Protein AF-0000000068290612 (afdb_homodimer)

Foldseek 3Di:
DDPDPPPPPVVVVVVVVVVVVVVLLLLVLVVLLLLLLLLQCLLVLLVVVLVVVVVVLVPDDPVVNVVVVCVVVLSVLLNVQSVQQNVVSLVLSVVDDDPDDSPPPSPPPPDPPVPPPPPVPPDDDDDDDDDDDDDDDDPDDPPPPDPADQLPPPPSFDDWDFPPDDDPDDDPPPCSNPPVNRDDHDPSSNNNLLNLLLVQCLQFFPNNVVQCCQFLVVVLVVCCVVCVVADLVDGFEEEEEPCQLPRSQLVNQQSRHLGEYEDADPSRVSNSCCQQPPDDFFQPGKHQSQQSDPAQAPDSCLNRPITGGGNGRSVPSRGDPNRGYIYGDPLVPQVDPVLFQRGQEYEYGQHLLADLDSLSVLLSRLGNHHQFHKYWYKFDNPRSCPPPDDPPGGHDGDDPVVVVVSNVVSQKDWPDWDWTKHFDSFSPSGNDTDIDRIITTMITGHHPVPPPDPPPPD/DDPDPPPPPVVVVVVVVVVVVVVLLLLVLVVLLLLLLLLQCLLVLLVVVLVVVVVVLVPDDPVVNVVVVCVVVLSVLLNVQSVQQNVVSLVLSVVDDDPDDSPPPSPPPPDPPVPPPPPPPPDDDDDDDDDDDDDDPPPPDPDDPDDADLLPDPPSFDDWDFPPDDDPDDDPPPCSNPPVNRDDHDPSSNVNLLNLLLVQCLQFFPNNVVQCCQFLVVVLVVVCVVCVVADLVDGFEEEEEPCQLPRSQLVNQQSRHLGEYEDADPSRVSNSCCQQPPDDFFQPGKHQSQQSDPAQAPDSCLNRPITGGGNGRSVPSRGDPNRGYIYGDPLVPQVDPVQFQRGQEYEYGQHLLADLDSLSVLLSRLGNHHQFHKYKYKFDNPRSCPPPDDPPRGHDGDDPVVVVVSNVVSQKDWPDWDWTKHFDSFSPSGNDTDIDRIITTMITGHHPVPPPDPPPPD

Solvent-accessible surface area (backbone atoms only — not comparable to full-atom values): 51403 Å² total; per-residue (Å²): 136,81,81,79,79,79,64,67,60,60,56,50,52,52,48,49,52,50,49,51,50,49,49,46,49,44,52,38,47,52,50,50,51,50,52,53,21,20,58,69,40,40,52,61,58,52,48,49,54,53,50,50,49,48,50,27,54,67,69,44,55,70,74,61,40,62,79,45,67,62,48,67,58,52,54,52,52,48,52,51,42,46,50,43,37,41,51,52,51,53,52,36,54,70,70,52,74,72,94,60,77,74,79,59,78,70,69,75,70,79,67,71,71,83,62,66,67,72,74,61,74,66,75,79,75,79,81,75,85,74,84,84,79,86,78,82,81,83,80,79,81,81,61,64,75,68,77,71,88,60,77,69,83,69,85,64,76,43,79,61,58,72,71,71,88,77,73,88,66,84,78,67,86,68,64,82,71,38,71,90,70,54,54,91,64,61,68,71,51,31,49,46,48,55,36,49,46,29,45,45,36,38,61,31,18,67,85,14,44,66,49,36,55,48,60,46,43,58,51,53,54,50,51,47,65,77,47,67,80,60,38,86,91,63,38,50,32,32,39,22,49,52,29,57,62,37,46,65,32,47,54,44,5,45,73,52,23,31,12,33,18,26,35,61,49,63,76,36,47,47,52,22,48,32,54,57,70,62,55,86,42,52,50,69,40,64,35,45,64,48,62,86,53,54,50,24,28,55,31,68,65,68,31,66,40,77,45,48,30,29,61,60,36,51,83,75,62,54,57,41,94,51,51,45,61,37,46,21,43,67,67,73,59,52,63,39,77,87,34,54,45,63,24,45,29,38,41,34,53,67,30,69,24,67,37,44,48,41,66,57,54,50,51,41,55,48,48,22,28,22,73,59,12,36,43,38,38,37,30,54,36,65,40,65,41,70,50,56,86,49,97,81,57,53,37,51,64,60,26,51,53,52,50,51,52,53,40,43,73,61,39,33,44,79,78,43,76,50,72,40,71,38,59,70,61,62,60,89,71,40,23,53,44,61,36,31,46,15,47,32,36,35,27,35,33,57,38,86,78,62,72,75,63,72,80,79,82,120,136,80,82,77,79,79,68,69,60,61,55,49,53,51,49,50,51,50,50,50,47,48,51,47,50,45,52,38,47,53,50,49,50,52,52,54,21,20,57,68,41,40,53,60,58,53,48,49,53,54,50,52,49,49,51,27,54,67,69,44,56,68,73,60,40,62,78,45,67,60,50,66,58,53,53,52,52,48,52,50,43,46,50,43,38,41,51,51,50,50,53,37,54,69,72,52,75,72,95,59,78,75,79,60,78,69,71,75,70,79,66,71,70,83,64,66,65,74,74,60,74,65,74,80,76,84,76,77,89,75,87,82,85,88,83,81,78,79,80,81,76,80,56,63,74,61,79,66,92,61,79,68,85,71,86,65,74,45,79,62,56,72,71,70,88,76,75,88,66,83,77,68,86,69,66,83,70,35,71,88,70,52,54,90,65,62,68,72,52,32,48,45,46,55,38,48,47,29,44,45,36,37,61,31,17,67,86,12,44,66,49,36,54,48,59,45,45,59,51,52,52,49,50,47,65,77,46,68,81,61,37,87,91,63,39,50,33,34,40,22,48,54,30,57,62,37,45,65,32,46,54,45,6,44,73,51,22,31,12,35,18,26,32,61,51,63,74,36,47,46,52,22,47,32,54,56,70,63,56,87,44,51,50,69,39,63,38,44,64,47,62,87,55,53,52,23,29,55,32,69,66,68,32,67,40,76,45,49,30,30,60,60,34,53,84,76,60,55,56,39,92,51,51,46,61,38,46,22,43,66,67,72,60,50,65,37,76,87,33,54,46,65,24,45,29,38,41,35,53,67,30,69,23,68,36,44,47,39,65,56,55,51,51,41,54,47,48,21,28,23,74,60,12,36,42,38,36,37,30,54,38,65,40,62,40,69,58,55,86,49,96,80,57,53,36,51,65,61,26,49,52,52,50,52,52,53,41,42,72,60,40,34,45,78,77,43,75,50,73,42,71,37,58,70,56,64,60,90,72,39,24,53,43,62,36,30,49,14,48,30,36,35,28,35,33,58,39,87,79,62,73,75,63,72,80,77,82,119

Structure (mmCIF, N/CA/C/O backbone):
data_AF-0000000068290612-model_v1
#
loop_
_entity.id
_entity.type
_entity.pdbx_description
1 polymer 'carnosine N-methyltransferase'
#
loop_
_atom_site.group_PDB
_atom_site.id
_atom_site.type_symbol
_atom_site.label_atom_id
_atom_site.label_alt_id
_atom_site.label_comp_id
_atom_site.label_asym_id
_atom_site.label_entity_id
_atom_site.label_seq_id
_atom_site.pdbx_PDB_ins_code
_atom_site.Cartn_x
_atom_site.Cartn_y
_atom_site.Cartn_z
_atom_site.occupancy
_atom_site.B_iso_or_equiv
_atom_site.auth_seq_id
_atom_site.auth_comp_id
_atom_site.auth_asym_id
_atom_site.auth_atom_id
_atom_site.pdbx_PDB_model_num
ATOM 1 N N . MET A 1 1 ? -25.938 33.531 64 1 27.92 1 MET A N 1
ATOM 2 C CA . MET A 1 1 ? -25.672 32.312 63.219 1 27.92 1 MET A CA 1
ATOM 3 C C . MET A 1 1 ? -24.969 32.656 61.906 1 27.92 1 MET A C 1
ATOM 5 O O . MET A 1 1 ? -25.516 33.406 61.094 1 27.92 1 MET A O 1
ATOM 9 N N . HIS A 1 2 ? -23.641 32.844 61.906 1 34.53 2 HIS A N 1
ATOM 10 C CA . HIS A 1 2 ? -22.719 33.281 60.875 1 34.53 2 HIS A CA 1
ATOM 11 C C . HIS A 1 2 ? -22.625 32.281 59.719 1 34.53 2 HIS A C 1
ATOM 13 O O . HIS A 1 2 ? -22.625 31.078 59.969 1 34.53 2 HIS A O 1
ATOM 19 N N . PRO A 1 3 ? -23.141 32.594 58.531 1 38.69 3 PRO A N 1
ATOM 20 C CA . PRO A 1 3 ? -23.125 31.734 57.344 1 38.69 3 PRO A CA 1
ATOM 21 C C . PRO A 1 3 ? -21.719 31.234 57 1 38.69 3 PRO A C 1
ATOM 23 O O . PRO A 1 3 ? -20.75 31.984 57.094 1 38.69 3 PRO A O 1
ATOM 26 N N . VAL A 1 4 ? -21.359 29.969 57.312 1 39.81 4 VAL A N 1
ATOM 27 C CA . VAL A 1 4 ? -20.172 29.25 56.875 1 39.81 4 VAL A CA 1
ATOM 28 C C . VAL A 1 4 ? -20 29.391 55.344 1 39.81 4 VAL A C 1
ATOM 30 O O . VAL A 1 4 ? -20.938 29.141 54.594 1 39.81 4 VAL A O 1
ATOM 33 N N . ALA A 1 5 ? -19.062 30.172 54.938 1 42.12 5 ALA A N 1
ATOM 34 C CA . ALA A 1 5 ? -18.609 30.438 53.562 1 42.12 5 ALA A CA 1
ATOM 35 C C . ALA A 1 5 ? -18.312 29.141 52.844 1 42.12 5 ALA A C 1
ATOM 37 O O . ALA A 1 5 ? -17.641 28.25 53.375 1 42.12 5 ALA A O 1
ATOM 38 N N . ALA A 1 6 ? -19.094 28.672 51.875 1 44.34 6 ALA A N 1
ATOM 39 C CA . ALA A 1 6 ? -19.031 27.609 50.844 1 44.34 6 ALA A CA 1
ATOM 40 C C . ALA A 1 6 ? -17.719 27.672 50.062 1 44.34 6 ALA A C 1
ATOM 42 O O . ALA A 1 6 ? -17.672 27.297 48.906 1 44.34 6 ALA A O 1
ATOM 43 N N . GLY A 1 7 ? -16.625 28.203 50.562 1 47.53 7 GLY A N 1
ATOM 44 C CA . GLY A 1 7 ? -15.383 28.359 49.844 1 47.53 7 GLY A CA 1
ATOM 45 C C . GLY A 1 7 ? -14.734 27.031 49.469 1 47.53 7 GLY A C 1
ATOM 46 O O . GLY A 1 7 ? -13.672 27 48.844 1 47.53 7 GLY A O 1
ATOM 47 N N . GLY A 1 8 ? -15.094 25.906 49.969 1 56.44 8 GLY A N 1
ATOM 48 C CA . GLY A 1 8 ? -14.352 24.672 49.812 1 56.44 8 GLY A CA 1
ATOM 49 C C . GLY A 1 8 ? -14.477 24.078 48.406 1 56.44 8 GLY A C 1
ATOM 50 O O . GLY A 1 8 ? -13.602 23.328 47.969 1 56.44 8 GLY A O 1
ATOM 51 N N . GLY A 1 9 ? -15.523 24.391 47.656 1 59.38 9 GLY A N 1
ATOM 52 C CA . GLY A 1 9 ? -15.805 23.703 46.406 1 59.38 9 GLY A CA 1
ATOM 53 C C . GLY A 1 9 ? -14.953 24.203 45.25 1 59.38 9 GLY A C 1
ATOM 54 O O . GLY A 1 9 ? -14.547 23.422 44.406 1 59.38 9 GLY A O 1
ATOM 55 N N . VAL A 1 10 ? -14.633 25.484 45.281 1 66.25 10 VAL A N 1
ATOM 56 C CA . VAL A 1 10 ? -13.898 26.094 44.156 1 66.25 10 VAL A CA 1
ATOM 57 C C . VAL A 1 10 ? -12.43 25.656 44.219 1 66.25 10 VAL A C 1
ATOM 59 O O . VAL A 1 10 ? -11.82 25.359 43.188 1 66.25 10 VAL A O 1
ATOM 62 N N . GLU A 1 11 ? -11.977 25.516 45.438 1 65.69 11 GLU A N 1
ATOM 63 C CA . GLU A 1 11 ? -10.578 25.125 45.594 1 65.69 11 GLU A CA 1
ATOM 64 C C . GLU A 1 11 ? -10.352 23.688 45.125 1 65.69 11 GLU A C 1
ATOM 66 O O . GLU A 1 11 ? -9.336 23.375 44.531 1 65.69 11 GLU A O 1
ATOM 71 N N . ASP A 1 12 ? -11.367 22.953 45.312 1 69.44 12 ASP A N 1
ATOM 72 C CA . ASP A 1 12 ? -11.258 21.547 44.969 1 69.44 12 ASP A CA 1
ATOM 73 C C . ASP A 1 12 ? -11.32 21.375 43.438 1 69.44 12 ASP A C 1
ATOM 75 O O . ASP A 1 12 ? -10.594 20.547 42.875 1 69.44 12 ASP A O 1
ATOM 79 N N . GLU A 1 13 ? -12.148 22.125 42.844 1 71.75 13 GLU A N 1
ATOM 80 C CA . GLU A 1 13 ? -12.242 22.062 41.375 1 71.75 13 GLU A CA 1
ATOM 81 C C . GLU A 1 13 ? -10.977 22.594 40.719 1 71.75 13 GLU A C 1
ATOM 83 O O . GLU A 1 13 ? -10.508 22.047 39.719 1 71.75 13 GLU A O 1
ATOM 88 N N . ASP A 1 14 ? -10.422 23.625 41.344 1 73.31 14 ASP A N 1
ATOM 89 C CA . ASP A 1 14 ? -9.18 24.188 40.844 1 73.31 14 ASP A CA 1
ATOM 90 C C . ASP A 1 14 ? -8.016 23.219 41.031 1 73.31 14 ASP A C 1
ATOM 92 O O . ASP A 1 14 ? -7.145 23.109 40.156 1 73.31 14 ASP A O 1
ATOM 96 N N . ASP A 1 15 ? -8.07 22.562 42.094 1 72.06 15 ASP A N 1
ATOM 97 C CA . ASP A 1 15 ? -7.023 21.578 42.375 1 72.06 15 ASP A CA 1
ATOM 98 C C . ASP A 1 15 ? -7.121 20.391 41.406 1 72.06 15 ASP A C 1
ATOM 100 O O . ASP A 1 15 ? -6.105 19.875 40.938 1 72.06 15 ASP A O 1
ATOM 104 N N . GLU A 1 16 ? -8.383 20.016 41.188 1 74.44 16 GLU A N 1
ATOM 105 C CA . GLU A 1 16 ? -8.594 18.906 40.25 1 74.44 16 GLU A CA 1
ATOM 106 C C . GLU A 1 16 ? -8.172 19.297 38.844 1 74.44 16 GLU A C 1
ATOM 108 O O . GLU A 1 16 ? -7.578 18.484 38.125 1 74.44 16 GLU A O 1
ATOM 113 N N . ARG A 1 17 ? -8.445 20.422 38.438 1 74.62 17 ARG A N 1
ATOM 114 C CA . ARG A 1 17 ? -8.039 20.922 37.125 1 74.62 17 ARG A CA 1
ATOM 115 C C . ARG A 1 17 ? -6.52 21.016 37.031 1 74.62 17 ARG A C 1
ATOM 117 O O . ARG A 1 17 ? -5.945 20.672 36 1 74.62 17 ARG A O 1
ATOM 124 N N . ARG A 1 18 ? -5.926 21.453 38.062 1 72.81 18 ARG A N 1
ATOM 125 C CA . ARG A 1 18 ? -4.469 21.531 38.094 1 72.81 18 ARG A CA 1
ATOM 126 C C . ARG A 1 18 ? -3.846 20.141 38 1 72.81 18 ARG A C 1
ATOM 128 O O . ARG A 1 18 ? -2.848 19.938 37.312 1 72.81 18 ARG A O 1
ATOM 135 N N . ARG A 1 19 ? -4.434 19.25 38.688 1 73.94 19 ARG A N 1
ATOM 136 C CA . ARG A 1 19 ? -3.941 17.875 38.688 1 73.94 19 ARG A CA 1
ATOM 137 C C . ARG A 1 19 ? -4.098 17.266 37.281 1 73.94 19 ARG A C 1
ATOM 139 O O . ARG A 1 19 ? -3.199 16.578 36.812 1 73.94 19 ARG A O 1
ATOM 146 N N . GLN A 1 20 ? -5.23 17.484 36.75 1 75.25 20 GLN A N 1
ATOM 147 C CA . GLN A 1 20 ? -5.477 16.984 35.375 1 75.25 20 GLN A CA 1
ATOM 148 C C . GLN A 1 20 ? -4.496 17.578 34.375 1 75.25 20 GLN A C 1
ATOM 150 O O . GLN A 1 20 ? -3.988 16.875 33.5 1 75.25 20 GLN A O 1
ATOM 155 N N . SER A 1 21 ? -4.242 18.75 34.594 1 77.5 21 SER A N 1
ATOM 156 C CA . SER A 1 21 ? -3.295 19.438 33.75 1 77.5 21 SER A CA 1
ATOM 157 C C . SER A 1 21 ? -1.886 18.875 33.906 1 77.5 21 SER A C 1
ATOM 159 O O . SER A 1 21 ? -1.168 18.703 32.906 1 77.5 21 SER A O 1
ATOM 161 N N . LYS A 1 22 ? -1.622 18.609 35.094 1 77.38 22 LYS A N 1
ATOM 162 C CA . LYS A 1 22 ? -0.299 18.047 35.344 1 77.38 22 LYS A CA 1
ATOM 163 C C . LYS A 1 22 ? -0.156 16.656 34.75 1 77.38 22 LYS A C 1
ATOM 165 O O . LYS A 1 22 ? 0.906 16.312 34.219 1 77.38 22 LYS A O 1
ATOM 170 N N . LEU A 1 23 ? -1.22 15.969 34.844 1 80.25 23 LEU A N 1
ATOM 171 C CA . LEU A 1 23 ? -1.205 14.633 34.25 1 80.25 23 LEU A CA 1
ATOM 172 C C . LEU A 1 23 ? -1.076 14.688 32.75 1 80.25 23 LEU A C 1
ATOM 174 O O . LEU A 1 23 ? -0.333 13.906 32.156 1 80.25 23 LEU A O 1
ATOM 178 N N . GLU A 1 24 ? -1.767 15.562 32.188 1 80.38 24 GLU A N 1
ATOM 179 C CA . GLU A 1 24 ? -1.7 15.734 30.734 1 80.38 24 GLU A CA 1
ATOM 180 C C . GLU A 1 24 ? -0.298 16.141 30.297 1 80.38 24 GLU A C 1
ATOM 182 O O . GLU A 1 24 ? 0.205 15.648 29.281 1 80.38 24 GLU A O 1
ATOM 187 N N . GLU A 1 25 ? 0.232 16.969 31.062 1 82.38 25 GLU A N 1
ATOM 188 C CA . GLU A 1 25 ? 1.595 17.406 30.766 1 82.38 25 GLU A CA 1
ATOM 189 C C . GLU A 1 25 ? 2.582 16.25 30.891 1 82.38 25 GLU A C 1
ATOM 191 O O . GLU A 1 25 ? 3.486 16.109 30.062 1 82.38 25 GLU A O 1
ATOM 196 N N . ALA A 1 26 ? 2.398 15.484 31.891 1 81.12 26 ALA A N 1
ATOM 197 C CA . ALA A 1 26 ? 3.27 14.328 32.094 1 81.12 26 ALA A CA 1
ATOM 198 C C . ALA A 1 26 ? 3.162 13.352 30.938 1 81.12 26 ALA A C 1
ATOM 200 O O . ALA A 1 26 ? 4.172 12.797 30.484 1 81.12 26 ALA A O 1
ATOM 201 N N . LEU A 1 27 ? 1.962 13.148 30.469 1 83.69 27 LEU A N 1
ATOM 202 C CA . LEU A 1 27 ? 1.743 12.242 29.344 1 83.69 27 LEU A CA 1
ATOM 203 C C . LEU A 1 27 ? 2.377 12.789 28.078 1 83.69 27 LEU A C 1
ATOM 205 O O . LEU A 1 27 ? 2.922 12.031 27.266 1 83.69 27 LEU A O 1
ATOM 209 N N . GLU A 1 28 ? 2.332 14.008 28 1 85.44 28 GLU A N 1
ATOM 210 C CA . GLU A 1 28 ? 2.939 14.641 26.828 1 85.44 28 GLU A CA 1
ATOM 211 C C . GLU A 1 28 ? 4.461 14.508 26.859 1 85.44 28 GLU A C 1
ATOM 213 O O . GLU A 1 28 ? 5.09 14.273 25.828 1 85.44 28 GLU A O 1
ATOM 218 N N . ILE A 1 29 ? 5 14.695 28 1 85.69 29 ILE A N 1
ATOM 219 C CA . ILE A 1 29 ? 6.441 14.57 28.172 1 85.69 29 ILE A CA 1
ATOM 220 C C . ILE A 1 29 ? 6.875 13.141 27.828 1 85.69 29 ILE A C 1
ATOM 222 O O . ILE A 1 29 ? 7.859 12.938 27.125 1 85.69 29 ILE A O 1
ATOM 226 N N . LYS A 1 30 ? 6.125 12.211 28.297 1 85.56 30 LYS A N 1
ATOM 227 C CA . LYS A 1 30 ? 6.418 10.805 28.016 1 85.56 30 LYS A CA 1
ATOM 228 C C . LYS A 1 30 ? 6.371 10.531 26.516 1 85.56 30 LYS A C 1
ATOM 230 O O . LYS A 1 30 ? 7.246 9.852 25.984 1 85.56 30 LYS A O 1
ATOM 235 N N . SER A 1 31 ? 5.387 11.055 25.906 1 88.12 31 SER A N 1
ATOM 236 C CA . SER A 1 31 ? 5.23 10.875 24.469 1 88.12 31 SER A CA 1
ATOM 237 C C . SER A 1 31 ? 6.395 11.5 23.703 1 88.12 31 SER A C 1
ATOM 239 O O . SER A 1 31 ? 6.934 10.891 22.781 1 88.12 31 SER A O 1
ATOM 241 N N . LEU A 1 32 ? 6.746 12.688 24.141 1 90.94 32 LEU A N 1
ATOM 242 C CA . LEU A 1 32 ? 7.84 13.383 23.469 1 90.94 32 LEU A CA 1
ATOM 243 C C . LEU A 1 32 ? 9.156 12.633 23.656 1 90.94 32 LEU A C 1
ATOM 245 O O . LEU A 1 32 ? 9.945 12.508 22.719 1 90.94 32 LEU A O 1
ATOM 249 N N . ARG A 1 33 ? 9.359 12.125 24.781 1 89.81 33 ARG A N 1
ATOM 250 C CA . ARG A 1 33 ? 10.562 11.336 25.047 1 89.81 33 ARG A CA 1
ATOM 251 C C . ARG A 1 33 ? 10.602 10.094 24.172 1 89.81 33 ARG A C 1
ATOM 253 O O . ARG A 1 33 ? 11.664 9.719 23.672 1 89.81 33 ARG A O 1
ATOM 260 N N . ARG A 1 34 ? 9.43 9.508 24.047 1 92.25 34 ARG A N 1
ATOM 261 C CA . ARG A 1 34 ? 9.336 8.328 23.188 1 92.25 34 ARG A CA 1
ATOM 262 C C . ARG A 1 34 ? 9.688 8.672 21.75 1 92.25 34 ARG A C 1
ATOM 264 O O . ARG A 1 34 ? 10.414 7.93 21.094 1 92.25 34 ARG A O 1
ATOM 271 N N . ILE A 1 35 ? 9.227 9.773 21.328 1 94.56 35 ILE A N 1
ATOM 272 C CA . ILE A 1 35 ? 9.453 10.211 19.953 1 94.56 35 ILE A CA 1
ATOM 273 C C . ILE A 1 35 ? 10.93 10.531 19.75 1 94.56 35 ILE A C 1
ATOM 275 O O . ILE A 1 35 ? 11.539 10.109 18.766 1 94.56 35 ILE A O 1
ATOM 279 N N . ILE A 1 36 ? 11.531 11.25 20.656 1 94.12 36 ILE A N 1
ATOM 280 C CA . ILE A 1 36 ? 12.953 11.57 20.594 1 94.12 36 ILE A CA 1
ATOM 281 C C . ILE A 1 36 ? 13.773 10.281 20.594 1 94.12 36 ILE A C 1
ATOM 283 O O . ILE A 1 36 ? 14.719 10.133 19.812 1 94.12 36 ILE A O 1
ATOM 287 N N . SER A 1 37 ? 13.359 9.383 21.422 1 94.25 37 SER A N 1
ATOM 288 C CA . SER A 1 37 ? 14.039 8.094 21.484 1 94.25 37 SER A CA 1
ATOM 289 C C . SER A 1 37 ? 13.922 7.344 20.156 1 94.25 37 SER A C 1
ATOM 291 O O . SER A 1 37 ? 14.844 6.637 19.75 1 94.25 37 SER A O 1
ATOM 293 N N . ALA A 1 38 ? 12.758 7.406 19.516 1 96 38 ALA A N 1
ATOM 294 C CA . ALA A 1 38 ? 12.578 6.777 18.219 1 96 38 ALA A CA 1
ATOM 295 C C . ALA A 1 38 ? 13.602 7.301 17.203 1 96 38 ALA A C 1
ATOM 297 O O . ALA A 1 38 ? 14.211 6.52 16.484 1 96 38 ALA A O 1
ATOM 298 N N . TYR A 1 39 ? 13.82 8.594 17.234 1 96.81 39 TYR A N 1
ATOM 299 C CA . TYR A 1 39 ? 14.828 9.195 16.375 1 96.81 39 TYR A CA 1
ATOM 300 C C . TYR A 1 39 ? 16.219 8.68 16.703 1 96.81 39 TYR A C 1
ATOM 302 O O . TYR A 1 39 ? 16.984 8.328 15.812 1 96.81 39 TYR A O 1
ATOM 310 N N . LEU A 1 40 ? 16.5 8.617 17.938 1 95.31 40 LEU A N 1
ATOM 311 C CA . LEU A 1 40 ? 17.828 8.227 18.391 1 95.31 40 LEU A CA 1
ATOM 312 C C . LEU A 1 40 ? 18.094 6.75 18.125 1 95.31 40 LEU A C 1
ATOM 314 O O . LEU A 1 40 ? 19.234 6.336 18 1 95.31 40 LEU A O 1
ATOM 318 N N . ASN A 1 41 ? 17.047 5.988 18 1 95.75 41 ASN A N 1
ATOM 319 C CA . ASN A 1 41 ? 17.188 4.555 17.766 1 95.75 41 ASN A CA 1
ATOM 320 C C . ASN A 1 41 ? 17.297 4.234 16.281 1 95.75 41 ASN A C 1
ATOM 322 O O . ASN A 1 41 ? 17.516 3.082 15.898 1 95.75 41 ASN A O 1
ATOM 326 N N . TYR A 1 42 ? 17.188 5.18 15.461 1 96.69 42 TYR A N 1
ATOM 327 C CA . TYR A 1 42 ? 17.203 4.996 14.016 1 96.69 42 TYR A CA 1
ATOM 328 C C . TYR A 1 42 ? 18.453 4.23 13.586 1 96.69 42 TYR A C 1
ATOM 330 O O . TYR A 1 42 ? 18.359 3.262 12.828 1 96.69 42 TYR A O 1
ATOM 338 N N . PRO A 1 43 ? 19.672 4.59 14.062 1 96.56 43 PRO A N 1
ATOM 339 C CA . PRO A 1 43 ? 20.875 3.896 13.586 1 96.56 43 PRO A CA 1
ATOM 340 C C . PRO A 1 43 ? 20.875 2.412 13.945 1 96.56 43 PRO A C 1
ATOM 342 O O . PRO A 1 43 ? 21.188 1.568 13.102 1 96.56 43 PRO A O 1
ATOM 345 N N . GLU A 1 44 ? 20.516 2.158 15.148 1 95.44 44 GLU A N 1
ATOM 346 C CA . GLU A 1 44 ? 20.531 0.766 15.586 1 95.44 44 GLU A CA 1
ATOM 347 C C . GLU A 1 44 ? 19.484 -0.058 14.852 1 95.44 44 GLU A C 1
ATOM 349 O O . GLU A 1 44 ? 19.734 -1.189 14.445 1 95.44 44 GLU A O 1
ATOM 354 N N . ALA A 1 45 ? 18.297 0.479 14.75 1 94.94 45 ALA A N 1
ATOM 355 C CA . ALA A 1 45 ? 17.234 -0.217 14.039 1 94.94 45 ALA A CA 1
ATOM 356 C C . ALA A 1 45 ? 17.609 -0.471 12.586 1 94.94 45 ALA A C 1
ATOM 358 O O . ALA A 1 45 ? 17.359 -1.551 12.047 1 94.94 45 ALA A O 1
ATOM 359 N N . SER A 1 46 ? 18.219 0.477 11.953 1 96.88 46 SER A N 1
ATOM 360 C CA . SER A 1 46 ? 18.656 0.331 10.57 1 96.88 46 SER A CA 1
ATOM 361 C C . SER A 1 46 ? 19.781 -0.703 10.453 1 96.88 46 SER A C 1
ATOM 363 O O . SER A 1 46 ? 19.812 -1.47 9.484 1 96.88 46 SER A O 1
ATOM 365 N N . GLU A 1 47 ? 20.656 -0.679 11.406 1 96.75 47 GLU A N 1
ATOM 366 C CA . GLU A 1 47 ? 21.734 -1.672 11.422 1 96.75 47 GLU A CA 1
ATOM 367 C C . GLU A 1 47 ? 21.172 -3.084 11.57 1 96.75 47 GLU A C 1
ATOM 369 O O . GLU A 1 47 ? 21.719 -4.035 11.016 1 96.75 47 GLU A O 1
ATOM 374 N N . GLU A 1 48 ? 20.125 -3.195 12.297 1 93.88 48 GLU A N 1
ATOM 375 C CA . GLU A 1 48 ? 19.5 -4.5 12.445 1 93.88 48 GLU A CA 1
ATOM 376 C C . GLU A 1 48 ? 19 -5.027 11.102 1 93.88 48 GLU A C 1
ATOM 378 O O . GLU A 1 48 ? 19.078 -6.23 10.836 1 93.88 48 GLU A O 1
ATOM 383 N N . ASP A 1 49 ? 18.469 -4.234 10.281 1 94.44 49 ASP A N 1
ATOM 384 C CA . ASP A 1 49 ? 18.078 -4.633 8.93 1 94.44 49 ASP A CA 1
ATOM 385 C C . ASP A 1 49 ? 19.266 -5.18 8.156 1 94.44 49 ASP A C 1
ATOM 387 O O . ASP A 1 49 ? 19.172 -6.219 7.5 1 94.44 49 ASP A O 1
ATOM 391 N N . VAL A 1 50 ? 20.375 -4.477 8.234 1 96.44 50 VAL A N 1
ATOM 392 C CA . VAL A 1 50 ? 21.578 -4.875 7.512 1 96.44 50 VAL A CA 1
ATOM 393 C C . VAL A 1 50 ? 22.062 -6.234 8.023 1 96.44 50 VAL A C 1
ATOM 395 O O . VAL A 1 50 ? 22.453 -7.094 7.238 1 96.44 50 VAL A O 1
ATOM 398 N N . ARG A 1 51 ? 21.984 -6.422 9.289 1 95.19 51 ARG A N 1
ATOM 399 C CA . ARG A 1 51 ? 22.375 -7.703 9.867 1 95.19 51 ARG A CA 1
ATOM 400 C C . ARG A 1 51 ? 21.484 -8.828 9.359 1 95.19 51 ARG A C 1
ATOM 402 O O . ARG A 1 51 ? 21.953 -9.953 9.141 1 95.19 51 ARG A O 1
ATOM 409 N N . ARG A 1 52 ? 20.25 -8.547 9.234 1 94.38 52 ARG A N 1
ATOM 410 C CA . ARG A 1 52 ? 19.328 -9.539 8.688 1 94.38 52 ARG A CA 1
ATOM 411 C C . ARG A 1 52 ? 19.703 -9.891 7.25 1 94.38 52 ARG A C 1
ATOM 413 O O . ARG A 1 52 ? 19.672 -11.055 6.863 1 94.38 52 ARG A O 1
ATOM 420 N N . TYR A 1 53 ? 20.031 -8.883 6.453 1 95.69 53 TYR A N 1
ATOM 421 C CA . TYR A 1 53 ? 20.469 -9.125 5.086 1 95.69 53 TYR A CA 1
ATOM 422 C C . TYR A 1 53 ? 21.734 -9.984 5.066 1 95.69 53 TYR A C 1
ATOM 424 O O . TYR A 1 53 ? 21.844 -10.914 4.262 1 95.69 53 TYR A O 1
ATOM 432 N N . GLU A 1 54 ? 22.609 -9.664 5.961 1 95.81 54 GLU A N 1
ATOM 433 C CA . GLU A 1 54 ? 23.859 -10.422 6.062 1 95.81 54 GLU A CA 1
ATOM 434 C C . GLU A 1 54 ? 23.594 -11.883 6.43 1 95.81 54 GLU A C 1
ATOM 436 O O . GLU A 1 54 ? 24.219 -12.789 5.895 1 95.81 54 GLU A O 1
ATOM 441 N N . ARG A 1 55 ? 22.719 -12.047 7.34 1 95.06 55 ARG A N 1
ATOM 442 C CA . ARG A 1 55 ? 22.359 -13.398 7.746 1 95.06 55 ARG A CA 1
ATOM 443 C C . ARG A 1 55 ? 21.797 -14.195 6.574 1 95.06 55 ARG A C 1
ATOM 445 O O . ARG A 1 55 ? 22.172 -15.344 6.352 1 95.06 55 ARG A O 1
ATOM 452 N N . SER A 1 56 ? 20.891 -13.609 5.844 1 95.56 56 SER A N 1
ATOM 453 C CA . SER A 1 56 ? 20.344 -14.266 4.668 1 95.56 56 SER A CA 1
ATOM 454 C C . SER A 1 56 ? 21.422 -14.609 3.656 1 95.56 56 SER A C 1
ATOM 456 O O . SER A 1 56 ? 21.438 -15.703 3.088 1 95.56 56 SER A O 1
ATOM 458 N N . PHE A 1 57 ? 22.391 -13.711 3.48 1 96.38 57 PHE A N 1
ATOM 459 C CA . PHE A 1 57 ? 23.5 -13.93 2.562 1 96.38 57 PHE A CA 1
ATOM 460 C C . PHE A 1 57 ? 24.359 -15.109 3.02 1 96.38 57 PHE A C 1
ATOM 462 O O . PHE A 1 57 ? 24.766 -15.938 2.205 1 96.38 57 PHE A O 1
ATOM 469 N N . ARG A 1 58 ? 24.531 -15.172 4.273 1 95.5 58 ARG A N 1
ATOM 470 C CA . ARG A 1 58 ? 25.359 -16.234 4.832 1 95.5 58 ARG A CA 1
ATOM 471 C C . ARG A 1 58 ? 24.703 -17.594 4.672 1 95.5 58 ARG A C 1
ATOM 473 O O . ARG A 1 58 ? 25.391 -18.609 4.57 1 95.5 58 ARG A O 1
ATOM 480 N N . MET A 1 59 ? 23.422 -17.609 4.613 1 95.25 59 MET A N 1
ATOM 481 C CA . MET A 1 59 ? 22.672 -18.859 4.531 1 95.25 59 MET A CA 1
ATOM 482 C C . MET A 1 59 ? 22.672 -19.406 3.105 1 95.25 59 MET A C 1
ATOM 484 O O . MET A 1 59 ? 22.312 -20.562 2.875 1 95.25 59 MET A O 1
ATOM 488 N N . LEU A 1 60 ? 23.141 -18.625 2.152 1 96.75 60 LEU A N 1
ATOM 489 C CA . LEU A 1 60 ? 23.156 -19.047 0.757 1 96.75 60 LEU A CA 1
ATOM 490 C C . LEU A 1 60 ? 24.172 -20.156 0.534 1 96.75 60 LEU A C 1
ATOM 492 O O . LEU A 1 60 ? 25.25 -20.156 1.137 1 96.75 60 LEU A O 1
ATOM 496 N N . PRO A 1 61 ? 23.812 -21.094 -0.375 1 96.56 61 PRO A N 1
ATOM 497 C CA . PRO A 1 61 ? 24.859 -22.031 -0.819 1 96.56 61 PRO A CA 1
ATOM 498 C C . PRO A 1 61 ? 26.047 -21.328 -1.47 1 96.56 61 PRO A C 1
ATOM 500 O O . PRO A 1 61 ? 25.875 -20.266 -2.074 1 96.56 61 PRO A O 1
ATOM 503 N N . PRO A 1 62 ? 27.219 -21.906 -1.419 1 97.19 62 PRO A N 1
ATOM 504 C CA . PRO A 1 62 ? 28.438 -21.266 -1.94 1 97.19 62 PRO A CA 1
ATOM 505 C C . PRO A 1 62 ? 28.297 -20.844 -3.402 1 97.19 62 PRO A C 1
ATOM 507 O O . PRO A 1 62 ? 28.75 -19.766 -3.781 1 97.19 62 PRO A O 1
ATOM 510 N N . ALA A 1 63 ? 27.688 -21.641 -4.176 1 97.25 63 ALA A N 1
ATOM 511 C CA . ALA A 1 63 ? 27.516 -21.328 -5.594 1 97.25 63 ALA A CA 1
ATOM 512 C C . ALA A 1 63 ? 26.688 -20.062 -5.789 1 97.25 63 ALA A C 1
ATOM 514 O O . ALA A 1 63 ? 26.969 -19.266 -6.672 1 97.25 63 ALA A O 1
ATOM 515 N N . HIS A 1 64 ? 25.672 -19.969 -4.996 1 97.88 64 HIS A N 1
ATOM 516 C CA . HIS A 1 64 ? 24.797 -18.797 -5.09 1 97.88 64 HIS A CA 1
ATOM 517 C C . HIS A 1 64 ? 25.484 -17.547 -4.535 1 97.88 64 HIS A C 1
ATOM 519 O O . HIS A 1 64 ? 25.328 -16.453 -5.074 1 97.88 64 HIS A O 1
ATOM 525 N N . LYS A 1 65 ? 26.281 -17.703 -3.498 1 96.94 65 LYS A N 1
ATOM 526 C CA . LYS A 1 65 ? 27.062 -16.594 -2.934 1 96.94 65 LYS A CA 1
ATOM 527 C C . LYS A 1 65 ? 28.016 -16.016 -3.971 1 96.94 65 LYS A C 1
ATOM 529 O O . LYS A 1 65 ? 28.188 -14.789 -4.031 1 96.94 65 LYS A O 1
ATOM 534 N N . ALA A 1 66 ? 28.531 -16.875 -4.73 1 97.31 66 ALA A N 1
ATOM 535 C CA . ALA A 1 66 ? 29.516 -16.469 -5.734 1 97.31 66 ALA A CA 1
ATOM 536 C C . ALA A 1 66 ? 28.875 -15.547 -6.773 1 97.31 66 ALA A C 1
ATOM 538 O O . ALA A 1 66 ? 29.531 -14.656 -7.316 1 97.31 66 ALA A O 1
ATOM 539 N N . LEU A 1 67 ? 27.641 -15.688 -7.043 1 97.5 67 LEU A N 1
ATOM 540 C CA . LEU A 1 67 ? 26.922 -14.859 -8.008 1 97.5 67 LEU A CA 1
ATOM 541 C C . LEU A 1 67 ? 26.656 -13.469 -7.449 1 97.5 67 LEU A C 1
ATOM 543 O O . LEU A 1 67 ? 26.328 -12.547 -8.195 1 97.5 67 LEU A O 1
ATOM 547 N N . LEU A 1 68 ? 26.766 -13.352 -6.109 1 97.12 68 LEU A N 1
ATOM 548 C CA . LEU A 1 68 ? 26.516 -12.094 -5.426 1 97.12 68 LEU A CA 1
ATOM 549 C C . LEU A 1 68 ? 27.766 -11.594 -4.711 1 97.12 68 LEU A C 1
ATOM 551 O O . LEU A 1 68 ? 27.688 -11.117 -3.58 1 97.12 68 LEU A O 1
ATOM 555 N N . SER A 1 69 ? 28.844 -11.719 -5.312 1 95.62 69 SER A N 1
ATOM 556 C CA . SER A 1 69 ? 30.125 -11.398 -4.703 1 95.62 69 SER A CA 1
ATOM 557 C C . SER A 1 69 ? 30.203 -9.93 -4.305 1 95.62 69 SER A C 1
ATOM 559 O O . SER A 1 69 ? 30.938 -9.562 -3.391 1 95.62 69 SER A O 1
ATOM 561 N N . HIS A 1 70 ? 29.438 -9.055 -4.941 1 95.88 70 HIS A N 1
ATOM 562 C CA . HIS A 1 70 ? 29.453 -7.621 -4.664 1 95.88 70 HIS A CA 1
ATOM 563 C C . HIS A 1 70 ? 28.562 -7.285 -3.465 1 95.88 70 HIS A C 1
ATOM 565 O O . HIS A 1 70 ? 28.625 -6.172 -2.941 1 95.88 70 HIS A O 1
ATOM 571 N N . TYR A 1 71 ? 27.781 -8.219 -3.018 1 95.81 71 TYR A N 1
ATOM 572 C CA . TYR A 1 71 ? 26.719 -7.965 -2.053 1 95.81 71 TYR A CA 1
ATOM 573 C C . TYR A 1 71 ? 27.297 -7.445 -0.737 1 95.81 71 TYR A C 1
ATOM 575 O O . TYR A 1 71 ? 26.75 -6.504 -0.149 1 95.81 71 TYR A O 1
ATOM 583 N N . PRO A 1 72 ? 28.406 -7.965 -0.183 1 96.69 72 PRO A N 1
ATOM 584 C CA . PRO A 1 72 ? 28.984 -7.414 1.044 1 96.69 72 PRO A CA 1
ATOM 585 C C . PRO A 1 72 ? 29.375 -5.945 0.904 1 96.69 72 PRO A C 1
ATOM 587 O O . PRO A 1 72 ? 29.219 -5.168 1.851 1 96.69 72 PRO A O 1
ATOM 590 N N . LEU A 1 73 ? 29.844 -5.574 -0.233 1 97.44 73 LEU A N 1
ATOM 591 C CA . LEU A 1 73 ? 30.188 -4.176 -0.471 1 97.44 73 LEU A CA 1
ATOM 592 C C . LEU A 1 73 ? 28.938 -3.303 -0.472 1 97.44 73 LEU A C 1
ATOM 594 O O . LEU A 1 73 ? 28.969 -2.174 0.024 1 97.44 73 LEU A O 1
ATOM 598 N N . LYS A 1 74 ? 27.891 -3.795 -1.074 1 97.06 74 LYS A N 1
ATOM 599 C CA . LYS A 1 74 ? 26.625 -3.072 -1.036 1 97.06 74 LYS A CA 1
ATOM 600 C C . LYS A 1 74 ? 26.188 -2.807 0.401 1 97.06 74 LYS A C 1
ATOM 602 O O . LYS A 1 74 ? 25.734 -1.708 0.722 1 97.06 74 LYS A O 1
ATOM 607 N N . LEU A 1 75 ? 26.328 -3.828 1.275 1 97.81 75 LEU A N 1
ATOM 608 C CA . LEU A 1 75 ? 25.906 -3.695 2.666 1 97.81 75 LEU A CA 1
ATOM 609 C C . LEU A 1 75 ? 26.766 -2.674 3.398 1 97.81 75 LEU A C 1
ATOM 611 O O . LEU A 1 75 ? 26.281 -1.952 4.27 1 97.81 75 LEU A O 1
ATOM 615 N N . GLN A 1 76 ? 28.016 -2.576 3.045 1 98.12 76 GLN A N 1
ATOM 616 C CA . GLN A 1 76 ? 28.891 -1.553 3.602 1 98.12 76 GLN A CA 1
ATOM 617 C C . GLN A 1 76 ? 28.453 -0.157 3.17 1 98.12 76 GLN A C 1
ATOM 619 O O . GLN A 1 76 ? 28.469 0.779 3.973 1 98.12 76 GLN A O 1
ATOM 624 N N . ARG A 1 77 ? 28.141 -0.032 1.947 1 98.38 77 ARG A N 1
ATOM 625 C CA . ARG A 1 77 ? 27.641 1.246 1.444 1 98.38 77 ARG A CA 1
ATOM 626 C C . ARG A 1 77 ? 26.328 1.635 2.127 1 98.38 77 ARG A C 1
ATOM 628 O O . ARG A 1 77 ? 26.109 2.811 2.42 1 98.38 77 ARG A O 1
ATOM 635 N N . LEU A 1 78 ? 25.5 0.667 2.373 1 98.31 78 LEU A N 1
ATOM 636 C CA . LEU A 1 78 ? 24.266 0.9 3.104 1 98.31 78 LEU A CA 1
ATOM 637 C C . LEU A 1 78 ? 24.547 1.471 4.488 1 98.31 78 LEU A C 1
ATOM 639 O O . LEU A 1 78 ? 23.875 2.402 4.934 1 98.31 78 LEU A O 1
ATOM 643 N N . ARG A 1 79 ? 25.5 0.88 5.164 1 98.62 79 ARG A N 1
ATOM 644 C CA . ARG A 1 79 ? 25.875 1.356 6.492 1 98.62 79 ARG A CA 1
ATOM 645 C C . ARG A 1 79 ? 26.359 2.801 6.438 1 98.62 79 ARG A C 1
ATOM 647 O O . ARG A 1 79 ? 26.094 3.586 7.348 1 98.62 79 ARG A O 1
ATOM 654 N N . ARG A 1 80 ? 27.047 3.15 5.402 1 98.62 80 ARG A N 1
ATOM 655 C CA . ARG A 1 80 ? 27.484 4.531 5.23 1 98.62 80 ARG A CA 1
ATOM 656 C C . ARG A 1 80 ? 26.297 5.469 5.062 1 98.62 80 ARG A C 1
ATOM 658 O O . ARG A 1 80 ? 26.266 6.555 5.641 1 98.62 80 ARG A O 1
ATOM 665 N N . CYS A 1 81 ? 25.328 5.066 4.273 1 98.81 81 CYS A N 1
ATOM 666 C CA . CYS A 1 81 ? 24.125 5.859 4.09 1 98.81 81 CYS A CA 1
ATOM 667 C C . CYS A 1 81 ? 23.375 6.035 5.406 1 98.81 81 CYS A C 1
ATOM 669 O O . CYS A 1 81 ? 22.875 7.121 5.703 1 98.81 81 CYS A O 1
ATOM 671 N N . ILE A 1 82 ? 23.328 4.949 6.203 1 98.75 82 ILE A N 1
ATOM 672 C CA . ILE A 1 82 ? 22.688 4.992 7.516 1 98.75 82 ILE A CA 1
ATOM 673 C C . ILE A 1 82 ? 23.391 6.023 8.398 1 98.75 82 ILE A C 1
ATOM 675 O O . ILE A 1 82 ? 22.734 6.805 9.094 1 98.75 82 ILE A O 1
ATOM 679 N N . SER A 1 83 ? 24.672 6.059 8.32 1 98.69 83 SER A N 1
ATOM 680 C CA . SER A 1 83 ? 25.469 6.996 9.109 1 98.69 83 SER A CA 1
ATOM 681 C C . SER A 1 83 ? 25.172 8.438 8.711 1 98.69 83 SER A C 1
ATOM 683 O O . SER A 1 83 ? 25.047 9.312 9.57 1 98.69 83 SER A O 1
ATOM 685 N N . VAL A 1 84 ? 25.047 8.672 7.457 1 98.75 84 VAL A N 1
ATOM 686 C CA . VAL A 1 84 ? 24.766 10.016 6.969 1 98.75 84 VAL A CA 1
ATOM 687 C C . VAL A 1 84 ? 23.375 10.445 7.434 1 98.75 84 VAL A C 1
ATOM 689 O O . VAL A 1 84 ? 23.203 11.562 7.926 1 98.75 84 VAL A O 1
ATOM 692 N N . ASN A 1 85 ? 22.391 9.562 7.285 1 98.75 85 ASN A N 1
ATOM 693 C CA . ASN A 1 85 ? 21.062 9.859 7.781 1 98.75 85 ASN A CA 1
ATOM 694 C C . ASN A 1 85 ? 21.062 10.125 9.281 1 98.75 85 ASN A C 1
ATOM 696 O O . ASN A 1 85 ? 20.375 11.039 9.758 1 98.75 85 ASN A O 1
ATOM 700 N N . SER A 1 86 ? 21.828 9.305 9.984 1 98.38 86 SER A N 1
ATOM 701 C CA . SER A 1 86 ? 21.922 9.453 11.43 1 98.38 86 SER A CA 1
ATOM 702 C C . SER A 1 86 ? 22.5 10.805 11.812 1 98.38 86 SER A C 1
ATOM 704 O O . SER A 1 86 ? 22.047 11.43 12.781 1 98.38 86 SER A O 1
ATOM 706 N N . TYR A 1 87 ? 23.469 11.203 11.086 1 98.38 87 TYR A N 1
ATOM 707 C CA . TYR A 1 87 ? 24.094 12.5 11.328 1 98.38 87 TYR A CA 1
ATOM 708 C C . TYR A 1 87 ? 23.094 13.625 11.133 1 98.38 87 TYR A C 1
ATOM 710 O O . TYR A 1 87 ? 23.016 14.555 11.945 1 98.38 87 TYR A O 1
ATOM 718 N N . PHE A 1 88 ? 22.344 13.594 10.117 1 98.38 88 PHE A N 1
ATOM 719 C CA . PHE A 1 88 ? 21.297 14.578 9.867 1 98.38 88 PHE A CA 1
ATOM 720 C C . PHE A 1 88 ? 20.297 14.594 11.008 1 98.38 88 PHE A C 1
ATOM 722 O O . PHE A 1 88 ? 19.953 15.664 11.531 1 98.38 88 PHE A O 1
ATOM 729 N N . ILE A 1 89 ? 19.812 13.375 11.414 1 98.38 89 ILE A N 1
ATOM 730 C CA . ILE A 1 89 ? 18.797 13.227 12.453 1 98.38 89 ILE A CA 1
ATOM 731 C C . ILE A 1 89 ? 19.328 13.797 13.773 1 98.38 89 ILE A C 1
ATOM 733 O O . ILE A 1 89 ? 18.609 14.5 14.484 1 98.38 89 ILE A O 1
ATOM 737 N N . PHE A 1 90 ? 20.547 13.523 14.047 1 97 90 PHE A N 1
ATOM 738 C CA . PHE A 1 90 ? 21.156 13.992 15.289 1 97 90 PHE A CA 1
ATOM 739 C C . PHE A 1 90 ? 21.219 15.516 15.312 1 97 90 PHE A C 1
ATOM 741 O O . PHE A 1 90 ? 20.922 16.141 16.328 1 97 90 PHE A O 1
ATOM 748 N N . ASN A 1 91 ? 21.578 16.125 14.227 1 97.44 91 ASN A N 1
ATOM 749 C CA . ASN A 1 91 ? 21.625 17.578 14.148 1 97.44 91 ASN A CA 1
ATOM 750 C C . ASN A 1 91 ? 20.234 18.203 14.266 1 97.44 91 ASN A C 1
ATOM 752 O O . ASN A 1 91 ? 20.078 19.25 14.891 1 97.44 91 ASN A O 1
ATOM 756 N N . MET A 1 92 ? 19.344 17.562 13.688 1 97.62 92 MET A N 1
ATOM 757 C CA . MET A 1 92 ? 17.953 18 13.797 1 97.62 92 MET A CA 1
ATOM 758 C C . MET A 1 92 ? 17.484 17.984 15.25 1 97.62 92 MET A C 1
ATOM 760 O O . MET A 1 92 ? 16.891 18.953 15.727 1 97.62 92 MET A O 1
ATOM 764 N N . LEU A 1 93 ? 17.844 16.922 15.977 1 96.31 93 LEU A N 1
ATOM 765 C CA . LEU A 1 93 ? 17.453 16.797 17.375 1 96.31 93 LEU A CA 1
ATOM 766 C C . LEU A 1 93 ? 18.188 17.812 18.234 1 96.31 93 LEU A C 1
ATOM 768 O O . LEU A 1 93 ? 17.609 18.375 19.172 1 96.31 93 LEU A O 1
ATOM 772 N N . GLN A 1 94 ? 19.391 18.094 17.891 1 94.69 94 GLN A N 1
ATOM 773 C CA . GLN A 1 94 ? 20.188 19.062 18.641 1 94.69 94 GLN A CA 1
ATOM 774 C C . GLN A 1 94 ? 19.609 20.469 18.531 1 94.69 94 GLN A C 1
ATOM 776 O O . GLN A 1 94 ? 19.688 21.266 19.469 1 94.69 94 GLN A O 1
ATOM 781 N N . ALA A 1 95 ? 19.016 20.703 17.406 1 94.19 95 ALA A N 1
ATOM 782 C CA . ALA A 1 95 ? 18.469 22.031 17.141 1 94.19 95 ALA A CA 1
ATOM 783 C C . ALA A 1 95 ? 17.094 22.188 17.781 1 94.19 95 ALA A C 1
ATOM 785 O O . ALA A 1 95 ? 16.578 23.297 17.891 1 94.19 95 ALA A O 1
ATOM 786 N N . PHE A 1 96 ? 16.516 21.109 18.25 1 92.81 96 PHE A N 1
ATOM 787 C CA . PHE A 1 96 ? 15.156 21.109 18.766 1 92.81 96 PHE A CA 1
ATOM 788 C C . PHE A 1 96 ? 15.117 21.578 20.219 1 92.81 96 PHE A C 1
ATOM 790 O O . PHE A 1 96 ? 15.875 21.078 21.047 1 92.81 96 PHE A O 1
ATOM 797 N N . GLU A 1 97 ? 14.258 22.547 20.438 1 88.88 97 GLU A N 1
ATOM 798 C CA . GLU A 1 97 ? 13.961 23.016 21.781 1 88.88 97 GLU A CA 1
ATOM 799 C C . GLU A 1 97 ? 12.562 22.578 22.219 1 88.88 97 GLU A C 1
ATOM 801 O O . GLU A 1 97 ? 11.562 23.156 21.781 1 88.88 97 GLU A O 1
ATOM 806 N N . PRO A 1 98 ? 12.547 21.578 23.094 1 86.69 98 PRO A N 1
ATOM 807 C CA . PRO A 1 98 ? 11.219 21.109 23.516 1 86.69 98 PRO A CA 1
ATOM 808 C C . PRO A 1 98 ? 10.414 22.203 24.219 1 86.69 98 PRO A C 1
ATOM 810 O O . PRO A 1 98 ? 10.977 23 24.969 1 86.69 98 PRO A O 1
ATOM 813 N N . PRO A 1 99 ? 9.195 22.234 23.953 1 81.88 99 PRO A N 1
ATOM 814 C CA . PRO A 1 99 ? 8.344 23.219 24.625 1 81.88 99 PRO A CA 1
ATOM 815 C C . PRO A 1 99 ? 8.078 22.859 26.094 1 81.88 99 PRO A C 1
ATOM 817 O O . PRO A 1 99 ? 7.523 23.672 26.844 1 81.88 99 PRO A O 1
ATOM 820 N N . LEU A 1 100 ? 8.43 21.625 26.469 1 81.44 100 LEU A N 1
ATOM 821 C CA . LEU A 1 100 ? 8.242 21.141 27.828 1 81.44 100 LEU A CA 1
ATOM 822 C C . LEU A 1 100 ? 9.578 20.797 28.469 1 81.44 100 LEU A C 1
ATOM 824 O O . LEU A 1 100 ? 10.562 20.547 27.781 1 81.44 100 LEU A O 1
ATOM 828 N N . ASP A 1 101 ? 9.625 20.938 29.812 1 77.56 101 ASP A N 1
ATOM 829 C CA . ASP A 1 101 ? 10.82 20.516 30.531 1 77.56 101 ASP A CA 1
ATOM 830 C C . ASP A 1 101 ? 10.945 19 30.578 1 77.56 101 ASP A C 1
ATOM 832 O O . ASP A 1 101 ? 10.242 18.344 31.359 1 77.56 101 ASP A O 1
ATOM 836 N N . LEU A 1 102 ? 11.742 18.469 29.875 1 78.88 102 LEU A N 1
ATOM 837 C CA . LEU A 1 102 ? 11.875 17.031 29.734 1 78.88 102 LEU A CA 1
ATOM 838 C C . LEU A 1 102 ? 12.664 16.438 30.891 1 78.88 102 LEU A C 1
ATOM 840 O O . LEU A 1 102 ? 12.766 15.203 31.016 1 78.88 102 LEU A O 1
ATOM 844 N N . SER A 1 103 ? 13.266 17.234 31.766 1 69.94 103 SER A N 1
ATOM 845 C CA . SER A 1 103 ? 14.039 16.75 32.906 1 69.94 103 SER A CA 1
ATOM 846 C C . SER A 1 103 ? 13.125 16.328 34.062 1 69.94 103 SER A C 1
ATOM 848 O O . SER A 1 103 ? 13.57 15.68 35 1 69.94 103 SER A O 1
ATOM 850 N N . GLN A 1 104 ? 11.867 16.719 33.969 1 63.09 104 GLN A N 1
ATOM 851 C CA . GLN A 1 104 ? 10.945 16.406 35.062 1 63.09 104 GLN A CA 1
ATOM 852 C C . GLN A 1 104 ? 10.742 14.906 35.188 1 63.09 104 GLN A C 1
ATOM 854 O O . GLN A 1 104 ? 10.586 14.203 34.188 1 63.09 104 GLN A O 1
ATOM 859 N N . ASP A 1 105 ? 11.289 14.336 36.25 1 57.03 105 ASP A N 1
ATOM 860 C CA . ASP A 1 105 ? 11.055 12.93 36.562 1 57.03 105 ASP A CA 1
ATOM 861 C C . ASP A 1 105 ? 9.562 12.617 36.562 1 57.03 105 ASP A C 1
ATOM 863 O O . ASP A 1 105 ? 8.781 13.297 37.25 1 57.03 105 ASP A O 1
ATOM 867 N N . ILE A 1 106 ? 9.016 12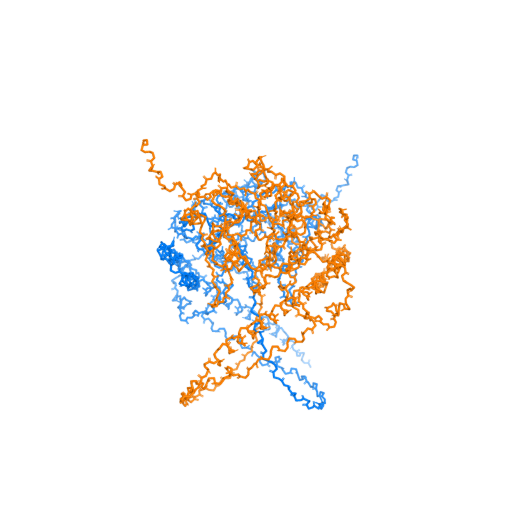.281 35.594 1 57.22 106 ILE A N 1
ATOM 868 C CA . ILE A 1 106 ? 7.586 12.008 35.469 1 57.22 106 ILE A CA 1
ATOM 869 C C . ILE A 1 106 ? 7.207 10.828 36.344 1 57.22 106 ILE A C 1
ATOM 871 O O . ILE A 1 106 ? 7.57 9.688 36.062 1 57.22 106 ILE A O 1
ATOM 875 N N . ASP A 1 107 ? 7.328 10.953 37.656 1 48.53 107 ASP A N 1
ATOM 876 C CA . ASP A 1 107 ? 6.719 9.953 38.531 1 48.53 107 ASP A CA 1
ATOM 877 C C . ASP A 1 107 ? 5.207 9.883 38.344 1 48.53 107 ASP A C 1
ATOM 879 O O . ASP A 1 107 ? 4.465 10.711 38.844 1 48.53 107 ASP A O 1
ATOM 883 N N . VAL A 1 10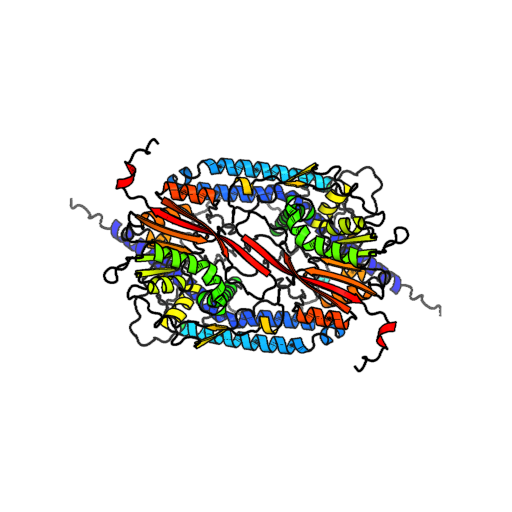8 ? 4.707 9.742 37.25 1 47.84 108 VAL A N 1
ATOM 884 C CA . VAL A 1 108 ? 3.285 9.414 37.219 1 47.84 108 VAL A CA 1
ATOM 885 C C . VAL A 1 108 ? 2.965 8.391 38.312 1 47.84 108 VAL A C 1
ATOM 887 O O . VAL A 1 108 ? 3.41 7.246 38.25 1 47.84 108 VAL A O 1
ATOM 890 N N . CYS A 1 109 ? 2.896 8.797 39.625 1 35.62 109 CYS A N 1
ATOM 891 C CA . CYS A 1 109 ? 2.377 7.961 40.688 1 35.62 109 CYS A CA 1
ATOM 892 C C . CYS A 1 109 ? 1.107 7.238 40.25 1 35.62 109 CYS A C 1
ATOM 894 O O . CYS A 1 109 ? 0.12 7.875 39.875 1 35.62 109 CYS A O 1
ATOM 896 N N . ASP A 1 110 ? 1.128 6.098 39.719 1 37.47 110 ASP A N 1
ATOM 897 C CA . ASP A 1 110 ? -0.024 5.207 39.812 1 37.47 110 ASP A CA 1
ATOM 898 C C . ASP A 1 110 ? -0.717 5.34 41.156 1 37.47 110 ASP A C 1
ATOM 900 O O . ASP A 1 110 ? -0.154 4.969 42.188 1 37.47 110 ASP A O 1
ATOM 904 N N . GLY A 1 111 ? -1.274 6.441 41.594 1 30.45 111 GLY A N 1
ATOM 905 C CA . GLY A 1 111 ? -2.059 6.473 42.812 1 30.45 111 GLY A CA 1
ATOM 906 C C . GLY A 1 111 ? -2.809 5.18 43.094 1 30.45 111 GLY A C 1
ATOM 907 O O . GLY A 1 111 ? -3.137 4.445 42.156 1 30.45 111 GLY A O 1
ATOM 908 N N . PRO A 1 112 ? -2.754 4.66 44.344 1 32.16 112 PRO A N 1
ATOM 909 C CA . PRO A 1 112 ? -3.359 3.445 44.906 1 32.16 112 PRO A CA 1
ATOM 910 C C . PRO A 1 112 ? -4.848 3.334 44.594 1 32.16 112 PRO A C 1
ATOM 912 O O . PRO A 1 112 ? -5.465 2.301 44.875 1 32.16 112 PRO A O 1
ATOM 915 N N . HIS A 1 113 ? -5.586 4.551 44.5 1 29.95 113 HIS A N 1
ATOM 916 C CA . HIS A 1 113 ? -6.988 4.418 44.875 1 29.95 113 HIS A CA 1
ATOM 917 C C . HIS A 1 113 ? -7.73 3.516 43.875 1 29.95 113 HIS A C 1
ATOM 919 O O . HIS A 1 113 ? -8.922 3.252 44.062 1 29.95 113 HIS A O 1
ATOM 925 N N . LEU A 1 114 ? -7.477 3.699 42.625 1 27.2 114 LEU A N 1
ATOM 926 C CA . LEU A 1 114 ? -8.539 2.957 41.938 1 27.2 114 LEU A CA 1
ATOM 927 C C . LEU A 1 114 ? -8.406 1.461 42.219 1 27.2 114 LEU A C 1
ATOM 929 O O . LEU A 1 114 ? -8.836 0.643 41.406 1 27.2 114 LEU A O 1
ATOM 933 N N . GLU A 1 115 ? -7.445 1.173 43.219 1 24.95 115 GLU A N 1
ATOM 934 C CA . GLU A 1 115 ? -7.324 -0.265 43.438 1 24.95 115 GLU A CA 1
ATOM 935 C C . GLU A 1 115 ? -8.656 -0.875 43.844 1 24.95 115 GLU A C 1
ATOM 937 O O . GLU A 1 115 ? -9.008 -1.978 43.406 1 24.95 115 GLU A O 1
ATOM 942 N N . ASN A 1 116 ? -9.164 -0.314 44.969 1 23.77 116 ASN A N 1
ATOM 943 C CA . ASN A 1 116 ? -9.875 -1.149 45.938 1 23.77 116 ASN A CA 1
ATOM 944 C C . ASN A 1 116 ? -11.359 -1.282 45.594 1 23.77 116 ASN A C 1
ATOM 946 O O . ASN A 1 116 ? -12.219 -0.736 46.281 1 23.77 116 ASN A O 1
ATOM 950 N N . VAL A 1 117 ? -11.773 -0.843 44.375 1 23.83 117 VAL A N 1
ATOM 951 C CA . VAL A 1 117 ? -13.18 -1.235 44.5 1 23.83 117 VAL A CA 1
ATOM 952 C C . VAL A 1 117 ? -13.266 -2.674 45 1 23.83 117 VAL A C 1
ATOM 954 O O . VAL A 1 117 ? -12.586 -3.564 44.469 1 23.83 117 VAL A O 1
ATOM 957 N N . PRO A 1 118 ? -13.656 -2.709 46.25 1 21.91 118 PRO A N 1
ATOM 958 C CA . PRO A 1 118 ? -13.875 -3.992 46.938 1 21.91 118 PRO A CA 1
ATOM 959 C C . PRO A 1 118 ? -14.703 -4.965 46.094 1 21.91 118 PRO A C 1
ATOM 961 O O . PRO A 1 118 ? -15.828 -4.645 45.688 1 21.91 118 PRO A O 1
ATOM 964 N N . ASN A 1 119 ? -14.125 -5.406 44.844 1 20.19 119 ASN A N 1
ATOM 965 C CA . ASN A 1 119 ? -14.906 -6.516 44.312 1 20.19 119 ASN A CA 1
ATOM 966 C C . ASN A 1 119 ? -15.242 -7.539 45.406 1 20.19 119 ASN A C 1
ATOM 968 O O . ASN A 1 119 ? -14.352 -8.227 45.906 1 20.19 119 ASN A O 1
ATOM 972 N N . ASN A 1 120 ? -15.969 -7.047 46.344 1 20.34 120 ASN A N 1
ATOM 973 C CA . ASN A 1 120 ? -16.516 -7.992 47.312 1 20.34 120 ASN A CA 1
ATOM 974 C C . ASN A 1 120 ? -17.047 -9.25 46.625 1 20.34 120 ASN A C 1
ATOM 976 O O . ASN A 1 120 ? -17.812 -10.008 47.219 1 20.34 120 ASN A O 1
ATOM 980 N N . HIS A 1 121 ? -17 -9.305 45.312 1 18.42 121 HIS A N 1
ATOM 981 C CA . HIS A 1 121 ? -17.844 -10.469 45.062 1 18.42 121 HIS A CA 1
ATOM 982 C C . HIS A 1 121 ? -17.312 -11.703 45.781 1 18.42 121 HIS A C 1
ATOM 984 O O . HIS A 1 121 ? -16.156 -12.07 45.625 1 18.42 121 HIS A O 1
ATOM 990 N N . ASN A 1 122 ? -17.688 -11.828 47 1 18.62 122 ASN A N 1
ATOM 991 C CA . ASN A 1 122 ? -17.562 -13.023 47.812 1 18.62 122 ASN A CA 1
ATOM 992 C C . ASN A 1 122 ? -17.891 -14.289 47.031 1 18.62 122 ASN A C 1
ATOM 994 O O . ASN A 1 122 ? -18.141 -15.344 47.625 1 18.62 122 ASN A O 1
ATOM 998 N N . VAL A 1 123 ? -18.203 -14.078 45.781 1 17.56 123 VAL A N 1
ATOM 999 C CA . VAL A 1 123 ? -18.938 -15.312 45.531 1 17.56 123 VAL A CA 1
ATOM 1000 C C . VAL A 1 123 ? -18.062 -16.516 45.875 1 17.56 123 VAL A C 1
ATOM 1002 O O . VAL A 1 123 ? -16.844 -16.438 45.781 1 17.56 123 VAL A O 1
ATOM 1005 N N . SER A 1 124 ? -18.766 -17.562 46.344 1 17.14 124 SER A N 1
ATOM 1006 C CA . SER A 1 124 ? -18.562 -18.859 46.969 1 17.14 124 SER A CA 1
ATOM 1007 C C . SER A 1 124 ? -17.547 -19.703 46.219 1 17.14 124 SER A C 1
ATOM 1009 O O . SER A 1 124 ? -17.203 -19.375 45.094 1 17.14 124 SER A O 1
ATOM 1011 N N . GLY A 1 125 ? -17.547 -20.969 46.531 1 16 125 GLY A N 1
ATOM 1012 C CA . GLY A 1 125 ? -16.703 -22.094 46.875 1 16 125 GLY A CA 1
ATOM 1013 C C . GLY A 1 125 ? -16.172 -22.844 45.688 1 16 125 GLY A C 1
ATOM 1014 O O . GLY A 1 125 ? -15.469 -23.844 45.812 1 16 125 GLY A O 1
ATOM 1015 N N . VAL A 1 126 ? -16.781 -22.609 44.5 1 17.02 126 VAL A N 1
ATOM 1016 C CA . VAL A 1 126 ? -16.828 -23.969 43.969 1 17.02 126 VAL A CA 1
ATOM 1017 C C . VAL A 1 126 ? -15.414 -24.469 43.719 1 17.02 126 VAL A C 1
ATOM 1019 O O . VAL A 1 126 ? -14.484 -23.672 43.531 1 17.02 126 VAL A O 1
ATOM 1022 N N . ASN A 1 127 ? -15.391 -25.812 43.5 1 16.2 127 ASN A N 1
ATOM 1023 C CA . ASN A 1 127 ? -14.5 -26.953 43.625 1 16.2 127 ASN A CA 1
ATOM 1024 C C . ASN A 1 127 ? -13.305 -26.844 42.688 1 16.2 127 ASN A C 1
ATOM 1026 O O . ASN A 1 127 ? -13.336 -26.062 41.75 1 16.2 127 ASN A O 1
ATOM 1030 N N . ASN A 1 128 ? -12.664 -27.938 42.531 1 15.83 128 ASN A N 1
ATOM 1031 C CA . ASN A 1 128 ? -11.312 -28.5 42.562 1 15.83 128 ASN A CA 1
ATOM 1032 C C . ASN A 1 128 ? -10.664 -28.422 41.156 1 15.83 128 ASN A C 1
ATOM 1034 O O . ASN A 1 128 ? -9.438 -28.484 41.062 1 15.83 128 ASN A O 1
ATOM 1038 N N . VAL A 1 129 ? -11.445 -28.438 40.031 1 16.92 129 VAL A N 1
ATOM 1039 C CA . VAL A 1 129 ? -10.836 -29.516 39.25 1 16.92 129 VAL A CA 1
ATOM 1040 C C . VAL A 1 129 ? -9.516 -29.031 38.656 1 16.92 129 VAL A C 1
ATOM 1042 O O . VAL A 1 129 ? -9.398 -27.875 38.25 1 16.92 129 VAL A O 1
ATOM 1045 N N . CYS A 1 130 ? -8.547 -29.891 38.594 1 15.73 130 CYS A N 1
ATOM 1046 C CA . CYS A 1 130 ? -7.094 -30.016 38.531 1 15.73 130 CYS A CA 1
ATOM 1047 C C . CYS A 1 130 ? -6.574 -29.5 37.188 1 15.73 130 CYS A C 1
ATOM 1049 O O . CYS A 1 130 ? -5.613 -28.734 37.156 1 15.73 130 CYS A O 1
ATOM 1051 N N . SER A 1 131 ? -6.824 -30.172 36.031 1 15.62 131 SER A N 1
ATOM 1052 C CA . SER A 1 131 ? -5.613 -30.797 35.5 1 15.62 131 SER A CA 1
ATOM 1053 C C . SER A 1 131 ? -4.828 -29.828 34.625 1 15.62 131 SER A C 1
ATOM 1055 O O . SER A 1 131 ? -5.316 -28.75 34.281 1 15.62 131 SER A O 1
ATOM 1057 N N . SER A 1 132 ? -4.57 -30.234 33.344 1 16.12 132 SER A N 1
ATOM 1058 C CA . SER A 1 132 ? -3.301 -30.578 32.719 1 16.12 132 SER A CA 1
ATOM 1059 C C . SER A 1 132 ? -2.766 -29.422 31.875 1 16.12 132 SER A C 1
ATOM 1061 O O . SER A 1 132 ? -3.498 -28.469 31.578 1 16.12 132 SER A O 1
ATOM 1063 N N . GLN A 1 133 ? -1.826 -29.688 30.906 1 16.5 133 GLN A N 1
ATOM 1064 C CA . GLN A 1 133 ? -0.447 -29.391 30.531 1 16.5 133 GLN A CA 1
ATOM 1065 C C . GLN A 1 133 ? -0.392 -28.438 29.344 1 16.5 133 GLN A C 1
ATOM 1067 O O . GLN A 1 133 ? 0.619 -27.766 29.125 1 16.5 133 GLN A O 1
ATOM 1072 N N . SER A 1 134 ? -1.457 -28.203 28.5 1 16.73 134 SER A N 1
ATOM 1073 C CA . SER A 1 134 ? -0.921 -28.266 27.141 1 16.73 134 SER A CA 1
ATOM 1074 C C . SER A 1 134 ? -0.156 -27 26.781 1 16.73 134 SER A C 1
ATOM 1076 O O . SER A 1 134 ? -0.535 -25.906 27.188 1 16.73 134 SER A O 1
ATOM 1078 N N . THR A 1 135 ? 1.084 -27.094 26.141 1 17.11 135 THR A N 1
ATOM 1079 C CA . THR A 1 135 ? 2.312 -26.359 25.859 1 17.11 135 THR A CA 1
ATOM 1080 C C . THR A 1 135 ? 2.078 -25.312 24.781 1 17.11 135 THR A C 1
ATOM 1082 O O . THR A 1 135 ? 2.693 -24.234 24.797 1 17.11 135 THR A O 1
ATOM 1085 N N . SER A 1 136 ? 1.276 -25.578 23.703 1 16.47 136 SER A N 1
ATOM 1086 C CA . SER A 1 136 ? 2.01 -25.391 22.453 1 16.47 136 SER A CA 1
ATOM 1087 C C . SER A 1 136 ? 2.275 -23.906 22.203 1 16.47 136 SER A C 1
ATOM 1089 O O . SER A 1 136 ? 3.426 -23.5 22.016 1 16.47 136 SER A O 1
ATOM 1091 N N . ALA A 1 137 ? 1.95 -23.516 20.844 1 16.64 137 ALA A N 1
ATOM 1092 C CA . ALA A 1 137 ? 2.559 -22.922 19.656 1 16.64 137 ALA A CA 1
ATOM 1093 C C . ALA A 1 137 ? 2.404 -21.406 19.656 1 16.64 137 ALA A C 1
ATOM 1095 O O . ALA A 1 137 ? 1.299 -20.891 19.828 1 16.64 137 ALA A O 1
ATOM 1096 N N . SER A 1 138 ? 3.496 -20.719 19.766 1 18.39 138 SER A N 1
ATOM 1097 C CA . SER A 1 138 ? 3.797 -19.297 19.812 1 18.39 138 SER A CA 1
ATOM 1098 C C . SER A 1 138 ? 3.33 -18.578 18.547 1 18.39 138 SER A C 1
ATOM 1100 O O . SER A 1 138 ? 3.713 -18.953 17.438 1 18.39 138 SER A O 1
ATOM 110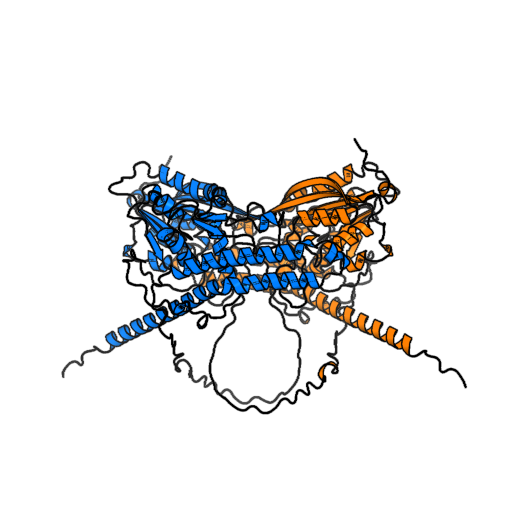2 N N . GLU A 1 139 ? 2.146 -18.094 18.391 1 18.08 139 GLU A N 1
ATOM 1103 C CA . GLU A 1 139 ? 1.396 -17.391 17.344 1 18.08 139 GLU A CA 1
ATOM 1104 C C . GLU A 1 139 ? 2.074 -16.094 16.969 1 18.08 139 GLU A C 1
ATOM 1106 O O . GLU A 1 139 ? 1.979 -15.094 17.688 1 18.08 139 GLU A O 1
ATOM 1111 N N . ARG A 1 140 ? 3.281 -16.094 16.266 1 18.61 140 ARG A N 1
ATOM 1112 C CA . ARG A 1 140 ? 3.975 -14.852 15.93 1 18.61 140 ARG A CA 1
ATOM 1113 C C . ARG A 1 140 ? 3.129 -13.992 15 1 18.61 140 ARG A C 1
ATOM 1115 O O . ARG A 1 140 ? 2.484 -14.508 14.086 1 18.61 140 ARG A O 1
ATOM 1122 N N . LEU A 1 141 ? 2.805 -12.75 15.266 1 20.41 141 LEU A N 1
ATOM 1123 C CA . LEU A 1 141 ? 2.076 -11.602 14.742 1 20.41 141 LEU A CA 1
ATOM 1124 C C . LEU A 1 141 ? 2.711 -11.102 13.445 1 20.41 141 LEU A C 1
ATOM 1126 O O . LEU A 1 141 ? 3.891 -10.75 13.422 1 20.41 141 LEU A O 1
ATOM 1130 N N . HIS A 1 142 ? 2.441 -11.672 12.258 1 22.22 142 HIS A N 1
ATOM 1131 C CA . HIS A 1 142 ? 2.898 -11.266 10.93 1 22.22 142 HIS A CA 1
ATOM 1132 C C . HIS A 1 142 ? 2.615 -9.789 10.68 1 22.22 142 HIS A C 1
ATOM 1134 O O . HIS A 1 142 ? 1.465 -9.352 10.758 1 22.22 142 HIS A O 1
ATOM 1140 N N . ILE A 1 143 ? 3.564 -8.945 10.914 1 23.95 143 ILE A N 1
ATOM 1141 C CA . ILE A 1 143 ? 3.588 -7.523 10.602 1 23.95 143 ILE A CA 1
ATOM 1142 C C . ILE A 1 143 ? 3.572 -7.328 9.086 1 23.95 143 ILE A C 1
ATOM 1144 O O . ILE A 1 143 ? 4.422 -7.871 8.375 1 23.95 143 ILE A O 1
ATOM 1148 N N . SER A 1 144 ? 2.473 -7.176 8.398 1 27.8 144 SER A N 1
ATOM 1149 C CA . SER A 1 144 ? 2.236 -6.895 6.984 1 27.8 144 SER A CA 1
ATOM 1150 C C . SER A 1 144 ? 3.199 -5.832 6.461 1 27.8 144 SER A C 1
ATOM 1152 O O . SER A 1 144 ? 3.447 -4.828 7.133 1 27.8 144 SER A O 1
ATOM 1154 N N . ASN A 1 145 ? 4.133 -6.152 5.723 1 28.41 145 ASN A N 1
ATOM 1155 C CA . ASN A 1 145 ? 5.109 -5.375 4.969 1 28.41 145 ASN A CA 1
ATOM 1156 C C . ASN A 1 145 ? 4.441 -4.277 4.145 1 28.41 145 ASN A C 1
ATOM 1158 O O . ASN A 1 145 ? 3.889 -4.547 3.078 1 28.41 145 ASN A O 1
ATOM 1162 N N . SER A 1 146 ? 3.742 -3.305 4.785 1 30.48 146 SER A N 1
ATOM 1163 C CA . SER A 1 146 ? 3.189 -2.088 4.199 1 30.48 146 SER A CA 1
ATOM 1164 C C . SER A 1 146 ? 4.27 -1.279 3.486 1 30.48 146 SER A C 1
ATOM 1166 O O . SER A 1 146 ? 5.262 -0.879 4.098 1 30.48 146 SER A O 1
ATOM 1168 N N . ASP A 1 147 ? 4.629 -1.313 2.471 1 33.47 147 ASP A N 1
ATOM 1169 C CA . ASP A 1 147 ? 5.516 -0.277 1.952 1 33.47 147 ASP A CA 1
ATOM 1170 C C . ASP A 1 147 ? 5.211 1.077 2.59 1 33.47 147 ASP A C 1
ATOM 1172 O O . ASP A 1 147 ? 6.113 1.755 3.08 1 33.47 147 ASP A O 1
ATOM 1176 N N . GLN A 1 148 ? 4.672 2.25 1.942 1 31.62 148 GLN A N 1
ATOM 1177 C CA . GLN A 1 148 ? 5.059 3.561 2.457 1 31.62 148 GLN A CA 1
ATOM 1178 C C . GLN A 1 148 ? 4.129 4.004 3.582 1 31.62 148 GLN A C 1
ATOM 1180 O O . GLN A 1 148 ? 4.586 4.504 4.613 1 31.62 148 GLN A O 1
ATOM 1185 N N . VAL A 1 149 ? 2.881 4.273 3.576 1 37.38 149 VAL A N 1
ATOM 1186 C CA . VAL A 1 149 ? 2.443 5.555 4.113 1 37.38 149 VAL A CA 1
ATOM 1187 C C . VAL A 1 149 ? 2.332 5.465 5.637 1 37.38 149 VAL A C 1
ATOM 1189 O O . VAL A 1 149 ? 1.832 4.473 6.168 1 37.38 149 VAL A O 1
ATOM 1192 N N . CYS A 1 150 ? 3.094 6.152 6.352 1 36.53 150 CYS A N 1
ATOM 1193 C CA . CYS A 1 150 ? 3.328 6.555 7.734 1 36.53 150 CYS A CA 1
ATOM 1194 C C . CYS A 1 150 ? 2.061 7.129 8.359 1 36.53 150 CYS A C 1
ATOM 1196 O O . CYS A 1 150 ? 1.667 8.258 8.047 1 36.53 150 CYS A O 1
ATOM 1198 N N . TYR A 1 151 ? 1.033 6.402 8.773 1 33.84 151 TYR A N 1
ATOM 1199 C CA . TYR A 1 151 ? -0.04 7.086 9.484 1 33.84 151 TYR A CA 1
ATOM 1200 C C . TYR A 1 151 ? 0.354 7.363 10.93 1 33.84 151 TYR A C 1
ATOM 1202 O O . TYR A 1 151 ? 0.697 6.441 11.672 1 33.84 151 TYR A O 1
ATOM 1210 N N . GLU A 1 152 ? 0.94 8.477 11.32 1 33.56 152 GLU A N 1
ATOM 1211 C CA . GLU A 1 152 ? 1.413 8.867 12.648 1 33.56 152 GLU A CA 1
ATOM 1212 C C . GLU A 1 152 ? 0.246 9.141 13.594 1 33.56 152 GLU A C 1
ATOM 1214 O O . GLU A 1 152 ? 0.45 9.484 14.758 1 33.56 152 GLU A O 1
ATOM 1219 N N . GLU A 1 153 ? -1.062 8.641 13.68 1 35.16 153 GLU A N 1
ATOM 1220 C CA . GLU A 1 153 ? -1.827 9.469 14.602 1 35.16 153 GLU A CA 1
ATOM 1221 C C . GLU A 1 153 ? -1.615 9.023 16.047 1 35.16 153 GLU A C 1
ATOM 1223 O O . GLU A 1 153 ? -2.172 8.016 16.484 1 35.16 153 GLU A O 1
ATOM 1228 N N . GLY A 1 154 ? -0.461 8.953 16.688 1 31.03 154 GLY A N 1
ATOM 1229 C CA . GLY A 1 154 ? -0.643 8.711 18.109 1 31.03 154 GLY A CA 1
ATOM 1230 C C . GLY A 1 154 ? -1.337 9.859 18.812 1 31.03 154 GLY A C 1
ATOM 1231 O O . GLY A 1 154 ? -1.118 11.023 18.484 1 31.03 154 GLY A O 1
ATOM 1232 N N . SER A 1 155 ? -2.479 9.586 19.328 1 33.12 155 SER A N 1
ATOM 1233 C CA . SER A 1 155 ? -3.297 10.562 20.047 1 33.12 155 SER A CA 1
ATOM 1234 C C . SER A 1 155 ? -2.51 11.211 21.188 1 33.12 155 SER A C 1
ATOM 1236 O O . SER A 1 155 ? -2.373 10.641 22.266 1 33.12 155 SER A O 1
ATOM 1238 N N . ASN A 1 156 ? -1.344 11.727 21.031 1 32.22 156 ASN A N 1
ATOM 1239 C CA . ASN A 1 156 ? -0.967 12.484 22.219 1 32.22 156 ASN A CA 1
ATOM 1240 C C . ASN A 1 156 ? -1.67 13.836 22.266 1 32.22 156 ASN A C 1
ATOM 1242 O O . ASN A 1 156 ? -1.672 14.578 21.281 1 32.22 156 ASN A O 1
ATOM 1246 N N . THR A 1 157 ? -2.607 14 23.062 1 31.38 157 THR A N 1
ATOM 1247 C CA . THR A 1 157 ? -3.279 15.266 23.344 1 31.38 157 THR A CA 1
ATOM 1248 C C . THR A 1 157 ? -2.264 16.359 23.656 1 31.38 157 THR A C 1
ATOM 1250 O O . THR A 1 157 ? -1.576 16.297 24.688 1 31.38 157 THR A O 1
ATOM 1253 N N . VAL A 1 158 ? -1.607 16.891 22.703 1 35.75 158 VAL A N 1
ATOM 1254 C CA . VAL A 1 158 ? -0.704 18 23 1 35.75 158 VAL A CA 1
ATOM 1255 C C . VAL A 1 158 ? -1.501 19.297 23.141 1 35.75 158 VAL A C 1
ATOM 1257 O O . VAL A 1 158 ? -2.371 19.578 22.312 1 35.75 158 VAL A O 1
ATOM 1260 N N . HIS A 1 159 ? -1.555 19.891 24.281 1 33.81 159 HIS A N 1
ATOM 1261 C CA . HIS A 1 159 ? -2.02 21.25 24.5 1 33.81 159 HIS A CA 1
ATOM 1262 C C . HIS A 1 159 ? -1.225 22.25 23.672 1 33.81 159 HIS A C 1
ATOM 1264 O O . HIS A 1 159 ? -0.025 22.062 23.453 1 33.81 159 HIS A O 1
ATOM 1270 N N . SER A 1 160 ? -1.91 23.141 23 1 38.41 160 SER A N 1
ATOM 1271 C CA . SER A 1 160 ? -1.572 24.062 21.922 1 38.41 160 SER A CA 1
ATOM 1272 C C . SER A 1 160 ? -0.603 25.141 22.391 1 38.41 160 SER A C 1
ATOM 1274 O O . SER A 1 160 ? -0.93 25.922 23.281 1 38.41 160 SER A O 1
ATOM 1276 N N . SER A 1 161 ? 0.653 25.016 22.781 1 33.69 161 SER A N 1
ATOM 1277 C CA . SER A 1 161 ? 1.418 26.234 22.969 1 33.69 161 SER A CA 1
ATOM 1278 C C . SER A 1 161 ? 1.954 26.766 21.641 1 33.69 161 SER A C 1
ATOM 1280 O O . SER A 1 161 ? 2.516 26.016 20.844 1 33.69 161 SER A O 1
ATOM 1282 N N . PRO A 1 162 ? 1.58 27.922 21.234 1 36.22 162 PRO A N 1
ATOM 1283 C CA . PRO A 1 162 ? 2.189 28.562 20.062 1 36.22 162 PRO A CA 1
ATOM 1284 C C . PRO A 1 162 ? 3.715 28.562 20.125 1 36.22 162 PRO A C 1
ATOM 1286 O O . PRO A 1 162 ? 4.301 28.812 21.172 1 36.22 162 PRO A O 1
ATOM 1289 N N . ILE A 1 163 ? 4.406 27.812 19.469 1 36.62 163 ILE A N 1
ATOM 1290 C CA . ILE A 1 163 ? 5.863 27.875 19.406 1 36.62 163 ILE A CA 1
ATOM 1291 C C . ILE A 1 163 ? 6.293 29.25 18.922 1 36.62 163 ILE A C 1
ATOM 1293 O O . ILE A 1 163 ? 6.043 29.625 17.766 1 36.62 163 ILE A O 1
ATOM 1297 N N . VAL A 1 164 ? 6.301 30.422 19.75 1 30.03 164 VAL A N 1
ATOM 1298 C CA . VAL A 1 164 ? 6.824 31.766 19.547 1 30.03 164 VAL A CA 1
ATOM 1299 C C . VAL A 1 164 ? 8.273 31.688 19.062 1 30.03 164 VAL A C 1
ATOM 1301 O O . VAL A 1 164 ? 8.961 30.688 19.312 1 30.03 164 VAL A O 1
ATOM 1304 N N . THR A 1 165 ? 8.68 32.75 18.234 1 32.62 165 THR A N 1
ATOM 1305 C CA . THR A 1 165 ? 9.992 33.094 17.719 1 32.62 165 THR A CA 1
ATOM 1306 C C . THR A 1 165 ? 11.039 33.094 18.828 1 32.62 165 THR A C 1
ATOM 1308 O O . THR A 1 165 ? 10.859 33.75 19.859 1 32.62 165 THR A O 1
ATOM 1311 N N . ALA A 1 166 ? 11.898 32.125 18.953 1 31.58 166 ALA A N 1
ATOM 1312 C CA . ALA A 1 166 ? 12.914 31.766 19.938 1 31.58 166 ALA A CA 1
ATOM 1313 C C . ALA A 1 166 ? 13.969 32.875 20.062 1 31.58 166 ALA A C 1
ATOM 1315 O O . ALA A 1 166 ? 14.656 33.188 19.094 1 31.58 166 ALA A O 1
ATOM 1316 N N . LYS A 1 167 ? 13.75 33.844 20.984 1 33.28 167 LYS A N 1
ATOM 1317 C CA . LYS A 1 167 ? 14.93 34.562 21.453 1 33.28 167 LYS A CA 1
ATOM 1318 C C . LYS A 1 167 ? 16.031 33.594 21.875 1 33.28 167 LYS A C 1
ATOM 1320 O O . LYS A 1 167 ? 15.734 32.531 22.453 1 33.28 167 LYS A O 1
ATOM 1325 N N . LYS A 1 168 ? 17.375 33.781 21.547 1 34.16 168 LYS A N 1
ATOM 1326 C CA . LYS A 1 168 ? 18.656 33.094 21.703 1 34.16 168 LYS A CA 1
ATOM 1327 C C . LYS A 1 168 ? 18.922 32.781 23.172 1 34.16 168 LYS A C 1
ATOM 1329 O O . LYS A 1 168 ? 19.562 33.562 23.891 1 34.16 168 LYS A O 1
ATOM 1334 N N . VAL A 1 169 ? 17.984 32.219 24 1 32.72 169 VAL A N 1
ATOM 1335 C CA . VAL A 1 169 ? 18.469 31.953 25.344 1 32.72 169 VAL A CA 1
ATOM 1336 C C . VAL A 1 169 ? 19.547 30.891 25.297 1 32.72 169 VAL A C 1
ATOM 1338 O O . VAL A 1 169 ? 19.547 30.016 24.406 1 32.72 169 VAL A O 1
ATOM 1341 N N . SER A 1 170 ? 20.688 31.031 26.031 1 36.69 170 SER A N 1
ATOM 1342 C CA . SER A 1 170 ? 21.828 30.172 26.328 1 36.69 170 SER A CA 1
ATOM 1343 C C . SER A 1 170 ? 21.375 28.75 26.641 1 36.69 170 SER A C 1
ATOM 1345 O O . SER A 1 170 ? 20.438 28.547 27.422 1 36.69 170 SER A O 1
ATOM 1347 N N . SER A 1 171 ? 21.484 27.781 25.656 1 40.19 171 SER A N 1
ATOM 1348 C CA . SER A 1 171 ? 21 26.406 25.578 1 40.19 171 SER A CA 1
ATOM 1349 C C . SER A 1 171 ? 21.359 25.609 26.828 1 40.19 171 SER A C 1
ATOM 1351 O O . SER A 1 171 ? 22.531 25.453 27.156 1 40.19 171 SER A O 1
ATOM 1353 N N . PRO A 1 172 ? 20.547 25.625 27.875 1 43.28 172 PRO A N 1
ATOM 1354 C CA . PRO A 1 172 ? 20.828 24.688 28.969 1 43.28 172 PRO A CA 1
ATOM 1355 C C . PRO A 1 172 ? 21.312 23.328 28.484 1 43.28 172 PRO A C 1
ATOM 1357 O O . PRO A 1 172 ? 21.109 22.984 27.312 1 43.28 172 PRO A O 1
ATOM 1360 N N . SER A 1 173 ? 22.156 22.578 29.203 1 47.91 173 SER A N 1
ATOM 1361 C CA . SER A 1 173 ? 22.719 21.234 29.031 1 47.91 173 SER A CA 1
ATOM 1362 C C . SER A 1 173 ? 21.672 20.234 28.562 1 47.91 173 SER A C 1
ATOM 1364 O O . SER A 1 173 ? 20.625 20.094 29.203 1 47.91 173 SER A O 1
ATOM 1366 N N . ARG A 1 174 ? 21.453 20.094 27.203 1 60.25 174 ARG A N 1
ATOM 1367 C CA . ARG A 1 174 ? 20.531 19.172 26.562 1 60.25 174 ARG A CA 1
ATOM 1368 C C . ARG A 1 174 ? 20.688 17.766 27.094 1 60.25 174 ARG A C 1
ATOM 1370 O O . ARG A 1 174 ? 21.141 16.859 26.375 1 60.25 174 ARG A O 1
ATOM 1377 N N . THR A 1 175 ? 20.641 17.438 28.375 1 62.28 175 THR A N 1
ATOM 1378 C CA . THR A 1 175 ? 20.797 16.172 29.062 1 62.28 175 THR A CA 1
ATOM 1379 C C . THR A 1 175 ? 19.844 15.125 28.5 1 62.28 175 THR A C 1
ATOM 1381 O O . THR A 1 175 ? 20.109 13.922 28.578 1 62.28 175 THR A O 1
ATOM 1384 N N . TRP A 1 176 ? 18.875 15.578 27.75 1 63.84 176 TRP A N 1
ATOM 1385 C CA . TRP A 1 176 ? 17.891 14.617 27.266 1 63.84 176 TRP A CA 1
ATOM 1386 C C . TRP A 1 176 ? 18.359 13.922 26 1 63.84 176 TRP A C 1
ATOM 1388 O O . TRP A 1 176 ? 17.734 12.969 25.531 1 63.84 176 TRP A O 1
ATOM 1398 N N . LEU A 1 177 ? 19.422 14.359 25.516 1 69.12 177 LEU A N 1
ATOM 1399 C CA . LEU A 1 177 ? 20.016 13.688 24.359 1 69.12 177 LEU A CA 1
ATOM 1400 C C . LEU A 1 177 ? 21.031 12.641 24.781 1 69.12 177 LEU A C 1
ATOM 1402 O O . LEU A 1 177 ? 21.641 11.977 23.938 1 69.12 177 LEU A O 1
ATOM 1406 N N . ASP A 1 178 ? 21.188 12.57 26.094 1 66.12 178 ASP A N 1
ATOM 1407 C CA . ASP A 1 178 ? 22.125 11.586 26.625 1 66.12 178 ASP A CA 1
ATOM 1408 C C . ASP A 1 178 ? 21.703 10.164 26.266 1 66.12 178 ASP A C 1
ATOM 1410 O O . ASP A 1 178 ? 20.578 9.758 26.562 1 66.12 178 ASP A O 1
ATOM 1414 N N . PRO A 1 179 ? 22.531 9.469 25.609 1 65.06 179 PRO A N 1
ATOM 1415 C CA . PRO A 1 179 ? 22.219 8.094 25.219 1 65.06 179 PRO A CA 1
ATOM 1416 C C . PRO A 1 179 ? 21.781 7.227 26.406 1 65.06 179 PRO A C 1
ATOM 1418 O O . PRO A 1 179 ? 21.047 6.254 26.219 1 65.06 179 PRO A O 1
ATOM 1421 N N . SER A 1 180 ? 22.25 7.559 27.562 1 61.69 180 SER A N 1
ATOM 1422 C CA . SER A 1 180 ? 21.906 6.773 28.734 1 61.69 180 SER A CA 1
ATOM 1423 C C . SER A 1 180 ? 20.422 6.898 29.062 1 61.69 180 SER A C 1
ATOM 1425 O O . SER A 1 180 ? 19.859 6.055 29.766 1 61.69 180 SER A O 1
ATOM 1427 N N . LEU A 1 181 ? 19.812 7.859 28.5 1 64.62 181 LEU A N 1
ATOM 1428 C CA . LEU A 1 181 ? 18.406 8.102 28.797 1 64.62 181 LEU A CA 1
ATOM 1429 C C . LEU A 1 181 ? 17.516 7.586 27.656 1 64.62 181 LEU A C 1
ATOM 1431 O O . LEU A 1 181 ? 16.297 7.703 27.734 1 64.62 181 LEU A O 1
ATOM 1435 N N . GLN A 1 182 ? 18.172 6.996 26.75 1 73.38 182 GLN A N 1
ATOM 1436 C CA . GLN A 1 182 ? 17.453 6.512 25.594 1 73.38 182 GLN A CA 1
ATOM 1437 C C . GLN A 1 182 ? 16.609 5.285 25.938 1 73.38 182 GLN A C 1
ATOM 1439 O O . GLN A 1 182 ? 17.094 4.359 26.594 1 73.38 182 GLN A O 1
ATOM 1444 N N . LEU A 1 183 ? 15.359 5.41 25.625 1 77.56 183 LEU A N 1
ATOM 1445 C CA . LEU A 1 183 ? 14.438 4.293 25.812 1 77.56 183 LEU A CA 1
ATOM 1446 C C . LEU A 1 183 ? 14.445 3.379 24.594 1 77.56 183 LEU A C 1
ATOM 1448 O O . LEU A 1 183 ? 14.656 3.838 23.469 1 77.56 183 LEU A O 1
ATOM 1452 N N . HIS A 1 184 ? 14.375 2.164 24.906 1 81.88 184 HIS A N 1
ATOM 1453 C CA . HIS A 1 184 ? 14.094 1.242 23.812 1 81.88 184 HIS A CA 1
ATOM 1454 C C . HIS A 1 184 ? 12.641 1.358 23.359 1 81.88 184 HIS A C 1
ATOM 1456 O O . HIS A 1 184 ? 11.719 1.301 24.172 1 81.88 184 HIS A O 1
ATOM 1462 N N . VAL A 1 185 ? 12.477 1.688 22.125 1 86.88 185 VAL A N 1
ATOM 1463 C CA . VAL A 1 185 ? 11.133 1.889 21.594 1 86.88 185 VAL A CA 1
ATOM 1464 C C . VAL A 1 185 ? 10.797 0.778 20.594 1 86.88 185 VAL A C 1
ATOM 1466 O O . VAL A 1 185 ? 11.695 0.167 20.016 1 86.88 185 VAL A O 1
ATOM 1469 N N . PRO A 1 186 ? 9.508 0.478 20.453 1 86.94 186 PRO A N 1
ATOM 1470 C CA . PRO A 1 186 ? 9.086 -0.507 19.453 1 86.94 186 PRO A CA 1
ATOM 1471 C C . PRO A 1 186 ? 9.5 -0.117 18.031 1 86.94 186 PRO A C 1
ATOM 1473 O O . PRO A 1 186 ? 9.664 1.069 17.734 1 86.94 186 PRO A O 1
ATOM 1476 N N . LEU A 1 187 ? 9.602 -1.104 17.203 1 85.81 187 LEU A N 1
ATOM 1477 C CA . LEU A 1 187 ? 10.039 -0.909 15.828 1 85.81 187 LEU A CA 1
ATOM 1478 C C . LEU A 1 187 ? 9.062 -0.005 15.078 1 85.81 187 LEU A C 1
ATOM 1480 O O . LEU A 1 187 ? 9.469 0.749 14.188 1 85.81 187 LEU A O 1
ATOM 1484 N N . VAL A 1 188 ? 7.871 -0.078 15.477 1 87.12 188 VAL A N 1
ATOM 1485 C CA . VAL A 1 188 ? 6.844 0.72 14.812 1 87.12 188 VAL A CA 1
ATOM 1486 C C . VAL A 1 188 ? 7.16 2.205 14.977 1 87.12 188 VAL A C 1
ATOM 1488 O O . VAL A 1 188 ? 6.887 3.006 14.078 1 87.12 188 VAL A O 1
ATOM 1491 N N . ASP A 1 189 ? 7.801 2.633 16.031 1 91.62 189 ASP A N 1
ATOM 1492 C CA . ASP A 1 189 ? 8.164 4.027 16.25 1 91.62 189 ASP A CA 1
ATOM 1493 C C . ASP A 1 189 ? 9.297 4.461 15.328 1 91.62 189 ASP A C 1
ATOM 1495 O O . ASP A 1 189 ? 9.289 5.578 14.812 1 91.62 189 ASP A O 1
ATOM 1499 N N . VAL A 1 190 ? 10.18 3.588 15.125 1 92.69 190 VAL A N 1
ATOM 1500 C CA . VAL A 1 190 ? 11.312 3.902 14.266 1 92.69 190 VAL A CA 1
ATOM 1501 C C . VAL A 1 190 ? 10.852 3.979 12.812 1 92.69 190 VAL A C 1
ATOM 1503 O O . VAL A 1 190 ? 11.383 4.766 12.031 1 92.69 190 VAL A O 1
ATOM 1506 N N . ASP A 1 191 ? 9.883 3.178 12.547 1 94 191 ASP A N 1
ATOM 1507 C CA . ASP A 1 191 ? 9.328 3.225 11.203 1 94 191 ASP A CA 1
ATOM 1508 C C . ASP A 1 191 ? 8.75 4.605 10.891 1 94 191 ASP A C 1
ATOM 1510 O O . ASP A 1 191 ? 8.789 5.062 9.75 1 94 191 ASP A O 1
ATOM 1514 N N . LYS A 1 192 ? 8.25 5.25 11.867 1 95.94 192 LYS A N 1
ATOM 1515 C CA . LYS A 1 192 ? 7.758 6.613 11.672 1 95.94 192 LYS A CA 1
ATOM 1516 C C . LYS A 1 192 ? 8.898 7.559 11.297 1 95.94 192 LYS A C 1
ATOM 1518 O O . LYS A 1 192 ? 8.703 8.484 10.5 1 95.94 192 LYS A O 1
ATOM 1523 N N . VAL A 1 193 ? 10.016 7.32 11.836 1 97.56 193 VAL A N 1
ATOM 1524 C CA . VAL A 1 193 ? 11.18 8.133 11.5 1 97.56 193 VAL A CA 1
ATOM 1525 C C . VAL A 1 193 ? 11.562 7.914 10.039 1 97.56 193 VAL A C 1
ATOM 1527 O O . VAL A 1 193 ? 11.852 8.875 9.32 1 97.56 193 VAL A O 1
ATOM 1530 N N . ARG A 1 194 ? 11.492 6.652 9.641 1 96.81 194 ARG A N 1
ATOM 1531 C CA . ARG A 1 194 ? 11.773 6.344 8.242 1 96.81 194 ARG A CA 1
ATOM 1532 C C . ARG A 1 194 ? 10.789 7.047 7.32 1 96.81 194 ARG A C 1
ATOM 1534 O O . ARG A 1 194 ? 11.172 7.543 6.258 1 96.81 194 ARG A O 1
ATOM 1541 N N . CYS A 1 195 ? 9.57 7.078 7.789 1 96.56 195 CYS A N 1
ATOM 1542 C CA . CYS A 1 195 ? 8.539 7.777 7.031 1 96.56 195 CYS A CA 1
ATOM 1543 C C . CYS A 1 195 ? 8.844 9.266 6.938 1 96.56 195 CYS A C 1
ATOM 1545 O O . CYS A 1 195 ? 8.641 9.883 5.891 1 96.56 195 CYS A O 1
ATOM 1547 N N . ILE A 1 196 ? 9.352 9.859 7.969 1 97.88 196 ILE A N 1
ATOM 1548 C CA . ILE A 1 196 ? 9.688 11.281 7.984 1 97.88 196 ILE A CA 1
ATOM 1549 C C . ILE A 1 196 ? 10.781 11.562 6.953 1 97.88 196 ILE A C 1
ATOM 1551 O O . ILE A 1 196 ? 10.727 12.562 6.238 1 97.88 196 ILE A O 1
ATOM 1555 N N . VAL A 1 197 ? 11.695 10.688 6.84 1 97.88 197 VAL A N 1
ATOM 1556 C CA . VAL A 1 197 ? 12.797 10.859 5.898 1 97.88 197 VAL A CA 1
ATOM 1557 C C . VAL A 1 197 ? 12.258 10.914 4.473 1 97.88 197 VAL A C 1
ATOM 1559 O O . VAL A 1 197 ? 12.711 11.727 3.664 1 97.88 197 VAL A O 1
ATOM 1562 N N . ARG A 1 198 ? 11.281 10.109 4.191 1 97.94 198 ARG A N 1
ATOM 1563 C CA . ARG A 1 198 ? 10.656 10.148 2.871 1 97.94 198 ARG A CA 1
ATOM 1564 C C . ARG A 1 198 ? 9.852 11.43 2.682 1 97.94 198 ARG A C 1
ATOM 1566 O O . ARG A 1 198 ? 9.805 11.984 1.583 1 97.94 198 ARG A O 1
ATOM 1573 N N . ASN A 1 199 ? 9.242 11.891 3.729 1 98.56 199 ASN A N 1
ATOM 1574 C CA . ASN A 1 199 ? 8.461 13.125 3.666 1 98.56 199 ASN A CA 1
ATOM 1575 C C . ASN A 1 199 ? 9.352 14.336 3.395 1 98.56 199 ASN A C 1
ATOM 1577 O O . ASN A 1 199 ? 8.922 15.297 2.75 1 98.56 199 ASN A O 1
ATOM 1581 N N . ILE A 1 200 ? 10.578 14.258 3.877 1 98.81 200 ILE A N 1
ATOM 1582 C CA . ILE A 1 200 ? 11.531 15.328 3.598 1 98.81 200 ILE A CA 1
ATOM 1583 C C . ILE A 1 200 ? 11.734 15.461 2.09 1 98.81 200 ILE A C 1
ATOM 1585 O O . ILE A 1 200 ? 11.781 16.562 1.557 1 98.81 200 ILE A O 1
ATOM 1589 N N . VAL A 1 201 ? 11.789 14.297 1.444 1 98.69 201 VAL A N 1
ATOM 1590 C CA . VAL A 1 201 ? 11.984 14.312 -0.002 1 98.69 201 VAL A CA 1
ATOM 1591 C C . VAL A 1 201 ? 10.766 14.938 -0.677 1 98.69 201 VAL A C 1
ATOM 1593 O O . VAL A 1 201 ? 10.898 15.82 -1.523 1 98.69 201 VAL A O 1
ATOM 1596 N N . ARG A 1 202 ? 9.578 14.531 -0.275 1 98.38 202 ARG A N 1
ATOM 1597 C CA . ARG A 1 202 ? 8.336 15.023 -0.854 1 98.38 202 ARG A CA 1
ATOM 1598 C C . ARG A 1 202 ? 8.242 16.531 -0.74 1 98.38 202 ARG A C 1
ATOM 1600 O O . ARG A 1 202 ? 7.949 17.219 -1.723 1 98.38 202 ARG A O 1
ATOM 1607 N N . ASP A 1 203 ? 8.586 17.094 0.358 1 98.62 203 ASP A N 1
ATOM 1608 C CA . ASP A 1 203 ? 8.328 18.5 0.653 1 98.62 203 ASP A CA 1
ATOM 1609 C C . ASP A 1 203 ? 9.539 19.359 0.302 1 98.62 203 ASP A C 1
ATOM 1611 O O . ASP A 1 203 ? 9.383 20.484 -0.184 1 98.62 203 ASP A O 1
ATOM 1615 N N . TRP A 1 204 ? 10.797 18.797 0.503 1 98.81 204 TRP A N 1
ATOM 1616 C CA . TRP A 1 204 ? 11.898 19.75 0.59 1 98.81 204 TRP A CA 1
ATOM 1617 C C . TRP A 1 204 ? 13.07 19.312 -0.294 1 98.81 204 TRP A C 1
ATOM 1619 O O . TRP A 1 204 ? 14.203 19.734 -0.088 1 98.81 204 TRP A O 1
ATOM 1629 N N . ALA A 1 205 ? 12.789 18.422 -1.223 1 98.75 205 ALA A N 1
ATOM 1630 C CA . ALA A 1 205 ? 13.82 18.047 -2.186 1 98.75 205 ALA A CA 1
ATOM 1631 C C . ALA A 1 205 ? 13.344 18.266 -3.617 1 98.75 205 ALA A C 1
ATOM 1633 O O . ALA A 1 205 ? 12.148 18.203 -3.896 1 98.75 205 ALA A O 1
ATOM 1634 N N . ALA A 1 206 ? 14.297 18.484 -4.496 1 98.5 206 ALA A N 1
ATOM 1635 C CA . ALA A 1 206 ? 13.984 18.625 -5.918 1 98.5 206 ALA A CA 1
ATOM 1636 C C . ALA A 1 206 ? 13.266 17.391 -6.441 1 98.5 206 ALA A C 1
ATOM 1638 O O . ALA A 1 206 ? 12.367 17.484 -7.281 1 98.5 206 ALA A O 1
ATOM 1639 N N . GLU A 1 207 ? 13.562 16.281 -5.93 1 98 207 GLU A N 1
ATOM 1640 C CA . GLU A 1 207 ? 12.984 15.023 -6.371 1 98 207 GLU A CA 1
ATOM 1641 C C . GLU A 1 207 ? 11.492 14.961 -6.062 1 98 207 GLU A C 1
ATOM 1643 O O . GLU A 1 207 ? 10.742 14.242 -6.73 1 98 207 GLU A O 1
ATOM 1648 N N . GLY A 1 208 ? 11.055 15.703 -5.09 1 98.25 208 GLY A N 1
ATOM 1649 C CA . GLY A 1 208 ? 9.656 15.703 -4.711 1 98.25 208 GLY A CA 1
ATOM 1650 C C . GLY A 1 208 ? 8.82 16.688 -5.512 1 98.25 208 GLY A C 1
ATOM 1651 O O . GLY A 1 208 ? 7.605 16.781 -5.328 1 98.25 208 GLY A O 1
ATOM 1652 N N . GLN A 1 209 ? 9.414 17.406 -6.48 1 98.44 209 GLN A N 1
ATOM 1653 C CA . GLN A 1 209 ? 8.766 18.484 -7.207 1 98.44 209 GLN A CA 1
ATOM 1654 C C . GLN A 1 209 ? 7.543 17.969 -7.973 1 98.44 209 GLN A C 1
ATOM 1656 O O . GLN A 1 209 ? 6.5 18.625 -7.992 1 98.44 209 GLN A O 1
ATOM 1661 N N . LYS A 1 210 ? 7.695 16.828 -8.586 1 97.88 210 LYS A N 1
ATOM 1662 C CA . LYS A 1 210 ? 6.586 16.281 -9.367 1 97.88 210 LYS A CA 1
ATOM 1663 C C . LYS A 1 210 ? 5.355 16.062 -8.492 1 97.88 210 LYS A C 1
ATOM 1665 O O . LYS A 1 210 ? 4.234 16.391 -8.891 1 97.88 210 LYS A O 1
ATOM 1670 N N . GLU A 1 211 ? 5.543 15.5 -7.359 1 97.88 211 GLU A N 1
ATOM 1671 C CA . GLU A 1 211 ? 4.441 15.273 -6.426 1 97.88 211 GLU A CA 1
ATOM 1672 C C . GLU A 1 211 ? 3.836 16.594 -5.961 1 97.88 211 GLU A C 1
ATOM 1674 O O . GLU A 1 211 ? 2.613 16.719 -5.859 1 97.88 211 GLU A O 1
ATOM 1679 N N . ARG A 1 212 ? 4.645 17.609 -5.691 1 98.5 212 ARG A N 1
ATOM 1680 C CA . ARG A 1 212 ? 4.148 18.922 -5.301 1 98.5 212 ARG A CA 1
ATOM 1681 C C . ARG A 1 212 ? 3.398 19.594 -6.449 1 98.5 212 ARG A C 1
ATOM 1683 O O . ARG A 1 212 ? 2.389 20.266 -6.23 1 98.5 212 ARG A O 1
ATOM 1690 N N . ASP A 1 213 ? 3.881 19.344 -7.668 1 98.69 213 ASP A N 1
ATOM 1691 C CA . ASP A 1 213 ? 3.189 19.891 -8.836 1 98.69 213 ASP A CA 1
ATOM 1692 C C . ASP A 1 213 ? 1.794 19.281 -8.977 1 98.69 213 ASP A C 1
ATOM 1694 O O . ASP A 1 213 ? 0.873 19.938 -9.461 1 98.69 213 ASP A O 1
ATOM 1698 N N . GLN A 1 214 ? 1.696 18.109 -8.516 1 98.38 214 GLN A N 1
ATOM 1699 C CA . GLN A 1 214 ? 0.418 17.406 -8.641 1 98.38 214 GLN A CA 1
ATOM 1700 C C . GLN A 1 214 ? -0.538 17.812 -7.52 1 98.38 214 GLN A C 1
ATOM 1702 O O . GLN A 1 214 ? -1.751 17.891 -7.727 1 98.38 214 GLN A O 1
ATOM 1707 N N . CYS A 1 215 ? 0.006 18.078 -6.344 1 98.12 215 CYS A N 1
ATOM 1708 C CA . CYS A 1 215 ? -0.887 18.25 -5.203 1 98.12 215 CYS A CA 1
ATOM 1709 C C . CYS A 1 215 ? -0.896 19.703 -4.734 1 98.12 215 CYS A C 1
ATOM 1711 O O . CYS A 1 215 ? -1.953 20.25 -4.414 1 98.12 215 CYS A O 1
ATOM 1713 N N . TYR A 1 216 ? 0.243 20.438 -4.68 1 98.75 216 TYR A N 1
ATOM 1714 C CA . TYR A 1 216 ? 0.341 21.781 -4.148 1 98.75 216 TYR A CA 1
ATOM 1715 C C . TYR A 1 216 ? 0.008 22.812 -5.223 1 98.75 216 TYR A C 1
ATOM 1717 O O . TYR A 1 216 ? -0.721 23.781 -4.961 1 98.75 216 TYR A O 1
ATOM 1725 N N . LYS A 1 217 ? 0.516 22.594 -6.395 1 98.75 217 LYS A N 1
ATOM 1726 C CA . LYS A 1 217 ? 0.376 23.578 -7.457 1 98.75 217 LYS A CA 1
ATOM 1727 C C . LYS A 1 217 ? -1.093 23.875 -7.746 1 98.75 217 LYS A C 1
ATOM 1729 O O . LYS A 1 217 ? -1.497 25.031 -7.82 1 98.75 217 LYS A O 1
ATOM 1734 N N . PRO A 1 218 ? -1.966 22.828 -7.883 1 98.81 218 PRO A N 1
ATOM 1735 C CA . PRO A 1 218 ? -3.375 23.141 -8.125 1 98.81 218 PRO A CA 1
ATOM 1736 C C . PRO A 1 218 ? -3.998 23.984 -7.008 1 98.81 218 PRO A C 1
ATOM 1738 O O . PRO A 1 218 ? -4.836 24.844 -7.27 1 98.81 218 PRO A O 1
ATOM 1741 N N . ILE A 1 219 ? -3.592 23.734 -5.828 1 98.88 219 ILE A N 1
ATOM 1742 C CA . ILE A 1 219 ? -4.105 24.469 -4.676 1 98.88 219 ILE A CA 1
ATOM 1743 C C . ILE A 1 219 ? -3.643 25.922 -4.738 1 98.88 219 ILE A C 1
ATOM 1745 O O . ILE A 1 219 ? -4.441 26.844 -4.566 1 98.88 219 ILE A O 1
ATOM 1749 N N . LEU A 1 220 ? -2.375 26.141 -5 1 98.88 220 LEU A N 1
ATOM 1750 C CA . LEU A 1 220 ? -1.79 27.469 -5.066 1 98.88 220 LEU A CA 1
ATOM 1751 C C . LEU A 1 220 ? -2.416 28.281 -6.195 1 98.88 220 LEU A C 1
ATOM 1753 O O . LEU A 1 220 ? -2.717 29.469 -6.02 1 98.88 220 LEU A O 1
ATOM 1757 N N . GLU A 1 221 ? -2.59 27.578 -7.305 1 98.75 221 GLU A N 1
ATOM 1758 C CA . GLU A 1 221 ? -3.213 28.25 -8.445 1 98.75 221 GLU A CA 1
ATOM 1759 C C . GLU A 1 221 ? -4.648 28.656 -8.125 1 98.75 221 GLU A C 1
ATOM 1761 O O . GLU A 1 221 ? -5.094 29.734 -8.516 1 98.75 221 GLU A O 1
ATOM 1766 N N . GLU A 1 222 ? -5.352 27.812 -7.418 1 98.56 222 GLU A N 1
ATOM 1767 C CA . GLU A 1 222 ? -6.723 28.109 -7.02 1 98.56 222 GLU A CA 1
ATOM 1768 C C . GLU A 1 222 ? -6.766 29.297 -6.059 1 98.56 222 GLU A C 1
ATOM 1770 O O . GLU A 1 222 ? -7.586 30.203 -6.219 1 98.56 222 GLU A O 1
ATOM 1775 N N . LEU A 1 223 ? -5.867 29.375 -5.078 1 98.69 223 LEU A N 1
ATOM 1776 C CA . LEU A 1 223 ? -5.781 30.484 -4.137 1 98.69 223 LEU A CA 1
ATOM 1777 C C . LEU A 1 223 ? -5.457 31.781 -4.859 1 98.69 223 LEU A C 1
ATOM 1779 O O . LEU A 1 223 ? -6.066 32.812 -4.586 1 98.69 223 LEU A O 1
ATOM 1783 N N . ASP A 1 224 ? -4.531 31.641 -5.75 1 98.25 224 ASP A N 1
ATOM 1784 C CA . ASP A 1 224 ? -4.113 32.812 -6.508 1 98.25 224 ASP A CA 1
ATOM 1785 C C . ASP A 1 224 ? -5.273 33.375 -7.328 1 98.25 224 ASP A C 1
ATOM 1787 O O . ASP A 1 224 ? -5.434 34.594 -7.426 1 98.25 224 ASP A O 1
ATOM 1791 N N . ALA A 1 225 ? -6.035 32.469 -7.871 1 98.06 225 ALA A N 1
ATOM 1792 C CA . ALA A 1 225 ? -7.164 32.906 -8.703 1 98.06 225 ALA A CA 1
ATOM 1793 C C . ALA A 1 225 ? -8.273 33.5 -7.855 1 98.06 225 ALA A C 1
ATOM 1795 O O . ALA A 1 225 ? -8.883 34.5 -8.242 1 98.06 225 ALA A O 1
ATOM 1796 N N . LEU A 1 226 ? -8.547 33 -6.703 1 97.88 226 LEU A N 1
ATOM 1797 C CA . LEU A 1 226 ? -9.664 33.406 -5.859 1 97.88 226 LEU A CA 1
ATOM 1798 C C . LEU A 1 226 ? -9.344 34.688 -5.121 1 97.88 226 LEU A C 1
ATOM 1800 O O . LEU A 1 226 ? -10.242 35.469 -4.789 1 97.88 226 LEU A O 1
ATOM 1804 N N . PHE A 1 227 ? -8.039 34.906 -4.875 1 97.88 227 PHE A N 1
ATOM 1805 C CA . PHE A 1 227 ? -7.602 36.062 -4.129 1 97.88 227 PHE A CA 1
ATOM 1806 C C . PHE A 1 227 ? -6.652 36.938 -4.965 1 97.88 227 PHE A C 1
ATOM 1808 O O . PHE A 1 227 ? -5.59 37.344 -4.484 1 97.88 227 PHE A O 1
ATOM 1815 N N . ALA A 1 228 ? -6.996 37.125 -6.168 1 95 228 ALA A N 1
ATOM 1816 C CA . ALA A 1 228 ? -6.152 37.875 -7.117 1 95 228 ALA A CA 1
ATOM 1817 C C . ALA A 1 228 ? -5.914 39.281 -6.648 1 95 228 ALA A C 1
ATOM 1819 O O . ALA A 1 228 ? -4.848 39.875 -6.895 1 95 228 ALA A O 1
ATOM 1820 N N . ASP A 1 229 ? -6.84 39.875 -5.941 1 93.5 229 ASP A N 1
ATOM 1821 C CA . ASP A 1 229 ? -6.758 41.25 -5.508 1 93.5 229 ASP A CA 1
ATOM 1822 C C . ASP A 1 229 ? -6.316 41.344 -4.051 1 93.5 229 ASP A C 1
ATOM 1824 O O . ASP A 1 229 ? -6.594 42.344 -3.377 1 93.5 229 ASP A O 1
ATOM 1828 N N . ARG A 1 230 ? -5.602 40.375 -3.635 1 92 230 ARG A N 1
ATOM 1829 C CA . ARG A 1 230 ? -5.223 40.344 -2.227 1 92 230 ARG A CA 1
ATOM 1830 C C . ARG A 1 230 ? -4.34 41.531 -1.875 1 92 230 ARG A C 1
ATOM 1832 O O . ARG A 1 230 ? -3.49 41.938 -2.67 1 92 230 ARG A O 1
ATOM 1839 N N . SER A 1 231 ? -4.625 42.094 -0.732 1 90.56 231 SER A N 1
ATOM 1840 C CA . SER A 1 231 ? -3.932 43.281 -0.25 1 90.56 231 SER A CA 1
ATOM 1841 C C . SER A 1 231 ? -2.637 42.906 0.468 1 90.56 231 SER A C 1
ATOM 1843 O O . SER A 1 231 ? -2.598 41.938 1.231 1 90.56 231 SER A O 1
ATOM 1845 N N . LYS A 1 232 ? -1.642 43.719 0.295 1 88.5 232 LYS A N 1
ATOM 1846 C CA . LYS A 1 232 ? -0.398 43.531 1.041 1 88.5 232 LYS A CA 1
ATOM 1847 C C . LYS A 1 232 ? -0.523 44.094 2.455 1 88.5 232 LYS A C 1
ATOM 1849 O O . LYS A 1 232 ? 0.142 43.625 3.377 1 88.5 232 LYS A O 1
ATOM 1854 N N . LYS A 1 233 ? -1.383 45.094 2.611 1 90.69 233 LYS A N 1
ATOM 1855 C CA . LYS A 1 233 ? -1.583 45.719 3.912 1 90.69 233 LYS A CA 1
ATOM 1856 C C . LYS A 1 233 ? -2.441 44.844 4.82 1 90.69 233 LYS A C 1
ATOM 1858 O O . LYS A 1 233 ? -2.219 44.812 6.035 1 90.69 233 LYS A O 1
ATOM 1863 N N . SER A 1 234 ? -3.393 44.219 4.199 1 93.31 234 SER A N 1
ATOM 1864 C CA . SER A 1 234 ? -4.262 43.281 4.918 1 93.31 234 SER A CA 1
ATOM 1865 C C . SER A 1 234 ? -4.359 41.938 4.199 1 93.31 234 SER A C 1
ATOM 1867 O O . SER A 1 234 ? -5.395 41.625 3.615 1 93.31 234 SER A O 1
ATOM 1869 N N . PRO A 1 235 ? -3.363 41.25 4.312 1 96.25 235 PRO A N 1
ATOM 1870 C CA . PRO A 1 235 ? -3.336 39.969 3.596 1 96.25 235 PRO A CA 1
ATOM 1871 C C . PRO A 1 235 ? -4.387 39 4.102 1 96.25 235 PRO A C 1
ATOM 1873 O O . PRO A 1 235 ? -4.699 38.969 5.297 1 96.25 235 PRO A O 1
ATOM 1876 N N . PRO A 1 236 ? -4.953 38.188 3.236 1 97.88 236 PRO A N 1
ATOM 1877 C CA . PRO A 1 236 ? -5.902 37.156 3.68 1 97.88 236 PRO A CA 1
ATOM 1878 C C . PRO A 1 236 ? -5.242 36.062 4.516 1 97.88 236 PRO A C 1
ATOM 1880 O O . PRO A 1 236 ? -4.082 35.719 4.277 1 97.88 236 PRO A O 1
ATOM 1883 N N . ALA A 1 237 ? -6.02 35.562 5.469 1 98.25 237 ALA A N 1
ATOM 1884 C CA . ALA A 1 237 ? -5.531 34.5 6.359 1 98.25 237 ALA A CA 1
ATOM 1885 C C . ALA A 1 237 ? -5.887 33.125 5.828 1 98.25 237 ALA A C 1
ATOM 1887 O O . ALA A 1 237 ? -7.02 32.875 5.398 1 98.25 237 ALA A O 1
ATOM 1888 N N . CYS A 1 238 ? -4.91 32.25 5.805 1 98.81 238 CYS A N 1
ATOM 1889 C CA . CYS A 1 238 ? -5.113 30.875 5.312 1 98.81 238 CYS A CA 1
ATOM 1890 C C . CYS A 1 238 ? -4.613 29.859 6.324 1 98.81 238 CYS A C 1
ATOM 1892 O O . CYS A 1 238 ? -3.469 29.922 6.773 1 98.81 238 CYS A O 1
ATOM 1894 N N . LEU A 1 239 ? -5.473 28.922 6.656 1 98.94 239 LEU A N 1
ATOM 1895 C CA . LEU A 1 239 ? -5.113 27.828 7.559 1 98.94 239 LEU A CA 1
ATOM 1896 C C . LEU A 1 239 ? -4.824 26.547 6.773 1 98.94 239 LEU A C 1
ATOM 1898 O O . LEU A 1 239 ? -5.566 26.203 5.855 1 98.94 239 LEU A O 1
ATOM 1902 N N . VAL A 1 240 ? -3.74 25.859 7.125 1 98.94 240 VAL A N 1
ATOM 1903 C CA . VAL A 1 240 ? -3.375 24.578 6.531 1 98.94 240 VAL A CA 1
ATOM 1904 C C . VAL A 1 240 ? -3.27 23.516 7.625 1 98.94 240 VAL A C 1
ATOM 1906 O O . VAL A 1 240 ? -2.176 23.219 8.109 1 98.94 240 VAL A O 1
ATOM 1909 N N . PRO A 1 241 ? -4.371 22.859 7.98 1 98.81 241 PRO A N 1
ATOM 1910 C CA . PRO A 1 241 ? -4.273 21.75 8.938 1 98.81 241 PRO A CA 1
ATOM 1911 C C . PRO A 1 241 ? -3.584 20.516 8.344 1 98.81 241 PRO A C 1
ATOM 1913 O O . PRO A 1 241 ? -3.729 20.234 7.152 1 98.81 241 PRO A O 1
ATOM 1916 N N . GLY A 1 242 ? -2.918 19.75 9.211 1 98.25 242 GLY A N 1
ATOM 1917 C CA . GLY A 1 242 ? -2.109 18.656 8.703 1 98.25 242 GLY A CA 1
ATOM 1918 C C . GLY A 1 242 ? -0.993 19.125 7.781 1 98.25 242 GLY A C 1
ATOM 1919 O O . GLY A 1 242 ? -0.848 18.609 6.668 1 98.25 242 GLY A O 1
ATOM 1920 N N . ALA A 1 243 ? -0.186 20.031 8.281 1 98.62 243 ALA A N 1
ATOM 1921 C CA . ALA A 1 243 ? 0.75 20.75 7.418 1 98.62 243 ALA A CA 1
ATOM 1922 C C . ALA A 1 243 ? 2.025 19.938 7.203 1 98.62 243 ALA A C 1
ATOM 1924 O O . ALA A 1 243 ? 2.855 20.281 6.363 1 98.62 243 ALA A O 1
ATOM 1925 N N . GLY A 1 244 ? 2.193 18.844 7.93 1 97.88 244 GLY A N 1
ATOM 1926 C CA . GLY A 1 244 ? 3.385 18.031 7.77 1 97.88 244 GLY A CA 1
ATOM 1927 C C . GLY A 1 244 ? 4.672 18.797 7.996 1 97.88 244 GLY A C 1
ATOM 1928 O O . GLY A 1 244 ? 4.852 19.422 9.047 1 97.88 244 GLY A O 1
ATOM 1929 N N . LEU A 1 245 ? 5.484 18.844 7.012 1 98.56 245 LEU A N 1
ATOM 1930 C CA . LEU A 1 245 ? 6.777 19.5 7.168 1 98.56 245 LEU A CA 1
ATOM 1931 C C . LEU A 1 245 ? 6.691 20.969 6.781 1 98.56 245 LEU A C 1
ATOM 1933 O O . LEU A 1 245 ? 7.711 21.656 6.719 1 98.56 245 LEU A O 1
ATOM 1937 N N . GLY A 1 246 ? 5.543 21.5 6.426 1 98.56 246 GLY A N 1
ATOM 1938 C CA . GLY A 1 246 ? 5.273 22.922 6.371 1 98.56 246 GLY A CA 1
ATOM 1939 C C . GLY A 1 246 ? 5.492 23.531 4.992 1 98.56 246 GLY A C 1
ATOM 1940 O O . GLY A 1 246 ? 5.383 24.734 4.812 1 98.56 246 GLY A O 1
ATOM 1941 N N . ARG A 1 247 ? 5.785 22.703 3.979 1 98.75 247 ARG A N 1
ATOM 1942 C CA . ARG A 1 247 ? 6.129 23.234 2.66 1 98.75 247 ARG A CA 1
ATOM 1943 C C . ARG A 1 247 ? 4.945 23.969 2.037 1 98.75 247 ARG A C 1
ATOM 1945 O O . ARG A 1 247 ? 5.094 25.078 1.542 1 98.75 247 ARG A O 1
ATOM 1952 N N . LEU A 1 248 ? 3.752 23.359 2.041 1 98.88 248 LEU A N 1
ATOM 1953 C CA . LEU A 1 248 ? 2.582 24 1.442 1 98.88 248 LEU A CA 1
ATOM 1954 C C . LEU A 1 248 ? 2.236 25.297 2.162 1 98.88 248 LEU A C 1
ATOM 1956 O O . LEU A 1 248 ? 1.936 26.312 1.52 1 98.88 248 LEU A O 1
ATOM 1960 N N . ALA A 1 249 ? 2.266 25.281 3.49 1 98.81 249 ALA A N 1
ATOM 1961 C CA . ALA A 1 249 ? 1.998 26.484 4.27 1 98.81 249 ALA A CA 1
ATOM 1962 C C . ALA A 1 249 ? 2.975 27.594 3.908 1 98.81 249 ALA A C 1
ATOM 1964 O O . ALA A 1 249 ? 2.584 28.766 3.799 1 98.81 249 ALA A O 1
ATOM 1965 N N . LEU A 1 250 ? 4.234 27.25 3.713 1 98.62 250 LEU A N 1
ATOM 1966 C CA . LEU A 1 250 ? 5.254 28.219 3.328 1 98.62 250 LEU A CA 1
ATOM 1967 C C . LEU A 1 250 ? 4.941 28.812 1.96 1 98.62 250 LEU A C 1
ATOM 1969 O O . LEU A 1 250 ? 5.008 30.031 1.782 1 98.62 250 LEU A O 1
ATOM 1973 N N . GLU A 1 251 ? 4.578 27.953 1 1 98.56 251 GLU A N 1
ATOM 1974 C CA . GLU A 1 251 ? 4.312 28.438 -0.353 1 98.56 251 GLU A CA 1
ATOM 1975 C C . GLU A 1 251 ? 3.076 29.328 -0.388 1 98.56 251 GLU A C 1
ATOM 1977 O O . GLU A 1 251 ? 3.016 30.281 -1.172 1 98.56 251 GLU A O 1
ATOM 1982 N N . ILE A 1 252 ? 2.111 29.047 0.456 1 98.75 252 ILE A N 1
ATOM 1983 C CA . ILE A 1 252 ? 0.93 29.891 0.566 1 98.75 252 ILE A CA 1
ATOM 1984 C C . ILE A 1 252 ? 1.325 31.25 1.133 1 98.75 252 ILE A C 1
ATOM 1986 O O . ILE A 1 252 ? 0.828 32.281 0.682 1 98.75 252 ILE A O 1
ATOM 1990 N N . SER A 1 253 ? 2.229 31.281 2.096 1 98.25 253 SER A N 1
ATOM 1991 C CA . SER A 1 253 ? 2.756 32.531 2.615 1 98.25 253 SER A CA 1
ATOM 1992 C C . SER A 1 253 ? 3.465 33.344 1.522 1 98.25 253 SER A C 1
ATOM 1994 O O . SER A 1 253 ? 3.305 34.562 1.431 1 98.25 253 SER A O 1
ATOM 1996 N N . CYS A 1 254 ? 4.188 32.625 0.685 1 97.12 254 CYS A N 1
ATOM 1997 C CA . CYS A 1 254 ? 4.918 33.25 -0.403 1 97.12 254 CYS A CA 1
ATOM 1998 C C . CYS A 1 254 ? 3.961 33.906 -1.405 1 97.12 254 CYS A C 1
ATOM 2000 O O . CYS A 1 254 ? 4.336 34.844 -2.121 1 97.12 254 CYS A O 1
ATOM 2002 N N . LEU A 1 255 ? 2.721 33.438 -1.427 1 97.06 255 LEU A N 1
ATOM 2003 C CA . LEU A 1 255 ? 1.698 34 -2.301 1 97.06 255 LEU A CA 1
ATOM 2004 C C . LEU A 1 255 ? 1.141 35.312 -1.719 1 97.06 255 LEU A C 1
ATOM 2006 O O . LEU A 1 255 ? 0.395 36.031 -2.391 1 97.06 255 LEU A O 1
ATOM 2010 N N . GLY A 1 256 ? 1.455 35.562 -0.469 1 97.06 256 GLY A N 1
ATOM 2011 C CA . GLY A 1 256 ? 1.012 36.812 0.135 1 97.06 256 GLY A CA 1
ATOM 2012 C C . GLY A 1 256 ? -0.043 36.625 1.207 1 97.06 256 GLY A C 1
ATOM 2013 O O . GLY A 1 256 ? -0.703 37.562 1.62 1 97.06 256 GLY A O 1
ATOM 2014 N N . PHE A 1 257 ? -0.219 35.406 1.71 1 98.06 257 PHE A N 1
ATOM 2015 C CA . PHE A 1 257 ? -1.2 35.125 2.752 1 98.06 257 PHE A CA 1
ATOM 2016 C C . PHE A 1 257 ? -0.55 35.188 4.129 1 98.06 257 PHE A C 1
ATOM 2018 O O . PHE A 1 257 ? 0.647 34.906 4.266 1 98.06 257 PHE A O 1
ATOM 2025 N N . ILE A 1 258 ? -1.315 35.562 5.133 1 97.81 258 ILE A N 1
ATOM 2026 C CA . ILE A 1 258 ? -1.002 35.125 6.492 1 97.81 258 ILE A CA 1
ATOM 2027 C C . ILE A 1 258 ? -1.31 33.625 6.652 1 97.81 258 ILE A C 1
ATOM 2029 O O . ILE A 1 258 ? -2.467 33.25 6.84 1 97.81 258 ILE A O 1
ATOM 2033 N N . SER A 1 259 ? -0.287 32.844 6.527 1 98.38 259 SER A N 1
ATOM 2034 C CA . SER A 1 259 ? -0.453 31.391 6.473 1 98.38 259 SER A CA 1
ATOM 2035 C C . SER A 1 259 ? -0.092 30.75 7.801 1 98.38 259 SER A C 1
ATOM 2037 O O . SER A 1 259 ? 0.955 31.047 8.383 1 98.38 259 SER A O 1
ATOM 2039 N N . GLN A 1 260 ? -0.954 29.891 8.328 1 98.69 260 GLN A N 1
ATOM 2040 C CA . GLN A 1 260 ? -0.666 29.109 9.523 1 98.69 260 GLN A CA 1
ATOM 2041 C C . GLN A 1 260 ? -0.792 27.609 9.242 1 98.69 260 GLN A C 1
ATOM 2043 O O . GLN A 1 260 ? -1.852 27.141 8.828 1 98.69 260 GLN A O 1
ATOM 2048 N N . GLY A 1 261 ? 0.288 26.906 9.383 1 98.75 261 GLY A N 1
ATOM 2049 C CA . GLY A 1 261 ? 0.244 25.453 9.375 1 98.75 261 GLY A CA 1
ATOM 2050 C C . GLY A 1 261 ? -0.059 24.859 10.734 1 98.75 261 GLY A C 1
ATOM 2051 O O . GLY A 1 261 ? 0.466 25.312 11.75 1 98.75 261 GLY A O 1
ATOM 2052 N N . ASN A 1 262 ? -0.963 23.875 10.789 1 98.75 262 ASN A N 1
ATOM 2053 C CA . ASN A 1 262 ? -1.269 23.125 12 1 98.75 262 ASN A CA 1
ATOM 2054 C C . ASN A 1 262 ? -0.776 21.672 11.906 1 98.75 262 ASN A C 1
ATOM 2056 O O . ASN A 1 262 ? -0.975 21.016 10.891 1 98.75 262 ASN A O 1
ATOM 2060 N N . GLU A 1 263 ? -0.076 21.25 12.914 1 97.62 263 GLU A N 1
ATOM 2061 C CA . GLU A 1 263 ? 0.465 19.891 12.93 1 97.62 263 GLU A CA 1
ATOM 2062 C C . GLU A 1 263 ? 0.411 19.297 14.336 1 97.62 263 GLU A C 1
ATOM 2064 O O . GLU A 1 263 ? 0.787 19.953 15.312 1 97.62 263 GLU A O 1
ATOM 2069 N N . PHE A 1 264 ? -0.007 18.031 14.359 1 94.06 264 PHE A N 1
ATOM 2070 C CA . PHE A 1 264 ? -0.183 17.328 15.625 1 94.06 264 PHE A CA 1
ATOM 2071 C C . PHE A 1 264 ? 1.04 16.469 15.938 1 94.06 264 PHE A C 1
ATOM 2073 O O . PHE A 1 264 ? 1.396 16.297 17.109 1 94.06 264 PHE A O 1
ATOM 2080 N N . SER A 1 265 ? 1.677 15.938 15.055 1 94.62 265 SER A N 1
ATOM 2081 C CA . SER A 1 265 ? 2.734 14.945 15.219 1 94.62 265 SER A CA 1
ATOM 2082 C C . SER A 1 265 ? 4.055 15.602 15.602 1 94.62 265 SER A C 1
ATOM 2084 O O . SER A 1 265 ? 4.648 16.328 14.797 1 94.62 265 SER A O 1
ATOM 2086 N N . TYR A 1 266 ? 4.629 15.227 16.75 1 94.25 266 TYR A N 1
ATOM 2087 C CA . TYR A 1 266 ? 5.938 15.727 17.156 1 94.25 266 TYR A CA 1
ATOM 2088 C C . TYR A 1 266 ? 7.027 15.203 16.234 1 94.25 266 TYR A C 1
ATOM 2090 O O . TYR A 1 266 ? 8.062 15.852 16.047 1 94.25 266 TYR A O 1
ATOM 2098 N N . TYR A 1 267 ? 6.793 14.008 15.625 1 96.19 267 TYR A N 1
ATOM 2099 C CA . TYR A 1 267 ? 7.742 13.547 14.617 1 96.19 267 TYR A CA 1
ATOM 2100 C C . TYR A 1 267 ? 7.93 14.594 13.523 1 96.19 267 TYR A C 1
ATOM 2102 O O . TYR A 1 267 ? 9.062 14.938 13.18 1 96.19 267 TYR A O 1
ATOM 2110 N N . MET A 1 268 ? 6.82 15.086 13.062 1 97.56 268 MET A N 1
ATOM 2111 C CA . MET A 1 268 ? 6.801 16.062 11.977 1 97.56 268 MET A CA 1
ATOM 2112 C C . MET A 1 268 ? 7.297 17.422 12.461 1 97.56 268 MET A C 1
ATOM 2114 O O . MET A 1 268 ? 8.078 18.094 11.781 1 97.56 268 MET A O 1
ATOM 2118 N N . MET A 1 269 ? 6.906 17.812 13.641 1 96.38 269 MET A N 1
ATOM 2119 C CA . MET A 1 269 ? 7.184 19.156 14.148 1 96.38 269 MET A CA 1
ATOM 2120 C C . MET A 1 269 ? 8.68 19.344 14.391 1 96.38 269 MET A C 1
ATOM 2122 O O . MET A 1 269 ? 9.227 20.406 14.102 1 96.38 269 MET A O 1
ATOM 2126 N N . ILE A 1 270 ? 9.273 18.359 14.898 1 96.81 270 ILE A N 1
ATOM 2127 C CA . ILE A 1 270 ? 10.711 18.438 15.141 1 96.81 270 ILE A CA 1
ATOM 2128 C C . ILE A 1 270 ? 11.445 18.656 13.82 1 96.81 270 ILE A C 1
ATOM 2130 O O . ILE A 1 270 ? 12.289 19.531 13.711 1 96.81 270 ILE A O 1
ATOM 2134 N N . CYS A 1 271 ? 11.055 17.875 12.875 1 98.19 271 CYS A N 1
ATOM 2135 C CA . CYS A 1 271 ? 11.711 17.953 11.57 1 98.19 271 CYS A CA 1
ATOM 2136 C C . CYS A 1 271 ? 11.359 19.25 10.859 1 98.19 271 CYS A C 1
ATOM 2138 O O . CYS A 1 271 ? 12.227 19.906 10.281 1 98.19 271 CYS A O 1
ATOM 2140 N N . SER A 1 272 ? 10.117 19.641 10.805 1 98 272 SER A N 1
ATOM 2141 C CA . SER A 1 272 ? 9.703 20.875 10.141 1 98 272 SER A CA 1
ATOM 2142 C C . SER A 1 272 ? 10.391 22.094 10.758 1 98 272 SER A C 1
ATOM 2144 O O . SER A 1 272 ? 10.82 22.984 10.039 1 98 272 SER A O 1
ATOM 2146 N N . ASN A 1 273 ? 10.516 22.109 12.07 1 97.06 273 ASN A N 1
ATOM 2147 C CA . ASN A 1 273 ? 11.211 23.219 12.734 1 97.06 273 ASN A CA 1
ATOM 2148 C C . ASN A 1 273 ? 12.656 23.328 12.273 1 97.06 273 ASN A C 1
ATOM 2150 O O . ASN A 1 273 ? 13.148 24.438 12.039 1 97.06 273 ASN A O 1
ATOM 2154 N N . PHE A 1 274 ? 13.297 22.219 12.188 1 98.12 274 PHE A N 1
ATOM 2155 C CA . PHE A 1 274 ? 14.688 22.203 11.766 1 98.12 274 PHE A CA 1
ATOM 2156 C C . PHE A 1 274 ? 14.844 22.797 10.375 1 98.12 274 PHE A C 1
ATOM 2158 O O . PHE A 1 274 ? 15.695 23.672 10.156 1 98.12 274 PHE A O 1
ATOM 2165 N N . ILE A 1 275 ? 13.992 22.375 9.414 1 98.19 275 ILE A N 1
ATOM 2166 C CA . ILE A 1 275 ? 14.102 22.797 8.023 1 98.19 275 ILE A CA 1
ATOM 2167 C C . ILE A 1 275 ? 13.695 24.266 7.902 1 98.19 275 ILE A C 1
ATOM 2169 O O . ILE A 1 275 ? 14.391 25.062 7.266 1 98.19 275 ILE A O 1
ATOM 2173 N N . LEU A 1 276 ? 12.633 24.688 8.547 1 97.56 276 LEU A N 1
ATOM 2174 C CA . LEU A 1 276 ? 12.062 26.016 8.391 1 97.56 276 LEU A CA 1
ATOM 2175 C C . LEU A 1 276 ? 12.906 27.062 9.109 1 97.56 276 LEU A C 1
ATOM 2177 O O . LEU A 1 276 ? 13.047 28.188 8.633 1 97.56 276 LEU A O 1
ATOM 2181 N N . ASN A 1 277 ? 13.594 26.656 10.234 1 95.94 277 ASN A N 1
ATOM 2182 C CA . ASN A 1 277 ? 14.156 27.688 11.094 1 95.94 277 ASN A CA 1
ATOM 2183 C C . ASN A 1 277 ? 15.672 27.516 11.242 1 95.94 277 ASN A C 1
ATOM 2185 O O . ASN A 1 277 ? 16.359 28.453 11.664 1 95.94 277 ASN A O 1
ATOM 2189 N N . HIS A 1 278 ? 16.156 26.359 10.93 1 96.69 278 HIS A N 1
ATOM 2190 C CA . HIS A 1 278 ? 17.547 26.156 11.312 1 96.69 278 HIS A CA 1
ATOM 2191 C C . HIS A 1 278 ? 18.422 25.906 10.086 1 96.69 278 HIS A C 1
ATOM 2193 O O . HIS A 1 278 ? 19.656 26 10.164 1 96.69 278 HIS A O 1
ATOM 2199 N N . CYS A 1 279 ? 17.766 25.516 9 1 96.5 279 CYS A N 1
ATOM 2200 C CA . CYS A 1 279 ? 18.578 25.406 7.789 1 96.5 279 CYS A CA 1
ATOM 2201 C C . CYS A 1 279 ? 19.016 26.781 7.301 1 96.5 279 CYS A C 1
ATOM 2203 O O . CYS A 1 279 ? 18.25 27.734 7.359 1 96.5 279 CYS A O 1
ATOM 2205 N N . GLN A 1 280 ? 20.25 26.875 6.734 1 96.25 280 GLN A N 1
ATOM 2206 C CA . GLN A 1 280 ? 20.828 28.172 6.422 1 96.25 280 GLN A CA 1
ATOM 2207 C C . GLN A 1 280 ? 20.875 28.406 4.918 1 96.25 280 GLN A C 1
ATOM 2209 O O . GLN A 1 280 ? 20.953 29.547 4.461 1 96.25 280 GLN A O 1
ATOM 2214 N N . THR A 1 281 ? 20.969 27.328 4.184 1 97.25 281 THR A N 1
ATOM 2215 C CA . THR A 1 281 ? 21.031 27.453 2.729 1 97.25 281 THR A CA 1
ATOM 2216 C C . THR A 1 281 ? 20.312 26.281 2.061 1 97.25 281 THR A C 1
ATOM 2218 O O . THR A 1 281 ? 20.078 25.25 2.688 1 97.25 281 THR A O 1
ATOM 2221 N N . ALA A 1 282 ? 19.922 26.547 0.825 1 97.56 282 ALA A N 1
ATOM 2222 C CA . ALA A 1 282 ? 19.422 25.438 0.013 1 97.56 282 ALA A CA 1
ATOM 2223 C C . ALA A 1 282 ? 20.516 24.406 -0.213 1 97.56 282 ALA A C 1
ATOM 2225 O O . ALA A 1 282 ? 21.672 24.75 -0.425 1 97.56 282 ALA A O 1
ATOM 2226 N N . GLY A 1 283 ? 20.125 23.156 -0.135 1 97.94 283 GLY A N 1
ATOM 2227 C CA . GLY A 1 283 ? 21.062 22.062 -0.392 1 97.94 283 GLY A CA 1
ATOM 2228 C C . GLY A 1 283 ? 22.062 21.859 0.731 1 97.94 283 GLY A C 1
ATOM 2229 O O . GLY A 1 283 ? 23.125 21.281 0.521 1 97.94 283 GLY A O 1
ATOM 2230 N N . GLU A 1 284 ? 21.75 22.281 1.883 1 98.19 284 GLU A N 1
ATOM 2231 C CA . GLU A 1 284 ? 22.672 22.219 3.023 1 98.19 284 GLU A CA 1
ATOM 2232 C C . GLU A 1 284 ? 22.938 20.781 3.453 1 98.19 284 GLU A C 1
ATOM 2234 O O . GLU A 1 284 ? 24.031 20.469 3.9 1 98.19 284 GLU A O 1
ATOM 2239 N N . TRP A 1 285 ? 21.969 19.922 3.291 1 98.56 285 TRP A N 1
ATOM 2240 C CA . TRP A 1 285 ? 22.078 18.562 3.812 1 98.56 285 TRP A CA 1
ATOM 2241 C C . TRP A 1 285 ? 21.891 17.531 2.697 1 98.56 285 TRP A C 1
ATOM 2243 O O . TRP A 1 285 ? 21.328 17.844 1.648 1 98.56 285 TRP A O 1
ATOM 2253 N N . THR A 1 286 ? 22.422 16.375 2.943 1 98.62 286 THR A N 1
ATOM 2254 C CA . THR A 1 286 ? 22.234 15.195 2.098 1 98.62 286 THR A CA 1
ATOM 2255 C C . THR A 1 286 ? 21.656 14.039 2.902 1 98.62 286 THR A C 1
ATOM 2257 O O . THR A 1 286 ? 22.094 13.781 4.027 1 98.62 286 THR A O 1
ATOM 2260 N N . ILE A 1 287 ? 20.641 13.398 2.342 1 98.75 287 ILE A N 1
ATOM 2261 C CA . ILE A 1 287 ? 20.062 12.219 2.99 1 98.75 287 ILE A CA 1
ATOM 2262 C C . ILE A 1 287 ? 19.922 11.086 1.976 1 98.75 287 ILE A C 1
ATOM 2264 O O . ILE A 1 287 ? 20.109 11.297 0.774 1 98.75 287 ILE A O 1
ATOM 2268 N N . TYR A 1 288 ? 19.688 9.898 2.482 1 98.75 288 TYR A N 1
ATOM 2269 C CA . TYR A 1 288 ? 19.469 8.688 1.686 1 98.75 288 TYR A CA 1
ATOM 2270 C C . TYR A 1 288 ? 18.125 8.039 2.023 1 98.75 288 TYR A C 1
ATOM 2272 O O . TYR A 1 288 ? 18.078 7.062 2.771 1 98.75 288 TYR A O 1
ATOM 2280 N N . PRO A 1 289 ? 17.078 8.477 1.374 1 98.44 289 PRO A N 1
ATOM 2281 C CA . PRO A 1 289 ? 15.719 8.164 1.83 1 98.44 289 PRO A CA 1
ATOM 2282 C C . PRO A 1 289 ? 15.273 6.758 1.428 1 98.44 289 PRO A C 1
ATOM 2284 O O . PRO A 1 289 ? 14.344 6.207 2.023 1 98.44 289 PRO A O 1
ATOM 2287 N N . TRP A 1 290 ? 15.938 6.109 0.476 1 98.31 290 TRP A N 1
ATOM 2288 C CA . TRP A 1 290 ? 15.367 4.918 -0.148 1 98.31 290 TRP A CA 1
ATOM 2289 C C . TRP A 1 290 ? 16.125 3.666 0.287 1 98.31 290 TRP A C 1
ATOM 2291 O O . TRP A 1 290 ? 15.914 2.586 -0.274 1 98.31 290 TRP A O 1
ATOM 2301 N N . ILE A 1 291 ? 16.906 3.783 1.319 1 98.19 291 ILE A N 1
ATOM 2302 C CA . ILE A 1 291 ? 17.828 2.701 1.683 1 98.19 291 ILE A CA 1
ATOM 2303 C C . ILE A 1 291 ? 17.094 1.682 2.549 1 98.19 291 ILE A C 1
ATOM 2305 O O . ILE A 1 291 ? 17.609 0.598 2.822 1 98.19 291 ILE A O 1
ATOM 2309 N N . HIS A 1 292 ? 15.844 1.937 2.951 1 95.88 292 HIS A N 1
ATOM 2310 C CA . HIS A 1 292 ? 15.203 1.144 3.996 1 95.88 292 HIS A CA 1
ATOM 2311 C C . HIS A 1 292 ? 14.406 -0.011 3.402 1 95.88 292 HIS A C 1
ATOM 2313 O O . HIS A 1 292 ? 13.648 -0.678 4.113 1 95.88 292 HIS A O 1
ATOM 2319 N N . SER A 1 293 ? 14.508 -0.278 2.154 1 93.19 293 SER A N 1
ATOM 2320 C CA . SER A 1 293 ? 13.875 -1.426 1.517 1 93.19 293 SER A CA 1
ATOM 2321 C C . SER A 1 293 ? 14.703 -1.938 0.345 1 93.19 293 SER A C 1
ATOM 2323 O O . SER A 1 293 ? 15.273 -1.149 -0.412 1 93.19 293 SER A O 1
ATOM 2325 N N . ASN A 1 294 ? 14.711 -3.277 0.213 1 95.38 294 ASN A N 1
ATOM 2326 C CA . ASN A 1 294 ? 15.344 -3.906 -0.942 1 95.38 294 ASN A CA 1
ATOM 2327 C C . ASN A 1 294 ? 14.32 -4.238 -2.025 1 95.38 294 ASN A C 1
ATOM 2329 O O . ASN A 1 294 ? 14.695 -4.648 -3.127 1 95.38 294 ASN A O 1
ATOM 2333 N N . CYS A 1 295 ? 13.094 -4.031 -1.769 1 96.5 295 CYS A N 1
ATOM 2334 C CA . CYS A 1 295 ? 12.023 -4.422 -2.68 1 96.5 295 CYS A CA 1
ATOM 2335 C C . CYS A 1 295 ? 11.883 -3.416 -3.816 1 96.5 295 CYS A C 1
ATOM 2337 O O . CYS A 1 295 ? 12.141 -2.225 -3.635 1 96.5 295 CYS A O 1
ATOM 2339 N N . ASN A 1 296 ? 11.5 -3.994 -4.965 1 98.19 296 ASN A N 1
ATOM 2340 C CA . ASN A 1 296 ? 11.086 -3.17 -6.094 1 98.19 296 ASN A CA 1
ATOM 2341 C C . ASN A 1 296 ? 12.188 -2.199 -6.516 1 98.19 296 ASN A C 1
ATOM 2343 O O . ASN A 1 296 ? 11.906 -1.059 -6.883 1 98.19 296 ASN A O 1
ATOM 2347 N N . SER A 1 297 ? 13.43 -2.621 -6.344 1 97.88 297 SER A N 1
ATOM 2348 C CA . SER A 1 297 ? 14.57 -1.806 -6.734 1 97.88 297 SER A CA 1
ATOM 2349 C C . SER A 1 297 ? 15.07 -2.174 -8.125 1 97.88 297 SER A C 1
ATOM 2351 O O . SER A 1 297 ? 15.258 -3.354 -8.43 1 97.88 297 SER A O 1
ATOM 2353 N N . LEU A 1 298 ? 15.273 -1.186 -8.945 1 97.75 298 LEU A N 1
ATOM 2354 C CA . LEU A 1 298 ? 15.789 -1.421 -10.289 1 97.75 298 LEU A CA 1
ATOM 2355 C C . LEU A 1 298 ? 17.281 -1.706 -10.258 1 97.75 298 LEU A C 1
ATOM 2357 O O . LEU A 1 298 ? 17.781 -2.537 -11.023 1 97.75 298 LEU A O 1
ATOM 2361 N N . SER A 1 299 ? 17.938 -0.933 -9.367 1 97.44 299 SER A N 1
ATOM 2362 C CA . SER A 1 299 ? 19.375 -1.087 -9.219 1 97.44 299 SER A CA 1
ATOM 2363 C C . SER A 1 299 ? 19.828 -0.688 -7.82 1 97.44 299 SER A C 1
ATOM 2365 O O . SER A 1 299 ? 19.094 -0.039 -7.078 1 97.44 299 SER A O 1
ATOM 2367 N N . GLU A 1 300 ? 21.031 -1.122 -7.523 1 94.94 300 GLU A N 1
ATOM 2368 C CA . GLU A 1 300 ? 21.625 -0.723 -6.25 1 94.94 300 GLU A CA 1
ATOM 2369 C C . GLU A 1 300 ? 21.844 0.786 -6.191 1 94.94 300 GLU A C 1
ATOM 2371 O O . GLU A 1 300 ? 21.656 1.407 -5.145 1 94.94 300 GLU A O 1
ATOM 2376 N N . SER A 1 301 ? 22.234 1.319 -7.289 1 96 301 SER A N 1
ATOM 2377 C CA . SER A 1 301 ? 22.484 2.756 -7.355 1 96 301 SER A CA 1
ATOM 2378 C C . SER A 1 301 ? 21.203 3.545 -7.09 1 96 301 SER A C 1
ATOM 2380 O O . SER A 1 301 ? 21.234 4.625 -6.496 1 96 301 SER A O 1
ATOM 2382 N N . ASP A 1 302 ? 20.125 2.988 -7.508 1 96.5 302 ASP A N 1
ATOM 2383 C CA . ASP A 1 302 ? 18.844 3.648 -7.266 1 96.5 302 ASP A CA 1
ATOM 2384 C C . ASP A 1 302 ? 18.5 3.646 -5.781 1 96.5 302 ASP A C 1
ATOM 2386 O O . ASP A 1 302 ? 17.969 4.633 -5.262 1 96.5 302 ASP A O 1
ATOM 2390 N N . GLN A 1 303 ? 18.781 2.566 -5.152 1 97.38 303 GLN A N 1
ATOM 2391 C CA . GLN A 1 303 ? 18.484 2.43 -3.729 1 97.38 303 GLN A CA 1
ATOM 2392 C C . GLN A 1 303 ? 19.359 3.352 -2.893 1 97.38 303 GLN A C 1
ATOM 2394 O O . GLN A 1 303 ? 18.906 3.93 -1.905 1 97.38 303 GLN A O 1
ATOM 2399 N N . LEU A 1 304 ? 20.625 3.547 -3.303 1 98.25 304 LEU A N 1
ATOM 2400 C CA . LEU A 1 304 ? 21.625 4.23 -2.484 1 98.25 304 LEU A CA 1
ATOM 2401 C C . LEU A 1 304 ? 21.828 5.664 -2.963 1 98.25 304 LEU A C 1
ATOM 2403 O O . LEU A 1 304 ? 22.812 6.305 -2.604 1 98.25 304 LEU A O 1
ATOM 2407 N N . ARG A 1 305 ? 20.922 6.176 -3.752 1 98.06 305 ARG A N 1
ATOM 2408 C CA . ARG A 1 305 ? 21.141 7.508 -4.316 1 98.06 305 ARG A CA 1
ATOM 2409 C C . ARG A 1 305 ? 20.906 8.586 -3.264 1 98.06 305 ARG A C 1
ATOM 2411 O O . ARG A 1 305 ? 19.984 8.5 -2.459 1 98.06 305 ARG A O 1
ATOM 2418 N N . PRO A 1 306 ? 21.797 9.625 -3.252 1 98.44 306 PRO A N 1
ATOM 2419 C CA . PRO A 1 306 ? 21.656 10.75 -2.326 1 98.44 306 PRO A CA 1
ATOM 2420 C C . PRO A 1 306 ? 20.594 11.758 -2.77 1 98.44 306 PRO A C 1
ATOM 2422 O O . PRO A 1 306 ? 20.344 11.914 -3.969 1 98.44 306 PRO A O 1
ATOM 2425 N N . VAL A 1 307 ? 19.969 12.391 -1.821 1 98.75 307 VAL A N 1
ATOM 2426 C CA . VAL A 1 307 ? 19.031 13.477 -2.068 1 98.75 307 VAL A CA 1
ATOM 2427 C C . VAL A 1 307 ? 19.422 14.695 -1.234 1 98.75 307 VAL A C 1
ATOM 2429 O O . VAL A 1 307 ? 19.625 14.594 -0.023 1 98.75 307 VAL A O 1
ATOM 2432 N N . THR A 1 308 ? 19.516 15.844 -1.888 1 98.69 308 THR A N 1
ATOM 2433 C CA . THR A 1 308 ? 19.891 17.078 -1.208 1 98.69 308 THR A CA 1
ATOM 2434 C C . THR A 1 308 ? 18.641 17.828 -0.713 1 98.69 308 THR A C 1
ATOM 2436 O O . THR A 1 308 ? 17.641 17.891 -1.419 1 98.69 308 THR A O 1
ATOM 2439 N N . VAL A 1 309 ? 18.797 18.406 0.518 1 98.62 309 VAL A N 1
ATOM 2440 C CA . VAL A 1 309 ? 17.672 19.109 1.14 1 98.62 309 VAL A CA 1
ATOM 2441 C C . VAL A 1 309 ? 18.188 20.281 1.956 1 98.62 309 VAL A C 1
ATOM 2443 O O . VAL A 1 309 ? 19.312 20.266 2.463 1 98.62 309 VAL A O 1
ATOM 2446 N N . PRO A 1 310 ? 17.453 21.344 2.055 1 98.56 310 PRO A N 1
ATOM 2447 C CA . PRO A 1 310 ? 16.203 21.609 1.335 1 98.56 310 PRO A CA 1
ATOM 2448 C C . PRO A 1 310 ? 16.453 22.156 -0.071 1 98.56 310 PRO A C 1
ATOM 2450 O O . PRO A 1 310 ? 17.547 22.609 -0.384 1 98.56 310 PRO A O 1
ATOM 2453 N N . ASP A 1 311 ? 15.453 22.062 -0.94 1 98.5 311 ASP A N 1
ATOM 2454 C CA . ASP A 1 311 ? 15.617 22.547 -2.305 1 98.5 311 ASP A CA 1
ATOM 2455 C C . ASP A 1 311 ? 15.477 24.078 -2.363 1 98.5 311 ASP A C 1
ATOM 2457 O O . ASP A 1 311 ? 15.922 24.703 -3.322 1 98.5 311 ASP A O 1
ATOM 2461 N N . ILE A 1 312 ? 14.914 24.672 -1.322 1 97.75 312 ILE A N 1
ATOM 2462 C CA . ILE A 1 312 ? 14.852 26.125 -1.172 1 97.75 312 ILE A CA 1
ATOM 2463 C C . ILE A 1 312 ? 15.133 26.5 0.28 1 97.75 312 ILE A C 1
ATOM 2465 O O . ILE A 1 312 ? 14.844 25.734 1.198 1 97.75 312 ILE A O 1
ATOM 2469 N N . HIS A 1 313 ? 15.719 27.609 0.429 1 97.56 313 HIS A N 1
ATOM 2470 C CA . HIS A 1 313 ? 15.914 28.141 1.774 1 97.56 313 HIS A CA 1
ATOM 2471 C C . HIS A 1 313 ? 14.672 28.859 2.273 1 97.56 313 HIS A C 1
ATOM 2473 O O . HIS A 1 313 ? 14.297 29.906 1.741 1 97.56 313 HIS A O 1
ATOM 2479 N N . PRO A 1 314 ? 14.039 28.359 3.314 1 96 314 PRO A N 1
ATOM 2480 C CA . PRO A 1 314 ? 12.75 28.906 3.736 1 96 314 PRO A CA 1
ATOM 2481 C C . PRO A 1 314 ? 12.828 30.375 4.105 1 96 314 PRO A C 1
ATOM 2483 O O . PRO A 1 314 ? 11.969 31.172 3.701 1 96 314 PRO A O 1
ATOM 2486 N N . ALA A 1 315 ? 13.852 30.828 4.785 1 92.12 315 ALA A N 1
ATOM 2487 C CA . ALA A 1 315 ? 13.953 32.219 5.266 1 92.12 315 ALA A CA 1
ATOM 2488 C C . ALA A 1 315 ? 14.102 33.188 4.105 1 92.12 315 ALA A C 1
ATOM 2490 O O . ALA A 1 315 ? 13.766 34.375 4.227 1 92.12 315 ALA A O 1
ATOM 2491 N N . SER A 1 316 ? 14.531 32.688 2.984 1 93.38 316 SER A N 1
ATOM 2492 C CA . SER A 1 316 ? 14.766 33.562 1.833 1 93.38 316 SER A CA 1
ATOM 2493 C C . SER A 1 316 ? 13.727 33.312 0.747 1 93.38 316 SER A C 1
ATOM 2495 O O . SER A 1 316 ? 13.891 33.781 -0.387 1 93.38 316 SER A O 1
ATOM 2497 N N . ALA A 1 317 ? 12.68 32.656 1.071 1 92.81 317 ALA A N 1
ATOM 2498 C CA . ALA A 1 317 ? 11.727 32.219 0.053 1 92.81 317 ALA A CA 1
ATOM 2499 C C . ALA A 1 317 ? 10.664 33.312 -0.184 1 92.81 317 ALA A C 1
ATOM 2501 O O . ALA A 1 317 ? 9.836 33.188 -1.088 1 92.81 317 ALA A O 1
ATOM 2502 N N . GLY A 1 318 ? 10.68 34.375 0.577 1 91.88 318 GLY A N 1
ATOM 2503 C CA . GLY A 1 318 ? 9.695 35.406 0.421 1 91.88 318 GLY A CA 1
ATOM 2504 C C . GLY A 1 318 ? 8.445 35.188 1.253 1 91.88 318 GLY A C 1
ATOM 2505 O O . GLY A 1 318 ? 7.332 35.469 0.798 1 91.88 318 GLY A O 1
ATOM 2506 N N . ILE A 1 319 ? 8.617 34.656 2.428 1 90.38 319 ILE A N 1
ATOM 2507 C CA . ILE A 1 319 ? 7.504 34.406 3.334 1 90.38 319 ILE A CA 1
ATOM 2508 C C . ILE A 1 319 ? 7.039 35.719 3.955 1 90.38 319 ILE A C 1
ATOM 2510 O O . ILE A 1 319 ? 7.812 36.688 4.051 1 90.38 319 ILE A O 1
ATOM 2514 N N . THR A 1 320 ? 5.809 35.781 4.305 1 86.81 320 THR A N 1
ATOM 2515 C CA . THR A 1 320 ? 5.262 36.969 4.988 1 86.81 320 THR A CA 1
ATOM 2516 C C . THR A 1 320 ? 5.535 36.875 6.488 1 86.81 320 THR A C 1
ATOM 2518 O O . THR A 1 320 ? 5.883 35.812 7.008 1 86.81 320 THR A O 1
ATOM 2521 N N . GLU A 1 321 ? 5.371 38.031 7.203 1 88.69 321 GLU A N 1
ATOM 2522 C CA . GLU A 1 321 ? 5.523 38.062 8.656 1 88.69 321 GLU A CA 1
ATOM 2523 C C . GLU A 1 321 ? 4.438 37.25 9.352 1 88.69 321 GLU A C 1
ATOM 2525 O O . GLU A 1 321 ? 4.629 36.781 10.477 1 88.69 321 GLU A O 1
ATOM 2530 N N . GLY A 1 322 ? 3.48 36.875 8.695 1 92.25 322 GLY A N 1
ATOM 2531 C CA . GLY A 1 322 ? 2.363 36.156 9.289 1 92.25 322 GLY A CA 1
ATOM 2532 C C . GLY A 1 322 ? 2.473 34.656 9.148 1 92.25 322 GLY A C 1
ATOM 2533 O O . GLY A 1 322 ? 1.59 33.938 9.586 1 92.25 322 GLY A O 1
ATOM 2534 N N . PHE A 1 323 ? 3.592 34.188 8.633 1 96.62 323 PHE A N 1
ATOM 2535 C CA . PHE A 1 323 ? 3.779 32.75 8.5 1 96.62 323 PHE A CA 1
ATOM 2536 C C . PHE A 1 323 ? 4.043 32.125 9.859 1 96.62 323 PHE A C 1
ATOM 2538 O O . PHE A 1 323 ? 4.91 32.562 10.609 1 96.62 323 PHE A O 1
ATOM 2545 N N . SER A 1 324 ? 3.246 31.062 10.203 1 97.12 324 SER A N 1
ATOM 2546 C CA . SER A 1 324 ? 3.441 30.406 11.492 1 97.12 324 SER A CA 1
ATOM 2547 C C . SER A 1 324 ? 3.051 28.938 11.422 1 97.12 324 SER A C 1
ATOM 2549 O O . SER A 1 324 ? 2.33 28.516 10.516 1 97.12 324 SER A O 1
ATOM 2551 N N . MET A 1 325 ? 3.654 28.172 12.297 1 96.81 325 MET A N 1
ATOM 2552 C CA . MET A 1 325 ? 3.271 26.781 12.547 1 96.81 325 MET A CA 1
ATOM 2553 C C . MET A 1 325 ? 2.66 26.625 13.93 1 96.81 325 MET A C 1
ATOM 2555 O O . MET A 1 325 ? 3.215 27.125 14.914 1 96.81 325 MET A O 1
ATOM 2559 N N . CYS A 1 326 ? 1.547 26.016 13.992 1 96.81 326 CYS A N 1
ATOM 2560 C CA . CYS A 1 326 ? 0.849 25.797 15.25 1 96.81 326 CYS A CA 1
ATOM 2561 C C . CYS A 1 326 ? 0.764 24.312 15.578 1 96.81 326 CYS A C 1
ATOM 2563 O O . CYS A 1 326 ? 0.175 23.547 14.828 1 96.81 326 CYS A O 1
ATOM 2565 N N . GLY A 1 327 ? 1.343 23.938 16.766 1 94.5 327 GLY A N 1
ATOM 2566 C CA . GLY A 1 327 ? 1.278 22.562 17.219 1 94.5 327 GLY A CA 1
ATOM 2567 C C . GLY A 1 327 ? 0.027 22.25 18.016 1 94.5 327 GLY A C 1
ATOM 2568 O O . GLY A 1 327 ? -0.447 23.094 18.781 1 94.5 327 GLY A O 1
ATOM 2569 N N . GLY A 1 328 ? -0.607 21 17.75 1 94.31 328 GLY A N 1
ATOM 2570 C CA . GLY A 1 328 ? -1.76 20.562 18.516 1 94.31 328 GLY A CA 1
ATOM 2571 C C . GLY A 1 328 ? -2.807 19.859 17.672 1 94.31 328 GLY A C 1
ATOM 2572 O O . GLY A 1 328 ? -2.744 19.891 16.453 1 94.31 328 GLY A O 1
ATOM 2573 N N . ASP A 1 329 ? -3.672 19.281 18.375 1 95.12 329 ASP A N 1
ATOM 2574 C CA . ASP A 1 329 ? -4.793 18.625 17.719 1 95.12 329 ASP A CA 1
ATOM 2575 C C . ASP A 1 329 ? -5.719 19.641 17.047 1 95.12 329 ASP A C 1
ATOM 2577 O O . ASP A 1 329 ? -6.074 20.656 17.656 1 95.12 329 ASP A O 1
ATOM 2581 N N . PHE A 1 330 ? -6.098 19.391 15.82 1 98.12 330 PHE A N 1
ATOM 2582 C CA . PHE A 1 330 ? -6.898 20.312 15.031 1 98.12 330 PHE A CA 1
ATOM 2583 C C . PHE A 1 330 ? -8.188 20.688 15.766 1 98.12 330 PHE A C 1
ATOM 2585 O O . PHE A 1 330 ? -8.539 21.859 15.859 1 98.12 330 PHE A O 1
ATOM 2592 N N . VAL A 1 331 ? -8.914 19.688 16.281 1 97.38 331 VAL A N 1
ATOM 2593 C CA . VAL A 1 331 ? -10.203 19.891 16.938 1 97.38 331 VAL A CA 1
ATOM 2594 C C . VAL A 1 331 ? -10.016 20.719 18.203 1 97.38 331 VAL A C 1
ATOM 2596 O O . VAL A 1 331 ? -10.758 21.672 18.438 1 97.38 331 VAL A O 1
ATOM 2599 N N . GLU A 1 332 ? -8.992 20.422 18.953 1 94.94 332 GLU A N 1
ATOM 2600 C CA . GLU A 1 332 ? -8.75 21.109 20.203 1 94.94 332 GLU A CA 1
ATOM 2601 C C . GLU A 1 332 ? -8.352 22.562 19.969 1 94.94 332 GLU A C 1
ATOM 2603 O O . GLU A 1 332 ? -8.844 23.469 20.641 1 94.94 332 GLU A O 1
ATOM 2608 N N . VAL A 1 333 ? -7.535 22.781 18.953 1 96.62 333 VAL A N 1
ATOM 2609 C CA . VAL A 1 333 ? -6.984 24.109 18.719 1 96.62 333 VAL A CA 1
ATOM 2610 C C . VAL A 1 333 ? -8.047 25 18.078 1 96.62 333 VAL A C 1
ATOM 2612 O O . VAL A 1 333 ? -8.25 26.141 18.516 1 96.62 333 VAL A O 1
ATOM 2615 N N . TYR A 1 334 ? -8.805 24.531 17.156 1 97.88 334 TYR A N 1
ATOM 2616 C CA . TYR A 1 334 ? -9.594 25.422 16.328 1 97.88 334 TYR A CA 1
ATOM 2617 C C . TYR A 1 334 ? -11.07 25.375 16.719 1 97.88 334 TYR A C 1
ATOM 2619 O O . TYR A 1 334 ? -11.891 26.078 16.141 1 97.88 334 TYR A O 1
ATOM 2627 N N . ASN A 1 335 ? -11.32 24.547 17.719 1 95.75 335 ASN A N 1
ATOM 2628 C CA . ASN A 1 335 ? -12.656 24.609 18.328 1 95.75 335 ASN A CA 1
ATOM 2629 C C . ASN A 1 335 ? -12.758 25.75 19.328 1 95.75 335 ASN A C 1
ATOM 2631 O O . ASN A 1 335 ? -13.836 26.016 19.859 1 95.75 335 ASN A O 1
ATOM 2635 N N . ASP A 1 336 ? -11.695 26.438 19.578 1 95.75 336 ASP A N 1
ATOM 2636 C CA . ASP A 1 336 ? -11.688 27.625 20.422 1 95.75 336 ASP A CA 1
ATOM 2637 C C . ASP A 1 336 ? -12.617 28.688 19.875 1 95.75 336 ASP A C 1
ATOM 2639 O O . ASP A 1 336 ? -12.617 28.969 18.672 1 95.75 336 ASP A O 1
ATOM 2643 N N . PRO A 1 337 ? -13.414 29.328 20.734 1 95.88 337 PRO A N 1
ATOM 2644 C CA . PRO A 1 337 ? -14.359 30.344 20.297 1 95.88 337 PRO A CA 1
ATOM 2645 C C . PRO A 1 337 ? -13.68 31.516 19.609 1 95.88 337 PRO A C 1
ATOM 2647 O O . PRO A 1 337 ? -14.281 32.188 18.75 1 95.88 337 PRO A O 1
ATOM 2650 N N . ASN A 1 338 ? -12.477 31.75 19.891 1 96.5 338 ASN A N 1
ATOM 2651 C CA . ASN A 1 338 ? -11.742 32.875 19.312 1 96.5 338 ASN A CA 1
ATOM 2652 C C . ASN A 1 338 ? -11.383 32.594 17.844 1 96.5 338 ASN A C 1
ATOM 2654 O O . ASN A 1 338 ? -10.969 33.531 17.125 1 96.5 338 ASN A O 1
ATOM 2658 N N . GLN A 1 339 ? -11.617 31.422 17.359 1 97.62 339 GLN A N 1
ATOM 2659 C CA . GLN A 1 339 ? -11.258 31.047 16 1 97.62 339 GLN A CA 1
ATOM 2660 C C . GLN A 1 339 ? -12.445 31.234 15.055 1 97.62 339 GLN A C 1
ATOM 2662 O O . GLN A 1 339 ? -12.289 31.156 13.836 1 97.62 339 GLN A O 1
ATOM 2667 N N . VAL A 1 340 ? -13.617 31.5 15.609 1 97.88 340 VAL A N 1
ATOM 2668 C CA . VAL A 1 340 ? -14.836 31.547 14.812 1 97.88 340 VAL A CA 1
ATOM 2669 C C . VAL A 1 340 ? -14.75 32.688 13.797 1 97.88 340 VAL A C 1
ATOM 2671 O O . VAL A 1 340 ? -14.531 33.844 14.172 1 97.88 340 VAL A O 1
ATOM 2674 N N . GLY A 1 341 ? -14.867 32.375 12.562 1 97.75 341 GLY A N 1
ATOM 2675 C CA . GLY A 1 341 ? -14.938 33.375 11.5 1 97.75 341 GLY A CA 1
ATOM 2676 C C . GLY A 1 341 ? -13.648 34.125 11.32 1 97.75 341 GLY A C 1
ATOM 2677 O O . GLY A 1 341 ? -13.664 35.344 11.023 1 97.75 341 GLY A O 1
ATOM 2678 N N . VAL A 1 342 ? -12.555 33.531 11.5 1 97.75 342 VAL A N 1
ATOM 2679 C CA . VAL A 1 342 ? -11.266 34.25 11.484 1 97.75 342 VAL A CA 1
ATOM 2680 C C . VAL A 1 342 ? -10.594 34.031 10.125 1 97.75 342 VAL A C 1
ATOM 2682 O O . VAL A 1 342 ? -9.93 34.969 9.625 1 97.75 342 VAL A O 1
ATOM 2685 N N . TRP A 1 343 ? -10.836 33 9.461 1 98.69 343 TRP A N 1
ATOM 2686 C CA . TRP A 1 343 ? -10.016 32.594 8.32 1 98.69 343 TRP A CA 1
ATOM 2687 C C . TRP A 1 343 ? -10.711 32.906 7.004 1 98.69 343 TRP A C 1
ATOM 2689 O O . TRP A 1 343 ? -11.922 32.688 6.871 1 98.69 343 TRP A O 1
ATOM 2699 N N . ASP A 1 344 ? -9.961 33.375 6.051 1 98.62 344 ASP A N 1
ATOM 2700 C CA . ASP A 1 344 ? -10.469 33.625 4.703 1 98.62 344 ASP A CA 1
ATOM 2701 C C . ASP A 1 344 ? -10.469 32.344 3.885 1 98.62 344 ASP A C 1
ATOM 2703 O O . ASP A 1 344 ? -11.297 32.156 2.992 1 98.62 344 ASP A O 1
ATOM 2707 N N . ALA A 1 345 ? -9.516 31.469 4.191 1 98.88 345 ALA A N 1
ATOM 2708 C CA . ALA A 1 345 ? -9.367 30.203 3.475 1 98.88 345 ALA A CA 1
ATOM 2709 C C . ALA A 1 345 ? -8.852 29.094 4.402 1 98.88 345 ALA A C 1
ATOM 2711 O O . ALA A 1 345 ? -8.055 29.359 5.301 1 98.88 345 ALA A O 1
ATOM 2712 N N . VAL A 1 346 ? -9.344 27.891 4.207 1 98.94 346 VAL A N 1
ATOM 2713 C CA . VAL A 1 346 ? -8.797 26.672 4.789 1 98.94 346 VAL A CA 1
ATOM 2714 C C . VAL A 1 346 ? -8.406 25.703 3.676 1 98.94 346 VAL A C 1
ATOM 2716 O O . VAL A 1 346 ? -9.203 25.406 2.785 1 98.94 346 VAL A O 1
ATOM 2719 N N . VAL A 1 347 ? -7.16 25.266 3.719 1 98.94 347 VAL A N 1
ATOM 2720 C CA . VAL A 1 347 ? -6.641 24.344 2.719 1 98.94 347 VAL A CA 1
ATOM 2721 C C . VAL A 1 347 ? -6.312 23 3.375 1 98.94 347 VAL A C 1
ATOM 2723 O O . VAL A 1 347 ? -5.48 22.938 4.285 1 98.94 347 VAL A O 1
ATOM 2726 N N . THR A 1 348 ? -7.012 22 2.977 1 98.94 348 THR A N 1
ATOM 2727 C CA . THR A 1 348 ? -6.723 20.641 3.449 1 98.94 348 THR A CA 1
ATOM 2728 C C . THR A 1 348 ? -6.09 19.812 2.34 1 98.94 348 THR A C 1
ATOM 2730 O O . THR A 1 348 ? -6.695 19.609 1.284 1 98.94 348 THR A O 1
ATOM 2733 N N . CYS A 1 349 ? -4.914 19.391 2.514 1 98.88 349 CYS A N 1
ATOM 2734 C CA . CYS A 1 349 ? -4.172 18.531 1.599 1 98.88 349 CYS A CA 1
ATOM 2735 C C . CYS A 1 349 ? -3.752 17.234 2.283 1 98.88 349 CYS A C 1
ATOM 2737 O O . CYS A 1 349 ? -2.871 17.234 3.146 1 98.88 349 CYS A O 1
ATOM 2739 N N . PHE A 1 350 ? -4.422 16.078 1.896 1 98.56 350 PHE A N 1
ATOM 2740 C CA . PHE A 1 350 ? -4.203 14.812 2.582 1 98.56 350 PHE A CA 1
ATOM 2741 C C . PHE A 1 350 ? -4.414 14.969 4.082 1 98.56 350 PHE A C 1
ATOM 2743 O O . PHE A 1 350 ? -3.555 14.578 4.879 1 98.56 350 PHE A O 1
ATOM 2750 N N . PHE A 1 351 ? -5.641 15.43 4.473 1 98.75 351 PHE A N 1
ATOM 2751 C CA . PHE A 1 351 ? -5.805 15.758 5.883 1 98.75 351 PHE A CA 1
ATOM 2752 C C . PHE A 1 351 ? -7.117 15.195 6.418 1 98.75 351 PHE A C 1
ATOM 2754 O O . PHE A 1 351 ? -7.156 14.625 7.508 1 98.75 351 PHE A O 1
ATOM 2761 N N . ILE A 1 352 ? -8.203 15.344 5.73 1 98.75 352 ILE A N 1
ATOM 2762 C CA . ILE A 1 352 ? -9.523 15.141 6.32 1 98.75 352 ILE A CA 1
ATOM 2763 C C . ILE A 1 352 ? -9.695 13.672 6.715 1 98.75 352 ILE A C 1
ATOM 2765 O O . ILE A 1 352 ? -10.484 13.352 7.605 1 98.75 352 ILE A O 1
ATOM 2769 N N . ASP A 1 353 ? -8.93 12.773 6.102 1 98 353 ASP A N 1
ATOM 2770 C CA . ASP A 1 353 ? -9.047 11.352 6.418 1 98 353 ASP A CA 1
ATOM 2771 C C . ASP A 1 353 ? -8.266 11 7.68 1 98 353 ASP A C 1
ATOM 2773 O O . ASP A 1 353 ? -8.258 9.844 8.117 1 98 353 ASP A O 1
ATOM 2777 N N . THR A 1 354 ? -7.641 11.992 8.336 1 97.06 354 THR A N 1
ATOM 2778 C CA . THR A 1 354 ? -6.93 11.758 9.586 1 97.06 354 THR A CA 1
ATOM 2779 C C . THR A 1 354 ? -7.887 11.844 10.773 1 97.06 354 THR A C 1
ATOM 2781 O O . THR A 1 354 ? -7.5 11.562 11.914 1 97.06 354 THR A O 1
ATOM 2784 N N . ALA A 1 355 ? -9.117 12.172 10.602 1 96.38 355 ALA A N 1
ATOM 2785 C CA . ALA A 1 355 ? -10.094 12.391 11.664 1 96.38 355 ALA A CA 1
ATOM 2786 C C . ALA A 1 355 ? -10.625 11.062 12.195 1 96.38 355 ALA A C 1
ATOM 2788 O O . ALA A 1 355 ? -10.844 10.125 11.43 1 96.38 355 ALA A O 1
ATOM 2789 N N . HIS A 1 356 ? -10.867 11.094 13.508 1 95.31 356 HIS A N 1
ATOM 2790 C CA . HIS A 1 356 ? -11.711 10.039 14.055 1 95.31 356 HIS A CA 1
ATOM 2791 C C . HIS A 1 356 ? -13.156 10.188 13.586 1 95.31 356 HIS A C 1
ATOM 2793 O O . HIS A 1 356 ? -13.82 9.195 13.297 1 95.31 356 HIS A O 1
ATOM 2799 N N . ASN A 1 357 ? -13.562 11.367 13.609 1 97 357 ASN A N 1
ATOM 2800 C CA . ASN A 1 357 ? -14.883 11.781 13.133 1 97 357 ASN A CA 1
ATOM 2801 C C . ASN A 1 357 ? -14.773 12.914 12.117 1 97 357 ASN A C 1
ATOM 2803 O O . ASN A 1 357 ? -14.703 14.086 12.492 1 97 357 ASN A O 1
ATOM 2807 N N . ILE A 1 358 ? -14.859 12.609 10.859 1 98.25 358 ILE A N 1
ATOM 2808 C CA . ILE A 1 358 ? -14.641 13.555 9.766 1 98.25 358 ILE A CA 1
ATOM 2809 C C . ILE A 1 358 ? -15.734 14.617 9.773 1 98.25 358 ILE A C 1
ATOM 2811 O O . ILE A 1 358 ? -15.508 15.75 9.336 1 98.25 358 ILE A O 1
ATOM 2815 N N . ILE A 1 359 ? -16.906 14.383 10.297 1 98.56 359 ILE A N 1
ATOM 2816 C CA . ILE A 1 359 ? -18 15.359 10.367 1 98.56 359 ILE A CA 1
ATOM 2817 C C . ILE A 1 359 ? -17.578 16.516 11.273 1 98.56 359 ILE A C 1
ATOM 2819 O O . ILE A 1 359 ? -17.859 17.672 10.969 1 98.56 359 ILE A O 1
ATOM 2823 N N . GLU A 1 360 ? -16.906 16.141 12.312 1 98.19 360 GLU A N 1
ATOM 2824 C CA . GLU A 1 360 ? -16.422 17.172 13.227 1 98.19 360 GLU A CA 1
ATOM 2825 C C . GLU A 1 360 ? -15.414 18.094 12.539 1 98.19 360 GLU A C 1
ATOM 2827 O O . GLU A 1 360 ? -15.422 19.312 12.758 1 98.19 360 GLU A O 1
ATOM 2832 N N . TYR A 1 361 ? -14.484 17.547 11.727 1 98.62 361 TYR A N 1
ATOM 2833 C CA . TYR A 1 361 ? -13.539 18.359 10.961 1 98.62 361 TYR A CA 1
ATOM 2834 C C . TYR A 1 361 ? -14.266 19.344 10.062 1 98.62 361 TYR A C 1
ATOM 2836 O O . TYR A 1 361 ? -13.945 20.531 10.047 1 98.62 361 TYR A O 1
ATOM 2844 N N . ILE A 1 362 ? -15.289 18.859 9.391 1 98.75 362 ILE A N 1
ATOM 2845 C CA . ILE A 1 362 ? -16.031 19.688 8.445 1 98.75 362 ILE A CA 1
ATOM 2846 C C . ILE A 1 362 ? -16.781 20.797 9.195 1 98.75 362 ILE A C 1
ATOM 2848 O O . ILE A 1 362 ? -16.781 21.953 8.766 1 98.75 362 ILE A O 1
ATOM 2852 N N . GLU A 1 363 ? -17.375 20.406 10.281 1 98.5 363 GLU A N 1
ATOM 2853 C CA . GLU A 1 363 ? -18.094 21.375 11.125 1 98.5 363 GLU A CA 1
ATOM 2854 C C . GLU A 1 363 ? -17.156 22.5 11.578 1 98.5 363 GLU A C 1
ATOM 2856 O O . GLU A 1 363 ? -17.516 23.672 11.492 1 98.5 363 GLU A O 1
ATOM 2861 N N . ILE A 1 364 ? -15.945 22.125 12.031 1 98.69 364 ILE A N 1
ATOM 2862 C CA . ILE A 1 364 ? -14.984 23.109 12.531 1 98.69 364 ILE A CA 1
ATOM 2863 C C . ILE A 1 364 ? -14.492 23.984 11.383 1 98.69 364 ILE A C 1
ATOM 2865 O O . ILE A 1 364 ? -14.398 25.203 11.516 1 98.69 364 ILE A O 1
ATOM 2869 N N . ILE A 1 365 ? -14.219 23.391 10.203 1 98.88 365 ILE A N 1
ATOM 2870 C CA . ILE A 1 365 ? -13.766 24.156 9.055 1 98.88 365 ILE A CA 1
ATOM 2871 C C . ILE A 1 365 ? -14.812 25.219 8.695 1 98.88 365 ILE A C 1
ATOM 2873 O O . ILE A 1 365 ? -14.469 26.375 8.453 1 98.88 365 ILE A O 1
ATOM 2877 N N . SER A 1 366 ? -16.078 24.828 8.695 1 98.62 366 SER A N 1
ATOM 2878 C CA . SER A 1 366 ? -17.156 25.781 8.406 1 98.62 366 SER A CA 1
ATOM 2879 C C . SER A 1 366 ? -17.219 26.891 9.445 1 98.62 366 SER A C 1
ATOM 2881 O O . SER A 1 366 ? -17.375 28.062 9.094 1 98.62 366 SER A O 1
ATOM 2883 N N . ARG A 1 367 ? -17.047 26.516 10.664 1 98.31 367 ARG A N 1
ATOM 2884 C CA . ARG A 1 367 ? -17.188 27.453 11.773 1 98.31 367 ARG A CA 1
ATOM 2885 C C . ARG A 1 367 ? -16.062 28.5 11.742 1 98.31 367 ARG A C 1
ATOM 2887 O O . ARG A 1 367 ? -16.297 29.688 11.992 1 98.31 367 ARG A O 1
ATOM 2894 N N . ILE A 1 368 ? -14.875 28.109 11.422 1 98.75 368 ILE A N 1
ATOM 2895 C CA . ILE A 1 368 ? -13.734 29.016 11.578 1 98.75 368 ILE A CA 1
ATOM 2896 C C . ILE A 1 368 ? -13.586 29.875 10.336 1 98.75 368 ILE A C 1
ATOM 2898 O O . ILE A 1 368 ? -12.875 30.891 10.352 1 98.75 368 ILE A O 1
ATOM 2902 N N . LEU A 1 369 ? -14.211 29.5 9.242 1 98.75 369 LEU A N 1
ATOM 2903 C CA . LEU A 1 369 ? -14.18 30.281 8.016 1 98.75 369 LEU A CA 1
ATOM 2904 C C . LEU A 1 369 ? -15.07 31.516 8.148 1 98.75 369 LEU A C 1
ATOM 2906 O O . LEU A 1 369 ? -16.156 31.453 8.719 1 98.75 369 LEU A O 1
ATOM 2910 N N . LYS A 1 370 ? -14.609 32.625 7.625 1 98.06 370 LYS A N 1
ATOM 2911 C CA . LYS A 1 370 ? -15.469 33.781 7.438 1 98.06 370 LYS A CA 1
ATOM 2912 C C . LYS A 1 370 ? -16.625 33.469 6.484 1 98.06 370 LYS A C 1
ATOM 2914 O O . LYS A 1 370 ? -16.516 32.562 5.668 1 98.06 370 LYS A O 1
ATOM 2919 N N . ASP A 1 371 ? -17.719 34.25 6.676 1 97 371 ASP A N 1
ATOM 2920 C CA . ASP A 1 371 ? -18.734 34.188 5.629 1 97 371 ASP A CA 1
ATOM 2921 C C . ASP A 1 371 ? -18.125 34.5 4.262 1 97 371 ASP A C 1
ATOM 2923 O O . ASP A 1 371 ? -17.391 35.5 4.121 1 97 371 ASP A O 1
ATOM 2927 N N . GLY A 1 372 ? -18.344 33.625 3.354 1 97.38 372 GLY A N 1
ATOM 2928 C CA . GLY A 1 372 ? -17.766 33.812 2.033 1 97.38 372 GLY A CA 1
ATOM 2929 C C . GLY A 1 372 ? -16.375 33.219 1.917 1 97.38 372 GLY A C 1
ATOM 2930 O O . GLY A 1 372 ? -15.781 33.219 0.833 1 97.38 372 GLY A O 1
ATOM 2931 N N . GLY A 1 373 ? -15.859 32.688 3.023 1 98.44 373 GLY A N 1
ATOM 2932 C CA . GLY A 1 373 ? -14.555 32.062 2.994 1 98.44 373 GLY A CA 1
ATOM 2933 C C . GLY A 1 373 ? -14.539 30.781 2.17 1 98.44 373 GLY A C 1
ATOM 2934 O O . GLY A 1 373 ? -15.594 30.266 1.78 1 98.44 373 GLY A O 1
ATOM 2935 N N . VAL A 1 374 ? -13.336 30.281 1.866 1 98.75 374 VAL A N 1
ATOM 2936 C CA . VAL A 1 374 ? -13.258 29.156 0.947 1 98.75 374 VAL A CA 1
ATOM 2937 C C . VAL A 1 374 ? -12.523 27.984 1.615 1 98.75 374 VAL A C 1
ATOM 2939 O O . VAL A 1 374 ? -11.594 28.203 2.398 1 98.75 374 VAL A O 1
ATOM 2942 N N . TRP A 1 375 ? -13.016 26.766 1.331 1 98.94 375 TRP A N 1
ATOM 2943 C CA . TRP A 1 375 ? -12.367 25.516 1.693 1 98.94 375 TRP A CA 1
ATOM 2944 C C . TRP A 1 375 ? -11.867 24.781 0.453 1 98.94 375 TRP A C 1
ATOM 2946 O O . TRP A 1 375 ? -12.664 24.312 -0.365 1 98.94 375 TRP A O 1
ATOM 2956 N N . ILE A 1 376 ? -10.562 24.75 0.265 1 98.94 376 ILE A N 1
ATOM 2957 C CA . ILE A 1 376 ? -9.93 24.016 -0.821 1 98.94 376 ILE A CA 1
ATOM 2958 C C . ILE A 1 376 ? -9.383 22.688 -0.292 1 98.94 376 ILE A C 1
ATOM 2960 O O . ILE A 1 376 ? -8.617 22.672 0.674 1 98.94 376 ILE A O 1
ATOM 2964 N N . ASN A 1 377 ? -9.805 21.594 -0.929 1 98.94 377 ASN A N 1
ATOM 2965 C CA . ASN A 1 377 ? -9.391 20.266 -0.477 1 98.94 377 ASN A CA 1
ATOM 2966 C C . ASN A 1 377 ? -8.711 19.484 -1.594 1 98.94 377 ASN A C 1
ATOM 2968 O O . ASN A 1 377 ? -9.094 19.594 -2.76 1 98.94 377 ASN A O 1
ATOM 2972 N N . LEU A 1 378 ? -7.707 18.781 -1.225 1 98.88 378 LEU A N 1
ATOM 2973 C CA . LEU A 1 378 ? -7.109 17.781 -2.109 1 98.88 378 LEU A CA 1
ATOM 2974 C C . LEU A 1 378 ? -6.641 16.562 -1.322 1 98.88 378 LEU A C 1
ATOM 2976 O O . LEU A 1 378 ? -5.762 16.672 -0.464 1 98.88 378 LEU A O 1
ATOM 2980 N N . GLY A 1 379 ? -7.23 15.391 -1.587 1 98.69 379 GLY A N 1
ATOM 2981 C CA . GLY A 1 379 ? -6.77 14.188 -0.908 1 98.69 379 GLY A CA 1
ATOM 2982 C C . GLY A 1 379 ? -7.73 13.023 -1.036 1 98.69 379 GLY A C 1
ATOM 2983 O O . GLY A 1 379 ? -8.852 13.188 -1.519 1 98.69 379 GLY A O 1
ATOM 2984 N N . PRO A 1 380 ? -7.246 11.891 -0.662 1 98.44 380 PRO A N 1
ATOM 2985 C CA . PRO A 1 380 ? -8.086 10.688 -0.627 1 98.44 380 PRO A CA 1
ATOM 2986 C C . PRO A 1 380 ? -8.875 10.562 0.67 1 98.44 380 PRO A C 1
ATOM 2988 O O . PRO A 1 380 ? -8.992 11.531 1.426 1 98.44 380 PRO A O 1
ATOM 2991 N N . LEU A 1 381 ? -9.547 9.445 0.828 1 98.5 381 LEU A N 1
ATOM 2992 C CA . LEU A 1 381 ? -10.25 9.109 2.061 1 98.5 381 LEU A CA 1
ATOM 2993 C C . LEU A 1 381 ? -9.719 7.801 2.646 1 98.5 381 LEU A C 1
ATOM 2995 O O . LEU A 1 381 ? -10.484 6.852 2.842 1 98.5 381 LEU A O 1
ATOM 2999 N N . LEU A 1 382 ? -8.414 7.805 2.871 1 97.94 382 LEU A N 1
ATOM 3000 C CA . LEU A 1 382 ? -7.758 6.691 3.547 1 97.94 382 LEU A CA 1
ATOM 3001 C C . LEU A 1 382 ? -7.801 6.871 5.059 1 97.94 382 LEU A C 1
ATOM 3003 O O . LEU A 1 382 ? -6.809 7.277 5.668 1 97.94 382 LEU A O 1
ATOM 3007 N N . TYR A 1 383 ? -8.914 6.539 5.641 1 97.38 383 TYR A N 1
ATOM 3008 C CA . TYR A 1 383 ? -9.18 6.824 7.047 1 97.38 383 TYR A CA 1
ATOM 3009 C C . TYR A 1 383 ? -8.125 6.176 7.941 1 97.38 383 TYR A C 1
ATOM 3011 O O . TYR A 1 383 ? -7.996 4.953 7.977 1 97.38 383 TYR A O 1
ATOM 3019 N N . HIS A 1 384 ? -7.457 6.953 8.695 1 93.56 384 HIS A N 1
ATOM 3020 C CA . HIS A 1 384 ? -6.273 6.566 9.453 1 93.56 384 HIS A CA 1
ATOM 3021 C C . HIS A 1 384 ? -6.629 5.609 10.586 1 93.56 384 HIS A C 1
ATOM 3023 O O . HIS A 1 384 ? -5.781 4.84 11.047 1 93.56 384 HIS A O 1
ATOM 3029 N N . PHE A 1 385 ? -7.848 5.621 11.023 1 93.62 385 PHE A N 1
ATOM 3030 C CA . PHE A 1 385 ? -8.203 4.855 12.219 1 93.62 385 PHE A CA 1
ATOM 3031 C C . PHE A 1 385 ? -9.102 3.678 11.852 1 93.62 385 PHE A C 1
ATOM 3033 O O . PHE A 1 385 ? -9.656 3.023 12.734 1 93.62 385 PHE A O 1
ATOM 3040 N N . ALA A 1 386 ? -9.219 3.428 10.625 1 92.38 386 ALA A N 1
ATOM 3041 C CA . ALA A 1 386 ? -10.133 2.381 10.164 1 92.38 386 ALA A CA 1
ATOM 3042 C C . ALA A 1 386 ? -9.688 1.009 10.656 1 92.38 386 ALA A C 1
ATOM 3044 O O . ALA A 1 386 ? -10.516 0.15 10.961 1 92.38 386 ALA A O 1
ATOM 3045 N N . ASP A 1 387 ? -8.367 0.798 10.781 1 83.56 387 ASP A N 1
ATOM 3046 C CA . ASP A 1 387 ? -7.867 -0.524 11.148 1 83.56 387 ASP A CA 1
ATOM 3047 C C . ASP A 1 387 ? -7.273 -0.515 12.555 1 83.56 387 ASP A C 1
ATOM 3049 O O . ASP A 1 387 ? -6.434 -1.356 12.883 1 83.56 387 ASP A O 1
ATOM 3053 N N . VAL A 1 388 ? -7.535 0.489 13.297 1 78.81 388 VAL A N 1
ATOM 3054 C CA . VAL A 1 388 ? -7.117 0.529 14.688 1 78.81 388 VAL A CA 1
ATOM 3055 C C . VAL A 1 388 ? -8.172 -0.146 15.57 1 78.81 388 VAL A C 1
ATOM 3057 O O . VAL A 1 388 ? -9.344 0.233 15.539 1 78.81 388 VAL A O 1
ATOM 3060 N N . TYR A 1 389 ? -7.617 -1.256 16.188 1 70.69 389 TYR A N 1
ATOM 3061 C CA . TYR A 1 389 ? -8.547 -2.111 16.922 1 70.69 389 TYR A CA 1
ATOM 3062 C C . TYR A 1 389 ? -8.461 -1.861 18.422 1 70.69 389 TYR A C 1
ATOM 3064 O O . TYR A 1 389 ? -7.371 -1.618 18.953 1 70.69 389 TYR A O 1
ATOM 3072 N N . GLY A 1 390 ? -9.297 -1.078 19.016 1 65.69 390 GLY A N 1
ATOM 3073 C CA . GLY A 1 390 ? -9.477 -0.835 20.438 1 65.69 390 GLY A CA 1
ATOM 3074 C C . GLY A 1 390 ? -10.891 -0.44 20.797 1 65.69 390 GLY A C 1
ATOM 3075 O O . GLY A 1 390 ? -11.625 0.09 19.969 1 65.69 390 GLY A O 1
ATOM 3076 N N . GLN A 1 391 ? -11.266 -0.972 21.844 1 60.22 391 GLN A N 1
ATOM 3077 C CA . GLN A 1 391 ? -12.648 -0.826 22.281 1 60.22 391 GLN A CA 1
ATOM 3078 C C . GLN A 1 391 ? -13.062 0.643 22.312 1 60.22 391 GLN A C 1
ATOM 3080 O O . GLN A 1 391 ? -14.219 0.976 22.031 1 60.22 391 GLN A O 1
ATOM 3085 N N . ASP A 1 392 ? -12.109 1.444 22.375 1 68.06 392 ASP A N 1
ATOM 3086 C CA . ASP A 1 392 ? -12.547 2.812 22.625 1 68.06 392 ASP A CA 1
ATOM 3087 C C . ASP A 1 392 ? -12.148 3.74 21.484 1 68.06 392 ASP A C 1
ATOM 3089 O O . ASP A 1 392 ? -12.375 4.949 21.547 1 68.06 392 ASP A O 1
ATOM 3093 N N . GLU A 1 393 ? -11.805 3.148 20.438 1 83 393 GLU A N 1
ATOM 3094 C CA . GLU A 1 393 ? -11.367 4.047 19.375 1 83 393 GLU A CA 1
ATOM 3095 C C . GLU A 1 393 ? -12.445 4.207 18.297 1 83 393 GLU A C 1
ATOM 3097 O O . GLU A 1 393 ? -12.953 3.219 17.766 1 83 393 GLU A O 1
ATOM 3102 N N . MET A 1 394 ? -12.867 5.414 18.109 1 91.06 394 MET A N 1
ATOM 3103 C CA . MET A 1 394 ? -13.875 5.754 17.109 1 91.06 394 MET A CA 1
ATOM 3104 C C . MET A 1 394 ? -13.234 6.02 15.75 1 91.06 394 MET A C 1
ATOM 3106 O O . MET A 1 394 ? -12.18 6.656 15.672 1 91.06 394 MET A O 1
ATOM 3110 N N . SER A 1 395 ? -13.82 5.414 14.727 1 94.31 395 SER A N 1
ATOM 3111 C CA . SER A 1 395 ? -13.453 5.73 13.352 1 94.31 395 SER A CA 1
ATOM 3112 C C . SER A 1 395 ? -14.68 5.797 12.453 1 94.31 395 SER A C 1
ATOM 3114 O O . SER A 1 395 ? -15.273 4.766 12.125 1 94.31 395 SER A O 1
ATOM 3116 N N . VAL A 1 396 ? -15.023 7.004 12.102 1 95 396 VAL A N 1
ATOM 3117 C CA . VAL A 1 396 ? -16.141 7.207 11.18 1 95 396 VAL A CA 1
ATOM 3118 C C . VAL A 1 396 ? -15.617 7.352 9.75 1 95 396 VAL A C 1
ATOM 3120 O O . VAL A 1 396 ? -14.906 8.312 9.438 1 95 396 VAL A O 1
ATOM 3123 N N . GLU A 1 397 ? -15.969 6.406 8.891 1 97.19 397 GLU A N 1
ATOM 3124 C CA . GLU A 1 397 ? -15.414 6.332 7.539 1 97.19 397 GLU A CA 1
ATOM 3125 C C . GLU A 1 397 ? -16.5 6.547 6.488 1 97.19 397 GLU A C 1
ATOM 3127 O O . GLU A 1 397 ? -17.219 5.609 6.125 1 97.19 397 GLU A O 1
ATOM 3132 N N . LEU A 1 398 ? -16.547 7.766 5.984 1 98.06 398 LEU A N 1
ATOM 3133 C CA . LEU A 1 398 ? -17.578 8.148 5.027 1 98.06 398 LEU A CA 1
ATOM 3134 C C . LEU A 1 398 ? -17.094 7.992 3.596 1 98.06 398 LEU A C 1
ATOM 3136 O O . LEU A 1 398 ? -15.891 8.133 3.33 1 98.06 398 LEU A O 1
ATOM 3140 N N . SER A 1 399 ? -18.062 7.656 2.689 1 98.12 399 SER A N 1
ATOM 3141 C CA . SER A 1 399 ? -17.766 7.75 1.264 1 98.12 399 SER A CA 1
ATOM 3142 C C . SER A 1 399 ? -17.609 9.203 0.827 1 98.12 399 SER A C 1
ATOM 3144 O O . SER A 1 399 ? -18 10.117 1.555 1 98.12 399 SER A O 1
ATOM 3146 N N . LEU A 1 400 ? -17.031 9.438 -0.344 1 98.56 400 LEU A N 1
ATOM 3147 C CA . LEU A 1 400 ? -16.906 10.781 -0.886 1 98.56 400 LEU A CA 1
ATOM 3148 C C . LEU A 1 400 ? -18.281 11.43 -1.054 1 98.56 400 LEU A C 1
ATOM 3150 O O . LEU A 1 400 ? -18.438 12.625 -0.785 1 98.56 400 LEU A O 1
ATOM 3154 N N . GLU A 1 401 ? -19.234 10.656 -1.499 1 97.75 401 GLU A N 1
ATOM 3155 C CA . GLU A 1 401 ? -20.609 11.125 -1.646 1 97.75 401 GLU A CA 1
ATOM 3156 C C . GLU A 1 401 ? -21.156 11.648 -0.322 1 97.75 401 GLU A C 1
ATOM 3158 O O . GLU A 1 401 ? -21.781 12.711 -0.275 1 97.75 401 GLU A O 1
ATOM 3163 N N . ASP A 1 402 ? -20.906 10.945 0.723 1 98 402 ASP A N 1
ATOM 3164 C CA . ASP A 1 402 ? -21.391 11.344 2.043 1 98 402 ASP A CA 1
ATOM 3165 C C . ASP A 1 402 ? -20.641 12.578 2.543 1 98 402 ASP A C 1
ATOM 3167 O O . ASP A 1 402 ? -21.234 13.445 3.189 1 98 402 ASP A O 1
ATOM 3171 N N . VAL A 1 403 ? -19.344 12.641 2.301 1 98.62 403 VAL A N 1
ATOM 3172 C CA . VAL A 1 403 ? -18.547 13.812 2.684 1 98.62 403 VAL A CA 1
ATOM 3173 C C . VAL A 1 403 ? -19.125 15.062 2.021 1 98.62 403 VAL A C 1
ATOM 3175 O O . VAL A 1 403 ? -19.281 16.094 2.668 1 98.62 403 VAL A O 1
ATOM 3178 N N . ARG A 1 404 ? -19.5 14.969 0.77 1 97.88 404 ARG A N 1
ATOM 3179 C CA . ARG A 1 404 ? -20.094 16.078 0.025 1 97.88 404 ARG A CA 1
ATOM 3180 C C . ARG A 1 404 ? -21.406 16.516 0.659 1 97.88 404 ARG A C 1
ATOM 3182 O O . ARG A 1 404 ? -21.641 17.719 0.849 1 97.88 404 ARG A O 1
ATOM 3189 N N . ARG A 1 405 ? -22.219 15.531 0.972 1 97.56 405 ARG A N 1
ATOM 3190 C CA . ARG A 1 405 ? -23.516 15.828 1.57 1 97.56 405 ARG A CA 1
ATOM 3191 C C . ARG A 1 405 ? -23.344 16.547 2.908 1 97.56 405 ARG A C 1
ATOM 3193 O O . ARG A 1 405 ? -24.062 17.5 3.199 1 97.56 405 ARG A O 1
ATOM 3200 N N . VAL A 1 406 ? -22.422 16.078 3.697 1 98.44 406 VAL A N 1
ATOM 3201 C CA . VAL A 1 406 ? -22.172 16.672 5.004 1 98.44 406 VAL A CA 1
ATOM 3202 C C . VAL A 1 406 ? -21.672 18.109 4.824 1 98.44 406 VAL A C 1
ATOM 3204 O O . VAL A 1 406 ? -22.109 19.016 5.547 1 98.44 406 VAL A O 1
ATOM 3207 N N . ALA A 1 407 ? -20.781 18.328 3.873 1 98.62 407 ALA A N 1
ATOM 3208 C CA . ALA A 1 407 ? -20.266 19.672 3.609 1 98.62 407 ALA A CA 1
ATOM 3209 C C . ALA A 1 407 ? -21.391 20.625 3.234 1 98.62 407 ALA A C 1
ATOM 3211 O O . ALA A 1 407 ? -21.453 21.766 3.719 1 98.62 407 ALA A O 1
ATOM 3212 N N . LEU A 1 408 ? -22.312 20.172 2.383 1 97.88 408 LEU A N 1
ATOM 3213 C CA . LEU A 1 408 ? -23.453 20.984 1.976 1 97.88 408 LEU A CA 1
ATOM 3214 C C . LEU A 1 408 ? -24.312 21.359 3.18 1 97.88 408 LEU A C 1
ATOM 3216 O O . LEU A 1 408 ? -24.797 22.5 3.277 1 97.88 408 LEU A O 1
ATOM 3220 N N . HIS A 1 409 ? -24.469 20.422 4.07 1 97.69 409 HIS A N 1
ATOM 3221 C CA . HIS A 1 409 ? -25.25 20.656 5.277 1 97.69 409 HIS A CA 1
ATOM 3222 C C . HIS A 1 409 ? -24.656 21.797 6.105 1 97.69 409 HIS A C 1
ATOM 3224 O O . HIS A 1 409 ? -25.391 22.578 6.711 1 97.69 409 HIS A O 1
ATOM 3230 N N . TYR A 1 410 ? -23.344 21.891 6.09 1 97.94 410 TYR A N 1
ATOM 3231 C CA . TYR A 1 410 ? -22.688 22.891 6.926 1 97.94 410 TYR A CA 1
ATOM 3232 C C . TYR A 1 410 ? -22.453 24.188 6.148 1 97.94 410 TYR A C 1
ATOM 3234 O O . TYR A 1 410 ? -21.562 24.969 6.488 1 97.94 410 TYR A O 1
ATOM 3242 N N . GLY A 1 411 ? -23.156 24.359 5.047 1 97.69 411 GLY A N 1
ATOM 3243 C CA . GLY A 1 411 ? -23.266 25.656 4.398 1 97.69 411 GLY A CA 1
ATOM 3244 C C . GLY A 1 411 ? -22.297 25.828 3.25 1 97.69 411 GLY A C 1
ATOM 3245 O O . GLY A 1 411 ? -22.141 26.938 2.73 1 97.69 411 GLY A O 1
ATOM 3246 N N . PHE A 1 412 ? -21.672 24.75 2.852 1 98.44 412 PHE A N 1
ATOM 3247 C CA . PHE A 1 412 ? -20.734 24.859 1.733 1 98.44 412 PHE A CA 1
ATOM 3248 C C . PHE A 1 412 ? -21.453 24.656 0.407 1 98.44 412 PHE A C 1
ATOM 3250 O O . PHE A 1 412 ? -22.469 23.938 0.345 1 98.44 412 PHE A O 1
ATOM 3257 N N . HIS A 1 413 ? -21.016 25.281 -0.577 1 97.44 413 HIS A N 1
ATOM 3258 C CA . HIS A 1 413 ? -21.391 24.953 -1.949 1 97.44 413 HIS A CA 1
ATOM 3259 C C . HIS A 1 413 ? -20.172 24.828 -2.844 1 97.44 413 HIS A C 1
ATOM 3261 O O . HIS A 1 413 ? -19.156 25.5 -2.627 1 97.44 413 HIS A O 1
ATOM 3267 N N . PHE A 1 414 ? -20.25 24.031 -3.908 1 96.88 414 PHE A N 1
ATOM 3268 C CA . PHE A 1 414 ? -19.125 23.75 -4.793 1 96.88 414 PHE A CA 1
ATOM 3269 C C . PHE A 1 414 ? -18.938 24.875 -5.805 1 96.88 414 PHE A C 1
ATOM 3271 O O . PHE A 1 414 ? -19.891 25.297 -6.457 1 96.88 414 PHE A O 1
ATOM 3278 N N . GLU A 1 415 ? -17.719 25.297 -5.867 1 97.75 415 GLU A N 1
ATOM 3279 C CA . GLU A 1 415 ? -17.344 26.156 -6.977 1 97.75 415 GLU A CA 1
ATOM 3280 C C . GLU A 1 415 ? -16.547 25.391 -8.031 1 97.75 415 GLU A C 1
ATOM 3282 O O . GLU A 1 415 ? -16.625 25.688 -9.219 1 97.75 415 GLU A O 1
ATOM 3287 N N . LYS A 1 416 ? -15.734 24.484 -7.609 1 97.44 416 LYS A N 1
ATOM 3288 C CA . LYS A 1 416 ? -14.938 23.594 -8.453 1 97.44 416 LYS A CA 1
ATOM 3289 C C . LYS A 1 416 ? -14.836 22.203 -7.848 1 97.44 416 LYS A C 1
ATOM 3291 O O . LYS A 1 416 ? -14.805 22.047 -6.625 1 97.44 416 LYS A O 1
ATOM 3296 N N . GLU A 1 417 ? -14.883 21.203 -8.711 1 97.19 417 GLU A N 1
ATOM 3297 C CA . GLU A 1 417 ? -14.664 19.828 -8.281 1 97.19 417 GLU A CA 1
ATOM 3298 C C . GLU A 1 417 ? -14 19 -9.375 1 97.19 417 GLU A C 1
ATOM 3300 O O . GLU A 1 417 ? -14.367 19.109 -10.547 1 97.19 417 GLU A O 1
ATOM 3305 N N . SER A 1 418 ? -13 18.281 -9.047 1 97.94 418 SER A N 1
ATOM 3306 C CA . SER A 1 418 ? -12.312 17.391 -9.969 1 97.94 418 SER A CA 1
ATOM 3307 C C . SER A 1 418 ? -11.531 16.328 -9.211 1 97.94 418 SER A C 1
ATOM 3309 O O . SER A 1 418 ? -11.531 16.297 -7.977 1 97.94 418 SER A O 1
ATOM 3311 N N . SER A 1 419 ? -11.031 15.398 -9.906 1 98.06 419 SER A N 1
ATOM 3312 C CA . SER A 1 419 ? -10.125 14.398 -9.359 1 98.06 419 SER A CA 1
ATOM 3313 C C . SER A 1 419 ? -8.711 14.57 -9.906 1 98.06 419 SER A C 1
ATOM 3315 O O . SER A 1 419 ? -8.531 14.859 -11.094 1 98.06 419 SER A O 1
ATOM 3317 N N . ILE A 1 420 ? -7.73 14.484 -9.031 1 98.62 420 ILE A N 1
ATOM 3318 C CA . ILE A 1 420 ? -6.344 14.648 -9.438 1 98.62 420 ILE A CA 1
ATOM 3319 C C . ILE A 1 420 ? -5.543 13.398 -9.078 1 98.62 420 ILE A C 1
ATOM 3321 O O . ILE A 1 420 ? -5.621 12.914 -7.949 1 98.62 420 ILE A O 1
ATOM 3325 N N . GLU A 1 421 ? -4.848 12.875 -10.078 1 98 421 GLU A N 1
ATOM 3326 C CA . GLU A 1 421 ? -3.941 11.758 -9.828 1 98 421 GLU A CA 1
ATOM 3327 C C . GLU A 1 421 ? -2.641 12.234 -9.195 1 98 421 GLU A C 1
ATOM 3329 O O . GLU A 1 421 ? -2.043 13.211 -9.648 1 98 421 GLU A O 1
ATOM 3334 N N . THR A 1 422 ? -2.27 11.633 -8.117 1 98.19 422 THR A N 1
ATOM 3335 C CA . THR A 1 422 ? -1.042 12.008 -7.426 1 98.19 422 THR A CA 1
ATOM 3336 C C . THR A 1 422 ? -0.486 10.836 -6.625 1 98.19 422 THR A C 1
ATOM 3338 O O . THR A 1 422 ? -1.124 9.789 -6.527 1 98.19 422 THR A O 1
ATOM 3341 N N . THR A 1 423 ? 0.734 10.945 -6.191 1 97.56 423 THR A N 1
ATOM 3342 C CA . THR A 1 423 ? 1.354 10.008 -5.258 1 97.56 423 THR A CA 1
ATOM 3343 C C . THR A 1 423 ? 1.604 10.68 -3.908 1 97.56 423 THR A C 1
ATOM 3345 O O . THR A 1 423 ? 1.258 11.844 -3.715 1 97.56 423 THR A O 1
ATOM 3348 N N . TYR A 1 424 ? 2.102 9.922 -2.959 1 97.12 424 TYR A N 1
ATOM 3349 C CA . TYR A 1 424 ? 2.451 10.438 -1.639 1 97.12 424 TYR A CA 1
ATOM 3350 C C . TYR A 1 424 ? 3.73 9.789 -1.123 1 97.12 424 TYR A C 1
ATOM 3352 O O . TYR A 1 424 ? 3.744 8.594 -0.805 1 97.12 424 TYR A O 1
ATOM 3360 N N . THR A 1 425 ? 4.805 10.5 -1.031 1 97.12 425 THR A N 1
ATOM 3361 C CA . THR A 1 425 ? 6.125 10.078 -0.576 1 97.12 425 THR A CA 1
ATOM 3362 C C . THR A 1 425 ? 6.617 8.875 -1.378 1 97.12 425 THR A C 1
ATOM 3364 O O . THR A 1 425 ? 7.137 7.918 -0.809 1 97.12 425 THR A O 1
ATOM 3367 N N . THR A 1 426 ? 6.414 8.93 -2.586 1 95.94 426 THR A N 1
ATOM 3368 C CA . THR A 1 426 ? 6.703 7.789 -3.455 1 95.94 426 THR A CA 1
ATOM 3369 C C . THR A 1 426 ? 8.141 7.848 -3.959 1 95.94 426 THR A C 1
ATOM 3371 O O . THR A 1 426 ? 8.641 8.922 -4.301 1 95.94 426 THR A O 1
ATOM 3374 N N . ASN A 1 427 ? 8.844 6.703 -3.941 1 96.88 427 ASN A N 1
ATOM 3375 C CA . ASN A 1 427 ? 10.07 6.543 -4.715 1 96.88 427 ASN A CA 1
ATOM 3376 C C . ASN A 1 427 ? 9.789 6.488 -6.211 1 96.88 427 ASN A C 1
ATOM 3378 O O . ASN A 1 427 ? 9.211 5.516 -6.703 1 96.88 427 ASN A O 1
ATOM 3382 N N . PRO A 1 428 ? 10.133 7.539 -6.926 1 95.94 428 PRO A N 1
ATOM 3383 C CA . PRO A 1 428 ? 9.75 7.617 -8.336 1 95.94 428 PRO A CA 1
ATOM 3384 C C . PRO A 1 428 ? 10.398 6.523 -9.188 1 95.94 428 PRO A C 1
ATOM 3386 O O . PRO A 1 428 ? 9.977 6.293 -10.32 1 95.94 428 PRO A O 1
ATOM 3389 N N . ARG A 1 429 ? 11.359 5.82 -8.664 1 96.81 429 ARG A N 1
ATOM 3390 C CA . ARG A 1 429 ? 12.055 4.793 -9.43 1 96.81 429 ARG A CA 1
ATOM 3391 C C . ARG A 1 429 ? 11.68 3.398 -8.945 1 96.81 429 ARG A C 1
ATOM 3393 O O . ARG A 1 429 ? 12.258 2.404 -9.383 1 96.81 429 ARG A O 1
ATOM 3400 N N . SER A 1 430 ? 10.766 3.312 -8.055 1 97.56 430 SER A N 1
ATOM 3401 C CA . SER A 1 430 ? 10.32 2.023 -7.539 1 97.56 430 SER A CA 1
ATOM 3402 C C . SER A 1 430 ? 9.43 1.302 -8.547 1 97.56 430 SER A C 1
ATOM 3404 O O . SER A 1 430 ? 8.672 1.938 -9.281 1 97.56 430 SER A O 1
ATOM 3406 N N . MET A 1 431 ? 9.477 -0.002 -8.586 1 98.38 431 MET A N 1
ATOM 3407 C CA . MET A 1 431 ? 8.625 -0.813 -9.445 1 98.38 431 MET A CA 1
ATOM 3408 C C . MET A 1 431 ? 7.188 -0.826 -8.93 1 98.38 431 MET A C 1
ATOM 3410 O O . MET A 1 431 ? 6.289 -1.332 -9.609 1 98.38 431 MET A O 1
ATOM 3414 N N . MET A 1 432 ? 6.988 -0.295 -7.789 1 98 432 MET A N 1
ATOM 3415 C CA . MET A 1 432 ? 5.648 -0.182 -7.219 1 98 432 MET A CA 1
ATOM 3416 C C . MET A 1 432 ? 5.395 1.229 -6.699 1 98 432 MET A C 1
ATOM 3418 O O . MET A 1 432 ? 6.223 1.785 -5.973 1 98 432 MET A O 1
ATOM 3422 N N . GLN A 1 433 ? 4.262 1.768 -7.035 1 97.06 433 GLN A N 1
ATOM 3423 C CA . GLN A 1 433 ? 3.883 3.1 -6.578 1 97.06 433 GLN A CA 1
ATOM 3424 C C . GLN A 1 433 ? 2.406 3.15 -6.195 1 97.06 433 GLN A C 1
ATOM 3426 O O . GLN A 1 433 ? 1.555 2.623 -6.914 1 97.06 433 GLN A O 1
ATOM 3431 N N . ASN A 1 434 ? 2.115 3.709 -5.055 1 95.94 434 ASN A N 1
ATOM 3432 C CA . ASN A 1 434 ? 0.73 3.986 -4.688 1 95.94 434 ASN A CA 1
ATOM 3433 C C . ASN A 1 434 ? 0.209 5.246 -5.375 1 95.94 434 ASN A C 1
ATOM 3435 O O . ASN A 1 434 ? 0.777 6.328 -5.211 1 95.94 434 ASN A O 1
ATOM 3439 N N . ARG A 1 435 ? -0.801 5.078 -6.051 1 97.25 435 ARG A N 1
ATOM 3440 C CA . ARG A 1 435 ? -1.417 6.199 -6.754 1 97.25 435 ARG A CA 1
ATOM 3441 C C . ARG A 1 435 ? -2.76 6.566 -6.129 1 97.25 435 ARG A C 1
ATOM 3443 O O . ARG A 1 435 ? -3.545 5.688 -5.77 1 97.25 435 ARG A O 1
ATOM 3450 N N . TYR A 1 436 ? -2.963 7.844 -5.969 1 98.06 436 TYR A N 1
ATOM 3451 C CA . TYR A 1 436 ? -4.215 8.359 -5.426 1 98.06 436 TYR A CA 1
ATOM 3452 C C . TYR A 1 436 ? -4.988 9.133 -6.48 1 98.06 436 TYR A C 1
ATOM 3454 O O . TYR A 1 436 ? -4.402 9.875 -7.273 1 98.06 436 TYR A O 1
ATOM 3462 N N . TYR A 1 437 ? -6.227 8.906 -6.504 1 98.31 437 TYR A N 1
ATOM 3463 C CA . TYR A 1 437 ? -7.176 9.781 -7.18 1 98.31 437 TYR A CA 1
ATOM 3464 C C . TYR A 1 437 ? -7.863 10.711 -6.191 1 98.31 437 TYR A C 1
ATOM 3466 O O . TYR A 1 437 ? -8.977 10.438 -5.742 1 98.31 437 TYR A O 1
ATOM 3474 N N . ALA A 1 438 ? -7.184 11.789 -5.977 1 98.69 438 ALA A N 1
ATOM 3475 C CA . ALA A 1 438 ? -7.535 12.695 -4.891 1 98.69 438 ALA A CA 1
ATOM 3476 C C . ALA A 1 438 ? -8.734 13.562 -5.266 1 98.69 438 ALA A C 1
ATOM 3478 O O . ALA A 1 438 ? -8.812 14.07 -6.391 1 98.69 438 ALA A O 1
ATOM 3479 N N . ALA A 1 439 ? -9.695 13.695 -4.348 1 98.81 439 ALA A N 1
ATOM 3480 C CA . ALA A 1 439 ? -10.781 14.656 -4.516 1 98.81 439 ALA A CA 1
ATOM 3481 C C . ALA A 1 439 ? -10.273 16.094 -4.375 1 98.81 439 ALA A C 1
ATOM 3483 O O . ALA A 1 439 ? -9.719 16.453 -3.338 1 98.81 439 ALA A O 1
ATOM 3484 N N . PHE A 1 440 ? -10.406 16.844 -5.453 1 98.81 440 PHE A N 1
ATOM 3485 C CA . PHE A 1 440 ? -10.047 18.25 -5.465 1 98.81 440 PHE A CA 1
ATOM 3486 C C . PHE A 1 440 ? -11.281 19.125 -5.59 1 98.81 440 PHE A C 1
ATOM 3488 O O . PHE A 1 440 ? -12.062 18.984 -6.535 1 98.81 440 PHE A O 1
ATOM 3495 N N . TRP A 1 441 ? -11.484 20 -4.566 1 98.81 441 TRP A N 1
ATOM 3496 C CA . TRP A 1 441 ? -12.648 20.875 -4.684 1 98.81 441 TRP A CA 1
ATOM 3497 C C . TRP A 1 441 ? -12.359 22.234 -4.059 1 98.81 441 TRP A C 1
ATOM 3499 O O . TRP A 1 441 ? -11.406 22.391 -3.281 1 98.81 441 TRP A O 1
ATOM 3509 N N . THR A 1 442 ? -13.031 23.188 -4.555 1 98.81 442 THR A N 1
ATOM 3510 C CA . THR A 1 442 ? -13.195 24.484 -3.92 1 98.81 442 THR A CA 1
ATOM 3511 C C . THR A 1 442 ? -14.648 24.688 -3.486 1 98.81 442 THR A C 1
ATOM 3513 O O . THR A 1 442 ? -15.555 24.656 -4.316 1 98.81 442 THR A O 1
ATOM 3516 N N . MET A 1 443 ? -14.805 24.859 -2.203 1 98.69 443 MET A N 1
ATOM 3517 C CA . MET A 1 443 ? -16.141 25.125 -1.657 1 98.69 443 MET A CA 1
ATOM 3518 C C . MET A 1 443 ? -16.172 26.469 -0.957 1 98.69 443 MET A C 1
ATOM 3520 O O . MET A 1 443 ? -15.219 26.859 -0.286 1 98.69 443 MET A O 1
ATOM 3524 N N . ARG A 1 444 ? -17.266 27.141 -1.123 1 98.56 444 ARG A N 1
ATOM 3525 C CA . ARG A 1 444 ? -17.453 28.438 -0.48 1 98.56 444 ARG A CA 1
ATOM 3526 C C . ARG A 1 444 ? -18.531 28.359 0.588 1 98.56 444 ARG A C 1
ATOM 3528 O O . ARG A 1 444 ? -19.578 27.719 0.384 1 98.56 444 ARG A O 1
ATOM 3535 N N . LYS A 1 445 ? -18.25 28.938 1.725 1 98 445 LYS A N 1
ATOM 3536 C CA . LYS A 1 445 ? -19.25 29.031 2.783 1 98 445 LYS A CA 1
ATOM 3537 C C . LYS A 1 445 ? -20.281 30.109 2.463 1 98 445 LYS A C 1
ATOM 3539 O O . LYS A 1 445 ? -19.922 31.234 2.113 1 98 445 LYS A O 1
ATOM 3544 N N . ARG A 1 446 ? -21.547 29.797 2.598 1 92.62 446 ARG A N 1
ATOM 3545 C CA . ARG A 1 446 ? -22.625 30.734 2.307 1 92.62 446 ARG A CA 1
ATOM 3546 C C . ARG A 1 446 ? -22.641 31.859 3.322 1 92.62 446 ARG A C 1
ATOM 3548 O O . ARG A 1 446 ? -22.344 31.656 4.5 1 92.62 446 ARG A O 1
ATOM 3555 N N . SER A 1 447 ? -22.891 33.031 2.803 1 82.56 447 SER A N 1
ATOM 3556 C CA . SER A 1 447 ? -23.062 34.188 3.68 1 82.56 447 SER A CA 1
ATOM 3557 C C . SER A 1 447 ? -24.453 34.188 4.32 1 82.56 447 SER A C 1
ATOM 3559 O O . SER A 1 447 ? -25.406 33.688 3.738 1 82.56 447 SER A O 1
ATOM 3561 N N . ALA A 1 448 ? -24.641 34.344 5.625 1 59.5 448 ALA A N 1
ATOM 3562 C CA . ALA A 1 448 ? -25.938 34.469 6.289 1 59.5 448 ALA A CA 1
ATOM 3563 C C . ALA A 1 448 ? -26.922 35.25 5.434 1 59.5 448 ALA A C 1
ATOM 3565 O O . ALA A 1 448 ? -28.125 35 5.461 1 59.5 448 ALA A O 1
ATOM 3566 N N . THR A 1 449 ? -26.484 36.188 4.652 1 52.94 449 THR A N 1
ATOM 3567 C CA . THR A 1 449 ? -27.453 37 3.93 1 52.94 449 THR A CA 1
ATOM 3568 C C . THR A 1 449 ? -28.016 36.25 2.738 1 52.94 449 THR A C 1
ATOM 3570 O O . THR A 1 449 ? -29.031 36.656 2.16 1 52.94 449 THR A O 1
ATOM 3573 N N . MET A 1 450 ? -27.375 35.312 2.188 1 48.78 450 MET A N 1
ATOM 3574 C CA . MET A 1 450 ? -27.812 34.625 0.971 1 48.78 450 MET A CA 1
ATOM 3575 C C . MET A 1 450 ? -28.875 33.562 1.282 1 48.78 450 MET A C 1
ATOM 3577 O O . MET A 1 450 ? -29.359 32.875 0.379 1 48.78 450 MET A O 1
ATOM 3581 N N . GLU A 1 451 ? -29.109 33.156 2.393 1 45.56 451 GLU A N 1
ATOM 3582 C CA . GLU A 1 451 ? -30.109 32.125 2.65 1 45.56 451 GLU A CA 1
ATOM 3583 C C . GLU A 1 451 ? -31.484 32.562 2.133 1 45.56 451 GLU A C 1
ATOM 3585 O O . GLU A 1 451 ? -32.375 31.734 1.969 1 45.56 451 GLU A O 1
ATOM 3590 N N . HIS A 1 452 ? -31.859 33.875 2.145 1 40.72 452 HIS A N 1
ATOM 3591 C CA . HIS A 1 452 ? -33.25 34.25 1.861 1 40.72 452 HIS A CA 1
ATOM 3592 C C . HIS A 1 452 ? -33.469 34.375 0.361 1 40.72 452 HIS A C 1
ATOM 3594 O O . HIS A 1 452 ? -34.469 35 -0.061 1 40.72 452 HIS A O 1
ATOM 3600 N N . GLN A 1 453 ? -32.531 34.188 -0.527 1 39.53 453 GLN A N 1
ATOM 3601 C CA . GLN A 1 453 ? -33.062 34.406 -1.867 1 39.53 453 GLN A CA 1
ATOM 3602 C C . GLN A 1 453 ? -33.812 33.188 -2.381 1 39.53 453 GLN A C 1
ATOM 3604 O O . GLN A 1 453 ? -33.281 32.062 -2.301 1 39.53 453 GLN A O 1
ATOM 3609 N N . PRO A 1 454 ? -35.125 33.188 -2.609 1 40.5 454 PRO A N 1
ATOM 3610 C CA . PRO A 1 454 ? -35.969 32.125 -3.199 1 40.5 454 PRO A CA 1
ATOM 3611 C C . PRO A 1 454 ? -35.344 31.547 -4.473 1 40.5 454 PRO A C 1
ATOM 3613 O O . PRO A 1 454 ? -34.562 32.219 -5.152 1 40.5 454 PRO A O 1
ATOM 3616 N N . PRO A 1 455 ? -35.219 30.219 -4.625 1 39.69 455 PRO A N 1
ATOM 3617 C CA . PRO A 1 455 ? -34.781 29.641 -5.887 1 39.69 455 PRO A CA 1
ATOM 3618 C C . PRO A 1 455 ? -35.375 30.312 -7.109 1 39.69 455 PRO A C 1
ATOM 3620 O O . PRO A 1 455 ? -36.531 30.719 -7.082 1 39.69 455 PRO A O 1
ATOM 3623 N N . LEU A 1 456 ? -34.594 31.094 -7.82 1 31.81 456 LEU A N 1
ATOM 3624 C CA . LEU A 1 456 ? -35.094 31.672 -9.062 1 31.81 456 LEU A CA 1
ATOM 3625 C C . LEU A 1 456 ? -35.812 30.609 -9.891 1 31.81 456 LEU A C 1
ATOM 3627 O O . LEU A 1 456 ? -35.25 29.547 -10.172 1 31.81 456 LEU A O 1
ATOM 3631 N N . THR A 1 457 ? -37.125 30.484 -9.734 1 31.8 457 THR A N 1
ATOM 3632 C CA . THR A 1 457 ? -38.031 29.797 -10.633 1 31.8 457 THR A CA 1
ATOM 3633 C C . THR A 1 457 ? -37.75 30.172 -12.086 1 31.8 457 THR A C 1
ATOM 3635 O O . THR A 1 457 ? -37.938 31.312 -12.492 1 31.8 457 THR A O 1
ATOM 3638 N N . ASN A 1 458 ? -36.469 29.828 -12.586 1 26.05 458 ASN A N 1
ATOM 3639 C CA . ASN A 1 458 ? -36.656 29.766 -14.031 1 26.05 458 ASN A CA 1
ATOM 3640 C C . ASN A 1 458 ? -37.5 28.547 -14.438 1 26.05 458 ASN A C 1
ATOM 3642 O O . ASN A 1 458 ? -37.312 27.469 -13.883 1 26.05 458 ASN A O 1
ATOM 3646 N N . MET B 1 1 ? 32.031 -69.188 12.867 1 28.67 1 MET B N 1
ATOM 3647 C CA . MET B 1 1 ? 31.766 -67.812 13.266 1 28.67 1 MET B CA 1
ATOM 3648 C C . MET B 1 1 ? 30.844 -67.125 12.266 1 28.67 1 MET B C 1
ATOM 3650 O O . MET B 1 1 ? 31.188 -67 11.086 1 28.67 1 MET B O 1
ATOM 3654 N N . HIS B 1 2 ? 29.531 -67.312 12.383 1 34.72 2 HIS B N 1
ATOM 3655 C CA . HIS B 1 2 ? 28.422 -66.938 11.523 1 34.72 2 HIS B CA 1
ATOM 3656 C C . HIS B 1 2 ? 28.266 -65.438 11.492 1 34.72 2 HIS B C 1
ATOM 3658 O O . HIS B 1 2 ? 28.406 -64.75 12.523 1 34.72 2 HIS B O 1
ATOM 3664 N N . PRO B 1 3 ? 28.578 -64.75 10.367 1 39.53 3 PRO B N 1
ATOM 3665 C CA . PRO B 1 3 ? 28.484 -63.281 10.203 1 39.53 3 PRO B CA 1
ATOM 3666 C C . PRO B 1 3 ? 27.094 -62.75 10.562 1 39.53 3 PRO B C 1
ATOM 3668 O O . PRO B 1 3 ? 26.078 -63.375 10.273 1 39.53 3 PRO B O 1
ATOM 3671 N N . VAL B 1 4 ? 26.906 -62.125 11.742 1 39.66 4 VAL B N 1
ATOM 3672 C CA . VAL B 1 4 ? 25.75 -61.344 12.18 1 39.66 4 VAL B CA 1
ATOM 3673 C C . VAL B 1 4 ? 25.328 -60.375 11.086 1 39.66 4 VAL B C 1
ATOM 3675 O O . VAL B 1 4 ? 26.141 -59.625 10.57 1 39.66 4 VAL B O 1
ATOM 3678 N N . ALA B 1 5 ? 24.25 -60.656 10.43 1 42.56 5 ALA B N 1
ATOM 3679 C CA . ALA B 1 5 ? 23.562 -59.875 9.406 1 42.56 5 ALA B CA 1
ATOM 3680 C C . ALA B 1 5 ? 23.328 -58.438 9.883 1 42.56 5 ALA B C 1
ATOM 3682 O O . ALA B 1 5 ? 22.797 -58.25 10.977 1 42.56 5 ALA B O 1
ATOM 3683 N N . ALA B 1 6 ? 24.016 -57.406 9.469 1 44.69 6 ALA B N 1
ATOM 3684 C CA . ALA B 1 6 ? 23.922 -55.969 9.562 1 44.69 6 ALA B CA 1
ATOM 3685 C C . ALA B 1 6 ? 22.531 -55.469 9.164 1 44.69 6 ALA B C 1
ATOM 3687 O O . ALA B 1 6 ? 22.375 -54.344 8.695 1 44.69 6 ALA B O 1
ATOM 3688 N N . GLY B 1 7 ? 21.453 -56.281 9.266 1 47.66 7 GLY B N 1
ATOM 3689 C CA . GLY B 1 7 ? 20.141 -55.875 8.812 1 47.66 7 GLY B CA 1
ATOM 3690 C C . GLY B 1 7 ? 19.531 -54.781 9.648 1 47.66 7 GLY B C 1
ATOM 3691 O O . GLY B 1 7 ? 18.406 -54.344 9.383 1 47.66 7 GLY B O 1
ATOM 3692 N N . GLY B 1 8 ? 20.031 -54.375 10.758 1 56.41 8 GLY B N 1
ATOM 3693 C CA . GLY B 1 8 ? 19.344 -53.469 11.672 1 56.41 8 GLY B CA 1
ATOM 3694 C C . GLY B 1 8 ? 19.328 -52.031 11.18 1 56.41 8 GLY B C 1
ATOM 3695 O O . GLY B 1 8 ? 18.469 -51.219 11.586 1 56.41 8 GLY B O 1
ATOM 3696 N N . GLY B 1 9 ? 20.25 -51.594 10.32 1 58.44 9 GLY B N 1
ATOM 3697 C CA . GLY B 1 9 ? 20.422 -50.188 9.977 1 58.44 9 GLY B CA 1
ATOM 3698 C C . GLY B 1 9 ? 19.406 -49.688 8.961 1 58.44 9 GLY B C 1
ATOM 3699 O O . GLY B 1 9 ? 18.953 -48.562 9.039 1 58.44 9 GLY B O 1
ATOM 3700 N N . VAL B 1 10 ? 19.016 -50.594 8.039 1 66.44 10 VAL B N 1
ATOM 3701 C CA . VAL B 1 10 ? 18.109 -50.188 6.961 1 66.44 10 VAL B CA 1
ATOM 3702 C C . VAL B 1 10 ? 16.703 -50.031 7.508 1 66.44 10 VAL B C 1
ATOM 3704 O O . VAL B 1 10 ? 15.984 -49.094 7.145 1 66.44 10 VAL B O 1
ATOM 3707 N N . GLU B 1 11 ? 16.406 -50.875 8.453 1 65.12 11 GLU B N 1
ATOM 3708 C CA . GLU B 1 11 ? 15.07 -50.812 9.031 1 65.12 11 GLU B CA 1
ATOM 3709 C C . GLU B 1 11 ? 14.883 -49.531 9.852 1 65.12 11 GLU B C 1
ATOM 3711 O O . GLU B 1 11 ? 13.812 -48.938 9.812 1 65.12 11 GLU B O 1
ATOM 3716 N N . ASP B 1 12 ? 15.945 -49.125 10.406 1 69.38 12 ASP B N 1
ATOM 3717 C CA . ASP B 1 12 ? 15.883 -47.906 11.227 1 69.38 12 ASP B CA 1
ATOM 3718 C C . ASP B 1 12 ? 15.766 -46.656 10.367 1 69.38 12 ASP B C 1
ATOM 3720 O O . ASP B 1 12 ? 15.023 -45.719 10.703 1 69.38 12 ASP B O 1
ATOM 3724 N N . GLU B 1 13 ? 16.469 -46.656 9.297 1 71.56 13 GLU B N 1
ATOM 3725 C CA . GLU B 1 13 ? 16.391 -45.531 8.383 1 71.56 13 GLU B CA 1
ATOM 3726 C C . GLU B 1 13 ? 15.008 -45.469 7.727 1 71.56 13 GLU B C 1
ATOM 3728 O O . GLU B 1 13 ? 14.461 -44.375 7.559 1 71.56 13 GLU B O 1
ATOM 3733 N N . ASP B 1 14 ? 14.484 -46.625 7.418 1 73.25 14 ASP B N 1
ATOM 3734 C CA . ASP B 1 14 ? 13.148 -46.688 6.828 1 73.25 14 ASP B CA 1
ATOM 3735 C C . ASP B 1 14 ? 12.086 -46.25 7.836 1 73.25 14 ASP B C 1
ATOM 3737 O O . ASP B 1 14 ? 11.117 -45.594 7.473 1 73.25 14 ASP B O 1
ATOM 3741 N N . ASP B 1 15 ? 12.328 -46.625 9.023 1 71.75 15 ASP B N 1
ATOM 3742 C CA . ASP B 1 15 ? 11.391 -46.25 10.078 1 71.75 15 ASP B CA 1
ATOM 3743 C C . ASP B 1 15 ? 11.445 -44.75 10.336 1 71.75 15 ASP B C 1
ATOM 3745 O O . ASP B 1 15 ? 10.414 -44.094 10.562 1 71.75 15 ASP B O 1
ATOM 3749 N N . GLU B 1 16 ? 12.688 -44.25 10.297 1 74.5 16 GLU B N 1
ATOM 3750 C CA . GLU B 1 16 ? 12.852 -42.812 10.492 1 74.5 16 GLU B CA 1
ATOM 3751 C C . GLU B 1 16 ? 12.227 -42.031 9.336 1 74.5 16 GLU B C 1
ATOM 3753 O O . GLU B 1 16 ? 11.602 -40.969 9.555 1 74.5 16 GLU B O 1
ATOM 3758 N N . ARG B 1 17 ? 12.367 -42.469 8.188 1 74.75 17 ARG B N 1
ATOM 3759 C CA . ARG B 1 17 ? 11.766 -41.844 7.016 1 74.75 17 ARG B CA 1
ATOM 3760 C C . ARG B 1 17 ? 10.242 -41.906 7.082 1 74.75 17 ARG B C 1
ATOM 3762 O O . ARG B 1 17 ? 9.562 -40.938 6.742 1 74.75 17 ARG B O 1
ATOM 3769 N N . ARG B 1 18 ? 9.766 -43 7.504 1 72.62 18 ARG B N 1
ATOM 3770 C CA . ARG B 1 18 ? 8.32 -43.125 7.656 1 72.62 18 ARG B CA 1
ATOM 3771 C C . ARG B 1 18 ? 7.785 -42.219 8.734 1 72.62 18 ARG B C 1
ATOM 3773 O O . ARG B 1 18 ? 6.719 -41.594 8.57 1 72.62 18 ARG B O 1
ATOM 3780 N N . ARG B 1 19 ? 8.516 -42.094 9.773 1 73.75 19 ARG B N 1
ATOM 3781 C CA . ARG B 1 19 ? 8.117 -41.219 10.852 1 73.75 19 ARG B CA 1
ATOM 3782 C C . ARG B 1 19 ? 8.133 -39.75 10.383 1 73.75 19 ARG B C 1
ATOM 3784 O O . ARG B 1 19 ? 7.227 -38.969 10.711 1 73.75 19 ARG B O 1
ATOM 3791 N N . GLN B 1 20 ? 9.164 -39.438 9.719 1 75.25 20 GLN B N 1
ATOM 3792 C CA . GLN B 1 20 ? 9.266 -38.062 9.195 1 75.25 20 GLN B CA 1
ATOM 3793 C C . GLN B 1 20 ? 8.133 -37.75 8.219 1 75.25 20 GLN B C 1
ATOM 3795 O O . GLN B 1 20 ? 7.562 -36.688 8.242 1 75.25 20 GLN B O 1
ATOM 3800 N N . SER B 1 21 ? 7.84 -38.719 7.52 1 77.38 21 SER B N 1
ATOM 3801 C CA . SER B 1 21 ? 6.75 -38.562 6.559 1 77.38 21 SER B CA 1
ATOM 3802 C C . SER B 1 21 ? 5.41 -38.406 7.27 1 77.38 21 SER B C 1
ATOM 3804 O O . SER B 1 21 ? 4.582 -37.594 6.863 1 77.38 21 SER B O 1
ATOM 3806 N N . LYS B 1 22 ? 5.32 -39.125 8.266 1 77.38 22 LYS B N 1
ATOM 3807 C CA . LYS B 1 22 ? 4.078 -39.031 9.031 1 77.38 22 LYS B CA 1
ATOM 3808 C C . LYS B 1 22 ? 3.947 -37.688 9.703 1 77.38 22 LYS B C 1
ATOM 3810 O O . LYS B 1 22 ? 2.852 -37.125 9.766 1 77.38 22 LYS B O 1
ATOM 3815 N N . LEU B 1 23 ? 5.051 -37.219 10.141 1 80 23 LEU B N 1
ATOM 3816 C CA . LEU B 1 23 ? 5.043 -35.906 10.781 1 80 23 LEU B CA 1
ATOM 3817 C C . LEU B 1 23 ? 4.719 -34.812 9.773 1 80 23 LEU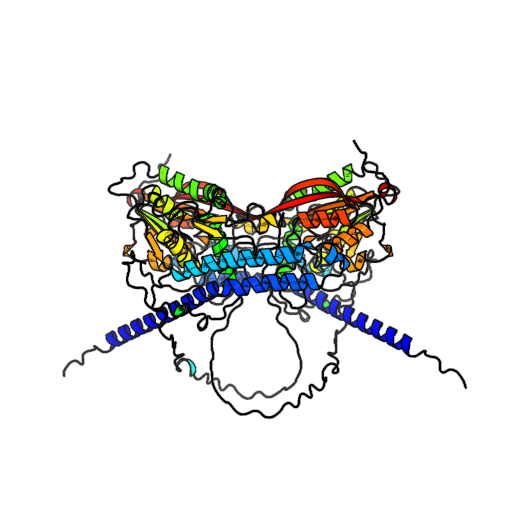 B C 1
ATOM 3819 O O . LEU B 1 23 ? 3.957 -33.906 10.07 1 80 23 LEU B O 1
ATOM 3823 N N . GLU B 1 24 ? 5.273 -34.938 8.664 1 80.38 24 GLU B N 1
ATOM 3824 C CA . GLU B 1 24 ? 5.012 -33.969 7.605 1 80.38 24 GLU B CA 1
ATOM 3825 C C . GLU B 1 24 ? 3.543 -33.969 7.191 1 80.38 24 GLU B C 1
ATOM 3827 O O . GLU B 1 24 ? 2.947 -32.906 6.973 1 80.38 24 GLU B O 1
ATOM 3832 N N . GLU B 1 25 ? 3.068 -35.125 7.137 1 82.25 25 GLU B N 1
ATOM 3833 C CA . GLU B 1 25 ? 1.655 -35.281 6.797 1 82.25 25 GLU B CA 1
ATOM 3834 C C . GLU B 1 25 ? 0.763 -34.656 7.871 1 82.25 25 GLU B C 1
ATOM 3836 O O . GLU B 1 25 ? -0.229 -34 7.562 1 82.25 25 GLU B O 1
ATOM 3841 N N . ALA B 1 26 ? 1.12 -34.906 9.07 1 80.88 26 ALA B N 1
ATOM 3842 C CA . ALA B 1 26 ? 0.356 -34.344 10.188 1 80.88 26 ALA B CA 1
ATOM 3843 C C . ALA B 1 26 ? 0.371 -32.812 10.156 1 80.88 26 ALA B C 1
ATOM 3845 O O . ALA B 1 26 ? -0.65 -32.188 10.414 1 80.88 26 ALA B O 1
ATOM 3846 N N . LEU B 1 27 ? 1.519 -32.25 9.844 1 83.56 27 LEU B N 1
ATOM 3847 C CA . LEU B 1 27 ? 1.646 -30.812 9.773 1 83.56 27 LEU B CA 1
ATOM 3848 C C . LEU B 1 27 ? 0.82 -30.25 8.625 1 83.56 27 LEU B C 1
ATOM 3850 O O . LEU B 1 27 ? 0.224 -29.172 8.742 1 83.56 27 LEU B O 1
ATOM 3854 N N . GLU B 1 28 ? 0.773 -31 7.648 1 85.44 28 GLU B N 1
ATOM 3855 C CA . GLU B 1 28 ? -0.017 -30.578 6.496 1 85.44 28 GLU B CA 1
ATOM 3856 C C . GLU B 1 28 ? -1.51 -30.594 6.812 1 85.44 28 GLU B C 1
ATOM 3858 O O . GLU B 1 28 ? -2.25 -29.703 6.41 1 85.44 28 GLU B O 1
ATOM 3863 N N . ILE B 1 29 ? -1.908 -31.609 7.48 1 85.62 29 ILE B N 1
ATOM 3864 C CA . ILE B 1 29 ? -3.307 -31.734 7.879 1 85.62 29 ILE B CA 1
ATOM 3865 C C . ILE B 1 29 ? -3.691 -30.562 8.781 1 85.62 29 ILE B C 1
ATOM 3867 O O . ILE B 1 29 ? -4.75 -29.953 8.602 1 85.62 29 ILE B O 1
ATOM 3871 N N . LYS B 1 30 ? -2.83 -30.266 9.688 1 85.38 30 LYS B N 1
ATOM 3872 C CA . LYS B 1 30 ? -3.074 -29.141 10.594 1 85.38 30 LYS B CA 1
ATOM 3873 C C . LYS B 1 30 ? -3.205 -27.828 9.82 1 85.38 30 LYS B C 1
ATOM 3875 O O . LYS B 1 30 ? -4.102 -27.031 10.102 1 85.38 30 LYS B O 1
ATOM 3880 N N . SER B 1 31 ? -2.342 -27.656 8.906 1 88.06 31 SER B N 1
ATOM 3881 C CA . SER B 1 31 ? -2.363 -26.453 8.094 1 88.06 31 SER B CA 1
ATOM 3882 C C . SER B 1 31 ? -3.65 -26.359 7.277 1 88.06 31 SER B C 1
ATOM 3884 O O . SER B 1 31 ? -4.27 -25.297 7.207 1 88.06 31 SER B O 1
ATOM 3886 N N . LEU B 1 32 ? -4.016 -27.484 6.719 1 90.94 32 LEU B N 1
ATOM 3887 C CA . LEU B 1 32 ? -5.227 -27.5 5.906 1 90.94 32 LEU B CA 1
ATOM 3888 C C . LEU B 1 32 ? -6.461 -27.219 6.762 1 90.94 32 LEU B C 1
ATOM 3890 O O . LEU B 1 32 ? -7.355 -26.484 6.348 1 90.94 32 LEU B O 1
ATOM 3894 N N . ARG B 1 33 ? -6.492 -27.75 7.891 1 89.81 33 ARG B N 1
ATOM 3895 C CA . ARG B 1 33 ? -7.602 -27.5 8.805 1 89.81 33 ARG B CA 1
ATOM 3896 C C . ARG B 1 33 ? -7.684 -26.031 9.18 1 89.81 33 ARG B C 1
ATOM 3898 O O . ARG B 1 33 ? -8.773 -25.469 9.281 1 89.81 33 ARG B O 1
ATOM 3905 N N . ARG B 1 34 ? -6.492 -25.484 9.398 1 92.19 34 ARG B N 1
ATOM 3906 C CA . ARG B 1 34 ? -6.434 -24.062 9.711 1 92.19 34 ARG B CA 1
ATOM 3907 C C . ARG B 1 34 ? -6.992 -23.219 8.562 1 92.19 34 ARG B C 1
ATOM 3909 O O . ARG B 1 34 ? -7.754 -22.281 8.789 1 92.19 34 ARG B O 1
ATOM 3916 N N . ILE B 1 35 ? -6.656 -23.609 7.395 1 94.56 35 ILE B N 1
ATOM 3917 C CA . ILE B 1 35 ? -7.086 -22.875 6.207 1 94.56 35 ILE B CA 1
ATOM 3918 C C . ILE B 1 35 ? -8.594 -23.031 6.027 1 94.56 35 ILE B C 1
ATOM 3920 O O . ILE B 1 35 ? -9.297 -22.047 5.777 1 94.56 35 ILE B O 1
ATOM 3924 N N . ILE B 1 36 ? -9.125 -24.203 6.148 1 94.12 36 ILE B N 1
ATOM 3925 C CA . ILE B 1 36 ? -10.562 -24.438 6.051 1 94.12 36 ILE B CA 1
ATOM 3926 C C . ILE B 1 36 ? -11.289 -23.641 7.129 1 94.12 36 ILE B C 1
ATOM 3928 O O . ILE B 1 36 ? -12.32 -23.016 6.855 1 94.12 36 ILE B O 1
ATOM 3932 N N . SER B 1 37 ? -10.727 -23.656 8.289 1 94.19 37 SER B N 1
ATOM 3933 C CA . SER B 1 37 ? -11.32 -22.891 9.383 1 94.19 37 SER B CA 1
ATOM 3934 C C . SER B 1 37 ? -11.32 -21.406 9.078 1 94.19 37 SER B C 1
ATOM 3936 O O . SER B 1 37 ? -12.25 -20.688 9.461 1 94.19 37 SER B O 1
ATOM 3938 N N . ALA B 1 38 ? -10.258 -20.891 8.461 1 95.94 38 ALA B N 1
ATOM 3939 C CA . ALA B 1 38 ? -10.211 -19.484 8.062 1 95.94 38 ALA B CA 1
ATOM 3940 C C . ALA B 1 38 ? -11.383 -19.141 7.152 1 95.94 38 ALA B C 1
ATOM 3942 O O . ALA B 1 38 ? -12.039 -18.109 7.34 1 95.94 38 ALA B O 1
ATOM 3943 N N . TYR B 1 39 ? -11.672 -20.031 6.227 1 96.81 39 TYR B N 1
ATOM 3944 C CA . TYR B 1 39 ? -12.812 -19.828 5.344 1 96.81 39 TYR B CA 1
ATOM 3945 C C . TYR B 1 39 ? -14.117 -19.828 6.137 1 96.81 39 TYR B C 1
ATOM 3947 O O . TYR B 1 39 ? -14.977 -18.969 5.918 1 96.81 39 TYR B O 1
ATOM 3955 N N . LEU B 1 40 ? -14.227 -20.719 7.02 1 95.31 40 LEU B N 1
ATOM 3956 C CA . LEU B 1 40 ? -15.461 -20.891 7.777 1 95.31 40 LEU B CA 1
ATOM 3957 C C . LEU B 1 40 ? -15.672 -19.719 8.742 1 95.31 40 LEU B C 1
ATOM 3959 O O . LEU B 1 40 ? -16.812 -19.422 9.117 1 95.31 40 LEU B O 1
ATOM 3963 N N . ASN B 1 41 ? -14.609 -19.062 9.094 1 95.69 41 ASN B N 1
ATOM 3964 C CA . ASN B 1 41 ? -14.695 -17.953 10.039 1 95.69 41 ASN B CA 1
ATOM 3965 C C . ASN B 1 41 ? -14.977 -16.625 9.328 1 95.69 41 ASN B C 1
ATOM 3967 O O . ASN B 1 41 ? -15.18 -15.602 9.984 1 95.69 41 ASN B O 1
ATOM 3971 N N . TYR B 1 42 ? -15.031 -16.641 8.078 1 96.69 42 TYR B N 1
ATOM 3972 C CA . TYR B 1 42 ? -15.227 -15.43 7.281 1 96.69 42 TYR B CA 1
ATOM 3973 C C . TYR B 1 42 ? -16.469 -14.68 7.738 1 96.69 42 TYR B C 1
ATOM 3975 O O . TYR B 1 42 ? -16.422 -13.469 7.961 1 96.69 42 TYR B O 1
ATOM 3983 N N . PRO B 1 43 ? -17.641 -15.344 7.93 1 96.5 43 PRO B N 1
ATOM 3984 C CA . PRO B 1 43 ? -18.844 -14.594 8.297 1 96.5 43 PRO B CA 1
ATOM 3985 C C . PRO B 1 43 ? -18.719 -13.891 9.648 1 96.5 43 PRO B C 1
ATOM 3987 O O . PRO B 1 43 ? -19.078 -12.727 9.773 1 96.5 43 PRO B O 1
ATOM 3990 N N . GLU B 1 44 ? -18.188 -14.602 10.57 1 95.44 44 GLU B N 1
ATOM 3991 C CA . GLU B 1 44 ? -18.062 -14.016 11.898 1 95.44 44 GLU B CA 1
ATOM 3992 C C . GLU B 1 44 ? -17.062 -12.867 11.906 1 95.44 44 GLU B C 1
ATOM 3994 O O . GLU B 1 44 ? -17.312 -11.828 12.523 1 95.44 44 GLU B O 1
ATOM 3999 N N . ALA B 1 45 ? -15.938 -13.07 11.273 1 94.94 45 ALA B N 1
ATOM 4000 C CA . ALA B 1 45 ? -14.93 -12.016 11.195 1 94.94 45 ALA B CA 1
ATOM 4001 C C . ALA B 1 45 ? -15.484 -10.781 10.492 1 94.94 45 ALA B C 1
ATOM 4003 O O . ALA B 1 45 ? -15.234 -9.648 10.922 1 94.94 45 ALA B O 1
ATOM 4004 N N . SER B 1 46 ? -16.234 -10.969 9.461 1 96.81 46 SER B N 1
ATOM 4005 C CA . SER B 1 46 ? -16.844 -9.859 8.727 1 96.81 46 SER B CA 1
ATOM 4006 C C . SER B 1 46 ? -17.891 -9.156 9.57 1 96.81 46 SER B C 1
ATOM 4008 O O . SER B 1 46 ? -18.016 -7.926 9.531 1 96.81 46 SER B O 1
ATOM 4010 N N . GLU B 1 47 ? -18.641 -9.938 10.281 1 96.69 47 GLU B N 1
ATOM 4011 C CA . GLU B 1 47 ? -19.641 -9.359 11.18 1 96.69 47 GLU B CA 1
ATOM 4012 C C . GLU B 1 47 ? -18.984 -8.508 12.258 1 96.69 47 GLU B C 1
ATOM 4014 O O . GLU B 1 47 ? -19.547 -7.496 12.688 1 96.69 47 GLU B O 1
ATOM 4019 N N . GLU B 1 48 ? -17.859 -8.914 12.68 1 93.88 48 GLU B N 1
ATOM 4020 C CA . GLU B 1 48 ? -17.125 -8.125 13.672 1 93.88 48 GLU B CA 1
ATOM 4021 C C . GLU B 1 48 ? -16.781 -6.742 13.133 1 93.88 48 GLU B C 1
ATOM 4023 O O . GLU B 1 48 ? -16.812 -5.754 13.867 1 93.88 48 GLU B O 1
ATOM 4028 N N . ASP B 1 49 ? -16.406 -6.621 11.93 1 94.44 49 ASP B N 1
ATOM 4029 C CA . ASP B 1 49 ? -16.172 -5.324 11.305 1 94.44 49 ASP B CA 1
ATOM 4030 C C . ASP B 1 49 ? -17.422 -4.453 11.367 1 94.44 49 ASP B C 1
ATOM 4032 O O . ASP B 1 49 ? -17.344 -3.271 11.703 1 94.44 49 ASP B O 1
ATOM 4036 N N . VAL B 1 50 ? -18.547 -5.035 11.031 1 96.44 50 VAL B N 1
ATOM 4037 C CA . VAL B 1 50 ? -19.812 -4.301 11.023 1 96.44 50 VAL B CA 1
ATOM 4038 C C . VAL B 1 50 ? -20.141 -3.818 12.43 1 96.44 50 VAL B C 1
ATOM 4040 O O . VAL B 1 50 ? -20.578 -2.686 12.617 1 96.44 50 VAL B O 1
ATOM 4043 N N . ARG B 1 51 ? -19.891 -4.637 13.383 1 95.19 51 ARG B N 1
ATOM 4044 C CA . ARG B 1 51 ? -20.125 -4.25 14.773 1 95.19 51 ARG B CA 1
ATOM 4045 C C . ARG B 1 51 ? -19.25 -3.074 15.172 1 95.19 51 ARG B C 1
ATOM 4047 O O . ARG B 1 51 ? -19.672 -2.195 15.93 1 95.19 51 ARG B O 1
ATOM 4054 N N . ARG B 1 52 ? -18.047 -3.102 14.719 1 94.31 52 ARG B N 1
ATOM 4055 C CA . ARG B 1 52 ? -17.156 -1.982 14.984 1 94.31 52 ARG B CA 1
ATOM 4056 C C . ARG B 1 52 ? -17.688 -0.695 14.359 1 94.31 52 ARG B C 1
ATOM 4058 O O . ARG B 1 52 ? -17.641 0.368 14.984 1 94.31 52 ARG B O 1
ATOM 4065 N N . TYR B 1 53 ? -18.172 -0.782 13.141 1 95.62 53 TYR B N 1
ATOM 4066 C CA . TYR B 1 53 ? -18.781 0.377 12.492 1 95.62 53 TYR B CA 1
ATOM 4067 C C . TYR B 1 53 ? -19.984 0.882 13.281 1 95.62 53 TYR B C 1
ATOM 4069 O O . TYR B 1 53 ? -20.141 2.09 13.477 1 95.62 53 TYR B O 1
ATOM 4077 N N . GLU B 1 54 ? -20.75 -0.044 13.734 1 95.75 54 GLU B N 1
ATOM 4078 C CA . GLU B 1 54 ? -21.922 0.305 14.531 1 95.75 54 GLU B CA 1
ATOM 4079 C C . GLU B 1 54 ? -21.531 1.002 15.828 1 95.75 54 GLU B C 1
ATOM 4081 O O . GLU B 1 54 ? -22.172 1.966 16.25 1 95.75 54 GLU B O 1
ATOM 4086 N N . ARG B 1 55 ? -20.547 0.479 16.438 1 95.06 55 ARG B N 1
ATOM 4087 C CA . ARG B 1 55 ? -20.062 1.089 17.672 1 95.06 55 ARG B CA 1
ATOM 4088 C C . ARG B 1 55 ? -19.609 2.525 17.422 1 95.06 55 ARG B C 1
ATOM 4090 O O . ARG B 1 55 ? -19.953 3.426 18.188 1 95.06 55 ARG B O 1
ATOM 4097 N N . SER B 1 56 ? -18.844 2.732 16.391 1 95.56 56 SER B N 1
ATOM 4098 C CA . SER B 1 56 ? -18.406 4.082 16.047 1 95.56 56 SER B CA 1
ATOM 4099 C C . SER B 1 56 ? -19.594 5 15.789 1 95.56 56 SER B C 1
ATOM 4101 O O . SER B 1 56 ? -19.609 6.145 16.25 1 95.56 56 SER B O 1
ATOM 4103 N N . PHE B 1 57 ? -20.609 4.492 15.133 1 96.38 57 PHE B N 1
ATOM 4104 C CA . PHE B 1 57 ? -21.828 5.262 14.844 1 96.38 57 PHE B CA 1
ATOM 4105 C C . PHE B 1 57 ? -22.547 5.641 16.141 1 96.38 57 PHE B C 1
ATOM 4107 O O . PHE B 1 57 ? -23 6.773 16.281 1 96.38 57 PHE B O 1
ATOM 4114 N N . ARG B 1 58 ? -22.547 4.734 17.016 1 95.5 58 ARG B N 1
ATOM 4115 C CA . ARG B 1 58 ? -23.25 4.961 18.281 1 95.5 58 ARG B CA 1
ATOM 4116 C C . ARG B 1 58 ? -22.531 6.016 19.125 1 95.5 58 ARG B C 1
ATOM 4118 O O . ARG B 1 58 ? -23.156 6.723 19.906 1 95.5 58 ARG B O 1
ATOM 4125 N N . MET B 1 59 ? -21.266 6.145 18.922 1 95.25 59 MET B N 1
ATOM 4126 C CA . MET B 1 59 ? -20.469 7.074 19.703 1 95.25 59 MET B CA 1
ATOM 4127 C C . MET B 1 59 ? -20.625 8.5 19.188 1 95.25 59 MET B C 1
ATOM 4129 O O . MET B 1 59 ? -20.219 9.453 19.859 1 95.25 59 MET B O 1
ATOM 4133 N N . LEU B 1 60 ? -21.25 8.664 18.047 1 96.69 60 LEU B N 1
ATOM 4134 C CA . LEU B 1 60 ? -21.422 9.992 17.453 1 96.69 60 LEU B CA 1
ATOM 4135 C C . LEU B 1 60 ? -22.391 10.836 18.281 1 96.69 60 LEU B C 1
ATOM 4137 O O . LEU B 1 60 ? -23.375 10.312 18.812 1 96.69 60 LEU B O 1
ATOM 4141 N N . PRO B 1 61 ? -22.094 12.156 18.344 1 96.5 61 PRO B N 1
ATOM 4142 C CA . PRO B 1 61 ? -23.125 13.047 18.891 1 96.5 61 PRO B CA 1
ATOM 4143 C C . PRO B 1 61 ? -24.422 13 18.094 1 96.5 61 PRO B C 1
ATOM 4145 O O . PRO B 1 61 ? -24.406 12.766 16.891 1 96.5 61 PRO B O 1
ATOM 4148 N N . PRO B 1 62 ? -25.547 13.266 18.703 1 97.19 62 PRO B N 1
ATOM 4149 C CA . PRO B 1 62 ? -26.859 13.164 18.047 1 97.19 62 PRO B CA 1
ATOM 4150 C C . PRO B 1 62 ? -26.938 13.992 16.766 1 97.19 62 PRO B C 1
ATOM 4152 O O . PRO B 1 62 ? -27.484 13.539 15.758 1 97.19 62 PRO B O 1
ATOM 4155 N N . ALA B 1 63 ? -26.391 15.148 16.781 1 97.25 63 ALA B N 1
ATOM 4156 C CA . ALA B 1 63 ? -26.438 16.016 15.602 1 97.25 63 ALA B CA 1
ATOM 4157 C C . ALA B 1 63 ? -25.703 15.383 14.422 1 97.25 63 ALA B C 1
ATOM 4159 O O . ALA B 1 63 ? -26.141 15.492 13.273 1 97.25 63 ALA B O 1
ATOM 4160 N N . HIS B 1 64 ? -24.609 14.766 14.734 1 97.88 64 HIS B N 1
ATOM 4161 C CA . HIS B 1 64 ? -23.828 14.117 13.68 1 97.88 64 HIS B CA 1
ATOM 4162 C C . HIS B 1 64 ? -24.516 12.844 13.195 1 97.88 64 HIS B C 1
ATOM 4164 O O . HIS B 1 64 ? -24.484 12.539 12 1 97.88 64 HIS B O 1
ATOM 4170 N N . LYS B 1 65 ? -25.141 12.117 14.078 1 96.94 65 LYS B N 1
ATOM 4171 C CA . LYS B 1 65 ? -25.906 10.922 13.719 1 96.94 65 LYS B CA 1
ATOM 4172 C C . LYS B 1 65 ? -27.016 11.258 12.727 1 96.94 65 LYS B C 1
ATOM 4174 O O . LYS B 1 65 ? -27.281 10.492 11.797 1 96.94 65 LYS B O 1
ATOM 4179 N N . ALA B 1 66 ? -27.578 12.367 12.961 1 97.31 66 ALA B N 1
ATOM 4180 C CA . ALA B 1 66 ? -28.703 12.789 12.125 1 97.31 66 ALA B CA 1
ATOM 4181 C C . ALA B 1 66 ? -28.25 13 10.68 1 97.31 66 ALA B C 1
ATOM 4183 O O . ALA B 1 66 ? -29.031 12.781 9.742 1 97.31 66 ALA B O 1
ATOM 4184 N N . LEU B 1 67 ? -27.062 13.383 10.453 1 97.5 67 LEU B N 1
ATOM 4185 C CA . LEU B 1 67 ? -26.531 13.602 9.109 1 97.5 67 LEU B CA 1
ATOM 4186 C C . LEU B 1 67 ? -26.281 12.281 8.398 1 97.5 67 LEU B C 1
ATOM 4188 O O . LEU B 1 67 ? -26.094 12.258 7.176 1 97.5 67 LEU B O 1
ATOM 4192 N N . LEU B 1 68 ? -26.219 11.188 9.203 1 97.12 68 LEU B N 1
ATOM 4193 C CA . LEU B 1 68 ? -25.953 9.859 8.664 1 97.12 68 LEU B CA 1
ATOM 4194 C C . LEU B 1 68 ? -27.125 8.922 8.922 1 97.12 68 LEU B C 1
ATOM 4196 O O . LEU B 1 68 ? -26.938 7.758 9.281 1 97.12 68 LEU B O 1
ATOM 4200 N N . SER B 1 69 ? -28.266 9.391 8.773 1 95.62 69 SER B N 1
ATOM 4201 C CA . SER B 1 69 ? -29.484 8.641 9.094 1 95.62 69 SER B CA 1
ATOM 4202 C C . SER B 1 69 ? -29.578 7.371 8.25 1 95.62 69 SER B C 1
ATOM 4204 O O . SER B 1 69 ? -30.219 6.398 8.664 1 95.62 69 SER B O 1
ATOM 4206 N N . HIS B 1 70 ? -28.969 7.32 7.078 1 95.94 70 HIS B N 1
ATOM 4207 C CA . HIS B 1 70 ? -29.016 6.168 6.184 1 95.94 70 HIS B CA 1
ATOM 4208 C C . HIS B 1 70 ? -28.016 5.102 6.594 1 95.94 70 HIS B C 1
ATOM 4210 O O . HIS B 1 70 ? -28.062 3.971 6.102 1 95.94 70 HIS B O 1
ATOM 4216 N N . TYR B 1 71 ? -27.125 5.422 7.492 1 95.88 71 TYR B N 1
ATOM 4217 C CA . TYR B 1 71 ? -25.953 4.594 7.793 1 95.88 71 TYR B CA 1
ATOM 4218 C C . TYR B 1 71 ? -26.375 3.23 8.328 1 95.88 71 TYR B C 1
ATOM 4220 O O . TYR B 1 71 ? -25.828 2.201 7.934 1 95.88 71 TYR B O 1
ATOM 4228 N N . PRO B 1 72 ? -27.375 3.092 9.227 1 96.69 72 PRO B N 1
ATOM 4229 C CA . PRO B 1 72 ? -27.828 1.774 9.688 1 96.69 72 PRO B CA 1
ATOM 4230 C C . PRO B 1 72 ? -28.312 0.888 8.547 1 96.69 72 PRO B C 1
ATOM 4232 O O . PRO B 1 72 ? -28.094 -0.325 8.562 1 96.69 72 PRO B O 1
ATOM 4235 N N . LEU B 1 73 ? -28.938 1.471 7.594 1 97.38 73 LEU B N 1
ATOM 4236 C CA . LEU B 1 73 ? -29.391 0.706 6.438 1 97.38 73 LEU B CA 1
ATOM 4237 C C . LEU B 1 73 ? -28.219 0.205 5.617 1 97.38 73 LEU B C 1
ATOM 4239 O O . LEU B 1 73 ? -28.234 -0.913 5.098 1 97.38 73 LEU B O 1
ATOM 4243 N N . LYS B 1 74 ? -27.234 1.042 5.449 1 97 74 LYS B N 1
ATOM 4244 C CA . LYS B 1 74 ? -26.016 0.613 4.766 1 97 74 LYS B CA 1
ATOM 4245 C C . LYS B 1 74 ? -25.406 -0.614 5.441 1 97 74 LYS B C 1
ATOM 4247 O O . LYS B 1 74 ? -24.984 -1.551 4.766 1 97 74 LYS B O 1
ATOM 4252 N N . LEU B 1 75 ? -25.375 -0.607 6.801 1 97.81 75 LEU B N 1
ATOM 4253 C CA . LEU B 1 75 ? -24.797 -1.714 7.551 1 97.81 75 LEU B CA 1
ATOM 4254 C C . LEU B 1 75 ? -25.625 -2.986 7.367 1 97.81 75 LEU B C 1
ATOM 4256 O O . LEU B 1 75 ? -25.062 -4.086 7.332 1 97.81 75 LEU B O 1
ATOM 4260 N N . GLN B 1 76 ? -26.906 -2.859 7.23 1 98.12 76 GLN B N 1
ATOM 4261 C CA . GLN B 1 76 ? -27.75 -4.004 6.938 1 98.12 76 GLN B CA 1
ATOM 4262 C C . GLN B 1 76 ? -27.453 -4.57 5.555 1 98.12 76 GLN B C 1
ATOM 4264 O O . GLN B 1 76 ? -27.422 -5.793 5.375 1 98.12 76 GLN B O 1
ATOM 4269 N N . ARG B 1 77 ? -27.312 -3.719 4.625 1 98.38 77 ARG B N 1
ATOM 4270 C CA . ARG B 1 77 ? -26.969 -4.156 3.277 1 98.38 77 ARG B CA 1
ATOM 4271 C C . ARG B 1 77 ? -25.609 -4.848 3.26 1 98.38 77 ARG B C 1
ATOM 4273 O O . ARG B 1 77 ? -25.406 -5.828 2.541 1 98.38 77 ARG B O 1
ATOM 4280 N N . LEU B 1 78 ? -24.688 -4.34 4.039 1 98.31 78 LEU B N 1
ATOM 4281 C CA . LEU B 1 78 ? -23.375 -4.969 4.18 1 98.31 78 LEU B CA 1
ATOM 4282 C C . LEU B 1 78 ? -23.516 -6.402 4.688 1 98.31 78 LEU B C 1
ATOM 4284 O O . LEU B 1 78 ? -22.844 -7.309 4.188 1 98.31 78 LEU B O 1
ATOM 4288 N N . ARG B 1 79 ? -24.344 -6.578 5.691 1 98.62 79 ARG B N 1
ATOM 4289 C CA . ARG B 1 79 ? -24.578 -7.91 6.242 1 98.62 79 ARG B CA 1
ATOM 4290 C C . ARG B 1 79 ? -25.141 -8.852 5.188 1 98.62 79 ARG B C 1
ATOM 4292 O O . ARG B 1 79 ? -24.812 -10.031 5.156 1 98.62 79 ARG B O 1
ATOM 4299 N N . ARG B 1 80 ? -25.969 -8.344 4.348 1 98.62 80 ARG B N 1
ATOM 4300 C CA . ARG B 1 80 ? -26.516 -9.148 3.254 1 98.62 80 ARG B CA 1
ATOM 4301 C C . ARG B 1 80 ? -25.406 -9.57 2.291 1 98.62 80 ARG B C 1
ATOM 4303 O O . ARG B 1 80 ? -25.359 -10.719 1.852 1 98.62 80 ARG B O 1
ATOM 4310 N N . CYS B 1 81 ? -24.531 -8.664 1.958 1 98.81 81 CYS B N 1
ATOM 4311 C CA . CYS B 1 81 ? -23.406 -8.977 1.089 1 98.81 81 CYS B CA 1
ATOM 4312 C C . CYS B 1 81 ? -22.516 -10.039 1.718 1 98.81 81 CYS B C 1
ATOM 4314 O O . CYS B 1 81 ? -22.047 -10.945 1.031 1 98.81 81 CYS B O 1
ATOM 4316 N N . ILE B 1 82 ? -22.281 -9.906 3.035 1 98.75 82 ILE B N 1
ATOM 4317 C CA . ILE B 1 82 ? -21.484 -10.883 3.773 1 98.75 82 ILE B CA 1
ATOM 4318 C C . ILE B 1 82 ? -22.125 -12.266 3.664 1 98.75 82 ILE B C 1
ATOM 4320 O O . ILE B 1 82 ? -21.438 -13.258 3.447 1 98.75 82 ILE B O 1
ATOM 4324 N N . SER B 1 83 ? -23.422 -12.297 3.76 1 98.69 83 SER B N 1
ATOM 4325 C CA . SER B 1 83 ? -24.141 -13.555 3.67 1 98.69 83 SER B CA 1
ATOM 4326 C C . SER B 1 83 ? -23.984 -14.195 2.293 1 98.69 83 SER B C 1
ATOM 4328 O O . SER B 1 83 ? -23.812 -15.406 2.182 1 98.69 83 SER B O 1
ATOM 4330 N N . VAL B 1 84 ? -24.047 -13.414 1.288 1 98.75 84 VAL B N 1
ATOM 4331 C CA . VAL B 1 84 ? -23.906 -13.914 -0.073 1 98.75 84 VAL B CA 1
ATOM 4332 C C . VAL B 1 84 ? -22.5 -14.469 -0.276 1 98.75 84 VAL B C 1
ATOM 4334 O O . VAL B 1 84 ? -22.328 -15.562 -0.811 1 98.75 84 VAL B O 1
ATOM 4337 N N . ASN B 1 85 ? -21.5 -13.703 0.159 1 98.75 85 ASN B N 1
ATOM 4338 C CA . ASN B 1 85 ? -20.125 -14.195 0.085 1 98.75 85 ASN B CA 1
ATOM 4339 C C . ASN B 1 85 ? -19.953 -15.5 0.86 1 98.75 85 ASN B C 1
ATOM 4341 O O . ASN B 1 85 ? -19.266 -16.406 0.398 1 98.75 85 ASN B O 1
ATOM 4345 N N . SER B 1 86 ? -20.562 -15.523 2.033 1 98.31 86 SER B N 1
ATOM 4346 C CA . SER B 1 86 ? -20.484 -16.703 2.877 1 98.31 86 SER B CA 1
ATOM 4347 C C . SER B 1 86 ? -21.094 -17.922 2.186 1 98.31 86 SER B C 1
ATOM 4349 O O . SER B 1 86 ? -20.562 -19.031 2.281 1 98.31 86 SER B O 1
ATOM 4351 N N . TYR B 1 87 ? -22.172 -17.688 1.547 1 98.38 87 TYR B N 1
ATOM 4352 C CA . TYR B 1 87 ? -22.828 -18.766 0.813 1 98.38 87 TYR B CA 1
ATOM 4353 C C . TYR B 1 87 ? -21.938 -19.297 -0.294 1 98.38 87 TYR B C 1
ATOM 4355 O O . TYR B 1 87 ? -21.812 -20.516 -0.467 1 98.38 87 TYR B O 1
ATOM 4363 N N . PHE B 1 88 ? -21.328 -18.469 -1.029 1 98.38 88 PHE B N 1
ATOM 4364 C CA . PHE B 1 88 ? -20.375 -18.875 -2.062 1 98.38 88 PHE B CA 1
ATOM 4365 C C . PHE B 1 88 ? -19.234 -19.688 -1.465 1 98.38 88 PHE B C 1
ATOM 4367 O O . PHE B 1 88 ? -18.906 -20.766 -1.974 1 98.38 88 PHE B O 1
ATOM 4374 N N . ILE B 1 89 ? -18.641 -19.156 -0.349 1 98.38 89 ILE B N 1
ATOM 4375 C CA . ILE B 1 89 ? -17.484 -19.781 0.308 1 98.38 89 ILE B CA 1
ATOM 4376 C C . ILE B 1 89 ? -17.875 -21.172 0.804 1 98.38 89 ILE B C 1
ATOM 4378 O O . ILE B 1 89 ? -17.125 -22.141 0.642 1 98.38 89 ILE B O 1
ATOM 4382 N N . PHE B 1 90 ? -19.047 -21.281 1.348 1 97 90 PHE B N 1
ATOM 4383 C CA . PHE B 1 90 ? -19.5 -22.547 1.874 1 97 90 PHE B CA 1
ATOM 4384 C C . PHE B 1 90 ? -19.656 -23.578 0.754 1 97 90 PHE B C 1
ATOM 4386 O O . PHE B 1 90 ? -19.266 -24.734 0.907 1 97 90 PHE B O 1
ATOM 4393 N N . ASN B 1 91 ? -20.188 -23.172 -0.353 1 97.38 91 ASN B N 1
ATOM 4394 C CA . ASN B 1 91 ? -20.344 -24.078 -1.489 1 97.38 91 ASN B CA 1
ATOM 4395 C C . ASN B 1 91 ? -18.984 -24.5 -2.061 1 97.38 91 ASN B C 1
ATOM 4397 O O . ASN B 1 91 ? -18.797 -25.641 -2.463 1 97.38 91 ASN B O 1
ATOM 4401 N N . MET B 1 92 ? -18.125 -23.594 -2.086 1 97.62 92 MET B N 1
ATOM 4402 C CA . MET B 1 92 ? -16.766 -23.875 -2.516 1 97.62 92 MET B CA 1
ATOM 4403 C C . MET B 1 92 ? -16.125 -24.938 -1.629 1 97.62 92 MET B C 1
ATOM 4405 O O . MET B 1 92 ? -15.539 -25.906 -2.129 1 97.62 92 MET B O 1
ATOM 4409 N N . LEU B 1 93 ? -16.312 -24.797 -0.304 1 96.25 93 LEU B N 1
ATOM 4410 C CA . LEU B 1 93 ? -15.742 -25.75 0.649 1 96.25 93 LEU B CA 1
ATOM 4411 C C . LEU B 1 93 ? -16.406 -27.109 0.532 1 96.25 93 LEU B C 1
ATOM 4413 O O . LEU B 1 93 ? -15.75 -28.141 0.653 1 96.25 93 LEU B O 1
ATOM 4417 N N . GLN B 1 94 ? -17.672 -27.094 0.251 1 94.62 94 GLN B N 1
ATOM 4418 C CA . GLN B 1 94 ? -18.422 -28.344 0.12 1 94.62 94 GLN B CA 1
ATOM 4419 C C . GLN B 1 94 ? -17.938 -29.156 -1.082 1 94.62 94 GLN B C 1
ATOM 4421 O O . GLN B 1 94 ? -17.953 -30.391 -1.054 1 94.62 94 GLN B O 1
ATOM 4426 N N . ALA B 1 95 ? -17.531 -28.438 -2.057 1 94.19 95 ALA B N 1
ATOM 4427 C CA . ALA B 1 95 ? -17.094 -29.078 -3.291 1 94.19 95 ALA B CA 1
ATOM 4428 C C . ALA B 1 95 ? -15.656 -29.578 -3.176 1 94.19 95 ALA B C 1
ATOM 4430 O O . ALA B 1 95 ? -15.195 -30.359 -4.004 1 94.19 95 ALA B O 1
ATOM 4431 N N . PHE B 1 96 ? -14.961 -29.188 -2.145 1 92.81 96 PHE B N 1
ATOM 4432 C CA . PHE B 1 96 ? -13.539 -29.484 -1.995 1 92.81 96 PHE B CA 1
ATOM 4433 C C . PHE B 1 96 ? -13.344 -30.891 -1.412 1 92.81 96 PHE B C 1
ATOM 4435 O O . PHE B 1 96 ? -13.953 -31.234 -0.395 1 92.81 96 PHE B O 1
ATOM 4442 N N . GLU B 1 97 ? -12.531 -31.641 -2.117 1 88.81 97 GLU B N 1
ATOM 4443 C CA . GLU B 1 97 ? -12.086 -32.938 -1.623 1 88.81 97 GLU B CA 1
ATOM 4444 C C . GLU B 1 97 ? -10.625 -32.906 -1.2 1 88.81 97 GLU B C 1
ATOM 4446 O O . GLU B 1 97 ? -9.727 -32.875 -2.047 1 88.81 97 GLU B O 1
ATOM 4451 N N . PRO B 1 98 ? -10.43 -32.906 0.126 1 86.5 98 PRO B N 1
ATOM 4452 C CA . PRO B 1 98 ? -9.031 -32.812 0.567 1 86.5 98 PRO B CA 1
ATOM 4453 C C . PRO B 1 98 ? -8.203 -34.031 0.111 1 86.5 98 PRO B C 1
ATOM 4455 O O . PRO B 1 98 ? -8.703 -35.156 0.073 1 86.5 98 PRO B O 1
ATOM 4458 N N . PRO B 1 99 ? -7.027 -33.781 -0.242 1 81.62 99 PRO B N 1
ATOM 4459 C CA . PRO B 1 99 ? -6.156 -34.875 -0.655 1 81.62 99 PRO B CA 1
ATOM 4460 C C . PRO B 1 99 ? -5.688 -35.719 0.52 1 81.62 99 PRO B C 1
ATOM 4462 O O . PRO B 1 99 ? -5.086 -36.781 0.318 1 81.62 99 PRO B O 1
ATOM 4465 N N . LEU B 1 100 ? -5.922 -35.219 1.743 1 81.12 100 LEU B N 1
ATOM 4466 C CA . LEU B 1 100 ? -5.527 -35.906 2.967 1 81.12 100 LEU B CA 1
ATOM 4467 C C . LEU B 1 100 ? -6.746 -36.25 3.814 1 81.12 100 LEU B C 1
ATOM 4469 O O . LEU B 1 100 ? -7.793 -35.625 3.689 1 81.12 100 LEU B O 1
ATOM 4473 N N . ASP B 1 101 ? -6.629 -37.344 4.574 1 77.06 101 ASP B N 1
ATOM 4474 C CA . ASP B 1 101 ? -7.699 -37.688 5.512 1 77.06 101 ASP B CA 1
ATOM 4475 C C . ASP B 1 101 ? -7.715 -36.719 6.695 1 77.06 101 ASP B C 1
ATOM 4477 O O . ASP B 1 101 ? -6.887 -36.812 7.598 1 77.06 101 ASP B O 1
ATOM 4481 N N . LEU B 1 102 ? -8.57 -35.906 6.742 1 78.38 102 LEU B N 1
ATOM 4482 C CA . LEU B 1 102 ? -8.633 -34.844 7.746 1 78.38 102 LEU B CA 1
ATOM 4483 C C . LEU B 1 102 ? -9.219 -35.344 9.055 1 78.38 102 LEU B C 1
ATOM 4485 O O . LEU B 1 102 ? -9.219 -34.656 10.062 1 78.38 102 LEU B O 1
ATOM 4489 N N . SER B 1 103 ? -9.742 -36.562 9.094 1 69.75 103 SER B N 1
ATOM 4490 C CA . SER B 1 103 ? -10.328 -37.156 10.297 1 69.75 103 SER B CA 1
ATOM 4491 C C . SER B 1 103 ? -9.25 -37.688 11.242 1 69.75 103 SER B C 1
ATOM 4493 O O . SER B 1 103 ? -9.523 -37.969 12.398 1 69.75 103 SER B O 1
ATOM 4495 N N . GLN B 1 104 ? -8.039 -37.781 10.734 1 63 104 GLN B N 1
ATOM 4496 C CA . GLN B 1 104 ? -6.965 -38.344 11.555 1 63 104 GLN B CA 1
ATOM 4497 C C . GLN B 1 104 ? -6.656 -37.438 12.742 1 63 104 GLN B C 1
ATOM 4499 O O . GLN B 1 104 ? -6.586 -36.219 12.602 1 63 104 GLN B O 1
ATOM 4504 N N . ASP B 1 105 ? -7.02 -37.906 13.945 1 56.94 105 ASP B N 1
ATOM 4505 C CA . ASP B 1 105 ? -6.66 -37.188 15.164 1 56.94 105 ASP B CA 1
ATOM 4506 C C . ASP B 1 105 ? -5.156 -36.906 15.219 1 56.94 105 ASP B C 1
ATOM 4508 O O . ASP B 1 105 ? -4.348 -37.844 15.047 1 56.94 105 ASP B O 1
ATOM 4512 N N . ILE B 1 106 ? -4.727 -35.906 14.781 1 57.25 106 ILE B N 1
ATOM 4513 C CA . ILE B 1 106 ? -3.309 -35.562 14.727 1 57.25 106 ILE B CA 1
ATOM 4514 C C . ILE B 1 106 ? -2.754 -35.438 16.141 1 57.25 106 ILE B C 1
ATOM 4516 O O . ILE B 1 106 ? -3.07 -34.469 16.844 1 57.25 106 ILE B O 1
ATOM 4520 N N . ASP B 1 107 ? -2.705 -36.5 16.938 1 48.75 107 ASP B N 1
ATOM 4521 C CA . ASP B 1 107 ? -1.933 -36.469 18.172 1 48.75 107 ASP B CA 1
ATOM 4522 C C . ASP B 1 107 ? -0.458 -36.188 17.891 1 48.75 107 ASP B C 1
ATOM 4524 O O . ASP B 1 107 ? 0.292 -37.094 17.531 1 48.75 107 ASP B O 1
ATOM 4528 N N . VAL B 1 108 ? -0.079 -35.25 17.25 1 48.06 108 VAL B N 1
ATOM 4529 C CA . VAL B 1 108 ? 1.343 -34.938 17.281 1 48.06 108 VAL B CA 1
ATOM 4530 C C . VAL B 1 108 ? 1.863 -35.031 18.719 1 48.06 108 VAL B C 1
ATOM 4532 O O . VAL B 1 108 ? 1.486 -34.25 19.594 1 48.06 108 VAL B O 1
ATOM 4535 N N . CYS B 1 109 ? 2.059 -36.281 19.266 1 36.19 109 CYS B N 1
ATOM 4536 C CA . CYS B 1 109 ? 2.756 -36.5 20.531 1 36.19 109 CYS B CA 1
ATOM 4537 C C . CYS B 1 109 ? 3.998 -35.625 20.625 1 36.19 109 CYS B C 1
ATOM 4539 O O . CYS B 1 109 ? 4.887 -35.688 19.766 1 36.19 109 CYS B O 1
ATOM 4541 N N . ASP B 1 110 ? 3.971 -34.469 21.156 1 38.03 110 ASP B N 1
ATOM 4542 C CA . ASP B 1 110 ? 5.176 -33.875 21.734 1 38.03 110 ASP B CA 1
ATOM 4543 C C . ASP B 1 110 ? 6.035 -34.938 22.422 1 38.03 110 ASP B C 1
ATOM 4545 O O . ASP B 1 110 ? 5.633 -35.5 23.438 1 38.03 110 ASP B O 1
ATOM 4549 N N . GLY B 1 111 ? 6.617 -35.938 21.812 1 31.02 111 GLY B N 1
ATOM 4550 C CA . GLY B 1 111 ? 7.555 -36.812 22.484 1 31.02 111 GLY B CA 1
ATOM 4551 C C . GLY B 1 111 ? 8.383 -36.125 23.547 1 31.02 111 GLY B C 1
ATOM 4552 O O . GLY B 1 111 ? 8.602 -34.906 23.453 1 31.02 111 GLY B O 1
ATOM 4553 N N . PRO B 1 112 ? 8.523 -36.719 24.766 1 32.38 112 PRO B N 1
ATOM 4554 C CA . PRO B 1 112 ? 9.25 -36.281 25.969 1 32.38 112 PRO B CA 1
ATOM 4555 C C . PRO B 1 112 ? 10.68 -35.844 25.656 1 32.38 112 PRO B C 1
ATOM 4557 O O . PRO B 1 112 ? 11.352 -35.25 26.516 1 32.38 112 PRO B O 1
ATOM 4560 N N . HIS B 1 113 ? 11.359 -36.5 24.594 1 30.66 113 HIS B N 1
ATOM 4561 C CA . HIS B 1 113 ? 12.812 -36.562 24.75 1 30.66 113 HIS B CA 1
ATOM 4562 C C . HIS B 1 113 ? 13.422 -35.156 24.656 1 30.66 113 HIS B C 1
ATOM 4564 O O . HIS B 1 113 ? 14.641 -35 24.781 1 30.66 113 HIS B O 1
ATOM 4570 N N . LEU B 1 114 ? 12.938 -34.312 23.797 1 27.66 114 LEU B N 1
ATOM 4571 C CA . LEU B 1 114 ? 13.891 -33.219 23.734 1 27.66 114 LEU B CA 1
ATOM 4572 C C . LEU B 1 114 ? 13.898 -32.438 25.047 1 27.66 114 LEU B C 1
ATOM 4574 O O . LEU B 1 114 ? 14.359 -31.312 25.109 1 27.66 114 LEU B O 1
ATOM 4578 N N . GLU B 1 115 ? 13.117 -33 26.047 1 25.86 115 GLU B N 1
ATOM 4579 C CA . GLU B 1 115 ? 13.141 -32.219 27.281 1 25.86 115 GLU B CA 1
ATOM 4580 C C . GLU B 1 115 ? 14.555 -32.125 27.859 1 25.86 115 GLU B C 1
ATOM 4582 O O . GLU B 1 115 ? 14.922 -31.109 28.453 1 25.86 115 GLU B O 1
ATOM 4587 N N . ASN B 1 116 ? 15.164 -33.344 27.984 1 24.36 116 ASN B N 1
ATOM 4588 C CA . ASN B 1 116 ? 16.078 -33.531 29.094 1 24.36 116 ASN B CA 1
ATOM 4589 C C . ASN B 1 116 ? 17.469 -33 28.766 1 24.36 116 ASN B C 1
ATOM 4591 O O . ASN B 1 116 ? 18.438 -33.75 28.672 1 24.36 116 ASN B O 1
ATOM 4595 N N . VAL B 1 117 ? 17.656 -32.344 27.594 1 24.39 117 VAL B N 1
ATOM 4596 C CA . VAL B 1 117 ? 19.078 -32.031 27.75 1 24.39 117 VAL B CA 1
ATOM 4597 C C . VAL B 1 117 ? 19.328 -31.344 29.094 1 24.39 117 VAL B C 1
ATOM 4599 O O . VAL B 1 117 ? 18.594 -30.422 29.484 1 24.39 117 VAL B O 1
ATOM 4602 N N . PRO B 1 118 ? 19.969 -32.125 29.953 1 22.05 118 PRO B N 1
ATOM 4603 C CA . PRO B 1 118 ? 20.344 -31.688 31.297 1 22.05 118 PRO B CA 1
ATOM 4604 C C . PRO B 1 118 ? 21.031 -30.328 31.297 1 22.05 118 PRO B C 1
ATOM 4606 O O . PRO B 1 118 ? 22.047 -30.141 30.625 1 22.05 118 PRO B O 1
ATOM 4609 N N . ASN B 1 119 ? 20.266 -29.188 30.969 1 20.47 119 ASN B N 1
ATOM 4610 C CA . ASN B 1 119 ? 20.953 -27.938 31.297 1 20.47 119 ASN B CA 1
ATOM 4611 C C . ASN B 1 119 ? 21.547 -27.984 32.719 1 20.47 119 ASN B C 1
ATOM 4613 O O . ASN B 1 119 ? 20.828 -27.906 33.688 1 20.47 119 ASN B O 1
ATOM 4617 N N . ASN B 1 120 ? 22.406 -28.953 32.875 1 20.67 120 ASN B N 1
ATOM 4618 C CA . ASN B 1 120 ? 23.141 -28.953 34.125 1 20.67 120 ASN B CA 1
ATOM 4619 C C . ASN B 1 120 ? 23.672 -27.562 34.469 1 20.67 120 ASN B C 1
ATOM 4621 O O . ASN B 1 120 ? 24.578 -27.422 35.312 1 20.67 120 ASN B O 1
ATOM 4625 N N . HIS B 1 121 ? 23.422 -26.562 33.625 1 18.56 121 HIS B N 1
ATOM 4626 C CA . HIS B 1 121 ? 24.281 -25.5 34.188 1 18.56 121 HIS B CA 1
ATOM 4627 C C . HIS B 1 121 ? 23.953 -25.219 35.625 1 18.56 121 HIS B C 1
ATOM 4629 O O . HIS B 1 121 ? 22.797 -24.953 35.969 1 18.56 121 HIS B O 1
ATOM 4635 N N . ASN B 1 122 ? 24.516 -25.953 36.5 1 19.06 122 ASN B N 1
ATOM 4636 C CA . ASN B 1 122 ? 24.578 -25.734 37.938 1 19.06 122 ASN B CA 1
ATOM 4637 C C . ASN B 1 122 ? 24.891 -24.281 38.281 1 19.06 122 ASN B C 1
ATOM 4639 O O . ASN B 1 122 ? 25.297 -23.984 39.406 1 19.06 122 ASN B O 1
ATOM 4643 N N . VAL B 1 123 ? 24.969 -23.453 37.219 1 17.86 123 VAL B N 1
ATOM 4644 C CA . VAL B 1 123 ? 25.719 -22.375 37.844 1 17.86 123 VAL B CA 1
ATOM 4645 C C . VAL B 1 123 ? 25 -21.891 39.094 1 17.86 123 VAL B C 1
ATOM 4647 O O . VAL B 1 123 ? 23.781 -21.984 39.188 1 17.86 123 VAL B O 1
ATOM 4650 N N . SER B 1 124 ? 25.859 -21.469 40.062 1 17.31 124 SER B N 1
ATOM 4651 C CA . SER B 1 124 ? 25.875 -21.047 41.469 1 17.31 124 SER B CA 1
ATOM 4652 C C . SER B 1 124 ? 24.828 -19.969 41.75 1 17.31 124 SER B C 1
ATOM 4654 O O . SER B 1 124 ? 24.281 -19.375 40.812 1 17.31 124 SER B O 1
ATOM 4656 N N . GLY B 1 125 ? 24.906 -19.422 42.938 1 16.11 125 GLY B N 1
ATOM 4657 C CA . GLY B 1 125 ? 24.156 -18.984 44.094 1 16.11 125 GLY B CA 1
ATOM 4658 C C . GLY B 1 125 ? 23.578 -17.594 43.938 1 16.11 125 GLY B C 1
ATOM 4659 O O . GLY B 1 125 ? 23.031 -17.031 44.906 1 16.11 125 GLY B O 1
ATOM 4660 N N . VAL B 1 126 ? 24.016 -16.844 42.875 1 17.41 126 VAL B N 1
ATOM 4661 C CA . VAL B 1 126 ? 24.078 -15.531 43.5 1 17.41 126 VAL B CA 1
ATOM 4662 C C . VAL B 1 126 ? 22.672 -15.094 43.906 1 17.41 126 VAL B C 1
ATOM 4664 O O . VAL B 1 126 ? 21.688 -15.477 43.25 1 17.41 126 VAL B O 1
ATOM 4667 N N . ASN B 1 127 ? 22.656 -14.273 44.938 1 15.95 127 ASN B N 1
ATOM 4668 C CA . ASN B 1 127 ? 21.734 -13.852 46 1 15.95 127 ASN B CA 1
ATOM 4669 C C . ASN B 1 127 ? 20.562 -13.055 45.438 1 15.95 127 ASN B C 1
ATOM 4671 O O . ASN B 1 127 ? 19.406 -13.359 45.719 1 15.95 127 ASN B O 1
ATOM 4675 N N . ASN B 1 128 ? 20.859 -11.758 45.219 1 15.7 128 ASN B N 1
ATOM 4676 C CA . ASN B 1 128 ? 20.047 -10.891 46.062 1 15.7 128 ASN B CA 1
ATOM 4677 C C . ASN B 1 128 ? 18.656 -10.656 45.469 1 15.7 128 ASN B C 1
ATOM 4679 O O . ASN B 1 128 ? 17.641 -10.852 46.125 1 15.7 128 ASN B O 1
ATOM 4683 N N . VAL B 1 129 ? 18.641 -9.539 44.719 1 17.09 129 VAL B N 1
ATOM 4684 C CA . VAL B 1 129 ? 17.797 -8.445 45.219 1 17.09 129 VAL B CA 1
ATOM 4685 C C . VAL B 1 129 ? 16.406 -8.562 44.625 1 17.09 129 VAL B C 1
ATOM 4687 O O . VAL B 1 129 ? 16.234 -8.891 43.438 1 17.09 129 VAL B O 1
ATOM 4690 N N . CYS B 1 130 ? 15.445 -8.375 45.406 1 15.59 130 CYS B N 1
ATOM 4691 C CA . CYS B 1 130 ? 14.031 -8.68 45.562 1 15.59 130 CYS B CA 1
ATOM 4692 C C . CYS B 1 130 ? 13.203 -7.953 44.531 1 15.59 130 CYS B C 1
ATOM 4694 O O . CYS B 1 130 ? 12.242 -8.508 44 1 15.59 130 CYS B O 1
ATOM 4696 N N . SER B 1 131 ? 13.25 -6.586 44.406 1 15.88 131 SER B N 1
ATOM 4697 C CA . SER B 1 131 ? 11.922 -6.078 44.719 1 15.88 131 SER B CA 1
ATOM 4698 C C . SER B 1 131 ? 10.992 -6.168 43.5 1 15.88 131 SER B C 1
ATOM 4700 O O . SER B 1 131 ? 11.445 -6.32 42.375 1 15.88 131 SER B O 1
ATOM 4702 N N . SER B 1 132 ? 9.922 -5.355 43.5 1 15.97 132 SER B N 1
ATOM 4703 C CA . SER B 1 132 ? 8.469 -5.5 43.469 1 15.97 132 SER B CA 1
ATOM 4704 C C . SER B 1 132 ? 7.938 -5.285 42.062 1 15.97 132 SER B C 1
ATOM 4706 O O . SER B 1 132 ? 7.203 -6.125 41.531 1 15.97 132 SER B O 1
ATOM 4708 N N . GLN B 1 133 ? 7.562 -3.977 41.625 1 15.74 133 GLN B N 1
ATOM 4709 C CA . GLN B 1 133 ? 6.129 -3.752 41.469 1 15.74 133 GLN B CA 1
ATOM 4710 C C . GLN B 1 133 ? 5.699 -4.008 40.031 1 15.74 133 GLN B C 1
ATOM 4712 O O . GLN B 1 133 ? 6.543 -4.156 39.125 1 15.74 133 GLN B O 1
ATOM 4717 N N . SER B 1 134 ? 5.012 -2.918 39.375 1 16.08 134 SER B N 1
ATOM 4718 C CA . SER B 1 134 ? 3.617 -2.85 38.938 1 16.08 134 SER B CA 1
ATOM 4719 C C . SER B 1 134 ? 3.475 -3.197 37.469 1 16.08 134 SER B C 1
ATOM 4721 O O . SER B 1 134 ? 4.461 -3.207 36.719 1 16.08 134 SER B O 1
ATOM 4723 N N . THR B 1 135 ? 2.449 -2.479 36.75 1 16.23 135 THR B N 1
ATOM 4724 C CA . THR B 1 135 ? 1.229 -2.867 36.062 1 16.23 135 THR B CA 1
ATOM 4725 C C . THR B 1 135 ? 1.486 -3.021 34.562 1 16.23 135 THR B C 1
ATOM 4727 O O . THR B 1 135 ? 1.197 -4.07 34 1 16.23 135 THR B O 1
ATOM 4730 N N . SER B 1 136 ? 0.751 -2.166 33.625 1 16.75 136 SER B N 1
ATOM 4731 C CA . SER B 1 136 ? -0.353 -2.463 32.719 1 16.75 136 SER B CA 1
ATOM 4732 C C . SER B 1 136 ? 0.107 -2.445 31.281 1 16.75 136 SER B C 1
ATOM 4734 O O . SER B 1 136 ? -0.16 -1.489 30.547 1 16.75 136 SER B O 1
ATOM 4736 N N . ALA B 1 137 ? 1.015 -3.092 30.875 1 17.25 137 ALA B N 1
ATOM 4737 C CA . ALA B 1 137 ? 1.579 -2.865 29.547 1 17.25 137 ALA B CA 1
ATOM 4738 C C . ALA B 1 137 ? 0.646 -3.387 28.453 1 17.25 137 ALA B C 1
ATOM 4740 O O . ALA B 1 137 ? 0.617 -4.59 28.172 1 17.25 137 ALA B O 1
ATOM 4741 N N . SER B 1 138 ? -0.654 -2.834 28.219 1 17.83 138 SER B N 1
ATOM 4742 C CA . SER B 1 138 ? -1.429 -3.494 27.172 1 17.83 138 SER B CA 1
ATOM 4743 C C . SER B 1 138 ? -0.778 -3.311 25.812 1 17.83 138 SER B C 1
ATOM 4745 O O . SER B 1 138 ? -0.389 -2.201 25.438 1 17.83 138 SER B O 1
ATOM 4747 N N . GLU B 1 139 ? -0.265 -4.238 25.188 1 18.38 139 GLU B N 1
ATOM 4748 C CA . GLU B 1 139 ? 0.518 -4.5 23.984 1 18.38 139 GLU B CA 1
ATOM 4749 C C . GLU B 1 139 ? -0.302 -4.23 22.719 1 18.38 139 GLU B C 1
ATOM 4751 O O . GLU B 1 139 ? -1.213 -4.996 22.391 1 18.38 139 GLU B O 1
ATOM 4756 N N . ARG B 1 140 ? -0.716 -2.955 22.359 1 19.44 140 ARG B N 1
ATOM 4757 C CA . ARG B 1 140 ? -1.547 -2.656 21.203 1 19.44 140 ARG B CA 1
ATOM 4758 C C . ARG B 1 140 ? -0.863 -3.094 19.906 1 19.44 140 ARG B C 1
ATOM 4760 O O . ARG B 1 140 ? 0.281 -2.715 19.656 1 19.44 140 ARG B O 1
ATOM 4767 N N . LEU B 1 141 ? -1.323 -4.191 19.297 1 20.52 141 LEU B N 1
ATOM 4768 C CA . LEU B 1 141 ? -0.999 -4.863 18.047 1 20.52 141 LEU B CA 1
ATOM 4769 C C . LEU B 1 141 ? -1.259 -3.943 16.844 1 20.52 141 LEU B C 1
ATOM 4771 O O . LEU B 1 141 ? -2.377 -3.453 16.672 1 20.52 141 LEU B O 1
ATOM 4775 N N . HIS B 1 142 ? -0.397 -3.107 16.438 1 22.42 142 HIS B N 1
ATOM 4776 C CA . HIS B 1 142 ? -0.48 -2.227 15.281 1 22.42 142 HIS B CA 1
ATOM 4777 C C . HIS B 1 142 ? -0.825 -3.012 14.023 1 22.42 142 HIS B C 1
ATOM 4779 O O . HIS B 1 142 ? -0.01 -3.797 13.531 1 22.42 142 HIS B O 1
ATOM 4785 N N . ILE B 1 143 ? -2.086 -3.385 13.828 1 23.45 143 ILE B N 1
ATOM 4786 C CA . ILE B 1 143 ? -2.58 -4.008 12.609 1 23.45 143 ILE B CA 1
ATOM 4787 C C . ILE B 1 143 ? -2.348 -3.07 11.422 1 23.45 143 ILE B C 1
ATOM 4789 O O . ILE B 1 143 ? -2.715 -1.894 11.477 1 23.45 143 ILE B O 1
ATOM 4793 N N . SER B 1 144 ? -1.386 -3.297 10.602 1 27.41 144 SER B N 1
ATOM 4794 C CA . SER B 1 144 ? -1.019 -2.715 9.312 1 27.41 144 SER B CA 1
ATOM 4795 C C . SER B 1 144 ? -2.234 -2.562 8.406 1 27.41 144 SER B C 1
ATOM 4797 O O . SER B 1 144 ? -3.066 -3.469 8.32 1 27.41 144 SER B O 1
ATOM 4799 N N . ASN B 1 145 ? -2.881 -1.484 8.383 1 28.3 145 ASN B N 1
ATOM 4800 C CA . ASN B 1 145 ? -3.955 -1.129 7.461 1 28.3 145 ASN B CA 1
ATOM 4801 C C . ASN B 1 145 ? -3.682 -1.646 6.055 1 28.3 145 ASN B C 1
ATOM 4803 O O . ASN B 1 145 ? -2.691 -1.265 5.43 1 28.3 145 ASN B O 1
ATOM 4807 N N . SER B 1 146 ? -4.391 -2.75 5.699 1 31.28 146 SER B N 1
ATOM 4808 C CA . SER B 1 146 ? -4.547 -3.689 4.594 1 31.28 146 SER B CA 1
ATOM 4809 C C . SER B 1 146 ? -4.902 -2.967 3.299 1 31.28 146 SER B C 1
ATOM 4811 O O . SER B 1 146 ? -5.355 -3.592 2.336 1 31.28 146 SER B O 1
ATOM 4813 N N . ASP B 1 147 ? -4.801 -2.049 2.924 1 32.28 147 ASP B N 1
ATOM 4814 C CA . ASP B 1 147 ? -5.48 -2.193 1.64 1 32.28 147 ASP B CA 1
ATOM 4815 C C . ASP B 1 147 ? -5.02 -3.453 0.912 1 32.28 147 ASP B C 1
ATOM 4817 O O . ASP B 1 147 ? -5.84 -4.219 0.406 1 32.28 147 ASP B O 1
ATOM 4821 N N . GLN B 1 148 ? -4.48 -3.709 -0.343 1 31.62 148 GLN B N 1
ATOM 4822 C CA . GLN B 1 148 ? -4.723 -4.977 -1.023 1 31.62 148 GLN B CA 1
ATOM 4823 C C . GLN B 1 148 ? -3.682 -6.02 -0.629 1 31.62 148 GLN B C 1
ATOM 4825 O O . GLN B 1 148 ? -4.02 -7.18 -0.381 1 31.62 148 GLN B O 1
ATOM 4830 N N . VAL B 1 149 ? -2.385 -6.062 -0.771 1 36.47 149 VAL B N 1
ATOM 4831 C CA . VAL B 1 149 ? -1.718 -7.293 -1.175 1 36.47 149 VAL B CA 1
ATOM 4832 C C . VAL B 1 149 ? -1.514 -8.195 0.043 1 36.47 149 VAL B C 1
ATOM 4834 O O . VAL B 1 149 ? -1.036 -7.738 1.085 1 36.47 149 VAL B O 1
ATOM 4837 N N . CYS B 1 150 ? -2.25 -9.297 0.154 1 35.03 150 CYS B N 1
ATOM 4838 C CA . CYS B 1 150 ? -2.293 -10.594 0.813 1 35.03 150 CYS B CA 1
ATOM 4839 C C . CYS B 1 150 ? -1.013 -11.383 0.554 1 35.03 150 CYS B C 1
ATOM 4841 O O . CYS B 1 150 ? -0.781 -11.852 -0.563 1 35.03 150 CYS B O 1
ATOM 4843 N N . TYR B 1 151 ? 0.172 -11.266 1.273 1 33.88 151 TYR B N 1
ATOM 4844 C CA . TYR B 1 151 ? 1.297 -12.156 1.032 1 33.88 151 TYR B CA 1
ATOM 4845 C C . TYR B 1 151 ? 1.089 -13.492 1.733 1 33.88 151 TYR B C 1
ATOM 4847 O O . TYR B 1 151 ? 0.928 -13.547 2.955 1 33.88 151 TYR B O 1
ATOM 4855 N N . GLU B 1 152 ? 0.472 -14.523 1.181 1 34.19 152 GLU B N 1
ATOM 4856 C CA . GLU B 1 152 ? 0.172 -15.844 1.739 1 34.19 152 GLU B CA 1
ATOM 4857 C C . GLU B 1 152 ? 1.449 -16.625 2.012 1 34.19 152 GLU B C 1
ATOM 4859 O O . GLU B 1 152 ? 1.408 -17.688 2.637 1 34.19 152 GLU B O 1
ATOM 4864 N N . GLU B 1 153 ? 2.785 -16.453 2.135 1 35.16 153 GLU B N 1
ATOM 4865 C CA . GLU B 1 153 ? 3.5 -17.703 1.976 1 35.16 153 GLU B CA 1
ATOM 4866 C C . GLU B 1 153 ? 3.592 -18.469 3.301 1 35.16 153 GLU B C 1
ATOM 4868 O O . GLU B 1 153 ? 4.352 -18.078 4.191 1 35.16 153 GLU B O 1
ATOM 4873 N N . GLY B 1 154 ? 2.566 -18.938 3.988 1 30.66 154 GLY B N 1
ATOM 4874 C CA . GLY B 1 154 ? 2.977 -19.828 5.055 1 30.66 154 GLY B CA 1
ATOM 4875 C C . GLY B 1 154 ? 3.652 -21.094 4.547 1 30.66 154 GLY B C 1
ATOM 4876 O O . GLY B 1 154 ? 3.322 -21.594 3.465 1 30.66 154 GLY B O 1
ATOM 4877 N N . SER B 1 155 ? 4.859 -21.297 4.934 1 33.41 155 SER B N 1
ATOM 4878 C CA . SER B 1 155 ? 5.684 -22.438 4.551 1 33.41 155 SER B CA 1
ATOM 4879 C C . SER B 1 155 ? 4.984 -23.75 4.863 1 33.41 155 SER B C 1
ATOM 4881 O O . SER B 1 155 ? 4.977 -24.203 6.008 1 33.41 155 SER B O 1
ATOM 4883 N N . ASN B 1 156 ? 3.766 -24.016 4.504 1 31.92 156 ASN B N 1
ATOM 4884 C CA . ASN B 1 156 ? 3.471 -25.422 4.734 1 31.92 156 ASN B CA 1
ATOM 4885 C C . ASN B 1 156 ? 4.086 -26.297 3.652 1 31.92 156 ASN B C 1
ATOM 4887 O O . ASN B 1 156 ? 3.904 -26.047 2.461 1 31.92 156 ASN B O 1
ATOM 4891 N N . THR B 1 157 ? 5.09 -26.969 3.898 1 31.48 157 THR B N 1
ATOM 4892 C CA . THR B 1 157 ? 5.707 -27.969 3.039 1 31.48 157 THR B CA 1
ATOM 4893 C C . THR B 1 157 ? 4.664 -28.984 2.562 1 31.48 157 THR B C 1
ATOM 4895 O O . THR B 1 157 ? 4.125 -29.75 3.363 1 31.48 157 THR B O 1
ATOM 4898 N N . VAL B 1 158 ? 3.871 -28.656 1.619 1 35.97 158 VAL B N 1
ATOM 4899 C CA . VAL B 1 158 ? 2.943 -29.656 1.111 1 35.97 158 VAL B CA 1
ATOM 4900 C C . VAL B 1 158 ? 3.666 -30.578 0.131 1 35.97 158 VAL B C 1
ATOM 4902 O O . VAL B 1 158 ? 4.395 -30.125 -0.747 1 35.97 158 VAL B O 1
ATOM 4905 N N . HIS B 1 159 ? 3.814 -31.828 0.395 1 34 159 HIS B N 1
ATOM 4906 C CA . HIS B 1 159 ? 4.223 -32.875 -0.532 1 34 159 HIS B CA 1
ATOM 4907 C C . HIS B 1 159 ? 3.271 -32.969 -1.723 1 34 159 HIS B C 1
ATOM 4909 O O . HIS B 1 159 ? 2.07 -32.719 -1.581 1 34 159 HIS B O 1
ATOM 4915 N N . SER B 1 160 ? 3.801 -33.031 -2.92 1 38.41 160 SER B N 1
ATOM 4916 C CA . SER B 1 160 ? 3.275 -32.875 -4.273 1 38.41 160 SER B CA 1
ATOM 4917 C C . SER B 1 160 ? 2.303 -34 -4.625 1 38.41 160 SER B C 1
ATOM 4919 O O . SER B 1 160 ? 2.688 -35.156 -4.664 1 38.41 160 SER B O 1
ATOM 4921 N N . SER B 1 161 ? 1.104 -34.25 -4.141 1 33.53 161 SER B N 1
ATOM 4922 C CA . SER B 1 161 ? 0.287 -35.219 -4.828 1 33.53 161 SER B CA 1
ATOM 4923 C C . SER B 1 161 ? -0.432 -34.625 -6.027 1 33.53 161 SER B C 1
ATOM 4925 O O . SER B 1 161 ? -1.024 -33.531 -5.922 1 33.53 161 SER B O 1
ATOM 4927 N N . PRO B 1 162 ? -0.177 -35.062 -7.207 1 35.94 162 PRO B N 1
ATOM 4928 C CA . PRO B 1 162 ? -0.963 -34.625 -8.367 1 35.94 162 PRO B CA 1
ATOM 4929 C C . PRO B 1 162 ? -2.469 -34.75 -8.141 1 35.94 162 PRO B C 1
ATOM 4931 O O . PRO B 1 162 ? -2.932 -35.75 -7.57 1 35.94 162 PRO B O 1
ATOM 4934 N N . ILE B 1 163 ? -3.189 -33.812 -7.926 1 36.78 163 ILE B N 1
ATOM 4935 C CA . ILE B 1 163 ? -4.645 -33.906 -7.836 1 36.78 163 ILE B CA 1
ATOM 4936 C C . ILE B 1 163 ? -5.207 -34.469 -9.133 1 36.78 163 ILE B C 1
ATOM 4938 O O . ILE B 1 163 ? -5.133 -33.844 -10.188 1 36.78 163 ILE B O 1
ATOM 4942 N N . VAL B 1 164 ? -5.172 -35.844 -9.461 1 30.2 164 VAL B N 1
ATOM 4943 C CA . VAL B 1 164 ? -5.797 -36.594 -10.531 1 30.2 164 VAL B CA 1
ATOM 4944 C C . VAL B 1 164 ? -7.293 -36.312 -10.578 1 30.2 164 VAL B C 1
ATOM 4946 O O . VAL B 1 164 ? -7.883 -35.906 -9.578 1 30.2 164 VAL B O 1
ATOM 4949 N N . THR B 1 165 ? -7.863 -36.375 -11.867 1 32.91 165 THR B N 1
ATOM 4950 C CA . THR B 1 165 ? -9.258 -36.281 -12.289 1 32.91 165 THR B CA 1
ATOM 4951 C C . THR B 1 165 ? -10.133 -37.219 -11.453 1 32.91 165 THR B C 1
ATOM 4953 O O . THR B 1 165 ? -9.867 -38.406 -11.367 1 32.91 165 THR B O 1
ATOM 4956 N N . ALA B 1 166 ? -10.867 -36.781 -10.477 1 32.16 166 ALA B N 1
ATOM 4957 C CA . ALA B 1 166 ? -11.688 -37.406 -9.445 1 32.16 166 ALA B CA 1
ATOM 4958 C C . ALA B 1 166 ? -12.82 -38.219 -10.062 1 32.16 166 ALA B C 1
ATOM 4960 O O . ALA B 1 166 ? -13.633 -37.688 -10.82 1 32.16 166 ALA B O 1
ATOM 4961 N N . LYS B 1 167 ? -12.602 -39.562 -10.25 1 33.69 167 LYS B N 1
ATOM 4962 C CA . LYS B 1 167 ? -13.773 -40.438 -10.32 1 33.69 167 LYS B CA 1
ATOM 4963 C C . LYS B 1 167 ? -14.742 -40.156 -9.172 1 33.69 167 LYS B C 1
ATOM 4965 O O . LYS B 1 167 ? -14.312 -39.906 -8.047 1 33.69 167 LYS B O 1
ATOM 4970 N N . LYS B 1 168 ? -16.125 -40.062 -9.359 1 34.19 168 LYS B N 1
ATOM 4971 C CA . LYS B 1 168 ? -17.328 -39.781 -8.57 1 34.19 168 LYS B CA 1
ATOM 4972 C C . LYS B 1 168 ? -17.406 -40.688 -7.352 1 34.19 168 LYS B C 1
ATOM 4974 O O . LYS B 1 168 ? -18 -41.781 -7.41 1 34.19 168 LYS B O 1
ATOM 4979 N N . VAL B 1 169 ? -16.359 -40.938 -6.527 1 32.75 169 VAL B N 1
ATOM 4980 C CA . VAL B 1 169 ? -16.672 -41.781 -5.391 1 32.75 169 VAL B CA 1
ATOM 4981 C C . VAL B 1 169 ? -17.688 -41.094 -4.488 1 32.75 169 VAL B C 1
ATOM 4983 O O . VAL B 1 169 ? -17.734 -39.875 -4.418 1 32.75 169 VAL B O 1
ATOM 4986 N N . SER B 1 170 ? -18.75 -41.781 -4 1 36.91 170 SER B N 1
ATOM 4987 C CA . SER B 1 170 ? -19.781 -41.469 -3.02 1 36.91 170 SER B CA 1
ATOM 4988 C C . SER B 1 170 ? -19.203 -40.781 -1.804 1 36.91 170 SER B C 1
ATOM 4990 O O . SER B 1 170 ? -18.188 -41.188 -1.259 1 36.91 170 SER B O 1
ATOM 4992 N N . SER B 1 171 ? -19.344 -39.406 -1.696 1 40.47 171 SER B N 1
ATOM 4993 C CA . SER B 1 171 ? -18.781 -38.438 -0.777 1 40.47 171 SER B CA 1
ATOM 4994 C C . SER B 1 171 ? -18.953 -38.875 0.673 1 40.47 171 SER B C 1
ATOM 4996 O O . SER B 1 171 ? -20.078 -39.062 1.141 1 40.47 171 SER B O 1
ATOM 4998 N N . PRO B 1 172 ? -18.047 -39.625 1.271 1 43.56 172 PRO B N 1
ATOM 4999 C CA . PRO B 1 172 ? -18.125 -39.844 2.717 1 43.56 172 PRO B CA 1
ATOM 5000 C C . PRO B 1 172 ? -18.578 -38.594 3.471 1 43.56 172 PRO B C 1
ATOM 5002 O O . PRO B 1 172 ? -18.484 -37.5 2.943 1 43.56 172 PRO B O 1
ATOM 5005 N N . SER B 1 173 ? -19.297 -38.688 4.594 1 47.88 173 SER B N 1
ATOM 5006 C CA . SER B 1 173 ? -19.781 -37.719 5.559 1 47.88 173 SER B CA 1
ATOM 5007 C C . SER B 1 173 ? -18.719 -36.656 5.875 1 47.88 173 SER B C 1
ATOM 5009 O O . SER B 1 173 ? -17.609 -37 6.277 1 47.88 173 SER B O 1
ATOM 5011 N N . ARG B 1 174 ? -18.656 -35.531 5.066 1 60.12 174 ARG B N 1
ATOM 5012 C CA . ARG B 1 174 ? -17.75 -34.406 5.211 1 60.12 174 ARG B CA 1
ATOM 5013 C C . ARG B 1 174 ? -17.75 -33.875 6.645 1 60.12 174 ARG B C 1
ATOM 5015 O O . ARG B 1 174 ? -18.25 -32.781 6.902 1 60.12 174 ARG B O 1
ATOM 5022 N N . THR B 1 175 ? -17.531 -34.594 7.703 1 61.94 175 THR B N 1
ATOM 5023 C CA . THR B 1 175 ? -17.531 -34.281 9.133 1 61.94 175 THR B CA 1
ATOM 5024 C C . THR B 1 175 ? -16.594 -33.125 9.422 1 61.94 175 THR B C 1
ATOM 5026 O O . THR B 1 175 ? -16.766 -32.406 10.414 1 61.94 175 THR B O 1
ATOM 5029 N N . TRP B 1 176 ? -15.742 -32.812 8.469 1 63.56 176 TRP B N 1
ATOM 5030 C CA . TRP B 1 176 ? -14.758 -31.766 8.75 1 63.56 176 TRP B CA 1
ATOM 5031 C C . TRP B 1 176 ? -15.352 -30.375 8.516 1 63.56 176 TRP B C 1
ATOM 5033 O O . TRP B 1 176 ? -14.734 -29.375 8.844 1 63.56 176 TRP B O 1
ATOM 5043 N N . LEU B 1 177 ? -16.516 -30.359 8.008 1 68.69 177 LEU B N 1
ATOM 5044 C CA . LEU B 1 177 ? -17.203 -29.094 7.828 1 68.69 177 LEU B CA 1
ATOM 5045 C C . LEU B 1 177 ? -18.078 -28.781 9.031 1 68.69 177 LEU B C 1
ATOM 5047 O O . LEU B 1 177 ? -18.766 -27.75 9.055 1 68.69 177 LEU B O 1
ATOM 5051 N N . ASP B 1 178 ? -18.062 -29.719 9.961 1 65.62 178 ASP B N 1
ATOM 5052 C CA . ASP B 1 178 ? -18.859 -29.516 11.156 1 65.62 178 ASP B CA 1
ATOM 5053 C C . ASP B 1 178 ? -18.406 -28.281 11.922 1 65.62 178 ASP B C 1
ATOM 5055 O O . ASP B 1 178 ? -17.219 -28.172 12.289 1 65.62 178 ASP B O 1
ATOM 5059 N N . PRO B 1 179 ? -19.281 -27.375 12.133 1 64.75 179 PRO B N 1
ATOM 5060 C CA . PRO B 1 179 ? -18.922 -26.156 12.852 1 64.75 179 PRO B CA 1
ATOM 5061 C C . PRO B 1 179 ? -18.297 -26.438 14.219 1 64.75 179 PRO B C 1
ATOM 5063 O O . PRO B 1 179 ? -17.531 -25.609 14.727 1 64.75 179 PRO B O 1
ATOM 5066 N N . SER B 1 180 ? -18.641 -27.562 14.797 1 61.22 180 SER B N 1
ATOM 5067 C CA . SER B 1 180 ? -18.094 -27.891 16.109 1 61.22 180 SER B CA 1
ATOM 5068 C C . SER B 1 180 ? -16.594 -28.125 16.031 1 61.22 180 SER B C 1
ATOM 5070 O O . SER B 1 180 ? -15.906 -28.047 17.062 1 61.22 180 SER B O 1
ATOM 5072 N N . LEU B 1 181 ? -16.125 -28.328 14.867 1 64.19 181 LEU B N 1
ATOM 5073 C CA . LEU B 1 181 ? -14.703 -28.625 14.703 1 64.19 181 LEU B CA 1
ATOM 5074 C C . LEU B 1 181 ? -13.938 -27.391 14.234 1 64.19 181 LEU B C 1
ATOM 5076 O O . LEU B 1 181 ? -12.727 -27.438 14.031 1 64.19 181 LEU B O 1
ATOM 5080 N N . GLN B 1 182 ? -14.672 -26.344 14.172 1 72.75 182 GLN B N 1
ATOM 5081 C CA . GLN B 1 182 ? -14.062 -25.109 13.688 1 72.75 182 GLN B CA 1
ATOM 5082 C C . GLN B 1 182 ? -13.117 -24.516 14.719 1 72.75 182 GLN B C 1
ATOM 5084 O O . GLN B 1 182 ? -13.461 -24.422 15.906 1 72.75 182 GLN B O 1
ATOM 5089 N N . LEU B 1 183 ? -11.93 -24.312 14.266 1 77.5 183 LEU B N 1
ATOM 5090 C CA . LEU B 1 183 ? -10.922 -23.656 15.102 1 77.5 183 LEU B CA 1
ATOM 5091 C C . LEU B 1 183 ? -11.023 -22.141 15 1 77.5 183 LEU B C 1
ATOM 5093 O O . LEU B 1 183 ? -11.414 -21.609 13.953 1 77.5 183 LEU B O 1
ATOM 5097 N N . HIS B 1 184 ? -10.844 -21.578 16.109 1 81.81 184 HIS B N 1
ATOM 5098 C CA . HIS B 1 184 ? -10.648 -20.125 16.047 1 81.81 184 HIS B CA 1
ATOM 5099 C C . HIS B 1 184 ? -9.273 -19.781 15.477 1 81.81 184 HIS B C 1
ATOM 5101 O O . HIS B 1 184 ? -8.258 -20.312 15.93 1 81.81 184 HIS B O 1
ATOM 5107 N N . VAL B 1 185 ? -9.305 -19.078 14.414 1 86.88 185 VAL B N 1
ATOM 5108 C CA . VAL B 1 185 ? -8.055 -18.734 13.742 1 86.88 185 VAL B CA 1
ATOM 5109 C C . VAL B 1 185 ? -7.781 -17.234 13.883 1 86.88 185 VAL B C 1
ATOM 5111 O O . VAL B 1 185 ? -8.711 -16.453 14.078 1 86.88 185 VAL B O 1
ATOM 5114 N N . PRO B 1 186 ? -6.5 -16.859 13.844 1 86.81 186 PRO B N 1
ATOM 5115 C CA . PRO B 1 186 ? -6.152 -15.438 13.875 1 86.81 186 PRO B CA 1
ATOM 5116 C C . PRO B 1 186 ? -6.766 -14.648 12.719 1 86.81 186 PRO B C 1
ATOM 5118 O O . PRO B 1 186 ? -7.039 -15.219 11.656 1 86.81 186 PRO B O 1
ATOM 5121 N N . LEU B 1 187 ? -6.922 -13.383 12.93 1 85.75 187 LEU B N 1
ATOM 5122 C CA . LEU B 1 187 ? -7.539 -12.5 11.953 1 85.75 187 LEU B CA 1
ATOM 5123 C C . LEU B 1 187 ? -6.727 -12.469 10.656 1 85.75 187 LEU B C 1
ATOM 5125 O O . LEU B 1 187 ? -7.289 -12.32 9.57 1 85.75 187 LEU B O 1
ATOM 5129 N N . VAL B 1 188 ? -5.492 -12.656 10.82 1 87 188 VAL B N 1
ATOM 5130 C CA . VAL B 1 188 ? -4.613 -12.625 9.664 1 87 188 VAL B CA 1
ATOM 5131 C C . VAL B 1 188 ? -4.992 -13.742 8.695 1 87 188 VAL B C 1
ATOM 5133 O O . VAL B 1 188 ? -4.883 -13.578 7.473 1 87 188 VAL B O 1
ATOM 5136 N N . ASP B 1 189 ? -5.512 -14.844 9.133 1 91.62 189 ASP B N 1
ATOM 5137 C CA . ASP B 1 189 ? -5.926 -15.953 8.281 1 91.62 189 ASP B CA 1
ATOM 5138 C C . ASP B 1 189 ? -7.195 -15.609 7.508 1 91.62 189 ASP B C 1
ATOM 5140 O O . ASP B 1 189 ? -7.324 -15.953 6.328 1 91.62 189 ASP B O 1
ATOM 5144 N N . VAL B 1 190 ? -8.031 -14.938 8.141 1 92.56 190 VAL B N 1
ATOM 5145 C CA . VAL B 1 190 ? -9.289 -14.562 7.492 1 92.56 190 VAL B CA 1
ATOM 5146 C C . VAL B 1 190 ? -9.023 -13.492 6.434 1 92.56 190 VAL B C 1
ATOM 5148 O O . VAL B 1 190 ? -9.703 -13.453 5.402 1 92.56 190 VAL B O 1
ATOM 5151 N N . ASP B 1 191 ? -8.055 -12.711 6.742 1 93.81 191 ASP B N 1
ATOM 5152 C CA . ASP B 1 191 ? -7.68 -11.695 5.762 1 93.81 191 ASP B CA 1
ATOM 5153 C C . ASP B 1 191 ? -7.234 -12.344 4.449 1 93.81 191 ASP B C 1
ATOM 5155 O O . ASP B 1 191 ? -7.453 -11.789 3.373 1 93.81 191 ASP B O 1
ATOM 5159 N N . LYS B 1 192 ? -6.645 -13.469 4.527 1 95.88 192 LYS B N 1
ATOM 5160 C CA . LYS B 1 192 ? -6.27 -14.195 3.318 1 95.88 192 LYS B CA 1
ATOM 5161 C C . LYS B 1 192 ? -7.504 -14.594 2.51 1 95.88 192 LYS B C 1
ATOM 5163 O O . LYS B 1 192 ? -7.469 -14.594 1.277 1 95.88 192 LYS B O 1
ATOM 5168 N N . VAL B 1 193 ? -8.523 -14.906 3.182 1 97.56 193 VAL B N 1
ATOM 5169 C CA . VAL B 1 193 ? -9.773 -15.258 2.512 1 97.56 193 VAL B CA 1
ATOM 5170 C C . VAL B 1 193 ? -10.32 -14.039 1.775 1 97.56 193 VAL B C 1
ATOM 5172 O O . VAL B 1 193 ? -10.758 -14.141 0.628 1 97.56 193 VAL B O 1
ATOM 5175 N N . ARG B 1 194 ? -10.227 -12.906 2.451 1 96.69 194 ARG B N 1
ATOM 5176 C CA . ARG B 1 194 ? -10.664 -11.672 1.815 1 96.69 194 ARG B CA 1
ATOM 5177 C C . ARG B 1 194 ? -9.852 -11.383 0.556 1 96.69 194 ARG B C 1
ATOM 5179 O O . ARG B 1 194 ? -10.398 -10.938 -0.454 1 96.69 194 ARG B O 1
ATOM 5186 N N . CYS B 1 195 ? -8.594 -11.695 0.677 1 96.56 195 CYS B N 1
ATOM 5187 C CA . CYS B 1 195 ? -7.711 -11.523 -0.473 1 96.56 195 CYS B CA 1
ATOM 5188 C C . CYS B 1 195 ? -8.117 -12.453 -1.611 1 96.56 195 CYS B C 1
ATOM 5190 O O . CYS B 1 195 ? -8.086 -12.062 -2.779 1 96.56 195 CYS B O 1
ATOM 5192 N N . ILE B 1 196 ? -8.516 -13.641 -1.316 1 97.88 196 ILE B N 1
ATOM 5193 C CA . ILE B 1 196 ? -8.938 -14.609 -2.328 1 97.88 196 ILE B CA 1
ATOM 5194 C C . ILE B 1 196 ? -10.172 -14.086 -3.062 1 97.88 196 ILE B C 1
ATOM 5196 O O . ILE B 1 196 ? -10.266 -14.203 -4.285 1 97.88 196 ILE B O 1
ATOM 5200 N N . VAL B 1 197 ? -11.031 -13.477 -2.365 1 97.81 197 VAL B N 1
ATOM 5201 C CA . VAL B 1 197 ? -12.25 -12.953 -2.959 1 97.81 197 VAL B CA 1
ATOM 5202 C C . VAL B 1 197 ? -11.906 -11.891 -4 1 97.81 197 VAL B C 1
ATOM 5204 O O . VAL B 1 197 ? -12.508 -11.844 -5.074 1 97.81 197 VAL B O 1
ATOM 5207 N N . ARG B 1 198 ? -10.93 -11.078 -3.709 1 97.94 198 ARG B N 1
ATOM 5208 C CA . ARG B 1 198 ? -10.492 -10.078 -4.676 1 97.94 198 ARG B CA 1
ATOM 5209 C C . ARG B 1 198 ? -9.789 -10.734 -5.863 1 97.94 198 ARG B C 1
ATOM 5211 O O . ARG B 1 198 ? -9.922 -10.281 -7 1 97.94 198 ARG B O 1
ATOM 5218 N N . ASN B 1 199 ? -9.078 -11.797 -5.602 1 98.56 199 ASN B N 1
ATOM 5219 C CA . ASN B 1 199 ? -8.391 -12.516 -6.668 1 98.56 199 ASN B CA 1
ATOM 5220 C C . ASN B 1 199 ? -9.375 -13.164 -7.637 1 98.56 199 ASN B C 1
ATOM 5222 O O . ASN B 1 199 ? -9.086 -13.289 -8.828 1 98.56 199 ASN B O 1
ATOM 5226 N N . ILE B 1 200 ? -10.531 -13.547 -7.102 1 98.81 200 ILE B N 1
ATOM 5227 C CA . ILE B 1 200 ? -11.57 -14.094 -7.961 1 98.81 200 ILE B CA 1
ATOM 5228 C C . ILE B 1 200 ? -11.969 -13.062 -9.016 1 98.81 200 ILE B C 1
ATOM 5230 O O . ILE B 1 200 ? -12.148 -13.398 -10.188 1 98.81 200 ILE B O 1
ATOM 5234 N N . VAL B 1 201 ? -12.039 -11.812 -8.555 1 98.69 201 VAL B N 1
ATOM 5235 C CA . VAL B 1 201 ? -12.414 -10.75 -9.484 1 98.69 201 VAL B CA 1
ATOM 5236 C C . VAL B 1 201 ? -11.336 -10.586 -10.547 1 98.69 201 VAL B C 1
ATOM 5238 O O . VAL B 1 201 ? -11.633 -10.539 -11.742 1 98.69 201 VAL B O 1
ATOM 5241 N N . ARG B 1 202 ? -10.086 -10.547 -10.133 1 98.38 202 ARG B N 1
ATOM 5242 C CA . ARG B 1 202 ? -8.961 -10.359 -11.039 1 98.38 202 ARG B CA 1
ATOM 5243 C C . ARG B 1 202 ? -8.938 -11.445 -12.109 1 98.38 202 ARG B C 1
ATOM 5245 O O . ARG B 1 202 ? -8.812 -11.141 -13.305 1 98.38 202 ARG B O 1
ATOM 5252 N N . ASP B 1 203 ? -9.172 -12.648 -11.773 1 98.62 203 ASP B N 1
ATOM 5253 C CA . ASP B 1 203 ? -8.961 -13.781 -12.672 1 98.62 203 ASP B CA 1
ATOM 5254 C C . ASP B 1 203 ? -10.258 -14.164 -13.391 1 98.62 203 ASP B C 1
ATOM 5256 O O . ASP B 1 203 ? -10.234 -14.531 -14.562 1 98.62 203 ASP B O 1
ATOM 5260 N N . TRP B 1 204 ? -11.445 -14.016 -12.672 1 98.81 204 TRP B N 1
ATOM 5261 C CA . TRP B 1 204 ? -12.578 -14.773 -13.188 1 98.81 204 TRP B CA 1
ATOM 5262 C C . TRP B 1 204 ? -13.82 -13.891 -13.281 1 98.81 204 TRP B C 1
ATOM 5264 O O . TRP B 1 204 ? -14.945 -14.398 -13.328 1 98.81 204 TRP B O 1
ATOM 5274 N N . ALA B 1 205 ? -13.617 -12.586 -13.25 1 98.75 205 ALA B N 1
ATOM 5275 C CA . ALA B 1 205 ? -14.742 -11.68 -13.461 1 98.75 205 ALA B CA 1
ATOM 5276 C C . ALA B 1 205 ? -14.461 -10.727 -14.617 1 98.75 205 ALA B C 1
ATOM 5278 O O . ALA B 1 205 ? -13.312 -10.398 -14.898 1 98.75 205 ALA B O 1
ATOM 5279 N N . ALA B 1 206 ? -15.531 -10.266 -15.227 1 98.5 206 ALA B N 1
ATOM 5280 C CA . ALA B 1 206 ? -15.406 -9.273 -16.297 1 98.5 206 ALA B CA 1
ATOM 5281 C C . ALA B 1 206 ? -14.688 -8.016 -15.797 1 98.5 206 ALA B C 1
ATOM 5283 O O . ALA B 1 206 ? -13.914 -7.402 -16.531 1 98.5 206 ALA B O 1
ATOM 5284 N N . GLU B 1 207 ? -14.859 -7.699 -14.602 1 98 207 GLU B N 1
ATOM 5285 C CA . GLU B 1 207 ? -14.273 -6.5 -14.016 1 98 207 GLU B CA 1
ATOM 5286 C C . GLU B 1 207 ? -12.75 -6.605 -13.961 1 98 207 GLU B C 1
ATOM 5288 O O . GLU B 1 207 ? -12.055 -5.586 -13.953 1 98 207 GLU B O 1
ATOM 5293 N N . GLY B 1 208 ? -12.234 -7.801 -13.945 1 98.31 208 GLY B N 1
ATOM 5294 C CA . GLY B 1 208 ? -10.797 -8 -13.883 1 98.31 208 GLY B CA 1
ATOM 5295 C C . GLY B 1 208 ? -10.141 -8 -15.25 1 98.31 208 GLY B C 1
ATOM 5296 O O . GLY B 1 208 ? -8.914 -8.133 -15.352 1 98.31 208 GLY B O 1
ATOM 5297 N N . GLN B 1 209 ? -10.891 -7.77 -16.328 1 98.44 209 GLN B N 1
ATOM 5298 C CA . GLN B 1 209 ? -10.398 -7.898 -17.703 1 98.44 209 GLN B CA 1
ATOM 5299 C C . GLN B 1 209 ? -9.266 -6.918 -17.969 1 98.44 209 GLN B C 1
ATOM 5301 O O . GLN B 1 209 ? -8.266 -7.273 -18.609 1 98.44 209 GLN B O 1
ATOM 5306 N N . LYS B 1 210 ? -9.43 -5.707 -17.484 1 97.94 210 LYS B N 1
ATOM 5307 C CA . LYS B 1 210 ? -8.398 -4.703 -17.734 1 97.94 210 LYS B CA 1
ATOM 5308 C C . LYS B 1 210 ? -7.051 -5.145 -17.156 1 97.94 210 LYS B C 1
ATOM 5310 O O . LYS B 1 210 ? -6.016 -4.988 -17.812 1 97.94 210 LYS B O 1
ATOM 5315 N N . GLU B 1 211 ? -7.059 -5.629 -15.977 1 97.88 211 GLU B N 1
ATOM 5316 C CA . GLU B 1 211 ? -5.836 -6.117 -15.344 1 97.88 211 GLU B CA 1
ATOM 5317 C C . GLU B 1 211 ? -5.254 -7.297 -16.109 1 97.88 211 GLU B C 1
ATOM 5319 O O . GLU B 1 211 ? -4.039 -7.383 -16.312 1 97.88 211 GLU B O 1
ATOM 5324 N N . ARG B 1 212 ? -6.074 -8.219 -16.594 1 98.56 212 ARG B N 1
ATOM 5325 C CA . ARG B 1 212 ? -5.609 -9.344 -17.391 1 98.56 212 ARG B CA 1
ATOM 5326 C C . ARG B 1 212 ? -5.055 -8.883 -18.734 1 98.56 212 ARG B C 1
ATOM 5328 O O . ARG B 1 212 ? -4.066 -9.43 -19.219 1 98.56 212 ARG B O 1
ATOM 5335 N N . ASP B 1 213 ? -5.676 -7.84 -19.281 1 98.69 213 ASP B N 1
ATOM 5336 C CA . ASP B 1 213 ? -5.172 -7.277 -20.531 1 98.69 213 ASP B CA 1
ATOM 5337 C C . ASP B 1 213 ? -3.775 -6.691 -20.344 1 98.69 213 ASP B C 1
ATOM 5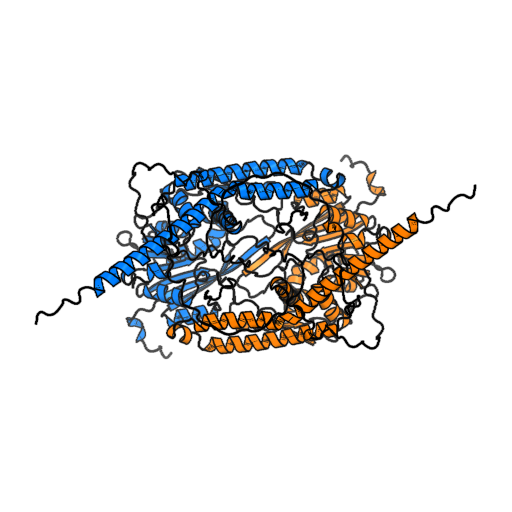339 O O . ASP B 1 213 ? -2.965 -6.699 -21.266 1 98.69 213 ASP B O 1
ATOM 5343 N N . GLN B 1 214 ? -3.553 -6.254 -19.172 1 98.38 214 GLN B N 1
ATOM 5344 C CA . GLN B 1 214 ? -2.264 -5.629 -18.906 1 98.38 214 GLN B CA 1
ATOM 5345 C C . GLN B 1 214 ? -1.195 -6.676 -18.594 1 98.38 214 GLN B C 1
ATOM 5347 O O . GLN B 1 214 ? -0.023 -6.488 -18.938 1 98.38 214 GLN B O 1
ATOM 5352 N N . CYS B 1 215 ? -1.598 -7.77 -17.984 1 98.12 215 CYS B N 1
ATOM 5353 C CA . CYS B 1 215 ? -0.576 -8.688 -17.484 1 98.12 215 CYS B CA 1
ATOM 5354 C C . CYS B 1 215 ? -0.595 -9.992 -18.266 1 98.12 215 CYS B C 1
ATOM 5356 O O . CYS B 1 215 ? 0.459 -10.531 -18.609 1 98.12 215 CYS B O 1
ATOM 5358 N N . TYR B 1 216 ? -1.76 -10.578 -18.625 1 98.75 216 TYR B N 1
ATOM 5359 C CA . TYR B 1 216 ? -1.87 -11.875 -19.281 1 98.75 216 TYR B CA 1
ATOM 5360 C C . TYR B 1 216 ? -1.739 -11.727 -20.797 1 98.75 216 TYR B C 1
ATOM 5362 O O . TYR B 1 216 ? -1.04 -12.508 -21.438 1 98.75 216 TYR B O 1
ATOM 5370 N N . LYS B 1 217 ? -2.381 -10.734 -21.312 1 98.75 217 LYS B N 1
ATOM 5371 C CA . LYS B 1 217 ? -2.439 -10.586 -22.766 1 98.75 217 LYS B CA 1
ATOM 5372 C C . LYS B 1 217 ? -1.04 -10.469 -23.375 1 98.75 217 LYS B C 1
ATOM 5374 O O . LYS B 1 217 ? -0.717 -11.156 -24.344 1 98.75 217 LYS B O 1
ATOM 5379 N N . PRO B 1 218 ? -0.135 -9.625 -22.781 1 98.81 218 PRO B N 1
ATOM 5380 C CA . PRO B 1 218 ? 1.211 -9.57 -23.359 1 98.81 218 PRO B CA 1
ATOM 5381 C C . PRO B 1 218 ? 1.924 -10.914 -23.344 1 98.81 218 PRO B C 1
ATOM 5383 O O . PRO B 1 218 ? 2.666 -11.242 -24.266 1 98.81 218 PRO B O 1
ATOM 5386 N N . ILE B 1 219 ? 1.692 -11.664 -22.344 1 98.94 219 ILE B N 1
ATOM 5387 C CA . ILE B 1 219 ? 2.307 -12.984 -22.219 1 98.94 219 ILE B CA 1
ATOM 5388 C C . ILE B 1 219 ? 1.755 -13.922 -23.281 1 98.94 219 ILE B C 1
ATOM 5390 O O . ILE B 1 219 ? 2.516 -14.609 -23.969 1 98.94 219 ILE B O 1
ATOM 5394 N N . LEU B 1 220 ? 0.452 -13.945 -23.453 1 98.88 220 LEU B N 1
ATOM 5395 C CA . LEU B 1 220 ? -0.215 -14.805 -24.406 1 98.88 220 LEU B CA 1
ATOM 5396 C C . LEU B 1 220 ? 0.21 -14.461 -25.844 1 98.88 220 LEU B C 1
ATOM 5398 O O . LEU B 1 220 ? 0.463 -15.352 -26.656 1 98.88 220 LEU B O 1
ATOM 5402 N N . GLU B 1 221 ? 0.281 -13.148 -26.047 1 98.75 221 GLU B N 1
ATOM 5403 C CA . GLU B 1 221 ? 0.711 -12.703 -27.375 1 98.75 221 GLU B CA 1
ATOM 5404 C C . GLU B 1 221 ? 2.148 -13.125 -27.656 1 98.75 221 GLU B C 1
ATOM 5406 O O . GLU B 1 221 ? 2.475 -13.523 -28.781 1 98.75 221 GLU B O 1
ATOM 5411 N N . GLU B 1 222 ? 2.986 -13.062 -26.656 1 98.56 222 GLU B N 1
ATOM 5412 C CA . GLU B 1 222 ? 4.375 -13.477 -26.812 1 98.56 222 GLU B CA 1
ATOM 5413 C C . GLU B 1 222 ? 4.473 -14.977 -27.078 1 98.56 222 GLU B C 1
ATOM 5415 O O . GLU B 1 222 ? 5.207 -15.406 -27.984 1 98.56 222 GLU B O 1
ATOM 5420 N N . LEU B 1 223 ? 3.711 -15.812 -26.375 1 98.69 223 LEU B N 1
ATOM 5421 C CA . LEU B 1 223 ? 3.682 -17.25 -26.594 1 98.69 223 LEU B CA 1
ATOM 5422 C C . LEU B 1 223 ? 3.189 -17.594 -28 1 98.69 223 LEU B C 1
ATOM 5424 O O . LEU B 1 223 ? 3.77 -18.438 -28.672 1 98.69 223 LEU B O 1
ATOM 5428 N N . ASP B 1 224 ? 2.162 -16.891 -28.344 1 98.31 224 ASP B N 1
ATOM 5429 C CA . ASP B 1 224 ? 1.582 -17.125 -29.656 1 98.31 224 ASP B CA 1
ATOM 5430 C C . ASP B 1 224 ? 2.588 -16.812 -30.766 1 98.31 224 ASP B C 1
ATOM 5432 O O . ASP B 1 224 ? 2.662 -17.516 -31.766 1 98.31 224 ASP B O 1
ATOM 5436 N N . ALA B 1 225 ? 3.334 -15.758 -30.547 1 98.12 225 ALA B N 1
ATOM 5437 C CA . ALA B 1 225 ? 4.32 -15.336 -31.547 1 98.12 225 ALA B CA 1
ATOM 5438 C C . ALA B 1 225 ? 5.496 -16.312 -31.594 1 98.12 225 ALA B C 1
ATOM 5440 O O . ALA B 1 225 ? 5.984 -16.641 -32.688 1 98.12 225 ALA B O 1
ATOM 5441 N N . LEU B 1 226 ? 5.945 -16.812 -30.5 1 97.88 226 LEU B N 1
ATOM 5442 C CA . LEU B 1 226 ? 7.137 -17.656 -30.406 1 97.88 226 LEU B CA 1
ATOM 5443 C C . LEU B 1 226 ? 6.832 -19.078 -30.859 1 97.88 226 LEU B C 1
ATOM 5445 O O . LEU B 1 226 ? 7.723 -19.781 -31.344 1 97.88 226 LEU B O 1
ATOM 5449 N N . PHE B 1 227 ? 5.562 -19.484 -30.688 1 97.94 227 PHE B N 1
ATOM 5450 C CA . PHE B 1 227 ? 5.156 -20.844 -31.031 1 97.94 227 PHE B CA 1
ATOM 5451 C C . PHE B 1 227 ? 4.059 -20.828 -32.094 1 97.94 227 PHE B C 1
ATOM 5453 O O . PHE B 1 227 ? 3.047 -21.516 -31.938 1 97.94 227 PHE B O 1
ATOM 5460 N N . ALA B 1 228 ? 4.234 -20.047 -33.062 1 95.12 228 ALA B N 1
ATOM 5461 C CA . ALA B 1 228 ? 3.24 -19.859 -34.125 1 95.12 228 ALA B CA 1
ATOM 5462 C C . ALA B 1 228 ? 2.975 -21.172 -34.844 1 95.12 228 ALA B C 1
ATOM 5464 O O . ALA B 1 228 ? 1.855 -21.422 -35.312 1 95.12 228 ALA B O 1
ATOM 5465 N N . ASP B 1 229 ? 3.955 -22.016 -34.938 1 93.56 229 ASP B N 1
ATOM 5466 C CA . ASP B 1 229 ? 3.848 -23.266 -35.688 1 93.56 229 ASP B CA 1
ATOM 5467 C C . ASP B 1 229 ? 3.594 -24.453 -34.75 1 93.56 229 ASP B C 1
ATOM 5469 O O . ASP B 1 229 ? 3.908 -25.594 -35.094 1 93.56 229 ASP B O 1
ATOM 5473 N N . ARG B 1 230 ? 2.998 -24.156 -33.656 1 92.12 230 ARG B N 1
ATOM 5474 C CA . ARG B 1 230 ? 2.805 -25.219 -32.688 1 92.12 230 ARG B CA 1
ATOM 5475 C C . ARG B 1 230 ? 1.91 -26.328 -33.219 1 92.12 230 ARG B C 1
ATOM 5477 O O . ARG B 1 230 ? 0.944 -26.047 -33.938 1 92.12 230 ARG B O 1
ATOM 5484 N N . SER B 1 231 ? 2.303 -27.531 -32.938 1 90.81 231 SER B N 1
ATOM 5485 C CA . SER B 1 231 ? 1.612 -28.719 -33.406 1 90.81 231 SER B CA 1
ATOM 5486 C C . SER B 1 231 ? 0.441 -29.078 -32.5 1 90.81 231 SER B C 1
ATOM 5488 O O . SER B 1 231 ? 0.55 -29.016 -31.281 1 90.81 231 SER B O 1
ATOM 5490 N N . LYS B 1 232 ? -0.605 -29.547 -33.094 1 88.69 232 LYS B N 1
ATOM 5491 C CA . LYS B 1 232 ? -1.733 -30.062 -32.344 1 88.69 232 LYS B CA 1
ATOM 5492 C C . LYS B 1 232 ? -1.465 -31.484 -31.859 1 88.69 232 LYS B C 1
ATOM 5494 O O . LYS B 1 232 ? -1.977 -31.906 -30.812 1 88.69 232 LYS B O 1
ATOM 5499 N N . LYS B 1 233 ? -0.655 -32.219 -32.625 1 90.88 233 LYS B N 1
ATOM 5500 C CA . LYS B 1 233 ? -0.329 -33.594 -32.281 1 90.88 233 LYS B CA 1
ATOM 5501 C C . LYS B 1 233 ? 0.689 -33.656 -31.141 1 90.88 233 LYS B C 1
ATOM 5503 O O . LYS B 1 233 ? 0.628 -34.531 -30.281 1 90.88 233 LYS B O 1
ATOM 5508 N N . SER B 1 234 ? 1.584 -32.688 -31.172 1 93.44 234 SER B N 1
ATOM 5509 C CA . SER B 1 234 ? 2.592 -32.562 -30.125 1 93.44 234 SER B CA 1
ATOM 5510 C C . SER B 1 234 ? 2.674 -31.141 -29.594 1 93.44 234 SER B C 1
ATOM 5512 O O . SER B 1 234 ? 3.643 -30.422 -29.875 1 93.44 234 SER B O 1
ATOM 5514 N N . PRO B 1 235 ? 1.745 -30.828 -28.891 1 96.31 235 PRO B N 1
ATOM 5515 C CA . PRO B 1 235 ? 1.7 -29.453 -28.406 1 96.31 235 PRO B CA 1
ATOM 5516 C C . PRO B 1 235 ? 2.863 -29.125 -27.469 1 96.31 235 PRO B C 1
ATOM 5518 O O . PRO B 1 235 ? 3.334 -29.984 -26.719 1 96.31 235 PRO B O 1
ATOM 5521 N N . PRO B 1 236 ? 3.355 -27.906 -27.484 1 97.94 236 PRO B N 1
ATOM 5522 C CA . PRO B 1 236 ? 4.41 -27.5 -26.562 1 97.94 236 PRO B CA 1
ATOM 5523 C C . PRO B 1 236 ? 3.928 -27.453 -25.109 1 97.94 236 PRO B C 1
ATOM 5525 O O . PRO B 1 236 ? 2.77 -27.125 -24.859 1 97.94 236 PRO B O 1
ATOM 5528 N N . ALA B 1 237 ? 4.855 -27.781 -24.203 1 98.31 237 ALA B N 1
ATOM 5529 C CA . ALA B 1 237 ? 4.547 -27.797 -22.781 1 98.31 237 ALA B CA 1
ATOM 5530 C C . ALA B 1 237 ? 4.918 -26.469 -22.125 1 98.31 237 ALA B C 1
ATOM 5532 O O . ALA B 1 237 ? 5.996 -25.922 -22.375 1 98.31 237 ALA B O 1
ATOM 5533 N N . CYS B 1 238 ? 3.992 -25.922 -21.359 1 98.81 238 CYS B N 1
ATOM 5534 C CA . CYS B 1 238 ? 4.211 -24.641 -20.672 1 98.81 238 CYS B CA 1
ATOM 5535 C C . CYS B 1 238 ? 3.904 -24.766 -19.188 1 98.81 238 CYS B C 1
ATOM 5537 O O . CYS B 1 238 ? 2.824 -25.219 -18.812 1 98.81 238 CYS B O 1
ATOM 5539 N N . LEU B 1 239 ? 4.852 -24.344 -18.391 1 98.94 239 LEU B N 1
ATOM 5540 C CA . LEU B 1 239 ? 4.676 -24.328 -16.938 1 98.94 239 LEU B CA 1
ATOM 5541 C C . LEU B 1 239 ? 4.363 -22.922 -16.453 1 98.94 239 LEU B C 1
ATOM 5543 O O . LEU B 1 239 ? 4.996 -21.953 -16.875 1 98.94 239 LEU B O 1
ATOM 5547 N N . VAL B 1 240 ? 3.377 -22.797 -15.562 1 98.94 240 VAL B N 1
ATOM 5548 C CA . VAL B 1 240 ? 3.014 -21.516 -14.938 1 98.94 240 VAL B CA 1
ATOM 5549 C C . VAL B 1 240 ? 3.115 -21.656 -13.414 1 98.94 240 VAL B C 1
ATOM 5551 O O . VAL B 1 240 ? 2.111 -21.891 -12.742 1 98.94 240 VAL B O 1
ATOM 5554 N N . PRO B 1 241 ? 4.293 -21.406 -12.836 1 98.88 241 PRO B N 1
ATOM 5555 C CA . PRO B 1 241 ? 4.387 -21.406 -11.375 1 98.88 241 PRO B CA 1
ATOM 5556 C C . PRO B 1 241 ? 3.699 -20.203 -10.742 1 98.88 241 PRO B C 1
ATOM 5558 O O . PRO B 1 241 ? 3.699 -19.109 -11.328 1 98.88 241 PRO B O 1
ATOM 5561 N N . GLY B 1 242 ? 3.193 -20.391 -9.516 1 98.25 242 GLY B N 1
ATOM 5562 C CA . GLY B 1 242 ? 2.391 -19.328 -8.922 1 98.25 242 GLY B CA 1
ATOM 5563 C C . GLY B 1 242 ? 1.137 -19.016 -9.711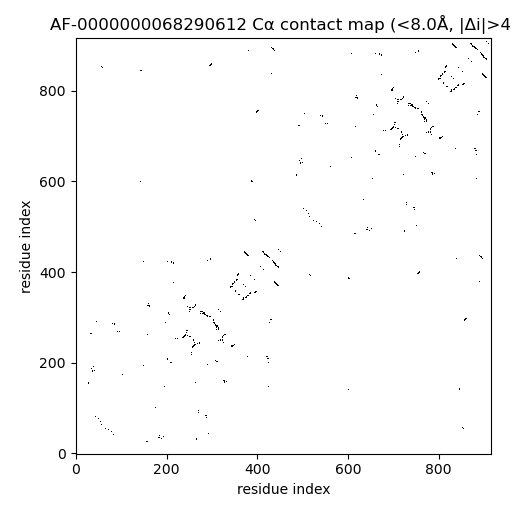 1 98.25 242 GLY B C 1
ATOM 5564 O O . GLY B 1 242 ? 0.872 -17.859 -10.031 1 98.25 242 GLY B O 1
ATOM 5565 N N . ALA B 1 243 ? 0.358 -20.031 -9.984 1 98.62 243 ALA B N 1
ATOM 5566 C CA . ALA B 1 243 ? -0.725 -19.906 -10.953 1 98.62 243 ALA B CA 1
ATOM 5567 C C . ALA B 1 243 ? -1.966 -19.281 -10.32 1 98.62 243 ALA B C 1
ATOM 5569 O O . ALA B 1 243 ? -2.92 -18.938 -11.016 1 98.62 243 ALA B O 1
ATOM 5570 N N . GLY B 1 244 ? -1.974 -19.125 -9.008 1 97.88 244 GLY B N 1
ATOM 5571 C CA . GLY B 1 244 ? -3.123 -18.547 -8.344 1 97.88 244 GLY B CA 1
ATOM 5572 C C . GLY B 1 244 ? -4.414 -19.297 -8.602 1 97.88 244 GLY B C 1
ATOM 5573 O O . GLY B 1 244 ? -4.492 -20.5 -8.367 1 97.88 244 GLY B O 1
ATOM 5574 N N . LEU B 1 245 ? -5.348 -18.625 -9.172 1 98.56 245 LEU B N 1
ATOM 5575 C CA . LEU B 1 245 ? -6.648 -19.25 -9.398 1 98.56 245 LEU B CA 1
ATOM 5576 C C . LEU B 1 245 ? -6.699 -19.922 -10.766 1 98.56 245 LEU B C 1
ATOM 5578 O O . LEU B 1 245 ? -7.758 -20.391 -11.195 1 98.56 245 LEU B O 1
ATOM 5582 N N . GLY B 1 246 ? -5.641 -19.938 -11.539 1 98.56 246 GLY B N 1
ATOM 5583 C CA . GLY B 1 246 ? -5.465 -20.828 -12.68 1 98.56 246 GLY B CA 1
ATOM 5584 C C . GLY B 1 246 ? -5.887 -20.188 -13.992 1 98.56 246 GLY B C 1
ATOM 5585 O O . GLY B 1 246 ? -5.867 -20.844 -15.039 1 98.56 246 GLY B O 1
ATOM 5586 N N . ARG B 1 247 ? -6.27 -18.906 -14.008 1 98.75 247 ARG B N 1
ATOM 5587 C CA . ARG B 1 247 ? -6.809 -18.281 -15.211 1 98.75 247 ARG B CA 1
ATOM 5588 C C . ARG B 1 247 ? -5.758 -18.234 -16.312 1 98.75 247 ARG B C 1
ATOM 5590 O O . ARG B 1 247 ? -6.031 -18.609 -17.453 1 98.75 247 ARG B O 1
ATOM 5597 N N . LEU B 1 248 ? -4.547 -17.766 -16.016 1 98.88 248 LEU B N 1
ATOM 5598 C CA . LEU B 1 248 ? -3.502 -17.672 -17.031 1 98.88 248 LEU B CA 1
ATOM 5599 C C . LEU B 1 248 ? -3.145 -19.047 -17.578 1 98.88 248 LEU B C 1
ATOM 5601 O O . LEU B 1 248 ? -2.992 -19.203 -18.797 1 98.88 248 LEU B O 1
ATOM 5605 N N . ALA B 1 249 ? -2.996 -20.031 -16.703 1 98.81 249 ALA B N 1
ATOM 5606 C CA . ALA B 1 249 ? -2.701 -21.391 -17.141 1 98.81 249 ALA B CA 1
ATOM 5607 C C . ALA B 1 249 ? -3.781 -21.906 -18.078 1 98.81 249 ALA B C 1
ATOM 5609 O O . ALA B 1 249 ? -3.479 -22.562 -19.078 1 98.81 249 ALA B O 1
ATOM 5610 N N . LEU B 1 250 ? -5.027 -21.609 -17.781 1 98.62 250 LEU B N 1
ATOM 5611 C CA . LEU B 1 250 ? -6.141 -22.016 -18.625 1 98.62 250 LEU B CA 1
ATOM 5612 C C . LEU B 1 250 ? -6.047 -21.359 -20 1 98.62 250 LEU B C 1
ATOM 5614 O O . LEU B 1 250 ? -6.207 -22.047 -21.016 1 98.62 250 LEU B O 1
ATOM 5618 N N . GLU B 1 251 ? -5.77 -20.062 -20.031 1 98.56 251 GLU B N 1
ATOM 5619 C CA . GLU B 1 251 ? -5.707 -19.344 -21.297 1 98.56 251 GLU B CA 1
ATOM 5620 C C . GLU B 1 251 ? -4.543 -19.828 -22.156 1 98.56 251 GLU B C 1
ATOM 5622 O O . GLU B 1 251 ? -4.641 -19.875 -23.375 1 98.56 251 GLU B O 1
ATOM 5627 N N . ILE B 1 252 ? -3.455 -20.219 -21.516 1 98.75 252 ILE B N 1
ATOM 5628 C CA . ILE B 1 252 ? -2.322 -20.797 -22.234 1 98.75 252 ILE B CA 1
ATOM 5629 C C . ILE B 1 252 ? -2.723 -22.141 -22.844 1 98.75 252 ILE B C 1
ATOM 5631 O O . ILE B 1 252 ? -2.352 -22.453 -23.984 1 98.75 252 ILE B O 1
ATOM 5635 N N . SER B 1 253 ? -3.492 -22.938 -22.109 1 98.25 253 SER B N 1
ATOM 5636 C CA . SER B 1 253 ? -4.023 -24.188 -22.656 1 98.25 253 SER B CA 1
ATOM 5637 C C . SER B 1 253 ? -4.91 -23.922 -23.859 1 98.25 253 SER B C 1
ATOM 5639 O O . SER B 1 253 ? -4.832 -24.641 -24.859 1 98.25 253 SER B O 1
ATOM 5641 N N . CYS B 1 254 ? -5.691 -22.875 -23.781 1 97.19 254 CYS B N 1
ATOM 5642 C CA . CYS B 1 254 ? -6.594 -22.516 -24.875 1 97.19 254 CYS B CA 1
ATOM 5643 C C . CYS B 1 254 ? -5.816 -22.125 -26.125 1 97.19 254 CYS B C 1
ATOM 5645 O O . CYS B 1 254 ? -6.332 -22.219 -27.234 1 97.19 254 CYS B O 1
ATOM 5647 N N . LEU B 1 255 ? -4.566 -21.734 -25.953 1 97.06 255 LEU B N 1
ATOM 5648 C CA . LEU B 1 255 ? -3.701 -21.391 -27.078 1 97.06 255 LEU B CA 1
ATOM 5649 C C . LEU B 1 255 ? -3.15 -22.641 -27.75 1 97.06 255 LEU B C 1
ATOM 5651 O O . LEU B 1 255 ? -2.545 -22.562 -28.812 1 97.06 255 LEU B O 1
ATOM 5655 N N . GLY B 1 256 ? -3.311 -23.766 -27.094 1 97.06 256 GLY B N 1
ATOM 5656 C CA . GLY B 1 256 ? -2.869 -25.016 -27.688 1 97.06 256 GLY B CA 1
ATOM 5657 C C . GLY B 1 256 ? -1.676 -25.641 -26.984 1 97.06 256 GLY B C 1
ATOM 5658 O O . GLY B 1 256 ? -1.028 -26.531 -27.516 1 97.06 256 GLY B O 1
ATOM 5659 N N . PHE B 1 257 ? -1.361 -25.219 -25.797 1 98.06 257 PHE B N 1
ATOM 5660 C CA . PHE B 1 257 ? -0.241 -25.766 -25.031 1 98.06 257 PHE B CA 1
ATOM 5661 C C . PHE B 1 257 ? -0.709 -26.859 -24.094 1 98.06 257 PHE B C 1
ATOM 5663 O O . PHE B 1 257 ? -1.863 -26.859 -23.656 1 98.06 257 PHE B O 1
ATOM 5670 N N . ILE B 1 258 ? 0.149 -27.812 -23.812 1 97.88 258 ILE B N 1
ATOM 5671 C CA . ILE B 1 258 ? 0.038 -28.562 -22.578 1 97.88 258 ILE B CA 1
ATOM 5672 C C . ILE B 1 258 ? 0.451 -27.688 -21.406 1 97.88 258 ILE B C 1
ATOM 5674 O O . ILE B 1 258 ? 1.643 -27.5 -21.156 1 97.88 258 ILE B O 1
ATOM 5678 N N . SER B 1 259 ? -0.527 -27.156 -20.734 1 98.38 259 SER B N 1
ATOM 5679 C CA . SER B 1 259 ? -0.285 -26.141 -19.719 1 98.38 259 SER B CA 1
ATOM 5680 C C . SER B 1 259 ? -0.432 -26.734 -18.312 1 98.38 259 SER B C 1
ATOM 5682 O O . SER B 1 259 ? -1.409 -27.438 -18.031 1 98.38 259 SER B O 1
ATOM 5684 N N . GLN B 1 260 ? 0.542 -26.516 -17.453 1 98.69 260 GLN B N 1
ATOM 5685 C CA . GLN B 1 260 ? 0.458 -26.906 -16.047 1 98.69 260 GLN B CA 1
ATOM 5686 C C . GLN B 1 260 ? 0.631 -25.703 -15.125 1 98.69 260 GLN B C 1
ATOM 5688 O O . GLN B 1 260 ? 1.652 -25.016 -15.18 1 98.69 260 GLN B O 1
ATOM 5693 N N . GLY B 1 261 ? -0.376 -25.406 -14.352 1 98.75 261 GLY B N 1
ATOM 5694 C CA . GLY B 1 261 ? -0.25 -24.438 -13.273 1 98.75 261 GLY B CA 1
ATOM 5695 C C . GLY B 1 261 ? 0.259 -25.047 -11.984 1 98.75 261 GLY B C 1
ATOM 5696 O O . GLY B 1 261 ? -0.165 -26.141 -11.594 1 98.75 261 GLY B O 1
ATOM 5697 N N . ASN B 1 262 ? 1.232 -24.375 -11.336 1 98.75 262 ASN B N 1
ATOM 5698 C CA . ASN B 1 262 ? 1.734 -24.781 -10.031 1 98.75 262 ASN B CA 1
ATOM 5699 C C . ASN B 1 262 ? 1.317 -23.797 -8.945 1 98.75 262 ASN B C 1
ATOM 5701 O O . ASN B 1 262 ? 1.417 -22.578 -9.133 1 98.75 262 ASN B O 1
ATOM 5705 N N . GLU B 1 263 ? 0.773 -24.312 -7.871 1 97.62 263 GLU B N 1
ATOM 5706 C CA . GLU B 1 263 ? 0.32 -23.469 -6.773 1 97.62 263 GLU B CA 1
ATOM 5707 C C . GLU B 1 263 ? 0.59 -24.125 -5.422 1 97.62 263 GLU B C 1
ATOM 5709 O O . GLU B 1 263 ? 0.308 -25.312 -5.234 1 97.62 263 GLU B O 1
ATOM 5714 N N . PHE B 1 264 ? 1.098 -23.297 -4.492 1 94.06 264 PHE B N 1
ATOM 5715 C CA . PHE B 1 264 ? 1.474 -23.766 -3.164 1 94.06 264 PHE B CA 1
ATOM 5716 C C . PHE B 1 264 ? 0.353 -23.5 -2.164 1 94.06 264 PHE B C 1
ATOM 5718 O O . PHE B 1 264 ? 0.157 -24.297 -1.231 1 94.06 264 PHE B O 1
ATOM 5725 N N . SER B 1 265 ? -0.378 -22.516 -2.262 1 94.62 265 SER B N 1
ATOM 5726 C CA . SER B 1 265 ? -1.344 -22.062 -1.271 1 94.62 265 SER B CA 1
ATOM 5727 C C . SER B 1 265 ? -2.643 -22.844 -1.35 1 94.62 265 SER B C 1
ATOM 5729 O O . SER B 1 265 ? -3.375 -22.75 -2.338 1 94.62 265 SER B O 1
ATOM 5731 N N . TYR B 1 266 ? -3.027 -23.5 -0.252 1 94.31 266 TYR B N 1
ATOM 5732 C CA . TYR B 1 266 ? -4.305 -24.203 -0.2 1 94.31 266 TYR B CA 1
ATOM 5733 C C . TYR B 1 266 ? -5.469 -23.219 -0.264 1 94.31 266 TYR B C 1
ATOM 5735 O O . TYR B 1 266 ? -6.551 -23.562 -0.743 1 94.31 266 TYR B O 1
ATOM 5743 N N . TYR B 1 267 ? -5.246 -21.969 0.215 1 96.19 267 TYR B N 1
ATOM 5744 C CA . TYR B 1 267 ? -6.289 -20.969 0.034 1 96.19 267 TYR B CA 1
ATOM 5745 C C . TYR B 1 267 ? -6.68 -20.859 -1.435 1 96.19 267 TYR B C 1
ATOM 5747 O O . TYR B 1 267 ? -7.863 -20.875 -1.772 1 96.19 267 TYR B O 1
ATOM 5755 N N . MET B 1 268 ? -5.664 -20.766 -2.252 1 97.56 268 MET B N 1
ATOM 5756 C CA . MET B 1 268 ? -5.848 -20.594 -3.691 1 97.56 268 MET B CA 1
ATOM 5757 C C . MET B 1 268 ? -6.355 -21.875 -4.328 1 97.56 268 MET B C 1
ATOM 5759 O O . MET B 1 268 ? -7.262 -21.844 -5.164 1 97.56 268 MET B O 1
ATOM 5763 N N . MET B 1 269 ? -5.836 -23 -3.92 1 96.31 269 MET B N 1
ATOM 5764 C CA . MET B 1 269 ? -6.125 -24.281 -4.559 1 96.31 269 MET B CA 1
ATOM 5765 C C . MET B 1 269 ? -7.582 -24.672 -4.355 1 96.31 269 MET B C 1
ATOM 5767 O O . MET B 1 269 ? -8.227 -25.188 -5.273 1 96.31 269 MET B O 1
ATOM 5771 N N . ILE B 1 270 ? -8.047 -24.438 -3.199 1 96.81 270 ILE B N 1
ATOM 5772 C CA . ILE B 1 270 ? -9.445 -24.75 -2.912 1 96.81 270 ILE B CA 1
ATOM 5773 C C . ILE B 1 270 ? -10.352 -23.953 -3.838 1 96.81 270 ILE B C 1
ATOM 5775 O O . ILE B 1 270 ? -11.258 -24.516 -4.461 1 96.81 270 ILE B O 1
ATOM 5779 N N . CYS B 1 271 ? -10.047 -22.703 -3.92 1 98.19 271 CYS B N 1
ATOM 5780 C CA . CYS B 1 271 ? -10.867 -21.812 -4.734 1 98.19 271 CYS B CA 1
ATOM 5781 C C . CYS B 1 271 ? -10.688 -22.109 -6.219 1 98.19 271 CYS B C 1
ATOM 5783 O O . CYS B 1 271 ? -11.664 -22.172 -6.969 1 98.19 271 CYS B O 1
ATOM 5785 N N . SER B 1 272 ? -9.484 -22.266 -6.711 1 98 272 SER B N 1
ATOM 5786 C CA . SER B 1 272 ? -9.234 -22.547 -8.117 1 98 272 SER B CA 1
ATOM 5787 C C . SER B 1 272 ? -9.906 -23.859 -8.547 1 98 272 SER B C 1
ATOM 5789 O O . SER B 1 272 ? -10.492 -23.938 -9.633 1 98 272 SER B O 1
ATOM 5791 N N . ASN B 1 273 ? -9.867 -24.859 -7.699 1 97 273 ASN B N 1
ATOM 5792 C CA . ASN B 1 273 ? -10.531 -26.125 -7.996 1 97 273 ASN B CA 1
ATOM 5793 C C . ASN B 1 273 ? -12.031 -25.938 -8.195 1 97 273 ASN B C 1
ATOM 5795 O O . ASN B 1 273 ? -12.617 -26.516 -9.117 1 97 273 ASN B O 1
ATOM 5799 N N . PHE B 1 274 ? -12.609 -25.188 -7.332 1 98.12 274 PHE B N 1
ATOM 5800 C CA . PHE B 1 274 ? -14.047 -24.938 -7.41 1 98.12 274 PHE B CA 1
ATOM 5801 C C . PHE B 1 274 ? -14.414 -24.312 -8.75 1 98.12 274 PHE B C 1
ATOM 5803 O O . PHE B 1 274 ? -15.336 -24.766 -9.422 1 98.12 274 PHE B O 1
ATOM 5810 N N . ILE B 1 275 ? -13.672 -23.25 -9.156 1 98.19 275 ILE B N 1
ATOM 5811 C CA . ILE B 1 275 ? -13.992 -22.5 -10.367 1 98.19 275 ILE B CA 1
ATOM 5812 C C . ILE B 1 275 ? -13.688 -23.344 -11.602 1 98.19 275 ILE B C 1
ATOM 5814 O O . ILE B 1 275 ? -14.508 -23.438 -12.516 1 98.19 275 ILE B O 1
ATOM 5818 N N . LEU B 1 276 ? -12.578 -24.031 -11.633 1 97.56 276 LEU B N 1
ATOM 5819 C CA . LEU B 1 276 ? -12.109 -24.766 -12.812 1 97.56 276 LEU B CA 1
ATOM 5820 C C . LEU B 1 276 ? -12.914 -26.031 -13.016 1 97.56 276 LEU B C 1
ATOM 5822 O O . LEU B 1 276 ? -13.188 -26.438 -14.156 1 97.56 276 LEU B O 1
ATOM 5826 N N . ASN B 1 277 ? -13.422 -26.656 -11.883 1 96 277 ASN B N 1
ATOM 5827 C CA . ASN B 1 277 ? -13.93 -28.016 -12.031 1 96 277 ASN B CA 1
ATOM 5828 C C . ASN B 1 277 ? -15.398 -28.109 -11.617 1 96 277 ASN B C 1
ATOM 5830 O O . ASN B 1 277 ? -16.078 -29.078 -11.945 1 96 277 ASN B O 1
ATOM 5834 N N . HIS B 1 278 ? -15.852 -27.141 -10.898 1 96.69 278 HIS B N 1
ATOM 5835 C CA . HIS B 1 278 ? -17.172 -27.359 -10.312 1 96.69 278 HIS B CA 1
ATOM 5836 C C . HIS B 1 278 ? -18.172 -26.328 -10.812 1 96.69 278 HIS B C 1
ATOM 5838 O O . HIS B 1 278 ? -19.391 -26.531 -10.664 1 96.69 278 HIS B O 1
ATOM 5844 N N . CYS B 1 279 ? -17.656 -25.219 -11.305 1 96.56 279 CYS B N 1
ATOM 5845 C CA . CYS B 1 279 ? -18.594 -24.281 -11.906 1 96.56 279 CYS B CA 1
ATOM 5846 C C . CYS B 1 279 ? -19.172 -24.859 -13.195 1 96.56 279 CYS B C 1
ATOM 5848 O O . CYS B 1 279 ? -18.469 -25.484 -13.977 1 96.56 279 CYS B O 1
ATOM 5850 N N . GLN B 1 280 ? -20.469 -24.562 -13.469 1 96.19 280 GLN B N 1
ATOM 5851 C CA . GLN B 1 280 ? -21.156 -25.219 -14.57 1 96.19 280 GLN B CA 1
ATOM 5852 C C . GLN B 1 280 ? -21.422 -24.234 -15.719 1 96.19 280 GLN B C 1
ATOM 5854 O O . GLN B 1 280 ? -21.609 -24.656 -16.859 1 96.19 280 GLN B O 1
ATOM 5859 N N . THR B 1 281 ? -21.547 -22.984 -15.383 1 97.25 281 THR B N 1
ATOM 5860 C CA . THR B 1 281 ? -21.812 -21.969 -16.406 1 97.25 281 THR B CA 1
ATOM 5861 C C . THR B 1 281 ? -21.109 -20.656 -16.062 1 97.25 281 THR B C 1
ATOM 5863 O O . THR B 1 281 ? -20.734 -20.438 -14.906 1 97.25 281 THR B O 1
ATOM 5866 N N . ALA B 1 282 ? -20.906 -19.891 -17.094 1 97.56 282 ALA B N 1
ATOM 5867 C CA . ALA B 1 282 ? -20.453 -18.531 -16.859 1 97.56 282 ALA B CA 1
ATOM 5868 C C . ALA B 1 282 ? -21.484 -17.734 -16.078 1 97.56 282 ALA B C 1
ATOM 5870 O O . ALA B 1 282 ? -22.688 -17.859 -16.312 1 97.56 282 ALA B O 1
ATOM 5871 N N . GLY B 1 283 ? -21.031 -16.953 -15.133 1 98 283 GLY B N 1
ATOM 5872 C CA . GLY B 1 283 ? -21.922 -16.094 -14.359 1 98 283 GLY B CA 1
ATOM 5873 C C . GLY B 1 283 ? -22.75 -16.859 -13.344 1 98 283 GLY B C 1
ATOM 5874 O O . GLY B 1 283 ? -23.797 -16.375 -12.898 1 98 283 GLY B O 1
ATOM 5875 N N . GLU B 1 284 ? -22.328 -17.984 -12.961 1 98.19 284 GLU B N 1
ATOM 5876 C CA . GLU B 1 284 ? -23.078 -18.859 -12.07 1 98.19 284 GLU B CA 1
ATOM 5877 C C . GLU B 1 284 ? -23.203 -1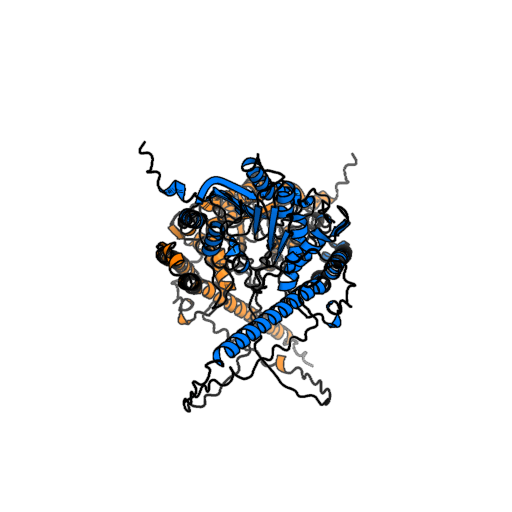8.25 -10.672 1 98.19 284 GLU B C 1
ATOM 5879 O O . GLU B 1 284 ? -24.219 -18.438 -10 1 98.19 284 GLU B O 1
ATOM 5884 N N . TRP B 1 285 ? -22.203 -17.5 -10.258 1 98.56 285 TRP B N 1
ATOM 5885 C CA . TRP B 1 285 ? -22.156 -17 -8.883 1 98.56 285 TRP B CA 1
ATOM 5886 C C . TRP B 1 285 ? -22.078 -15.484 -8.859 1 98.56 285 TRP B C 1
ATOM 5888 O O . TRP B 1 285 ? -21.656 -14.867 -9.844 1 98.56 285 TRP B O 1
ATOM 5898 N N . THR B 1 286 ? -22.5 -14.938 -7.758 1 98.62 286 THR B N 1
ATOM 5899 C CA . THR B 1 286 ? -22.344 -13.516 -7.449 1 98.62 286 THR B CA 1
ATOM 5900 C C . THR B 1 286 ? -21.594 -13.32 -6.133 1 98.62 286 THR B C 1
ATOM 5902 O O . THR B 1 286 ? -21.859 -14.031 -5.156 1 98.62 286 THR B O 1
ATOM 5905 N N . ILE B 1 287 ? -20.625 -12.422 -6.148 1 98.75 287 ILE B N 1
ATOM 5906 C CA . ILE B 1 287 ? -19.906 -12.102 -4.918 1 98.75 287 ILE B CA 1
ATOM 5907 C C . ILE B 1 287 ? -19.828 -10.586 -4.746 1 98.75 287 ILE B C 1
ATOM 5909 O O . ILE B 1 287 ? -20.172 -9.828 -5.656 1 98.75 287 ILE B O 1
ATOM 5913 N N . TYR B 1 288 ? -19.453 -10.164 -3.562 1 98.75 288 TYR B N 1
ATOM 5914 C CA . TYR B 1 288 ? -19.266 -8.758 -3.203 1 98.75 288 TYR B CA 1
ATOM 5915 C C . TYR B 1 288 ? -17.859 -8.508 -2.67 1 98.75 288 TYR B C 1
ATOM 5917 O O . TYR B 1 288 ? -17.656 -8.422 -1.458 1 98.75 288 TYR B O 1
ATOM 5925 N N . PRO B 1 289 ? -16.922 -8.242 -3.557 1 98.44 289 PRO B N 1
ATOM 5926 C CA . PRO B 1 289 ? -15.508 -8.297 -3.199 1 98.44 289 PRO B CA 1
ATOM 5927 C C . PRO B 1 289 ? -15.039 -7.043 -2.465 1 98.44 289 PRO B C 1
ATOM 5929 O O . PRO B 1 289 ? -14.008 -7.07 -1.78 1 98.44 289 PRO B O 1
ATOM 5932 N N . TRP B 1 290 ? -15.773 -5.938 -2.518 1 98.25 290 TRP B N 1
ATOM 5933 C CA . TRP B 1 290 ? -15.227 -4.648 -2.104 1 98.25 290 TRP B CA 1
ATOM 5934 C C . TRP B 1 290 ? -15.836 -4.195 -0.784 1 98.25 290 TRP B C 1
ATOM 5936 O O . TRP B 1 290 ? -15.641 -3.051 -0.362 1 98.25 290 TRP B O 1
ATOM 5946 N N . ILE B 1 291 ? -16.5 -5.086 -0.098 1 98.12 291 ILE B N 1
ATOM 5947 C CA . ILE B 1 291 ? -17.281 -4.699 1.065 1 98.12 291 ILE B CA 1
ATOM 5948 C C . ILE B 1 291 ? -16.391 -4.633 2.299 1 98.12 291 ILE B C 1
ATOM 5950 O O . ILE B 1 291 ? -16.812 -4.152 3.355 1 98.12 291 ILE B O 1
ATOM 5954 N N . HIS B 1 292 ? -15.117 -5.031 2.205 1 95.81 292 HIS B N 1
ATOM 5955 C CA . HIS B 1 292 ? -14.312 -5.258 3.398 1 95.81 292 HIS B CA 1
ATOM 5956 C C . HIS B 1 292 ? -13.531 -4.004 3.779 1 95.81 292 HIS B C 1
ATOM 5958 O O . HIS B 1 292 ? -12.648 -4.055 4.645 1 95.81 292 HIS B O 1
ATOM 5964 N N . SER B 1 293 ? -13.781 -2.895 3.176 1 93.06 293 SER B N 1
ATOM 5965 C CA . SER B 1 293 ? -13.164 -1.623 3.537 1 93.06 293 SER B CA 1
ATOM 5966 C C . SER B 1 293 ? -14.109 -0.455 3.27 1 93.06 293 SER B C 1
ATOM 5968 O O . SER B 1 293 ? -14.812 -0.44 2.26 1 93.06 293 SER B O 1
ATOM 5970 N N . ASN B 1 294 ? -14.055 0.527 4.191 1 95.38 294 ASN B N 1
ATOM 5971 C CA . ASN B 1 294 ? -14.789 1.772 3.994 1 95.38 294 ASN B CA 1
ATOM 5972 C C . ASN B 1 294 ? -13.898 2.863 3.41 1 95.38 294 ASN B C 1
ATOM 5974 O O . ASN B 1 294 ? -14.375 3.939 3.053 1 95.38 294 ASN B O 1
ATOM 5978 N N . CYS B 1 295 ? -12.656 2.6 3.252 1 96.5 295 CYS B N 1
ATOM 5979 C CA . CYS B 1 295 ? -11.695 3.604 2.816 1 96.5 295 CYS B CA 1
ATOM 5980 C C . CYS B 1 295 ? -11.758 3.801 1.306 1 96.5 295 CYS B C 1
ATOM 5982 O O . CYS B 1 295 ? -12.062 2.863 0.565 1 96.5 295 CYS B O 1
ATOM 5984 N N . ASN B 1 296 ? -11.492 5.059 0.949 1 98.12 296 ASN B N 1
ATOM 5985 C CA . ASN B 1 296 ? -11.281 5.387 -0.457 1 98.12 296 ASN B CA 1
ATOM 5986 C C . ASN B 1 296 ? -12.484 4.996 -1.312 1 98.12 296 ASN B C 1
ATOM 5988 O O . ASN B 1 296 ? -12.32 4.535 -2.443 1 98.12 296 ASN B O 1
ATOM 5992 N N . SER B 1 297 ? -13.672 5.074 -0.719 1 97.81 297 SER B N 1
ATOM 5993 C CA . SER B 1 297 ? -14.906 4.762 -1.43 1 97.81 297 SER B CA 1
ATOM 5994 C C . SER B 1 297 ? -15.555 6.02 -1.996 1 97.81 297 SER B C 1
ATOM 5996 O O . SER B 1 297 ? -15.719 7.012 -1.286 1 97.81 297 SER B O 1
ATOM 5998 N N . LEU B 1 298 ? -15.93 5.965 -3.242 1 97.75 298 LEU B N 1
ATOM 5999 C CA . LEU B 1 298 ? -16.594 7.098 -3.873 1 97.75 298 LEU B CA 1
ATOM 6000 C C . LEU B 1 298 ? -18.062 7.18 -3.443 1 97.75 298 LEU B C 1
ATOM 6002 O O . LEU B 1 298 ? -18.594 8.273 -3.252 1 97.75 298 LEU B O 1
ATOM 6006 N N . SER B 1 299 ? -18.625 5.965 -3.355 1 97.38 299 SER B N 1
ATOM 6007 C CA . SER B 1 299 ? -20.016 5.875 -2.957 1 97.38 299 SER B CA 1
ATOM 6008 C C . SER B 1 299 ? -20.328 4.535 -2.293 1 97.38 299 SER B C 1
ATOM 6010 O O . SER B 1 299 ? -19.531 3.592 -2.4 1 97.38 299 SER B O 1
ATOM 6012 N N . GLU B 1 300 ? -21.438 4.527 -1.623 1 94.88 300 GLU B N 1
ATOM 6013 C CA . GLU B 1 300 ? -21.891 3.273 -1.021 1 94.88 300 GLU B CA 1
ATOM 6014 C C . GLU B 1 300 ? -22.188 2.225 -2.09 1 94.88 300 GLU B C 1
ATOM 6016 O O . GLU B 1 300 ? -21.906 1.039 -1.898 1 94.88 300 GLU B O 1
ATOM 6021 N N . SER B 1 301 ? -22.75 2.672 -3.146 1 95.88 301 SER B N 1
ATOM 6022 C CA . SER B 1 301 ? -23.078 1.761 -4.234 1 95.88 301 SER B CA 1
ATOM 6023 C C . SER B 1 301 ? -21.828 1.116 -4.82 1 95.88 301 SER B C 1
ATOM 6025 O O . SER B 1 301 ? -21.859 -0.041 -5.242 1 95.88 301 SER B O 1
ATOM 6027 N N . ASP B 1 302 ? -20.797 1.862 -4.809 1 96.44 302 ASP B N 1
ATOM 6028 C CA . ASP B 1 302 ? -19.547 1.322 -5.312 1 96.44 302 ASP B CA 1
ATOM 6029 C C . ASP B 1 302 ? -19 0.227 -4.395 1 96.44 302 ASP B C 1
ATOM 6031 O O . ASP B 1 302 ? -18.484 -0.787 -4.863 1 96.44 302 ASP B O 1
ATOM 6035 N N . GLN B 1 303 ? -19.125 0.452 -3.145 1 97.38 303 GLN B N 1
ATOM 6036 C CA . GLN B 1 303 ? -18.641 -0.507 -2.158 1 97.38 303 GLN B CA 1
ATOM 6037 C C . GLN B 1 303 ? -19.453 -1.794 -2.191 1 97.38 303 GLN B C 1
ATOM 6039 O O . GLN B 1 303 ? -18.906 -2.889 -2.043 1 97.38 303 GLN B O 1
ATOM 6044 N N . LEU B 1 304 ? -20.766 -1.692 -2.436 1 98.19 304 LEU B N 1
ATOM 6045 C CA . LEU B 1 304 ? -21.688 -2.816 -2.285 1 98.19 304 LEU B CA 1
ATOM 6046 C C . LEU B 1 304 ? -22.031 -3.414 -3.643 1 98.19 304 LEU B C 1
ATOM 6048 O O . LEU B 1 304 ? -23 -4.172 -3.762 1 98.19 304 LEU B O 1
ATOM 6052 N N . ARG B 1 305 ? -21.281 -3.107 -4.656 1 98.06 305 ARG B N 1
ATOM 6053 C CA . ARG B 1 305 ? -21.641 -3.57 -5.992 1 98.06 305 ARG B CA 1
ATOM 6054 C C . ARG B 1 305 ? -21.344 -5.059 -6.148 1 98.06 305 ARG B C 1
ATOM 6056 O O . ARG B 1 305 ? -20.312 -5.547 -5.684 1 98.06 305 ARG B O 1
ATOM 6063 N N . PRO B 1 306 ? -22.281 -5.805 -6.805 1 98.44 306 PRO B N 1
ATOM 6064 C CA . PRO B 1 306 ? -22.094 -7.234 -7.066 1 98.44 306 PRO B CA 1
ATOM 6065 C C . PRO B 1 306 ? -21.156 -7.5 -8.242 1 98.44 306 PRO B C 1
ATOM 6067 O O . PRO B 1 306 ? -21.078 -6.688 -9.164 1 98.44 306 PRO B O 1
ATOM 6070 N N . VAL B 1 307 ? -20.453 -8.586 -8.188 1 98.75 307 VAL B N 1
ATOM 6071 C CA . VAL B 1 307 ? -19.609 -9.062 -9.281 1 98.75 307 VAL B CA 1
ATOM 6072 C C . VAL B 1 307 ? -19.969 -10.516 -9.609 1 98.75 307 VAL B C 1
ATOM 6074 O O . VAL B 1 307 ? -20.016 -11.367 -8.711 1 98.75 307 VAL B O 1
ATOM 6077 N N . THR B 1 308 ? -20.203 -10.789 -10.875 1 98.69 308 THR B N 1
ATOM 6078 C CA . THR B 1 308 ? -20.562 -12.133 -11.312 1 98.69 308 THR B CA 1
ATOM 6079 C C . THR B 1 308 ? -19.312 -12.922 -11.711 1 98.69 308 THR B C 1
ATOM 6081 O O . THR B 1 308 ? -18.406 -12.383 -12.359 1 98.69 308 THR B O 1
ATOM 6084 N N . VAL B 1 309 ? -19.328 -14.242 -11.344 1 98.62 309 VAL B N 1
ATOM 6085 C CA . VAL B 1 309 ? -18.172 -15.102 -11.609 1 98.62 309 VAL B CA 1
ATOM 6086 C C . VAL B 1 309 ? -18.641 -16.516 -11.898 1 98.62 309 VAL B C 1
ATOM 6088 O O . VAL B 1 309 ? -19.688 -16.953 -11.406 1 98.62 309 VAL B O 1
ATOM 6091 N N . PRO B 1 310 ? -17.969 -17.25 -12.711 1 98.62 310 PRO B N 1
ATOM 6092 C CA . PRO B 1 310 ? -16.844 -16.812 -13.547 1 98.62 310 PRO B CA 1
ATOM 6093 C C . PRO B 1 310 ? -17.297 -16.125 -14.836 1 98.62 310 PRO B C 1
ATOM 6095 O O . PRO B 1 310 ? -18.469 -16.25 -15.234 1 98.62 310 PRO B O 1
ATOM 6098 N N . ASP B 1 311 ? -16.422 -15.352 -15.461 1 98.5 311 ASP B N 1
ATOM 6099 C CA . ASP B 1 311 ? -16.797 -14.656 -16.688 1 98.5 311 ASP B CA 1
ATOM 6100 C C . ASP B 1 311 ? -16.766 -15.609 -17.891 1 98.5 311 ASP B C 1
ATOM 6102 O O . ASP B 1 311 ? -17.375 -15.328 -18.922 1 98.5 311 ASP B O 1
ATOM 6106 N N . ILE B 1 312 ? -16.094 -16.75 -17.734 1 97.75 312 ILE B N 1
ATOM 6107 C CA . ILE B 1 312 ? -16.109 -17.828 -18.734 1 97.75 312 ILE B CA 1
ATOM 6108 C C . ILE B 1 312 ? -16.219 -19.172 -18.031 1 97.75 312 ILE B C 1
ATOM 6110 O O . ILE B 1 312 ? -15.773 -19.344 -16.891 1 97.75 312 ILE B O 1
ATOM 6114 N N . HIS B 1 313 ? -16.844 -20.047 -18.703 1 97.56 313 HIS B N 1
ATOM 6115 C CA . HIS B 1 313 ? -16.891 -21.422 -18.188 1 97.56 313 HIS B CA 1
ATOM 6116 C C . HIS B 1 313 ? -15.641 -22.203 -18.562 1 97.56 313 HIS B C 1
ATOM 6118 O O . HIS B 1 313 ? -15.398 -22.469 -19.75 1 97.56 313 HIS B O 1
ATOM 6124 N N . PRO B 1 314 ? -14.859 -22.609 -17.594 1 96.06 314 PRO B N 1
ATOM 6125 C CA . PRO B 1 314 ? -13.555 -23.219 -17.891 1 96.06 314 PRO B CA 1
ATOM 6126 C C . PRO B 1 314 ? -13.664 -24.469 -18.75 1 96.06 314 PRO B C 1
ATOM 6128 O O . PRO B 1 314 ? -12.914 -24.625 -19.719 1 96.06 314 PRO B O 1
ATOM 6131 N N . ALA B 1 315 ? -14.617 -25.328 -18.516 1 92.19 315 ALA B N 1
ATOM 6132 C CA . ALA B 1 315 ? -14.734 -26.609 -19.219 1 92.19 315 ALA B CA 1
ATOM 6133 C C . ALA B 1 315 ? -15.094 -26.391 -20.688 1 92.19 315 ALA B C 1
ATOM 6135 O O . ALA B 1 315 ? -14.812 -27.234 -21.531 1 92.19 315 ALA B O 1
ATOM 6136 N N . SER B 1 316 ? -15.633 -25.25 -20.984 1 93.31 316 SER B N 1
ATOM 6137 C CA . SER B 1 316 ? -16.062 -24.984 -22.344 1 93.31 316 SER B CA 1
ATOM 6138 C C . SER B 1 316 ? -15.164 -23.953 -23.016 1 93.31 316 SER B C 1
ATOM 6140 O O . SER B 1 316 ? -15.5 -23.406 -24.078 1 93.31 316 SER B O 1
ATOM 6142 N N . ALA B 1 317 ? -14.047 -23.688 -22.453 1 92.81 317 ALA B N 1
ATOM 6143 C CA . ALA B 1 317 ? -13.211 -22.594 -22.906 1 92.81 317 ALA B CA 1
ATOM 6144 C C . ALA B 1 317 ? -12.258 -23.047 -24.016 1 92.81 317 ALA B C 1
ATOM 6146 O O . ALA B 1 317 ? -11.547 -22.234 -24.609 1 92.81 317 ALA B O 1
ATOM 6147 N N . GLY B 1 318 ? -12.234 -24.312 -24.312 1 91.88 318 GLY B N 1
ATOM 6148 C CA . GLY B 1 318 ? -11.336 -24.828 -25.328 1 91.88 318 GLY B CA 1
ATOM 6149 C C . GLY B 1 318 ? -9.984 -25.234 -24.781 1 91.88 318 GLY B C 1
ATOM 6150 O O . GLY B 1 318 ? -8.953 -25 -25.438 1 91.88 318 GLY B O 1
ATOM 6151 N N . ILE B 1 319 ? -9.977 -25.766 -23.609 1 90.62 319 ILE B N 1
ATOM 6152 C CA . ILE B 1 319 ? -8.734 -26.219 -22.984 1 90.62 319 ILE B CA 1
ATOM 6153 C C . ILE B 1 319 ? -8.273 -27.516 -23.641 1 90.62 319 ILE B C 1
ATOM 6155 O O . ILE B 1 319 ? -9.086 -28.266 -24.188 1 90.62 319 ILE B O 1
ATOM 6159 N N . THR B 1 320 ? -7.008 -27.75 -23.609 1 87 320 THR B N 1
ATOM 6160 C CA . THR B 1 320 ? -6.449 -29 -24.109 1 87 320 THR B CA 1
ATOM 6161 C C . THR B 1 320 ? -6.523 -30.094 -23.047 1 87 320 THR B C 1
ATOM 6163 O O . THR B 1 320 ? -6.742 -29.797 -21.875 1 87 320 THR B O 1
ATOM 6166 N N . GLU B 1 321 ? -6.336 -31.391 -23.469 1 89 321 GLU B N 1
ATOM 6167 C CA . GLU B 1 321 ? -6.309 -32.5 -22.531 1 89 321 GLU B CA 1
ATOM 6168 C C . GLU B 1 321 ? -5.105 -32.438 -21.609 1 89 321 GLU B C 1
ATOM 6170 O O . GLU B 1 321 ? -5.121 -33 -20.5 1 89 321 GLU B O 1
ATOM 6175 N N . GLY B 1 322 ? -4.207 -31.641 -21.875 1 92.44 322 GLY B N 1
ATOM 6176 C CA . GLY B 1 322 ? -2.986 -31.562 -21.094 1 92.44 322 GLY B CA 1
ATOM 6177 C C . GLY B 1 322 ? -3.025 -30.469 -20.047 1 92.44 322 GLY B C 1
ATOM 6178 O O . GLY B 1 322 ? -2.047 -30.25 -19.328 1 92.44 322 GLY B O 1
ATOM 6179 N N . PHE B 1 323 ? -4.172 -29.828 -19.875 1 96.69 323 PHE B N 1
ATOM 6180 C CA . PHE B 1 323 ? -4.289 -28.797 -18.859 1 96.69 323 PHE B CA 1
ATOM 6181 C C . PHE B 1 323 ? -4.332 -29.406 -17.469 1 96.69 323 PHE B C 1
ATOM 6183 O O . PHE B 1 323 ? -5.121 -30.328 -17.219 1 96.69 323 PHE B O 1
ATOM 6190 N N . SER B 1 324 ? -3.441 -28.938 -16.562 1 97.19 324 SER B N 1
ATOM 6191 C CA . SER B 1 324 ? -3.428 -29.484 -15.211 1 97.19 324 SER B CA 1
ATOM 6192 C C . SER B 1 324 ? -2.961 -28.438 -14.203 1 97.19 324 SER B C 1
ATOM 6194 O O . SER B 1 324 ? -2.34 -27.438 -14.57 1 97.19 324 SER B O 1
ATOM 6196 N N . MET B 1 325 ? -3.398 -28.641 -12.992 1 96.88 325 MET B N 1
ATOM 6197 C CA . MET B 1 325 ? -2.906 -27.891 -11.836 1 96.88 325 MET B CA 1
ATOM 6198 C C . MET B 1 325 ? -2.113 -28.797 -10.898 1 96.88 325 MET B C 1
ATOM 6200 O O . MET B 1 325 ? -2.562 -29.891 -10.562 1 96.88 325 MET B O 1
ATOM 6204 N N . CYS B 1 326 ? -0.962 -28.359 -10.547 1 96.88 326 CYS B N 1
ATOM 6205 C CA . CYS B 1 326 ? -0.097 -29.125 -9.656 1 96.88 326 CYS B CA 1
ATOM 6206 C C . CYS B 1 326 ? 0.112 -28.391 -8.336 1 96.88 326 CYS B C 1
ATOM 6208 O O . CYS B 1 326 ? 0.642 -27.266 -8.32 1 96.88 326 CYS B O 1
ATOM 6210 N N . GLY B 1 327 ? -0.29 -29.078 -7.211 1 94.5 327 GLY B N 1
ATOM 6211 C CA . GLY B 1 327 ? -0.091 -28.5 -5.891 1 94.5 327 GLY B CA 1
ATOM 6212 C C . GLY B 1 327 ? 1.268 -28.812 -5.297 1 94.5 327 GLY B C 1
ATOM 6213 O O . GLY B 1 327 ? 1.786 -29.922 -5.48 1 94.5 327 GLY B O 1
ATOM 6214 N N . GLY B 1 328 ? 1.938 -27.75 -4.617 1 94.38 328 GLY B N 1
ATOM 6215 C CA . GLY B 1 328 ? 3.203 -27.969 -3.938 1 94.38 328 GLY B CA 1
ATOM 6216 C C . GLY B 1 328 ? 4.172 -26.812 -4.086 1 94.38 328 GLY B C 1
ATOM 6217 O O . GLY B 1 328 ? 3.951 -25.906 -4.902 1 94.38 328 GLY B O 1
ATOM 6218 N N . ASP B 1 329 ? 5.141 -26.906 -3.318 1 95.12 329 ASP B N 1
ATOM 6219 C CA . ASP B 1 329 ? 6.207 -25.906 -3.395 1 95.12 329 ASP B CA 1
ATOM 6220 C C . ASP B 1 329 ? 6.977 -26.031 -4.711 1 95.12 329 ASP B C 1
ATOM 6222 O O . ASP B 1 329 ? 7.344 -27.125 -5.125 1 95.12 329 ASP B O 1
ATOM 6226 N N . PHE B 1 330 ? 7.215 -24.922 -5.371 1 98.19 330 PHE B N 1
ATOM 6227 C CA . PHE B 1 330 ? 7.852 -24.891 -6.684 1 98.19 330 PHE B CA 1
ATOM 6228 C C . PHE B 1 330 ? 9.195 -25.594 -6.648 1 98.19 330 PHE B C 1
ATOM 6230 O O . PHE B 1 330 ? 9.492 -26.422 -7.512 1 98.19 330 PHE B O 1
ATOM 6237 N N . VAL B 1 331 ? 10.039 -25.281 -5.652 1 97.44 331 VAL B N 1
ATOM 6238 C CA . VAL B 1 331 ? 11.391 -25.844 -5.555 1 97.44 331 VAL B CA 1
ATOM 6239 C C . VAL B 1 331 ? 11.32 -27.344 -5.332 1 97.44 331 VAL B C 1
ATOM 6241 O O . VAL B 1 331 ? 12.031 -28.109 -5.988 1 97.44 331 VAL B O 1
ATOM 6244 N N . GLU B 1 332 ? 10.43 -27.766 -4.484 1 95 332 GLU B N 1
ATOM 6245 C CA . GLU B 1 332 ? 10.305 -29.188 -4.16 1 95 332 GLU B CA 1
ATOM 6246 C C . GLU B 1 332 ? 9.797 -29.984 -5.352 1 95 332 GLU B C 1
ATOM 6248 O O . GLU B 1 332 ? 10.32 -31.062 -5.66 1 95 332 GLU B O 1
ATOM 6253 N N . VAL B 1 333 ? 8.852 -29.422 -6.062 1 96.69 333 VAL B N 1
ATOM 6254 C CA . VAL B 1 333 ? 8.195 -30.156 -7.148 1 96.69 333 VAL B CA 1
ATOM 6255 C C . VAL B 1 333 ? 9.117 -30.203 -8.367 1 96.69 333 VAL B C 1
ATOM 6257 O O . VAL B 1 333 ? 9.305 -31.266 -8.969 1 96.69 333 VAL B O 1
ATOM 6260 N N . TYR B 1 334 ? 9.773 -29.156 -8.703 1 97.94 334 TYR B N 1
ATOM 6261 C CA . TYR B 1 334 ? 10.398 -29.062 -10.023 1 97.94 334 TYR B CA 1
ATOM 6262 C C . TYR B 1 334 ? 11.906 -29.234 -9.922 1 97.94 334 TYR B C 1
ATOM 6264 O O . TYR B 1 334 ? 12.609 -29.219 -10.938 1 97.94 334 TYR B O 1
ATOM 6272 N N . ASN B 1 335 ? 12.336 -29.422 -8.68 1 95.81 335 ASN B N 1
ATOM 6273 C CA . ASN B 1 335 ? 13.727 -29.844 -8.516 1 95.81 335 ASN B CA 1
ATOM 6274 C C . ASN B 1 335 ? 13.898 -31.344 -8.734 1 95.81 335 ASN B C 1
ATOM 6276 O O . ASN B 1 335 ? 15.016 -31.859 -8.734 1 95.81 335 ASN B O 1
ATOM 6280 N N . ASP B 1 336 ? 12.836 -32.031 -8.93 1 95.75 336 ASP B N 1
ATOM 6281 C CA . ASP B 1 336 ? 12.867 -33.469 -9.266 1 95.75 336 ASP B CA 1
ATOM 6282 C C . ASP B 1 336 ? 13.656 -33.719 -10.547 1 95.75 336 ASP B C 1
ATOM 6284 O O . ASP B 1 336 ? 13.477 -33 -11.531 1 95.75 336 ASP B O 1
ATOM 6288 N N . PRO B 1 337 ? 14.516 -34.719 -10.562 1 95.94 337 PRO B N 1
ATOM 6289 C CA . PRO B 1 337 ? 15.336 -35 -11.742 1 95.94 337 PRO B CA 1
ATOM 6290 C C . PRO B 1 337 ? 14.5 -35.312 -12.984 1 95.94 337 PRO B C 1
ATOM 6292 O O . PRO B 1 337 ? 14.953 -35.062 -14.102 1 95.94 337 PRO B O 1
ATOM 6295 N N . ASN B 1 338 ? 13.344 -35.719 -12.812 1 96.56 338 ASN B N 1
ATOM 6296 C CA . ASN B 1 338 ? 12.477 -36.062 -13.93 1 96.56 338 ASN B CA 1
ATOM 6297 C C . ASN B 1 338 ? 11.945 -34.844 -14.641 1 96.56 338 ASN B C 1
ATOM 6299 O O . ASN B 1 338 ? 11.391 -34.906 -15.734 1 96.56 338 ASN B O 1
ATOM 6303 N N . GLN B 1 339 ? 12.18 -33.656 -14.094 1 97.62 339 GLN B N 1
ATOM 6304 C CA . GLN B 1 339 ? 11.672 -32.438 -14.664 1 97.62 339 GLN B CA 1
ATOM 6305 C C . GLN B 1 339 ? 12.711 -31.766 -15.562 1 97.62 339 GLN B C 1
ATOM 6307 O O . GLN B 1 339 ? 12.406 -30.812 -16.281 1 97.62 339 GLN B O 1
ATOM 6312 N N . VAL B 1 340 ? 13.922 -32.312 -15.562 1 97.88 340 VAL B N 1
ATOM 6313 C CA . VAL B 1 340 ? 15.023 -31.656 -16.281 1 97.88 340 VAL B CA 1
ATOM 6314 C C . VAL B 1 340 ? 14.742 -31.656 -17.781 1 97.88 340 VAL B C 1
ATOM 6316 O O . VAL B 1 340 ? 14.492 -32.719 -18.375 1 97.88 340 VAL B O 1
ATOM 6319 N N . GLY B 1 341 ? 14.719 -30.516 -18.359 1 97.69 341 GLY B N 1
ATOM 6320 C CA . GLY B 1 341 ? 14.594 -30.375 -19.797 1 97.69 341 GLY B CA 1
ATOM 6321 C C . GLY B 1 341 ? 13.25 -30.812 -20.328 1 97.69 341 GLY B C 1
ATOM 6322 O O . GLY B 1 341 ? 13.156 -31.391 -21.422 1 97.69 341 GLY B O 1
ATOM 6323 N N . VAL B 1 342 ? 12.227 -30.609 -19.625 1 97.75 342 VAL B N 1
ATOM 6324 C CA . VAL B 1 342 ? 10.906 -31.141 -19.984 1 97.75 342 VAL B CA 1
ATOM 6325 C C . VAL B 1 342 ? 10.078 -30.031 -20.625 1 97.75 342 VAL B C 1
ATOM 6327 O O . VAL B 1 342 ? 9.297 -30.297 -21.547 1 97.75 342 VAL B O 1
ATOM 6330 N N . TRP B 1 343 ? 10.289 -28.812 -20.297 1 98.69 343 TRP B N 1
ATOM 6331 C CA . TRP B 1 343 ? 9.344 -27.75 -20.641 1 98.69 343 TRP B CA 1
ATOM 6332 C C . TRP B 1 343 ? 9.852 -26.922 -21.812 1 98.69 343 TRP B C 1
ATOM 6334 O O . TRP B 1 343 ? 11.047 -26.609 -21.891 1 98.69 343 TRP B O 1
ATOM 6344 N N . ASP B 1 344 ? 8.953 -26.578 -22.703 1 98.56 344 ASP B N 1
ATOM 6345 C CA . ASP B 1 344 ? 9.273 -25.688 -23.812 1 98.56 344 ASP B CA 1
ATOM 6346 C C . ASP B 1 344 ? 9.242 -24.219 -23.375 1 98.56 344 ASP B C 1
ATOM 6348 O O . ASP B 1 344 ? 9.961 -23.391 -23.938 1 98.56 344 ASP B O 1
ATOM 6352 N N . ALA B 1 345 ? 8.391 -23.938 -22.406 1 98.88 345 ALA B N 1
ATOM 6353 C CA . ALA B 1 345 ? 8.219 -22.578 -21.906 1 98.88 345 ALA B CA 1
ATOM 6354 C C . ALA B 1 345 ? 7.898 -22.578 -20.422 1 98.88 345 ALA B C 1
ATOM 6356 O O . ALA B 1 345 ? 7.203 -23.469 -19.922 1 98.88 345 ALA B O 1
ATOM 6357 N N . VAL B 1 346 ? 8.43 -21.609 -19.703 1 98.94 346 VAL B N 1
ATOM 6358 C CA . VAL B 1 346 ? 8.039 -21.266 -18.344 1 98.94 346 VAL B CA 1
ATOM 6359 C C . VAL B 1 346 ? 7.562 -19.828 -18.281 1 98.94 346 VAL B C 1
ATOM 6361 O O . VAL B 1 346 ? 8.258 -18.922 -18.75 1 98.94 346 VAL B O 1
ATOM 6364 N N . VAL B 1 347 ? 6.363 -19.641 -17.766 1 98.94 347 VAL B N 1
ATOM 6365 C CA . VAL B 1 347 ? 5.773 -18.312 -17.656 1 98.94 347 VAL B CA 1
ATOM 6366 C C . VAL B 1 347 ? 5.613 -17.938 -16.172 1 98.94 347 VAL B C 1
ATOM 6368 O O . VAL B 1 347 ? 4.906 -18.625 -15.43 1 98.94 347 VAL B O 1
ATOM 6371 N N . THR B 1 348 ? 6.32 -16.938 -15.773 1 98.94 348 THR B N 1
ATOM 6372 C CA . THR B 1 348 ? 6.176 -16.422 -14.414 1 98.94 348 THR B CA 1
ATOM 6373 C C . THR B 1 348 ? 5.457 -15.07 -14.422 1 98.94 348 THR B C 1
ATOM 6375 O O . THR B 1 348 ? 5.93 -14.117 -15.039 1 98.94 348 THR B O 1
ATOM 6378 N N . CYS B 1 349 ? 4.336 -15 -13.844 1 98.88 349 CYS B N 1
ATOM 6379 C CA . CYS B 1 349 ? 3.533 -13.789 -13.695 1 98.88 349 CYS B CA 1
ATOM 6380 C C . CYS B 1 349 ? 3.285 -13.477 -12.227 1 98.88 349 CYS B C 1
ATOM 6382 O O . CYS B 1 349 ? 2.521 -14.18 -11.562 1 98.88 349 CYS B O 1
ATOM 6384 N N . PHE B 1 350 ? 3.965 -12.391 -11.703 1 98.56 350 PHE B N 1
ATOM 6385 C CA . PHE B 1 350 ? 3.912 -12.078 -10.273 1 98.56 350 PHE B CA 1
ATOM 6386 C C . PHE B 1 350 ? 4.305 -13.297 -9.445 1 98.56 350 PHE B C 1
ATOM 6388 O O . PHE B 1 350 ? 3.58 -13.695 -8.531 1 98.56 350 PHE B O 1
ATOM 6395 N N . PHE B 1 351 ? 5.551 -13.812 -9.703 1 98.75 351 PHE B N 1
ATOM 6396 C CA . PHE B 1 351 ? 5.871 -15.078 -9.047 1 98.75 351 PHE B CA 1
ATOM 6397 C C . PHE B 1 351 ? 7.273 -15.039 -8.453 1 98.75 351 PHE B C 1
ATOM 6399 O O . PHE B 1 351 ? 7.484 -15.469 -7.32 1 98.75 351 PHE B O 1
ATOM 6406 N N . ILE B 1 352 ? 8.25 -14.555 -9.156 1 98.75 352 ILE B N 1
ATOM 6407 C CA . ILE B 1 352 ? 9.648 -14.781 -8.789 1 98.75 352 ILE B CA 1
ATOM 6408 C C . ILE B 1 352 ? 9.945 -14.102 -7.453 1 98.75 352 ILE B C 1
ATOM 6410 O O . ILE B 1 352 ? 10.859 -14.508 -6.73 1 98.75 352 ILE B O 1
ATOM 6414 N N . ASP B 1 353 ? 9.164 -13.094 -7.074 1 98.06 353 ASP B N 1
ATOM 6415 C CA . ASP B 1 353 ? 9.398 -12.391 -5.82 1 98.06 353 ASP B CA 1
ATOM 6416 C C . ASP B 1 353 ? 8.812 -13.156 -4.637 1 98.06 353 ASP B C 1
ATOM 6418 O O . ASP B 1 353 ? 8.922 -12.719 -3.49 1 98.06 353 ASP B O 1
ATOM 6422 N N . THR B 1 354 ? 8.219 -14.336 -4.875 1 97.12 354 THR B N 1
ATOM 6423 C CA . THR B 1 354 ? 7.695 -15.172 -3.799 1 97.12 354 THR B CA 1
ATOM 6424 C C . THR B 1 354 ? 8.789 -16.062 -3.215 1 97.12 354 THR B C 1
ATOM 6426 O O . THR B 1 354 ? 8.57 -16.734 -2.209 1 97.12 354 THR B O 1
ATOM 6429 N N . ALA B 1 355 ? 9.961 -16.062 -3.736 1 96.5 355 ALA B N 1
ATOM 6430 C CA . ALA B 1 355 ? 11.055 -16.953 -3.334 1 96.5 355 ALA B CA 1
ATOM 6431 C C . ALA B 1 355 ? 11.727 -16.438 -2.062 1 96.5 355 ALA B C 1
ATOM 6433 O O . ALA B 1 355 ? 11.906 -15.234 -1.885 1 96.5 355 ALA B O 1
ATOM 6434 N N . HIS B 1 356 ? 12.141 -17.422 -1.259 1 95.38 356 HIS B N 1
ATOM 6435 C CA . HIS B 1 356 ? 13.109 -17.094 -0.221 1 95.38 356 HIS B CA 1
ATOM 6436 C C . HIS B 1 356 ? 14.461 -16.75 -0.826 1 95.38 356 HIS B C 1
ATOM 6438 O O . HIS B 1 356 ? 15.148 -15.836 -0.354 1 95.38 356 HIS B O 1
ATOM 6444 N N . ASN B 1 357 ? 14.805 -17.516 -1.741 1 97.06 357 ASN B N 1
ATOM 6445 C CA . ASN B 1 357 ? 16.016 -17.359 -2.535 1 97.06 357 ASN B CA 1
ATOM 6446 C C . ASN B 1 357 ? 15.711 -17.359 -4.031 1 97.06 357 ASN B C 1
ATOM 6448 O O . ASN B 1 357 ? 15.625 -18.422 -4.652 1 97.06 357 ASN B O 1
ATOM 6452 N N . ILE B 1 358 ? 15.656 -16.203 -4.633 1 98.25 358 ILE B N 1
ATOM 6453 C CA . ILE B 1 358 ? 15.242 -16.016 -6.016 1 98.25 358 ILE B CA 1
ATOM 6454 C C . ILE B 1 358 ? 16.25 -16.656 -6.953 1 98.25 358 ILE B C 1
ATOM 6456 O O . ILE B 1 358 ? 15.914 -17.094 -8.055 1 98.25 358 ILE B O 1
ATOM 6460 N N . ILE B 1 359 ? 17.516 -16.812 -6.594 1 98.56 359 ILE B N 1
ATOM 6461 C CA . ILE B 1 359 ? 18.531 -17.453 -7.418 1 98.56 359 ILE B CA 1
ATOM 6462 C C . ILE B 1 359 ? 18.172 -18.922 -7.648 1 98.56 359 ILE B C 1
ATOM 6464 O O . ILE B 1 359 ? 18.328 -19.438 -8.75 1 98.56 359 ILE B O 1
ATOM 6468 N N . GLU B 1 360 ? 17.656 -19.5 -6.605 1 98.25 360 GLU B N 1
ATOM 6469 C CA . GLU B 1 360 ? 17.234 -20.891 -6.723 1 98.25 360 GLU B CA 1
ATOM 6470 C C . GLU B 1 360 ? 16.094 -21.047 -7.727 1 98.25 360 GLU B C 1
ATOM 6472 O O . GLU B 1 360 ? 16.062 -22 -8.492 1 98.25 360 GLU B O 1
ATOM 6477 N N . TYR B 1 361 ? 15.102 -20.141 -7.715 1 98.62 361 TYR B N 1
ATOM 6478 C CA . TYR B 1 361 ? 14.016 -20.156 -8.695 1 98.62 361 TYR B CA 1
ATOM 6479 C C . TYR B 1 361 ? 14.562 -20.078 -10.117 1 98.62 361 TYR B C 1
ATOM 6481 O O . TYR B 1 361 ? 14.172 -20.875 -10.977 1 98.62 361 TYR B O 1
ATOM 6489 N N . ILE B 1 362 ? 15.531 -19.188 -10.328 1 98.81 362 ILE B N 1
ATOM 6490 C CA . ILE B 1 362 ? 16.094 -18.984 -11.656 1 98.81 362 ILE B CA 1
ATOM 6491 C C . ILE B 1 362 ? 16.859 -20.234 -12.094 1 98.81 362 ILE B C 1
ATOM 6493 O O . ILE B 1 362 ? 16.75 -20.672 -13.234 1 98.81 362 ILE B O 1
ATOM 6497 N N . GLU B 1 363 ? 17.609 -20.766 -11.18 1 98.5 363 GLU B N 1
ATOM 6498 C CA . GLU B 1 363 ? 18.375 -21.984 -11.445 1 98.5 363 GLU B CA 1
ATOM 6499 C C . GLU B 1 363 ? 17.438 -23.125 -11.875 1 98.5 363 GLU B C 1
ATOM 6501 O O . GLU B 1 363 ? 17.703 -23.812 -12.859 1 98.5 363 GLU B O 1
ATOM 6506 N N . ILE B 1 364 ? 16.328 -23.297 -11.148 1 98.69 364 ILE B N 1
ATOM 6507 C CA . ILE B 1 364 ? 15.383 -24.359 -11.43 1 98.69 364 ILE B CA 1
ATOM 6508 C C . ILE B 1 364 ? 14.695 -24.109 -12.773 1 98.69 364 ILE B C 1
ATOM 6510 O O . ILE B 1 364 ? 14.547 -25.031 -13.586 1 98.69 364 ILE B O 1
ATOM 6514 N N . ILE B 1 365 ? 14.305 -22.859 -13.062 1 98.88 365 ILE B N 1
ATOM 6515 C CA . ILE B 1 365 ? 13.664 -22.531 -14.328 1 98.88 365 ILE B CA 1
ATOM 6516 C C . ILE B 1 365 ? 14.586 -22.891 -15.484 1 98.88 365 ILE B C 1
ATOM 6518 O O . ILE B 1 365 ? 14.156 -23.5 -16.469 1 98.88 365 ILE B O 1
ATOM 6522 N N . SER B 1 366 ? 15.875 -22.562 -15.367 1 98.62 366 SER B N 1
ATOM 6523 C CA . SER B 1 366 ? 16.844 -22.906 -16.406 1 98.62 366 SER B CA 1
ATOM 6524 C C . SER B 1 366 ? 16.969 -24.422 -16.562 1 98.62 366 SER B C 1
ATOM 6526 O O . SER B 1 366 ? 17.016 -24.922 -17.688 1 98.62 366 SER B O 1
ATOM 6528 N N . ARG B 1 367 ? 16.984 -25.094 -15.469 1 98.25 367 ARG B N 1
ATOM 6529 C CA . ARG B 1 367 ? 17.203 -26.547 -15.477 1 98.25 367 ARG B CA 1
ATOM 6530 C C . ARG B 1 367 ? 16.031 -27.266 -16.125 1 98.25 367 ARG B C 1
ATOM 6532 O O . ARG B 1 367 ? 16.234 -28.219 -16.875 1 98.25 367 ARG B O 1
ATOM 6539 N N . ILE B 1 368 ? 14.836 -26.859 -15.898 1 98.75 368 ILE B N 1
ATOM 6540 C CA . ILE B 1 368 ? 13.672 -27.625 -16.328 1 98.75 368 ILE B CA 1
ATOM 6541 C C . ILE B 1 368 ? 13.32 -27.266 -17.766 1 98.75 368 ILE B C 1
ATOM 6543 O O . ILE B 1 368 ? 12.555 -27.984 -18.422 1 98.75 368 ILE B O 1
ATOM 6547 N N . LEU B 1 369 ? 13.812 -26.156 -18.266 1 98.69 369 LEU B N 1
ATOM 6548 C CA . LEU B 1 369 ? 13.578 -25.766 -19.641 1 98.69 369 LEU B CA 1
ATOM 6549 C C . LEU B 1 369 ? 14.406 -26.625 -20.594 1 98.69 369 LEU B C 1
ATOM 6551 O O . LEU B 1 369 ? 15.562 -26.938 -20.312 1 98.69 369 LEU B O 1
ATOM 6555 N N . LYS B 1 370 ? 13.805 -26.984 -21.703 1 98 370 LYS B N 1
ATOM 6556 C CA . LYS B 1 370 ? 14.562 -27.562 -22.812 1 98 370 LYS B CA 1
ATOM 6557 C C . LYS B 1 370 ? 15.602 -26.562 -23.344 1 98 370 LYS B C 1
ATOM 6559 O O . LYS B 1 370 ? 15.445 -25.359 -23.172 1 98 370 LYS B O 1
ATOM 6564 N N . ASP B 1 371 ? 16.672 -27.156 -23.938 1 96.94 371 ASP B N 1
ATOM 6565 C CA . ASP B 1 371 ? 17.547 -26.281 -24.703 1 96.94 371 ASP B CA 1
ATOM 6566 C C . ASP B 1 371 ? 16.75 -25.5 -25.75 1 96.94 371 ASP B C 1
ATOM 6568 O O . ASP B 1 371 ? 15.938 -26.078 -26.484 1 96.94 371 ASP B O 1
ATOM 6572 N N . GLY B 1 372 ? 16.906 -24.219 -25.719 1 97.31 372 GLY B N 1
ATOM 6573 C CA . GLY B 1 372 ? 16.141 -23.375 -26.625 1 97.31 372 GLY B CA 1
ATOM 6574 C C . GLY B 1 372 ? 14.781 -22.984 -26.078 1 97.31 372 GLY B C 1
ATOM 6575 O O . GLY B 1 372 ? 14.062 -22.203 -26.703 1 97.31 372 GLY B O 1
ATOM 6576 N N . GLY B 1 373 ? 14.461 -23.5 -24.906 1 98.38 373 GLY B N 1
ATOM 6577 C CA . GLY B 1 373 ? 13.203 -23.125 -24.281 1 98.38 373 GLY B CA 1
ATOM 6578 C C . GLY B 1 373 ? 13.156 -21.672 -23.859 1 98.38 373 GLY B C 1
ATOM 6579 O O . GLY B 1 373 ? 14.18 -20.984 -23.859 1 98.38 373 GLY B O 1
ATOM 6580 N N . VAL B 1 374 ? 11.945 -21.188 -23.531 1 98.69 374 VAL B N 1
ATOM 6581 C CA . VAL B 1 374 ? 11.812 -19.766 -23.266 1 98.69 374 VAL B CA 1
ATOM 6582 C C . VAL B 1 374 ? 11.25 -19.547 -21.859 1 98.69 374 VAL B C 1
ATOM 6584 O O . VAL B 1 374 ? 10.422 -20.328 -21.391 1 98.69 374 VAL B O 1
ATOM 6587 N N . TRP B 1 375 ? 11.766 -18.5 -21.203 1 98.94 375 TRP B N 1
ATOM 6588 C CA . TRP B 1 375 ? 11.242 -17.984 -19.938 1 98.94 375 TRP B CA 1
ATOM 6589 C C . TRP B 1 375 ? 10.625 -16.594 -20.125 1 98.94 375 TRP B C 1
ATOM 6591 O O . TRP B 1 375 ? 11.336 -15.625 -20.422 1 98.94 375 TRP B O 1
ATOM 6601 N N . ILE B 1 376 ? 9.32 -16.516 -20.062 1 98.94 376 ILE B N 1
ATOM 6602 C CA . ILE B 1 376 ? 8.594 -15.25 -20.125 1 98.94 376 ILE B CA 1
ATOM 6603 C C . ILE B 1 376 ? 8.195 -14.805 -18.719 1 98.94 376 ILE B C 1
ATOM 6605 O O . ILE B 1 376 ? 7.562 -15.562 -17.984 1 98.94 376 ILE B O 1
ATOM 6609 N N . ASN B 1 377 ? 8.602 -13.586 -18.375 1 98.94 377 ASN B N 1
ATOM 6610 C CA . ASN B 1 377 ? 8.336 -13.07 -17.031 1 98.94 377 ASN B CA 1
ATOM 6611 C C . ASN B 1 377 ? 7.559 -11.758 -17.078 1 98.94 377 ASN B C 1
ATOM 6613 O O . ASN B 1 377 ? 7.781 -10.93 -17.969 1 98.94 377 ASN B O 1
ATOM 6617 N N . LEU B 1 378 ? 6.652 -11.625 -16.188 1 98.88 378 LEU B N 1
ATOM 6618 C CA . LEU B 1 378 ? 6.004 -10.344 -15.938 1 98.88 378 LEU B CA 1
ATOM 6619 C C . LEU B 1 378 ? 5.711 -10.156 -14.453 1 98.88 378 LEU B C 1
ATOM 6621 O O . LEU B 1 378 ? 4.945 -10.93 -13.859 1 98.88 378 LEU B O 1
ATOM 6625 N N . GLY B 1 379 ? 6.336 -9.133 -13.812 1 98.69 379 GLY B N 1
ATOM 6626 C CA . GLY B 1 379 ? 6.031 -8.875 -12.414 1 98.69 379 GLY B CA 1
ATOM 6627 C C . GLY B 1 379 ? 7.035 -7.961 -11.742 1 98.69 379 GLY B C 1
ATOM 6628 O O . GLY B 1 379 ? 8.07 -7.637 -12.32 1 98.69 379 GLY B O 1
ATOM 6629 N N . PRO B 1 380 ? 6.672 -7.531 -10.578 1 98.44 380 PRO B N 1
ATOM 6630 C CA . PRO B 1 380 ? 7.574 -6.719 -9.758 1 98.44 380 PRO B CA 1
ATOM 6631 C C . PRO B 1 380 ? 8.531 -7.566 -8.922 1 98.44 380 PRO B C 1
ATOM 6633 O O . PRO B 1 380 ? 8.688 -8.766 -9.18 1 98.44 380 PRO B O 1
ATOM 6636 N N . LEU B 1 381 ? 9.281 -6.918 -8.078 1 98.56 381 LEU B N 1
ATOM 6637 C CA . LEU B 1 381 ? 10.156 -7.578 -7.117 1 98.56 381 LEU B CA 1
ATOM 6638 C C . LEU B 1 381 ? 9.789 -7.195 -5.688 1 98.56 381 LEU B C 1
ATOM 6640 O O . LEU B 1 381 ? 10.625 -6.664 -4.949 1 98.56 381 LEU B O 1
ATOM 6644 N N . LEU B 1 382 ? 8.516 -7.453 -5.367 1 97.94 382 LEU B N 1
ATOM 6645 C CA . LEU B 1 382 ? 8.023 -7.246 -4.012 1 97.94 382 LEU B CA 1
ATOM 6646 C C . LEU B 1 382 ? 8.242 -8.492 -3.158 1 97.94 382 LEU B C 1
ATOM 6648 O O . LEU B 1 382 ? 7.301 -9.25 -2.902 1 97.94 382 LEU B O 1
ATOM 6652 N N . TYR B 1 383 ? 9.469 -8.656 -2.717 1 97.38 383 TYR B N 1
ATOM 6653 C CA . TYR B 1 383 ? 9.898 -9.875 -2.037 1 97.38 383 TYR B CA 1
ATOM 6654 C C . TYR B 1 383 ? 9.008 -10.172 -0.84 1 97.38 383 TYR B C 1
ATOM 6656 O O . TYR B 1 383 ? 8.961 -9.406 0.122 1 97.38 383 TYR B O 1
ATOM 6664 N N . HIS B 1 384 ? 8.391 -11.297 -0.843 1 93.62 384 HIS B N 1
ATOM 6665 C CA . HIS B 1 384 ? 7.336 -11.68 0.089 1 93.62 384 HIS B CA 1
ATOM 6666 C C . HIS B 1 384 ? 7.887 -11.875 1.496 1 93.62 384 HIS B C 1
ATOM 6668 O O . HIS B 1 384 ? 7.152 -11.766 2.479 1 93.62 384 HIS B O 1
ATOM 6674 N N . PHE B 1 385 ? 9.148 -12.141 1.62 1 93.81 385 PHE B N 1
ATOM 6675 C CA . PHE B 1 385 ? 9.695 -12.508 2.922 1 93.81 385 PHE B CA 1
ATOM 6676 C C . PHE B 1 385 ? 10.602 -11.406 3.457 1 93.81 385 PHE B C 1
ATOM 6678 O O . PHE B 1 385 ? 11.305 -11.602 4.453 1 93.81 385 PHE B O 1
ATOM 6685 N N . ALA B 1 386 ? 10.578 -10.312 2.824 1 92.69 386 ALA B N 1
ATOM 6686 C CA . ALA B 1 386 ? 11.477 -9.219 3.191 1 92.69 386 ALA B CA 1
ATOM 6687 C C . ALA B 1 386 ? 11.188 -8.711 4.602 1 92.69 386 ALA B C 1
ATOM 6689 O O . ALA B 1 386 ? 12.102 -8.328 5.332 1 92.69 386 ALA B O 1
ATOM 6690 N N . ASP B 1 387 ? 9.906 -8.734 5.004 1 84.31 387 ASP B N 1
ATOM 6691 C CA . ASP B 1 387 ? 9.547 -8.164 6.301 1 84.31 387 ASP B CA 1
ATOM 6692 C C . ASP B 1 387 ? 9.133 -9.258 7.281 1 84.31 387 ASP B C 1
ATOM 6694 O O . ASP B 1 387 ? 8.398 -9 8.234 1 84.31 387 ASP B O 1
ATOM 6698 N N . VAL B 1 388 ? 9.43 -10.453 6.969 1 79.44 388 VAL B N 1
ATOM 6699 C CA . VAL B 1 388 ? 9.195 -11.555 7.902 1 79.44 388 VAL B CA 1
ATOM 6700 C C . VAL B 1 388 ? 10.391 -11.703 8.836 1 79.44 388 VAL B C 1
ATOM 6702 O O . VAL B 1 388 ? 11.523 -11.883 8.383 1 79.44 388 VAL B O 1
ATOM 6705 N N . TYR B 1 389 ? 9.992 -11.477 10.148 1 70.62 389 TYR B N 1
ATOM 6706 C CA . TYR B 1 389 ? 11.055 -11.406 11.141 1 70.62 389 TYR B CA 1
ATOM 6707 C C . TYR B 1 389 ? 11.148 -12.711 11.93 1 70.62 389 TYR B C 1
ATOM 6709 O O . TYR B 1 389 ? 10.125 -13.344 12.211 1 70.62 389 TYR B O 1
ATOM 6717 N N . GLY B 1 390 ? 12.039 -13.586 11.664 1 65.81 390 GLY B N 1
ATOM 6718 C CA . GLY B 1 390 ? 12.375 -14.812 12.375 1 65.81 390 GLY B CA 1
ATOM 6719 C C . GLY B 1 390 ? 13.797 -15.273 12.117 1 65.81 390 GLY B C 1
ATOM 6720 O O . GLY B 1 390 ? 14.383 -14.961 11.086 1 65.81 390 GLY B O 1
ATOM 6721 N N . GLN B 1 391 ? 14.336 -15.695 13.141 1 60.16 391 GLN B N 1
ATOM 6722 C CA . GLN B 1 391 ? 15.758 -16.031 13.117 1 60.16 391 GLN B CA 1
ATOM 6723 C C . GLN B 1 391 ? 16.078 -17 11.984 1 60.16 391 GLN B C 1
ATOM 6725 O O . GLN B 1 391 ? 17.156 -16.953 11.398 1 60.16 391 GLN B O 1
ATOM 6730 N N . ASP B 1 392 ? 15.078 -17.625 11.547 1 68 392 ASP B N 1
ATOM 6731 C CA . ASP B 1 392 ? 15.469 -18.688 10.625 1 68 392 ASP B CA 1
ATOM 6732 C C . ASP B 1 392 ? 14.859 -18.469 9.242 1 68 392 ASP B C 1
ATOM 6734 O O . ASP B 1 392 ? 15.016 -19.312 8.352 1 68 392 ASP B O 1
ATOM 6738 N N . GLU B 1 393 ? 14.414 -17.328 9.062 1 83.06 393 GLU B N 1
ATOM 6739 C CA . GLU B 1 393 ? 13.781 -17.141 7.758 1 83.06 393 GLU B CA 1
ATOM 6740 C C . GLU B 1 393 ? 14.703 -16.391 6.801 1 83.06 393 GLU B C 1
ATOM 6742 O O . GLU B 1 393 ? 15.172 -15.297 7.121 1 83.06 393 GLU B O 1
ATOM 6747 N N . MET B 1 394 ? 15.023 -17.016 5.719 1 91.19 394 MET B N 1
ATOM 6748 C CA . MET B 1 394 ? 15.875 -16.422 4.684 1 91.19 394 MET B CA 1
ATOM 6749 C C . MET B 1 394 ? 15.047 -15.617 3.691 1 91.19 394 MET B C 1
ATOM 6751 O O . MET B 1 394 ? 13.961 -16.031 3.299 1 91.19 394 MET B O 1
ATOM 6755 N N . SER B 1 395 ? 15.539 -14.422 3.404 1 94.5 395 SER B N 1
ATOM 6756 C CA . SER B 1 395 ? 14.977 -13.617 2.326 1 94.5 395 SER B CA 1
ATOM 6757 C C . SER B 1 395 ? 16.078 -12.914 1.532 1 94.5 395 SER B C 1
ATOM 6759 O O . SER B 1 395 ? 16.672 -11.953 2.012 1 94.5 395 SER B O 1
ATOM 6761 N N . VAL B 1 396 ? 16.297 -13.422 0.351 1 95.19 396 VAL B N 1
ATOM 6762 C CA . VAL B 1 396 ? 17.281 -12.805 -0.541 1 95.19 396 VAL B CA 1
ATOM 6763 C C . VAL B 1 396 ? 16.562 -11.859 -1.506 1 95.19 396 VAL B C 1
ATOM 6765 O O . VAL B 1 396 ? 15.766 -12.297 -2.336 1 95.19 396 VAL B O 1
ATOM 6768 N N . GLU B 1 397 ? 16.859 -10.562 -1.402 1 97.31 397 GLU B N 1
ATOM 6769 C CA . GLU B 1 397 ? 16.141 -9.539 -2.15 1 97.31 397 GLU B CA 1
ATOM 6770 C C . GLU B 1 397 ? 17.078 -8.828 -3.133 1 97.31 397 GLU B C 1
ATOM 6772 O O . GLU B 1 397 ? 17.797 -7.895 -2.756 1 97.31 397 GLU B O 1
ATOM 6777 N N . LEU B 1 398 ? 16.984 -9.242 -4.383 1 98.12 398 LEU B N 1
ATOM 6778 C CA .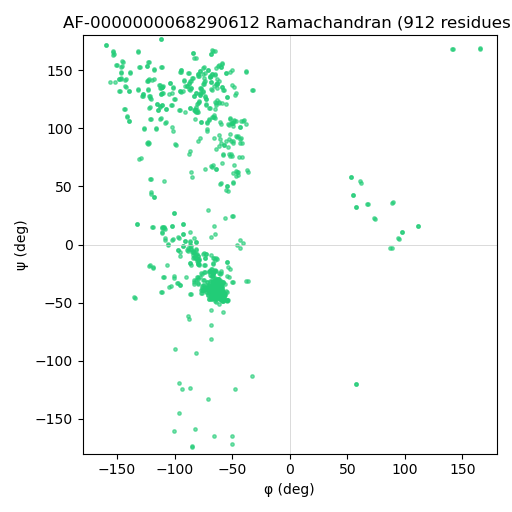 LEU B 1 398 ? 17.859 -8.719 -5.422 1 98.12 398 LEU B CA 1
ATOM 6779 C C . LEU B 1 398 ? 17.188 -7.57 -6.172 1 98.12 398 LEU B C 1
ATOM 6781 O O . LEU B 1 398 ? 15.969 -7.531 -6.297 1 98.12 398 LEU B O 1
ATOM 6785 N N . SER B 1 399 ? 18.062 -6.613 -6.629 1 98.12 399 SER B N 1
ATOM 6786 C CA . SER B 1 399 ? 17.578 -5.625 -7.59 1 98.12 399 SER B CA 1
ATOM 6787 C C . SER B 1 399 ? 17.281 -6.266 -8.945 1 98.12 399 SER B C 1
ATOM 6789 O O . SER B 1 399 ? 17.703 -7.395 -9.203 1 98.12 399 SER B O 1
ATOM 6791 N N . LEU B 1 400 ? 16.547 -5.57 -9.797 1 98.56 400 LEU B N 1
ATOM 6792 C CA . LEU B 1 400 ? 16.266 -6.059 -11.148 1 98.56 400 LEU B CA 1
ATOM 6793 C C . LEU B 1 400 ? 17.562 -6.281 -11.914 1 98.56 400 LEU B C 1
ATOM 6795 O O . LEU B 1 400 ? 17.703 -7.258 -12.656 1 98.56 400 LEU B O 1
ATOM 6799 N N . GLU B 1 401 ? 18.516 -5.371 -11.75 1 97.81 401 GLU B N 1
ATOM 6800 C CA . GLU B 1 401 ? 19.828 -5.492 -12.383 1 97.81 401 GLU B CA 1
ATOM 6801 C C . GLU B 1 401 ? 20.516 -6.797 -11.977 1 97.81 401 GLU B C 1
ATOM 6803 O O . GLU B 1 401 ? 21.062 -7.496 -12.828 1 97.81 401 GLU B O 1
ATOM 6808 N N . ASP B 1 402 ? 20.438 -7.133 -10.742 1 98.06 402 ASP B N 1
ATOM 6809 C CA . ASP B 1 402 ? 21.047 -8.359 -10.242 1 98.06 402 ASP B CA 1
ATOM 6810 C C . ASP B 1 402 ? 20.312 -9.594 -10.75 1 98.06 402 ASP B C 1
ATOM 6812 O O . ASP B 1 402 ? 20.922 -10.609 -11.062 1 98.06 402 ASP B O 1
ATOM 6816 N N . VAL B 1 403 ? 18.984 -9.539 -10.789 1 98.62 403 VAL B N 1
ATOM 6817 C CA . VAL B 1 403 ? 18.188 -10.641 -11.312 1 98.62 403 VAL B CA 1
ATOM 6818 C C . VAL B 1 403 ? 18.594 -10.938 -12.75 1 98.62 403 VAL B C 1
ATOM 6820 O O . VAL B 1 403 ? 18.766 -12.094 -13.133 1 98.62 403 VAL B O 1
ATOM 6823 N N . ARG B 1 404 ? 18.812 -9.906 -13.547 1 97.94 404 ARG B N 1
ATOM 6824 C CA . ARG B 1 404 ? 19.234 -10.039 -14.938 1 97.94 404 ARG B CA 1
ATOM 6825 C C . ARG B 1 404 ? 20.594 -10.734 -15.023 1 97.94 404 ARG B C 1
ATOM 6827 O O . ARG B 1 404 ? 20.781 -11.648 -15.828 1 97.94 404 ARG B O 1
ATOM 6834 N N . ARG B 1 405 ? 21.484 -10.273 -14.188 1 97.56 405 ARG B N 1
ATOM 6835 C CA . ARG B 1 405 ? 22.828 -10.844 -14.195 1 97.56 405 ARG B CA 1
ATOM 6836 C C . ARG B 1 405 ? 22.797 -12.328 -13.836 1 97.56 405 ARG B C 1
ATOM 6838 O O . ARG B 1 405 ? 23.484 -13.141 -14.461 1 97.56 405 ARG B O 1
ATOM 6845 N N . VAL B 1 406 ? 22.016 -12.664 -12.852 1 98.44 406 VAL B N 1
ATOM 6846 C CA . VAL B 1 406 ? 21.891 -14.055 -12.43 1 98.44 406 VAL B CA 1
ATOM 6847 C C . VAL B 1 406 ? 21.297 -14.891 -13.555 1 98.44 406 VAL B C 1
ATOM 6849 O O . VAL B 1 406 ? 21.766 -16 -13.828 1 98.44 406 VAL B O 1
ATOM 6852 N N . ALA B 1 407 ? 20.266 -14.391 -14.227 1 98.62 407 ALA B N 1
ATOM 6853 C CA . ALA B 1 407 ? 19.656 -15.102 -15.336 1 98.62 407 ALA B CA 1
ATOM 6854 C C . ALA B 1 407 ? 20.672 -15.383 -16.438 1 98.62 407 ALA B C 1
ATOM 6856 O O . ALA B 1 407 ? 20.719 -16.5 -16.984 1 98.62 407 ALA B O 1
ATOM 6857 N N . LEU B 1 408 ? 21.5 -14.391 -16.781 1 97.88 408 LEU B N 1
ATOM 6858 C CA . LEU B 1 408 ? 22.531 -14.555 -17.797 1 97.88 408 LEU B CA 1
ATOM 6859 C C . LEU B 1 408 ? 23.5 -15.648 -17.406 1 97.88 408 LEU B C 1
ATOM 6861 O O . LEU B 1 408 ? 23.922 -16.438 -18.25 1 97.88 408 LEU B O 1
ATOM 6865 N N . HIS B 1 409 ? 23.828 -15.688 -16.141 1 97.62 409 HIS B N 1
ATOM 6866 C CA . HIS B 1 409 ? 24.75 -16.703 -15.633 1 97.62 409 HIS B CA 1
ATOM 6867 C C . HIS B 1 409 ? 24.188 -18.109 -15.867 1 97.62 409 HIS B C 1
ATOM 6869 O O . HIS B 1 409 ? 24.953 -19.031 -16.156 1 97.62 409 HIS B O 1
ATOM 6875 N N . TYR B 1 410 ? 22.891 -18.25 -15.781 1 97.88 410 TYR B N 1
ATOM 6876 C CA . TYR B 1 410 ? 22.297 -19.562 -15.906 1 97.88 410 TYR B CA 1
ATOM 6877 C C . TYR B 1 410 ? 21.891 -19.859 -17.344 1 97.88 410 TYR B C 1
ATOM 6879 O O . TYR B 1 410 ? 21 -20.672 -17.594 1 97.88 410 TYR B O 1
ATOM 6887 N N . GLY B 1 411 ? 22.438 -19.094 -18.281 1 97.69 411 GLY B N 1
ATOM 6888 C CA . GLY B 1 411 ? 22.391 -19.469 -19.688 1 97.69 411 GLY B CA 1
ATOM 6889 C C . GLY B 1 411 ? 21.266 -18.781 -20.438 1 97.69 411 GLY B C 1
ATOM 6890 O O . GLY B 1 411 ? 20.969 -19.125 -21.578 1 97.69 411 GLY B O 1
ATOM 6891 N N . PHE B 1 412 ? 20.641 -17.797 -19.797 1 98.44 412 PHE B N 1
ATOM 6892 C CA . PHE B 1 412 ? 19.578 -17.078 -20.484 1 98.44 412 PHE B CA 1
ATOM 6893 C C . PHE B 1 412 ? 20.141 -15.914 -21.281 1 98.44 412 PHE B C 1
ATOM 6895 O O . PHE B 1 412 ? 21.156 -15.336 -20.922 1 98.44 412 PHE B O 1
ATOM 6902 N N . HIS B 1 413 ? 19.531 -15.617 -22.344 1 97.38 413 HIS B N 1
ATOM 6903 C CA . HIS B 1 413 ? 19.75 -14.352 -23.047 1 97.38 413 HIS B CA 1
ATOM 6904 C C . HIS B 1 413 ? 18.422 -13.664 -23.359 1 97.38 413 HIS B C 1
ATOM 6906 O O . HIS B 1 413 ? 17.406 -14.336 -23.609 1 97.38 413 HIS B O 1
ATOM 6912 N N . PHE B 1 414 ? 18.406 -12.344 -23.469 1 96.81 414 PHE B N 1
ATOM 6913 C CA . PHE B 1 414 ? 17.203 -11.562 -23.688 1 96.81 414 PHE B CA 1
ATOM 6914 C C . PHE B 1 414 ? 16.812 -11.547 -25.172 1 96.81 414 PHE B C 1
ATOM 6916 O O . PHE B 1 414 ? 17.656 -11.281 -26.031 1 96.81 414 PHE B O 1
ATOM 6923 N N . GLU B 1 415 ? 15.578 -11.836 -25.359 1 97.75 415 GLU B N 1
ATOM 6924 C CA . GLU B 1 415 ? 15.016 -11.586 -26.688 1 97.75 415 GLU B CA 1
ATOM 6925 C C . GLU B 1 415 ? 14.133 -10.344 -26.688 1 97.75 415 GLU B C 1
ATOM 6927 O O . GLU B 1 415 ? 14.062 -9.633 -27.688 1 97.75 415 GLU B O 1
ATOM 6932 N N . LYS B 1 416 ? 13.43 -10.117 -25.641 1 97.5 416 LYS B N 1
ATOM 6933 C CA . LYS B 1 416 ? 12.594 -8.945 -25.422 1 97.5 416 LYS B CA 1
ATOM 6934 C C . LYS B 1 416 ? 12.656 -8.484 -23.969 1 97.5 416 LYS B C 1
ATOM 6936 O O . LYS B 1 416 ? 12.789 -9.312 -23.047 1 97.5 416 LYS B O 1
ATOM 6941 N N . GLU B 1 417 ? 12.648 -7.18 -23.781 1 97.19 417 GLU B N 1
ATOM 6942 C CA . GLU B 1 417 ? 12.578 -6.609 -22.438 1 97.19 417 GLU B CA 1
ATOM 6943 C C . GLU B 1 417 ? 11.82 -5.281 -22.438 1 97.19 417 GLU B C 1
ATOM 6945 O O . GLU B 1 417 ? 12.031 -4.445 -23.328 1 97.19 417 GLU B O 1
ATOM 6950 N N . SER B 1 418 ? 10.914 -5.117 -21.562 1 98 418 SER B N 1
ATOM 6951 C CA . SER B 1 418 ? 10.172 -3.873 -21.406 1 98 418 SER B CA 1
ATOM 6952 C C . SER B 1 418 ? 9.547 -3.787 -20 1 98 418 SER B C 1
ATOM 6954 O O . SER B 1 418 ? 9.703 -4.699 -19.188 1 98 418 SER B O 1
ATOM 6956 N N . SER B 1 419 ? 9.023 -2.688 -19.688 1 98.06 419 SER B N 1
ATOM 6957 C CA . SER B 1 419 ? 8.25 -2.488 -18.469 1 98.06 419 SER B CA 1
ATOM 6958 C C . SER B 1 419 ? 6.77 -2.275 -18.781 1 98.06 419 SER B C 1
ATOM 6960 O O . SER B 1 419 ? 6.426 -1.584 -19.734 1 98.06 419 SER B O 1
ATOM 6962 N N . ILE B 1 420 ? 5.914 -2.93 -18.016 1 98.62 420 ILE B N 1
ATOM 6963 C CA . ILE B 1 420 ? 4.477 -2.812 -18.234 1 98.62 420 ILE B CA 1
ATOM 6964 C C . ILE B 1 420 ? 3.805 -2.311 -16.953 1 98.62 420 ILE B C 1
ATOM 6966 O O . ILE B 1 420 ? 4.055 -2.838 -15.867 1 98.62 420 ILE B O 1
ATOM 6970 N N . GLU B 1 421 ? 3.02 -1.251 -17.125 1 98 421 GLU B N 1
ATOM 6971 C CA . GLU B 1 421 ? 2.219 -0.76 -16 1 98 421 GLU B CA 1
ATOM 6972 C C . GLU B 1 421 ? 0.987 -1.634 -15.781 1 98 421 GLU B C 1
ATOM 6974 O O . GLU B 1 421 ? 0.279 -1.972 -16.734 1 98 421 GLU B O 1
ATOM 6979 N N . THR B 1 422 ? 0.807 -2.07 -14.578 1 98.25 422 THR B N 1
ATOM 6980 C CA . THR B 1 422 ? -0.34 -2.91 -14.258 1 98.25 422 THR B CA 1
ATOM 6981 C C . THR B 1 422 ? -0.716 -2.775 -12.789 1 98.25 422 THR B C 1
ATOM 6983 O O . THR B 1 422 ? -0.009 -2.121 -12.016 1 98.25 422 THR B O 1
ATOM 6986 N N . THR B 1 423 ? -1.879 -3.242 -12.422 1 97.56 423 THR B N 1
ATOM 6987 C CA . THR B 1 423 ? -2.316 -3.363 -11.039 1 97.56 423 THR B CA 1
ATOM 6988 C C . THR B 1 423 ? -2.432 -4.828 -10.633 1 97.56 423 THR B C 1
ATOM 6990 O O . THR B 1 423 ? -2.131 -5.723 -11.43 1 97.56 423 THR B O 1
ATOM 6993 N N . TYR B 1 424 ? -2.752 -5.07 -9.391 1 97.19 424 TYR B N 1
ATOM 6994 C CA . TYR B 1 424 ? -2.959 -6.418 -8.867 1 97.19 424 TYR B CA 1
ATOM 6995 C C . TYR B 1 424 ? -4.121 -6.449 -7.883 1 97.19 424 TYR B C 1
ATOM 6997 O O . TYR B 1 424 ? -4.02 -5.902 -6.781 1 97.19 424 TYR B O 1
ATOM 7005 N N . THR B 1 425 ? -5.211 -7.051 -8.227 1 97.12 425 THR B N 1
ATOM 7006 C CA . THR B 1 425 ? -6.438 -7.191 -7.445 1 97.12 425 THR B CA 1
ATOM 7007 C C . THR B 1 425 ? -6.957 -5.828 -7.004 1 97.12 425 THR B C 1
ATOM 7009 O O . THR B 1 425 ? -7.348 -5.652 -5.848 1 97.12 425 THR B O 1
ATOM 7012 N N . THR B 1 426 ? -6.918 -4.945 -7.848 1 96 426 THR B N 1
ATOM 7013 C CA . THR B 1 426 ? -7.246 -3.561 -7.523 1 96 426 THR B CA 1
ATOM 7014 C C . THR B 1 426 ? -8.742 -3.307 -7.699 1 96 426 THR B C 1
ATOM 7016 O O . THR B 1 426 ? -9.352 -3.789 -8.656 1 96 426 THR B O 1
ATOM 7019 N N . ASN B 1 427 ? -9.367 -2.602 -6.738 1 96.94 427 ASN B N 1
ATOM 7020 C CA . ASN B 1 427 ? -10.672 -1.986 -6.961 1 96.94 427 ASN B CA 1
ATOM 7021 C C . ASN B 1 427 ? -10.586 -0.809 -7.926 1 96.94 427 ASN B C 1
ATOM 7023 O O . ASN B 1 427 ? -10.023 0.235 -7.59 1 96.94 427 ASN B O 1
ATOM 7027 N N . PRO B 1 428 ? -11.07 -0.991 -9.141 1 96 428 PRO B N 1
ATOM 7028 C CA . PRO B 1 428 ? -10.883 0.037 -10.164 1 96 428 PRO B CA 1
ATOM 7029 C C . PRO B 1 428 ? -11.562 1.356 -9.812 1 96 428 PRO B C 1
ATOM 7031 O O . PRO B 1 428 ? -11.281 2.387 -10.43 1 96 428 PRO B O 1
ATOM 7034 N N . ARG B 1 429 ? -12.406 1.378 -8.82 1 96.81 429 ARG B N 1
ATOM 7035 C CA . ARG B 1 429 ? -13.141 2.588 -8.461 1 96.81 429 ARG B CA 1
ATOM 7036 C C . ARG B 1 429 ? -12.617 3.178 -7.16 1 96.81 429 ARG B C 1
ATOM 7038 O O . ARG B 1 429 ? -13.18 4.141 -6.637 1 96.81 429 ARG B O 1
ATOM 7045 N N . SER B 1 430 ? -11.602 2.602 -6.621 1 97.56 430 SER B N 1
ATOM 7046 C CA . SER B 1 430 ? -11.023 3.094 -5.379 1 97.56 430 SER B CA 1
ATOM 7047 C C . SER B 1 430 ? -10.234 4.379 -5.605 1 97.56 430 SER B C 1
ATOM 7049 O O . SER B 1 430 ? -9.609 4.555 -6.656 1 97.56 430 SER B O 1
ATOM 7051 N N . MET B 1 431 ? -10.203 5.27 -4.645 1 98.44 431 MET B N 1
ATOM 7052 C CA . MET B 1 431 ? -9.43 6.5 -4.711 1 98.44 431 MET B CA 1
ATOM 7053 C C . MET B 1 431 ? -7.938 6.211 -4.551 1 98.44 431 MET B C 1
ATOM 7055 O O . MET B 1 431 ? -7.105 7.105 -4.711 1 98.44 431 MET B O 1
ATOM 7059 N N . MET B 1 432 ? -7.625 5.012 -4.238 1 98.06 432 MET B N 1
ATOM 7060 C CA . MET B 1 432 ? -6.23 4.59 -4.129 1 98.06 432 MET B CA 1
ATOM 7061 C C . MET B 1 432 ? -5.996 3.285 -4.883 1 98.06 432 MET B C 1
ATOM 7063 O O . MET B 1 432 ? -6.75 2.324 -4.719 1 98.06 432 MET B O 1
ATOM 7067 N N . GLN B 1 433 ? -4.945 3.25 -5.652 1 97.12 433 GLN B N 1
ATOM 7068 C CA . GLN B 1 433 ? -4.586 2.051 -6.402 1 97.12 433 GLN B CA 1
ATOM 7069 C C . GLN B 1 433 ? -3.078 1.817 -6.379 1 97.12 433 GLN B C 1
ATOM 7071 O O . GLN B 1 433 ? -2.297 2.754 -6.562 1 97.12 433 GLN B O 1
ATOM 7076 N N . ASN B 1 434 ? -2.68 0.61 -6.086 1 96 434 ASN B N 1
ATOM 7077 C CA . ASN B 1 434 ? -1.277 0.233 -6.23 1 96 434 ASN B CA 1
ATOM 7078 C C . ASN B 1 434 ? -0.921 -0.058 -7.688 1 96 434 ASN B C 1
ATOM 7080 O O . ASN B 1 434 ? -1.526 -0.928 -8.312 1 96 434 ASN B O 1
ATOM 7084 N N . ARG B 1 435 ? -0.002 0.625 -8.133 1 97.25 435 ARG B N 1
ATOM 7085 C CA . ARG B 1 435 ? 0.45 0.447 -9.508 1 97.25 435 ARG B CA 1
ATOM 7086 C C . ARG B 1 435 ? 1.839 -0.183 -9.547 1 97.25 435 ARG B C 1
ATOM 7088 O O . ARG B 1 435 ? 2.709 0.166 -8.75 1 97.25 435 ARG B O 1
ATOM 7095 N N . TYR B 1 436 ? 1.991 -1.127 -10.438 1 98.06 436 TYR B N 1
ATOM 7096 C CA . TYR B 1 436 ? 3.271 -1.8 -10.633 1 98.06 436 TYR B CA 1
ATOM 7097 C C . TYR B 1 436 ? 3.854 -1.478 -12 1 98.06 436 TYR B C 1
ATOM 7099 O O . TYR B 1 436 ? 3.123 -1.405 -12.992 1 98.06 436 TYR B O 1
ATOM 7107 N N . TYR B 1 437 ? 5.09 -1.232 -12.008 1 98.38 437 TYR B N 1
ATOM 7108 C CA . TYR B 1 437 ? 5.887 -1.246 -13.227 1 98.38 437 TYR B CA 1
ATOM 7109 C C . TYR B 1 437 ? 6.641 -2.562 -13.375 1 98.38 437 TYR B C 1
ATOM 7111 O O . TYR B 1 437 ? 7.82 -2.652 -13.023 1 98.38 437 TYR B O 1
ATOM 7119 N N . ALA B 1 438 ? 5.93 -3.471 -13.945 1 98.69 438 ALA B N 1
ATOM 7120 C CA . ALA B 1 438 ? 6.363 -4.863 -13.969 1 98.69 438 ALA B CA 1
ATOM 7121 C C . ALA B 1 438 ? 7.449 -5.086 -15.016 1 98.69 438 ALA B C 1
ATOM 7123 O O . ALA B 1 438 ? 7.359 -4.562 -16.125 1 98.69 438 ALA B O 1
ATOM 7124 N N . ALA B 1 439 ? 8.523 -5.805 -14.641 1 98.81 439 ALA B N 1
ATOM 7125 C CA . ALA B 1 439 ? 9.523 -6.246 -15.609 1 98.81 439 ALA B CA 1
ATOM 7126 C C . ALA B 1 439 ? 8.953 -7.324 -16.531 1 98.81 439 ALA B C 1
ATOM 7128 O O . ALA B 1 439 ? 8.516 -8.375 -16.062 1 98.81 439 ALA B O 1
ATOM 7129 N N . PHE B 1 440 ? 8.898 -7.004 -17.797 1 98.88 440 PHE B N 1
ATOM 7130 C CA . PHE B 1 440 ? 8.453 -7.945 -18.828 1 98.88 440 PHE B CA 1
ATOM 7131 C C . PHE B 1 440 ? 9.609 -8.359 -19.719 1 98.88 440 PHE B C 1
ATOM 7133 O O . PHE B 1 440 ? 10.273 -7.508 -20.312 1 98.88 440 PHE B O 1
ATOM 7140 N N . TRP B 1 441 ? 9.891 -9.688 -19.734 1 98.81 441 TRP B N 1
ATOM 7141 C CA . TRP B 1 441 ? 10.969 -10.117 -20.625 1 98.81 441 TRP B CA 1
ATOM 7142 C C . TRP B 1 441 ? 10.68 -11.492 -21.203 1 98.81 441 TRP B C 1
ATOM 7144 O O . TRP B 1 441 ? 9.828 -12.227 -20.688 1 98.81 441 TRP B O 1
ATOM 7154 N N . THR B 1 442 ? 11.219 -11.703 -22.312 1 98.81 442 THR B N 1
ATOM 7155 C CA . THR B 1 442 ? 11.391 -13.023 -22.906 1 98.81 442 THR B CA 1
ATOM 7156 C C . THR B 1 442 ? 12.867 -13.406 -22.969 1 98.81 442 THR B C 1
ATOM 7158 O O . THR B 1 442 ? 13.672 -12.703 -23.594 1 98.81 442 THR B O 1
ATOM 7161 N N . MET B 1 443 ? 13.195 -14.469 -22.281 1 98.69 443 MET B N 1
ATOM 7162 C CA . MET B 1 443 ? 14.562 -14.977 -22.297 1 98.69 443 MET B CA 1
ATOM 7163 C C . MET B 1 443 ? 14.617 -16.391 -22.875 1 98.69 443 MET B C 1
ATOM 7165 O O . MET B 1 443 ? 13.727 -17.203 -22.594 1 98.69 443 MET B O 1
ATOM 7169 N N . ARG B 1 444 ? 15.633 -16.641 -23.609 1 98.5 444 ARG B N 1
ATOM 7170 C CA . ARG B 1 444 ? 15.828 -17.969 -24.188 1 98.5 444 ARG B CA 1
ATOM 7171 C C . ARG B 1 444 ? 17.047 -18.656 -23.578 1 98.5 444 ARG B C 1
ATOM 7173 O O . ARG B 1 444 ? 18.078 -18.031 -23.359 1 98.5 444 ARG B O 1
ATOM 7180 N N . LYS B 1 445 ? 16.875 -19.906 -23.234 1 98 445 LYS B N 1
ATOM 7181 C CA . LYS B 1 445 ? 18 -20.703 -22.766 1 98 445 LYS B CA 1
ATOM 7182 C C . LYS B 1 445 ? 18.906 -21.125 -23.906 1 98 445 LYS B C 1
ATOM 7184 O O . LYS B 1 445 ? 18.438 -21.625 -24.938 1 98 445 LYS B O 1
ATOM 7189 N N . ARG B 1 446 ? 20.219 -20.922 -23.734 1 92.44 446 ARG B N 1
ATOM 7190 C CA . ARG B 1 446 ? 21.188 -21.266 -24.766 1 92.44 446 ARG B CA 1
ATOM 7191 C C . ARG B 1 446 ? 21.281 -22.766 -24.953 1 92.44 446 ARG B C 1
ATOM 7193 O O . ARG B 1 446 ? 21.156 -23.531 -24 1 92.44 446 ARG B O 1
ATOM 7200 N N . SER B 1 447 ? 21.391 -23.141 -26.203 1 82.25 447 SER B N 1
ATOM 7201 C CA . SER B 1 447 ? 21.609 -24.547 -26.516 1 82.25 447 SER B CA 1
ATOM 7202 C C . SER B 1 447 ? 23.062 -24.953 -26.266 1 82.25 447 SER B C 1
ATOM 7204 O O . SER B 1 447 ? 23.969 -24.125 -26.375 1 82.25 447 SER B O 1
ATOM 7206 N N . ALA B 1 448 ? 23.391 -26.031 -25.562 1 59.28 448 ALA B N 1
ATOM 7207 C CA . ALA B 1 448 ? 24.75 -26.531 -25.359 1 59.28 448 ALA B CA 1
ATOM 7208 C C . ALA B 1 448 ? 25.594 -26.359 -26.625 1 59.28 448 ALA B C 1
ATOM 7210 O O . ALA B 1 448 ? 26.797 -26.172 -26.562 1 59.28 448 ALA B O 1
ATOM 7211 N N . THR B 1 449 ? 25 -26.422 -27.781 1 52.53 449 THR B N 1
ATOM 7212 C CA . THR B 1 449 ? 25.828 -26.359 -28.984 1 52.53 449 THR B CA 1
ATOM 7213 C C . THR B 1 449 ? 26.297 -24.938 -29.25 1 52.53 449 THR B C 1
ATOM 7215 O O . THR B 1 449 ? 27.203 -24.703 -30.062 1 52.53 449 THR B O 1
ATOM 7218 N N . MET B 1 450 ? 25.656 -23.938 -28.828 1 48.81 450 MET B N 1
ATOM 7219 C CA . MET B 1 450 ? 25.969 -22.547 -29.156 1 48.81 450 MET B CA 1
ATOM 7220 C C . MET B 1 450 ? 27.125 -22.047 -28.297 1 48.81 450 MET B C 1
ATOM 7222 O O . MET B 1 450 ? 27.547 -20.891 -28.438 1 48.81 450 MET B O 1
ATOM 7226 N N . GLU B 1 451 ? 27.531 -22.578 -27.297 1 45.41 451 GLU B N 1
ATOM 7227 C CA . GLU B 1 451 ? 28.625 -22.062 -26.484 1 45.41 451 GLU B CA 1
ATOM 7228 C C . GLU B 1 451 ? 29.891 -21.875 -27.312 1 45.41 451 GLU B C 1
ATOM 7230 O O . GLU B 1 451 ? 30.812 -21.172 -26.922 1 45.41 451 GLU B O 1
ATOM 7235 N N . HIS B 1 452 ? 30.188 -22.734 -28.344 1 40.59 452 HIS B N 1
ATOM 7236 C CA . HIS B 1 452 ? 31.516 -22.688 -28.969 1 40.59 452 HIS B CA 1
ATOM 7237 C C . HIS B 1 452 ? 31.547 -21.641 -30.078 1 40.59 452 HIS B C 1
ATOM 7239 O O . HIS B 1 452 ? 32.438 -21.672 -30.938 1 40.59 452 HIS B O 1
ATOM 7245 N N . GLN B 1 453 ? 30.516 -20.906 -30.406 1 39.66 453 GLN B N 1
ATOM 7246 C CA . GLN B 1 453 ? 30.875 -20.016 -31.516 1 39.66 453 GLN B CA 1
ATOM 7247 C C . GLN B 1 453 ? 31.609 -18.781 -31.016 1 39.66 453 GLN B C 1
ATOM 7249 O O . GLN B 1 453 ? 31.188 -18.141 -30.047 1 39.66 453 GLN B O 1
ATOM 7254 N N . PRO B 1 454 ? 32.906 -18.547 -31.328 1 40.38 454 PRO B N 1
ATOM 7255 C CA . PRO B 1 454 ? 33.719 -17.375 -31.016 1 40.38 454 PRO B CA 1
ATOM 7256 C C . PRO B 1 454 ? 33 -16.062 -31.344 1 40.38 454 PRO B C 1
ATOM 7258 O O . PRO B 1 454 ? 32.125 -16.031 -32.188 1 40.38 454 PRO B O 1
ATOM 7261 N N . PRO B 1 455 ? 32.906 -15.086 -30.438 1 39.47 455 PRO B N 1
ATOM 7262 C CA . PRO B 1 455 ? 32.344 -13.773 -30.766 1 39.47 455 PRO B CA 1
ATOM 7263 C C . PRO B 1 455 ? 32.781 -13.273 -32.156 1 39.47 455 PRO B C 1
ATOM 7265 O O . PRO B 1 455 ? 33.938 -13.469 -32.531 1 39.47 455 PRO B O 1
ATOM 7268 N N . LEU B 1 456 ? 31.859 -13.297 -33.094 1 31.59 456 LEU B N 1
ATOM 7269 C CA . LEU B 1 456 ? 32.188 -12.719 -34.375 1 31.59 456 LEU B CA 1
ATOM 7270 C C . LEU B 1 456 ? 32.844 -11.352 -34.219 1 31.59 456 LEU B C 1
ATOM 7272 O O . LEU B 1 456 ? 32.312 -10.477 -33.531 1 31.59 456 LEU B O 1
ATOM 7276 N N . THR B 1 457 ? 34.188 -11.32 -34.188 1 31.23 457 THR B N 1
ATOM 7277 C CA . THR B 1 457 ? 35.031 -10.148 -34.375 1 31.23 457 THR B CA 1
ATOM 7278 C C . THR B 1 457 ? 34.531 -9.32 -35.562 1 31.23 457 THR B C 1
ATOM 7280 O O . THR B 1 457 ? 34.594 -9.766 -36.688 1 31.23 457 THR B O 1
ATOM 7283 N N . ASN B 1 458 ? 33.219 -8.836 -35.469 1 25.91 458 ASN B N 1
ATOM 7284 C CA . ASN B 1 458 ? 33.219 -7.707 -36.375 1 25.91 458 ASN B CA 1
ATOM 7285 C C . ASN B 1 458 ? 34.062 -6.543 -35.844 1 25.91 458 ASN B C 1
ATOM 7287 O O . ASN B 1 458 ? 34 -6.238 -34.656 1 25.91 458 ASN B O 1
#

Sequence (916 aa):
MHPVAAGGGVEDEDDERRRQSKLEEALEIKSLRRIISAYLNYPEASEEDVRRYERSFRMLPPAHKALLSHYPLKLQRLRRCISVNSYFIFNMLQAFEPPLDLSQDIDVCDGPHLENVPNNHNVSGVNNVCSSQSTSASERLHISNSDQVCYEEGSNTVHSSPIVTAKKVSSPSRTWLDPSLQLHVPLVDVDKVRCIVRNIVRDWAAEGQKERDQCYKPILEELDALFADRSKKSPPACLVPGAGLGRLALEISCLGFISQGNEFSYYMMICSNFILNHCQTAGEWTIYPWIHSNCNSLSESDQLRPVTVPDIHPASAGITEGFSMCGGDFVEVYNDPNQVGVWDAVVTCFFIDTAHNIIEYIEIISRILKDGGVWINLGPLLYHFADVYGQDEMSVELSLEDVRRVALHYGFHFEKESSIETTYTTNPRSMMQNRYYAAFWTMRKRSATMEHQPPLTNMHPVAAGGGVEDEDDERRRQSKLEEALEIKSLRRIISAYLNYPEASEEDVRRYERSFRMLPPAHKALLSHYPLKLQRLRRCISVNSYFIFNMLQAFEPPLDLSQDIDVCDGPHLENVPNNHNVSGVNNVCSSQSTSASERLHISNSDQVCYEEGSNTVHSSPIVTAKKVSSPSRTWLDPSLQLHVPLVDVDKVRCIVRNIVRDWAAEGQKERDQCYKPILEELDALFADRSKKSPPACLVPGAGLGRLALEISCLGFISQGNEFSYYMMICSNFILNHCQTAGEWTIYPWIHSNCNSLSESDQLRPVTVPDIHPASAGITEGFSMCGGDFVEVYNDPNQVGVWDAVVTCFFIDTAHNIIEYIEIISRILKDGGVWINLGPLLYHFADVYGQDEMSVELSLEDVRRVALHYGFHFEKESSIETTYTTNPRSMMQNRYYAAFWTMRKRSATMEHQPPLTN

Radius of gyration: 31.6 Å; Cα contacts (8 Å, |Δi|>4): 1437; chains: 2; bounding box: 73×114×100 Å

Nearest PDB structures (foldseek):
  5yf2-assembly1_B  TM=9.300E-01  e=1.576E-36  Homo sapiens
  5yf0-assembly1_B  TM=9.223E-01  e=7.627E-36  Homo sapiens
  5yf1-assembly1_B  TM=9.278E-01  e=8.504E-36  Homo sapiens
  5x62-assembly1_A  TM=7.936E-01  e=1.307E-23  Saccharomyces cerevisiae S288C
  5x62-assembly1_B  TM=7.981E-01  e=5.373E-23  Saccharomyces cerevisiae S288C

Secondary structure (DSSP, 8-state):
------THHHHHHHHHHHHHHHHHHHHHHHHHHHHHHHHHTHHHHHHHHHHHHHHHHHHS-HHHHHHTTTHHHHHHHHHHHHHHHHHHHHHHHHH---SS-TTS-------STTS--------------------------------S-------------B------------GGG-GGGPPP--HHHHHHHHHHHHHHHHHHSGGGHHHHHHHHHHHHHHHHHHTTT--SSSPPEEEEES-TTSHHHHHHHHTT-EEEEEE--HHHHHHHHIIIII--STT-EEE-TTTT--TT-S-HHHHT--EEE-SS-GGGS---TT-EEEES-HHHHHTSGGGTT-EEEEEEES-GGG-SBHHHHHHHHHHHEEEEEEEEEEE----TTTT---TT---B---HHHHHHHHHHTTEEEEEEEEEEE-SS--TTSSEEEEEEEEEEEEEEPPGGGGGS-----/------THHHHHHHHHHHHHHHHHHHHHHHHHHHHHHHHHTHHHHHHHHHHHHHHHHHHS-HHHHHHTTTHHHHHHHHHHHHHHHHHHHHHHHHH---SS-TTS-------STTS--------------------------------S-------------B------------GGG-GGGPPP--HHHHHHHHHHHHHHHHHHSGGGHHHHHHHHHHHHHHHHHHTTT--SSSPPEEEEES-TTSHHHHHHHHTT-EEEEEE--HHHHHHHHIIIII--STT-EEE-TTTT--TT-S-HHHHT--EEE-SS-GGGS---TT-EEEES-HHHHHTSGGGTT-EEEEEEES-GGG-SBHHHHHHHHHHHEEEEEEEEEEE----TTTT---TT---B---HHHHHHHHHHTTEEEEEEEEEEE-SS--TTSSEEEEEEEEEEEEEEPPGGGGGS-----

InterPro domains:
  IPR012901 Carnosine N-methyltransferase [PF07942] (181-446)
  IPR012901 Carnosine N-methyltransferase [PTHR12303] (21-446)
  IPR012901 Carnosine N-methyltransferase [SM01296] (179-447)
  IPR029063 S-adenosyl-L-methionine-dependent methyltransferase superfamily [G3DSA:3.40.50.150] (201-445)
  IPR029063 S-adenosyl-L-methionine-dependent methyltransferase superfamily [SSF53335] (196-443)

Organism: Malus domestica (NCBI:txid3750)

pLDDT: mean 81.88, std 26.23, range [15.59, 98.94]

=== Feature glossary ===
A reading guide for the features in this record.

Start from the sequence.

  · Sequence gives the chain of amino acids in standard one-letter code (A=alanine, C=cysteine, …, Y=tyrosine), read N→C. It is the only feature that is directly encoded by the gene; all structural features are derived from the folded form of this sequence.

Fold it, and you get atomic coordinates and the backbone conformation that goes with them.

  · Structure coordinates are given as an mmCIF _atom_site loop: one row per atom with element, residue name, chain id, sequence number, and x/y/z position in Å. Only the four main-chain atoms per residue are included here; side chains are omitted to keep the record compact.

  · Backbone dihedral angles. Every residue except chain termini has a φ (preceding-C → N → Cα → C) and a ψ (N → Cα → C → next-N). They are reported in degrees following the IUPAC sign convention. Secondary structure is essentially a statement about which (φ, ψ) basin each residue occupies.

  · Eight-state secondary structure (DSSP): H is the canonical α-helix, G the tighter 3₁₀-helix, I the wider π-helix; E/B are β-structure, T and S are turns and bends, and '-' is everything else. DSSP derives these from the pattern of main-chain N–H···O=C hydrogen bonds, not from the sequence.

  · SS3 is a coarse helix/strand/coil call (letters a/b/c) made by the P-SEA algorithm from inter-Cα distances and dihedrals. It is less detailed than DSSP but needs only Cα positions.

Summarize the fold with a handful of shape descriptors and a per-residue structural alphabet.

  · Radius of gyration (Rg) is the root-mean-square distance of Cα atoms from their centroid — a single number for overall size and compactness. A globular domain of N residues has Rg ≈ 2.2·N^0.38 Å; an extended or disordered chain has a much larger Rg. The Cα contact count is the number of residue pairs whose Cα atoms are within 8 Å and are more than four positions apart in sequence — a standard proxy for tertiary packing density. The bounding box is the smallest axis-aligned box enclosing all Cα atoms.

  · 3Di is Foldseek's structural alphabet. Each residue is assigned one of twenty discrete states based on how its Cα sits relative to its spatial (not sequential) neighbors. Aligning 3Di strings finds structural homologs roughly as well as full 3D superposition, but orders of magnitude faster.

  · Solvent-accessible surface area (SASA) is the area in Å² traced out by the centre of a 1.4 Å probe sphere (a water molecule) rolled over the protein's van der Waals surface (Shrake–Rupley / Lee–Richards construction). Buried residues have near-zero SASA; fully exposed residues can exceed 200 Å². The total SASA scales roughly with the number of surface residues.

Ask how reliable the model is.

  · For AlphaFold models, the B-factor field carries pLDDT — the model's own estimate of local accuracy on a 0–100 scale. Regions with pLDDT<50 should be treated as essentially unmodeled; they often correspond to intrinsically disordered segments.

  · For experimental (PDB) structures, the B-factor (temperature factor) quantifies the positional spread of each atom in the crystal — a combination of thermal vibration and static disorder — in units of Å². High B-factors mark flexible loops or poorly resolved regions; low B-factors mark the rigid, well-ordered core.

  · Predicted Aligned Error (PAE) is an AlphaFold confidence matrix: entry (i, j) is the expected error in the position of residue j, in ångströms, when the prediction is superimposed on the true structure at residue i. Low PAE within a block of residues means that block is internally rigid and well-predicted; high PAE between two blocks means their relative placement is uncertain even if each block individually is confident.

Place it in context: what it resembles, what it is annotated as, and how it looks.

  · Structural nearest neighbors (via Foldseek easy-search vs the PDB). Reported per hit: target PDB id, E-value, and alignment TM-score. A TM-score above ~0.5 is the conventional threshold for 'same fold'.

  · Functional annotations link the protein to curated databases. InterPro entries identify conserved domains and families by matching the sequence against member-database signatures (Pfam, PROSITE, CDD, …). Gene Ontology (GO) terms describe molecular function, biological process, and cellular component in a controlled vocabulary. CATH places the structure in a hierarchical fold classification (Class/Architecture/Topology/Homologous-superfamily). The organism is the source species.

  · The contact map is a binary N×N matrix image: pixel (i, j) is dark where Cα_i and Cα_j are within 8 Å and |i−j|>4. Because the |i−j|>4 filter removes local helical contacts, off-diagonal stripes parallel to the main diagonal indicate parallel β-sheets; stripes perpendicular to it indicate antiparallel β-sheets. The Ramachandran plot scatters every residue's (φ, ψ) pair against the sterically allowed regions. The PAE heatmap renders the predicted-aligned-error matrix.

  · Six rendered views show the 3D structure from the faces of a cube — i.e. along ±x, ±y, ±z. Rendering representation is drawn randomly per protein from cartoon (secondary-structure ribbons), sticks (backbone bonds), or molecular surface; coloring is either N→C rainbow (blue at the N-terminus through red at the C-terminus) or one color per chain.